Protein AF-A0ABC8XEK0-F1 (afdb_monomer_lite)

Foldseek 3Di:
DDDDDDDDDDDDDDPDDDDDDDPPLPVVLVVLLPDALFQVRLVVQLLPDVSSVCSQQDPVSLLSSLQSNQFFDQQFWWWDFPQDTFTAGPDDPPRNDHRVLQDDDDDPPWGWAFQAADLQWTWIATPVQQWIWIARSQQRDIDIAHHDVVCVVQFKHWFHKDKAAPPDDDPDRHSSPRRPHKIKMWTWIAGQAFQKIWIWMATPVVSDIDDIAMDGWPDRDWHFQAHWDDQDQWIKTQTQQLQRAIWIQGNVVRYIDGDHDAPPDDSVDTSQQKDWAQDPVSFTKMWGDPPLFKIWMWGFDQDPVRDTHIDTDDIGTPVVQPPDDPPQSDDKGFQHADHPQRWTWIQTPQDIWIARVVVRHIDGSGHPVSPRDPRMGIHTGGDSNGPSSDPPDPVVLLVLLLVLLVVLLVVVLVQLVPFLAAKEWEWEADPVQQKIWIWIWFQGPVLFIDIFTQWIFGQDPPLALVSVLVVVVVSCVVSVRLLRHEAYEYEDDPRVVSSQVVVLVVSLVVVRYAPSCLLHYFYALLNLLQQLQVLLCVLLVLLLVLLLVLLVQCVDPVNVVVLVVLCVVVVQDDDDGQDNPDPVDVLSSLSNLVRCLSCLSSLVVSVVVDVVSDSRHDPVSSVVSVLSNVLSVLSNVLSVQLLDPRFQNLQVNLVSLVSNVVSLVVCCPPDDPSNNSSSVSSVVSSVVVCVSCVLLSVLLQLLQLQQHLVNLVVSLCVPPNPVSVVVSVVSVVSNVSNLVVLVVVVVVVVVVPDPPPPPPPVPDPCVVVVVCCVVPPDDDDLSRVSRPDHRDDDDPPDGSSVVLSVCCVSRVSSSSVNRHSSSHRSHPVVCVVLVVLVCLLVVPPDDPDDSVSSGSLSSLLSSVVPPVDDRNSVVSNVVSVSSSNVND

Secondary structure (DSSP, 8-state):
----------PPPPPPPS------HHHHHHHHTTS---TTHHHHHHHH-HHHHHHHH-HHHHHHHHHHH-S--EEEEEEESSSSEEEEE-PPTTS---GGGSPPP--TT---EEEEEETTEEEEEETTTTEEEEE-TTT--EEEEEPPTT--SSSEEEEEEEEEE---SSTTS--TTTTTS-EEEEEEEEETTSSEEEEEEEETTTTEE-PPEEEE-SSSSPPB-S--EEETTEEEEEBSSGGG-EEEEETTTTEEEEEPPPTTS-TTS-GGGEEEEE-TTS-EEEEEEETTTEEEEEEEEE-TTS-EEEEEEEEEEGGGSTT--TT--S--EEEEEETTTTEEEEEETTEEEEEETTT--EEEEE--S----TTPPPEEEE----GGGS---HHHHHHHHHHHHHHHHHHHHHHHHH-SS-EEEEEEEETTTTEEEEEEEEE-TTS-EEEEEEEEEE-PSS--HHHHHHHHHHHHHHTT-GGGEEEEEE---HHHHHHHHHHHHHHHHTT-SGGGGTTSEEE-HHHHHHHHHHHHHTTTHHHHHHHHHHHHHHTSHHHHHHHHHHHHHHT---SS------TT-HHHHHHHHHHHGGGHHHHHHHHHH-TT---PPPHHHHHHHHHHHHHHHHHHHHHHHHT-SSS--HHHHHHHHHHHHHHHHHGGG-S-HHHHHHHHHHHHHHHHHHHHHHHHHHHHHHTSTTTHHHHHHHHHHHHHGGGHHHHHHHHHHHHHHHHHHHHHHHHHHHHTS----------STTHHHHHHHHHHS----HHHHHHHSPPPPP-TT--HHHHHHHHTTTSHHHHHHHHHHHTS-S-SHHHHHHHHHHHHHHSSS-----HHHHHHHHHHHHHHHHSS--SHHHHHHHHHHHHHTT--

Radius of gyration: 37.99 Å; chains: 1; bounding box: 98×116×107 Å

Structure (mmCIF, N/CA/C/O backbone):
data_AF-A0ABC8XEK0-F1
#
_entry.id   AF-A0ABC8XEK0-F1
#
loop_
_atom_site.group_PDB
_atom_site.id
_atom_site.type_symbol
_atom_site.label_atom_id
_atom_site.label_alt_id
_atom_site.label_comp_id
_atom_site.label_asym_id
_atom_site.label_entity_id
_atom_site.label_seq_id
_atom_site.pdbx_PDB_ins_code
_atom_site.Cartn_x
_atom_site.Cartn_y
_atom_site.Cartn_z
_atom_site.occupancy
_atom_site.B_iso_or_equiv
_atom_site.auth_seq_id
_atom_site.auth_comp_id
_atom_site.auth_asym_id
_atom_site.auth_atom_id
_atom_site.pdbx_PDB_model_num
ATOM 1 N N . MET A 1 1 ? 7.422 65.973 -0.587 1.00 40.28 1 MET A N 1
ATOM 2 C CA . MET A 1 1 ? 6.048 65.904 -0.038 1.00 40.28 1 MET A CA 1
ATOM 3 C C . MET A 1 1 ? 5.082 65.563 -1.166 1.00 40.28 1 MET A C 1
ATOM 5 O O . MET A 1 1 ? 5.289 66.052 -2.264 1.00 40.28 1 MET A O 1
ATOM 9 N N . ALA A 1 2 ? 4.050 64.772 -0.852 1.00 30.09 2 ALA A N 1
ATOM 10 C CA . ALA A 1 2 ? 2.859 64.453 -1.656 1.00 30.09 2 ALA A CA 1
ATOM 11 C C . ALA A 1 2 ? 2.876 63.235 -2.626 1.00 30.09 2 ALA A C 1
ATOM 13 O O . ALA A 1 2 ? 3.489 63.228 -3.684 1.00 30.09 2 ALA A O 1
ATOM 14 N N . HIS A 1 3 ? 2.034 62.270 -2.227 1.00 26.41 3 HIS A N 1
ATOM 15 C CA . HIS A 1 3 ? 1.102 61.428 -2.995 1.00 26.41 3 HIS A CA 1
ATOM 16 C C . HIS A 1 3 ? 1.532 60.171 -3.784 1.00 26.41 3 HIS A C 1
ATOM 18 O O . HIS A 1 3 ? 1.917 60.190 -4.949 1.00 26.41 3 HIS A O 1
ATOM 24 N N . ARG A 1 4 ? 1.203 59.029 -3.148 1.00 33.94 4 ARG A N 1
ATOM 25 C CA . ARG A 1 4 ? 0.846 57.723 -3.731 1.00 33.94 4 ARG A CA 1
ATOM 26 C C . ARG A 1 4 ? -0.067 57.847 -4.965 1.00 33.94 4 ARG A C 1
ATOM 28 O O . ARG A 1 4 ? -1.164 58.393 -4.865 1.00 33.94 4 ARG A O 1
ATOM 35 N N . ARG A 1 5 ? 0.285 57.155 -6.056 1.00 27.62 5 ARG A N 1
ATOM 36 C CA . ARG A 1 5 ? -0.659 56.682 -7.087 1.00 27.62 5 ARG A CA 1
ATOM 37 C C . ARG A 1 5 ? -0.623 55.152 -7.164 1.00 27.62 5 ARG A C 1
ATOM 39 O O . ARG A 1 5 ? 0.338 54.565 -7.647 1.00 27.62 5 ARG A O 1
ATOM 46 N N . ARG A 1 6 ? -1.698 54.509 -6.690 1.00 30.91 6 ARG A N 1
ATOM 47 C CA . ARG A 1 6 ? -2.010 53.088 -6.930 1.00 30.91 6 ARG A CA 1
ATOM 48 C C . ARG A 1 6 ? -2.349 52.894 -8.414 1.00 30.91 6 ARG A C 1
ATOM 50 O O . ARG A 1 6 ? -3.311 53.491 -8.891 1.00 30.91 6 ARG A O 1
ATOM 57 N N . ARG A 1 7 ? -1.628 52.022 -9.126 1.00 27.94 7 ARG A N 1
ATOM 58 C CA . ARG A 1 7 ? -2.079 51.457 -10.411 1.00 27.94 7 ARG A CA 1
ATOM 59 C C . ARG A 1 7 ? -2.866 50.169 -10.138 1.00 27.94 7 ARG A C 1
ATOM 61 O O . ARG A 1 7 ? -2.307 49.183 -9.681 1.00 27.94 7 ARG A O 1
ATOM 68 N N . ARG A 1 8 ? -4.175 50.201 -10.407 1.00 32.94 8 ARG A N 1
ATOM 69 C CA . ARG A 1 8 ? -5.064 49.032 -10.556 1.00 32.94 8 ARG A CA 1
ATOM 70 C C . ARG A 1 8 ? -5.133 48.676 -12.046 1.00 32.94 8 ARG A C 1
ATOM 72 O O . ARG A 1 8 ? -5.430 49.571 -12.830 1.00 32.94 8 ARG A O 1
ATOM 79 N N . ARG A 1 9 ? -4.914 47.407 -12.407 1.00 25.05 9 ARG A N 1
ATOM 80 C CA . ARG A 1 9 ? -5.353 46.679 -13.631 1.00 25.05 9 ARG A CA 1
ATOM 81 C C . ARG A 1 9 ? -4.707 45.283 -13.555 1.00 25.05 9 ARG A C 1
ATOM 83 O O . ARG A 1 9 ? -3.532 45.228 -13.236 1.00 25.05 9 ARG A O 1
ATOM 90 N N . ARG A 1 10 ? -5.342 44.137 -13.807 1.00 24.91 10 ARG A N 1
ATOM 91 C CA . ARG A 1 10 ? -6.709 43.704 -14.163 1.00 24.91 10 ARG A CA 1
ATOM 92 C C . ARG A 1 10 ? -6.756 42.218 -13.739 1.00 24.91 10 ARG A C 1
ATOM 94 O O . ARG A 1 10 ? -5.773 41.523 -13.963 1.00 24.91 10 ARG A O 1
ATOM 101 N N . ARG A 1 11 ? -7.845 41.737 -13.124 1.00 26.67 11 ARG A N 1
ATOM 102 C CA . ARG A 1 11 ? -8.059 40.290 -12.914 1.00 26.67 11 ARG A CA 1
ATOM 103 C C . ARG A 1 11 ? -8.248 39.637 -14.288 1.00 26.67 11 ARG A C 1
ATOM 105 O O . ARG A 1 11 ? -9.165 40.042 -14.998 1.00 26.67 11 ARG A O 1
ATOM 112 N N . CYS A 1 12 ? -7.399 38.676 -14.648 1.00 25.55 12 CYS A N 1
ATOM 113 C CA . CYS A 1 12 ? -7.735 37.696 -15.679 1.00 25.55 12 CYS A CA 1
ATOM 114 C C . CYS A 1 12 ? -8.831 36.778 -15.134 1.00 25.55 12 CYS A C 1
ATOM 116 O O . CYS A 1 12 ? -8.793 36.375 -13.972 1.00 25.55 12 CYS A O 1
ATOM 118 N N . SER A 1 13 ? -9.823 36.513 -15.974 1.00 29.05 13 SER A N 1
ATOM 119 C CA . SER A 1 13 ? -10.860 35.507 -15.782 1.00 29.05 13 SER A CA 1
ATOM 120 C C . SER A 1 13 ? -10.234 34.118 -15.665 1.00 29.05 13 SER A C 1
ATOM 122 O O . SER A 1 13 ? -9.441 33.729 -16.520 1.00 29.05 13 SER A O 1
ATOM 124 N N . SER A 1 14 ? -10.599 33.393 -14.610 1.00 32.00 14 SER A N 1
ATOM 125 C CA . SER A 1 14 ? -10.297 31.972 -14.431 1.00 32.00 14 SER A CA 1
ATOM 126 C C . SER A 1 14 ? -10.899 31.130 -15.571 1.00 32.00 14 SER A C 1
ATOM 128 O O . SER A 1 14 ? -11.941 31.522 -16.107 1.00 32.00 14 SER A O 1
ATOM 130 N N . PRO A 1 15 ? -10.295 29.984 -15.939 1.00 30.11 15 PRO A N 1
ATOM 131 C CA . PRO A 1 15 ? -10.907 29.050 -16.877 1.00 30.11 15 PRO A CA 1
ATOM 132 C C . PRO A 1 15 ? -12.184 28.450 -16.274 1.00 30.11 15 PRO A C 1
ATOM 134 O O . PRO A 1 15 ? -12.297 28.297 -15.056 1.00 30.11 15 PRO A O 1
ATOM 137 N N . ALA A 1 16 ? -13.153 28.148 -17.138 1.00 29.94 16 ALA A N 1
ATOM 138 C CA . ALA A 1 16 ? -14.435 27.563 -16.769 1.00 29.94 16 ALA A CA 1
ATOM 139 C C . ALA A 1 16 ? -14.242 26.220 -16.041 1.00 29.94 16 ALA A C 1
ATOM 141 O O . ALA A 1 16 ? -13.615 25.306 -16.570 1.00 29.94 16 ALA A O 1
ATOM 142 N N . GLY A 1 17 ? -14.784 26.122 -14.825 1.00 30.77 17 GLY A N 1
ATOM 143 C CA . GLY A 1 17 ? -14.918 24.857 -14.103 1.00 30.77 17 GLY A CA 1
ATOM 144 C C . GLY A 1 17 ? -16.018 23.964 -14.701 1.00 30.77 17 GLY A C 1
ATOM 145 O O . GLY A 1 17 ? -16.826 24.441 -15.504 1.00 30.77 17 GLY A O 1
ATOM 146 N N . PRO A 1 18 ? -16.063 22.677 -14.315 1.00 34.00 18 PRO A N 1
ATOM 147 C CA . PRO A 1 18 ? -16.993 21.700 -14.870 1.00 34.00 18 PRO A CA 1
ATOM 148 C C . PRO A 1 18 ? -18.450 22.035 -14.508 1.00 34.00 18 PRO A C 1
ATOM 150 O O . PRO A 1 18 ? -18.730 22.538 -13.422 1.00 34.00 18 PRO A O 1
ATOM 153 N N . SER A 1 19 ? -19.340 21.778 -15.473 1.00 35.19 19 SER A N 1
ATOM 154 C CA . SER A 1 19 ? -20.816 21.809 -15.467 1.00 35.19 19 SER A CA 1
ATOM 155 C C . SER A 1 19 ? -21.543 22.317 -14.207 1.00 35.19 19 SER A C 1
ATOM 157 O O . SER A 1 19 ? -21.485 21.700 -13.144 1.00 35.19 19 SER A O 1
ATOM 159 N N . ARG A 1 20 ? -22.364 23.366 -14.384 1.00 42.19 20 ARG A N 1
ATOM 160 C CA . ARG A 1 20 ? -23.442 23.787 -13.466 1.00 42.19 20 ARG A CA 1
ATOM 161 C C . ARG A 1 20 ? -24.391 22.617 -13.171 1.00 42.19 20 ARG A C 1
ATOM 163 O O . ARG A 1 20 ? -25.295 22.346 -13.956 1.00 42.19 20 ARG A O 1
ATOM 170 N N . ALA A 1 21 ? -24.194 21.938 -12.047 1.00 43.53 21 ALA A N 1
ATOM 171 C CA . ALA A 1 21 ? -25.153 20.986 -11.506 1.00 43.53 21 ALA A CA 1
ATOM 172 C C . ALA A 1 21 ? -26.088 21.712 -10.522 1.00 43.53 21 ALA A C 1
ATOM 174 O O . ALA A 1 21 ? -25.623 22.232 -9.512 1.00 43.53 21 ALA A O 1
ATOM 175 N N . LEU A 1 22 ? -27.383 21.732 -10.868 1.00 48.84 22 LEU A N 1
ATOM 176 C CA . LEU A 1 22 ? -28.561 22.039 -10.039 1.00 48.84 22 LEU A CA 1
ATOM 177 C C . LEU A 1 22 ? -28.494 23.353 -9.227 1.00 48.84 22 LEU A C 1
ATOM 179 O O . LEU A 1 22 ? -28.181 23.346 -8.044 1.00 48.84 22 LEU A O 1
ATOM 183 N N . GLU A 1 23 ? -28.863 24.479 -9.854 1.00 49.84 23 GLU A N 1
ATOM 184 C CA . GLU A 1 23 ? -29.119 25.772 -9.174 1.00 49.84 23 GLU A CA 1
ATOM 185 C C . GLU A 1 23 ? -30.505 25.830 -8.476 1.00 49.84 23 GLU A C 1
ATOM 187 O O . GLU A 1 23 ? -30.937 26.904 -8.066 1.00 49.84 23 GLU A O 1
ATOM 192 N N . ASP A 1 24 ? -31.209 24.699 -8.342 1.00 68.88 24 ASP A N 1
ATOM 193 C CA . ASP A 1 24 ? -32.495 24.611 -7.639 1.00 68.88 24 ASP A CA 1
ATOM 194 C C . ASP A 1 24 ? -32.302 23.905 -6.287 1.00 68.88 24 ASP A C 1
ATOM 196 O O . ASP A 1 24 ? -32.270 22.671 -6.198 1.00 68.88 24 ASP A O 1
ATOM 200 N N . ASP A 1 25 ? -32.109 24.711 -5.239 1.00 66.38 25 ASP A N 1
ATOM 201 C CA . ASP A 1 25 ? -31.888 24.240 -3.869 1.00 66.38 25 ASP A CA 1
ATOM 202 C C . ASP A 1 25 ? -33.097 23.445 -3.323 1.00 66.38 25 ASP A C 1
ATOM 204 O O . ASP A 1 25 ? -32.903 22.582 -2.464 1.00 66.38 25 ASP A O 1
ATOM 208 N N . ASP A 1 26 ? -34.317 23.652 -3.845 1.00 75.25 26 ASP A N 1
ATOM 209 C CA . ASP A 1 26 ? -35.518 22.915 -3.424 1.00 75.25 26 ASP A CA 1
ATOM 210 C C . ASP A 1 26 ? -35.534 21.493 -4.004 1.00 75.25 26 ASP A C 1
ATOM 212 O O . ASP A 1 26 ? -35.740 20.520 -3.271 1.00 75.25 26 ASP A O 1
ATOM 216 N N . LEU A 1 27 ? -35.226 21.343 -5.299 1.00 80.69 27 LEU A N 1
ATOM 217 C CA . LEU A 1 27 ? -35.045 20.026 -5.927 1.00 80.69 27 LEU A CA 1
ATOM 218 C C . LEU A 1 27 ? -33.874 19.263 -5.303 1.00 80.69 27 LEU A C 1
ATOM 220 O O . LEU A 1 27 ? -33.964 18.054 -5.070 1.00 80.69 27 LEU A O 1
ATOM 224 N N . LEU A 1 28 ? -32.774 19.959 -5.007 1.00 83.81 28 LEU A N 1
ATOM 225 C CA . LEU A 1 28 ? -31.636 19.367 -4.318 1.00 83.81 28 LEU A CA 1
ATOM 226 C C . LEU A 1 28 ? -32.028 18.896 -2.910 1.00 83.81 28 LEU A C 1
ATOM 228 O O . LEU A 1 28 ? -31.715 17.764 -2.545 1.00 83.81 28 LEU A O 1
ATOM 232 N N . ALA A 1 29 ? -32.753 19.709 -2.137 1.00 84.94 29 ALA A N 1
ATOM 233 C CA . ALA A 1 29 ? -33.258 19.313 -0.825 1.00 84.94 29 ALA A CA 1
ATOM 234 C C . ALA A 1 29 ? -34.131 18.055 -0.918 1.00 84.94 29 ALA A C 1
ATOM 236 O O . ALA A 1 29 ? -33.944 17.118 -0.144 1.00 84.94 29 ALA A O 1
ATOM 237 N N . ASP A 1 30 ? -35.035 17.990 -1.897 1.00 85.94 30 ASP A N 1
ATOM 238 C CA . ASP A 1 30 ? -35.913 16.840 -2.124 1.00 85.94 30 ASP A CA 1
ATOM 239 C C . ASP A 1 30 ? -35.156 15.554 -2.464 1.00 85.94 30 ASP A C 1
ATOM 241 O O . ASP A 1 30 ? -35.562 14.469 -2.034 1.00 85.94 30 ASP A O 1
ATOM 245 N N . ILE A 1 31 ? -34.054 15.657 -3.212 1.00 86.12 31 ILE A N 1
ATOM 246 C CA . ILE A 1 31 ? -33.167 14.526 -3.503 1.00 86.12 31 ILE A CA 1
ATOM 247 C C . ILE A 1 31 ? -32.446 14.087 -2.226 1.00 86.12 31 ILE A C 1
ATOM 249 O O . ILE A 1 31 ? -32.476 12.907 -1.877 1.00 86.12 31 ILE A O 1
ATOM 253 N N . LEU A 1 32 ? -31.842 15.029 -1.500 1.00 88.00 32 LEU A N 1
ATOM 254 C CA . LEU A 1 32 ? -31.052 14.740 -0.301 1.00 88.00 32 LEU A CA 1
ATOM 255 C C . LEU A 1 32 ? -31.901 14.172 0.843 1.00 88.00 32 LEU A C 1
ATOM 257 O O . LEU A 1 32 ? -31.420 13.337 1.605 1.00 88.00 32 LEU A O 1
ATOM 261 N N . LEU A 1 33 ? -33.181 14.541 0.929 1.00 88.25 33 LEU A N 1
ATOM 262 C CA . LEU A 1 33 ? -34.124 13.950 1.880 1.00 88.25 33 LEU A CA 1
ATOM 263 C C . LEU A 1 33 ? -34.340 12.450 1.656 1.00 88.25 33 LEU A C 1
ATOM 265 O O . LEU A 1 33 ? -34.687 11.743 2.596 1.00 88.25 33 LEU A O 1
ATOM 269 N N . ARG A 1 34 ? -34.154 11.944 0.432 1.00 87.38 34 ARG A N 1
ATOM 270 C CA . ARG A 1 34 ? -34.350 10.521 0.108 1.00 87.38 34 ARG A CA 1
ATOM 271 C C . ARG A 1 34 ? -33.164 9.643 0.495 1.00 87.38 34 ARG A C 1
ATOM 273 O O . ARG A 1 34 ? -33.304 8.424 0.439 1.00 87.38 34 ARG A O 1
ATOM 280 N N . LEU A 1 35 ? -32.031 10.235 0.865 1.00 86.81 35 LEU A N 1
ATOM 281 C CA . LEU A 1 35 ? -30.858 9.487 1.299 1.00 86.81 35 LEU A CA 1
ATOM 282 C C . LEU A 1 35 ? -31.123 8.787 2.641 1.00 86.81 35 LEU A C 1
ATOM 284 O O . LEU A 1 35 ? -31.890 9.316 3.449 1.00 86.81 35 LEU A O 1
ATOM 288 N N . PRO A 1 36 ? -30.521 7.610 2.884 1.00 83.56 36 PRO A N 1
ATOM 289 C CA . PRO A 1 36 ? -30.769 6.842 4.098 1.00 83.56 36 PRO A CA 1
ATOM 290 C C . PRO A 1 36 ? -30.287 7.601 5.350 1.00 83.56 36 PRO A C 1
ATOM 292 O O . PRO A 1 36 ? -29.344 8.385 5.271 1.00 83.56 36 PRO A O 1
ATOM 295 N N . PRO A 1 37 ? -30.892 7.387 6.528 1.00 80.31 37 PRO A N 1
ATOM 296 C CA . PRO A 1 37 ? -30.556 8.120 7.749 1.00 80.31 37 PRO A CA 1
ATOM 297 C C . PRO A 1 37 ? -29.287 7.598 8.446 1.00 80.31 37 PRO A C 1
ATOM 299 O O . PRO A 1 37 ? -29.234 7.529 9.671 1.00 80.31 37 PRO A O 1
ATOM 302 N N . LEU A 1 38 ? -28.265 7.213 7.681 1.00 81.88 38 LEU A N 1
ATOM 303 C CA . LEU A 1 38 ? -27.034 6.638 8.223 1.00 81.88 38 LEU A CA 1
ATOM 304 C C . LEU A 1 38 ? -26.060 7.736 8.698 1.00 81.88 38 LEU A C 1
ATOM 306 O O . LEU A 1 38 ? -26.000 8.793 8.055 1.00 81.88 38 LEU A O 1
ATOM 310 N N . PRO A 1 39 ? -25.263 7.494 9.759 1.00 75.62 39 PRO A N 1
ATOM 311 C CA . PRO A 1 39 ? -24.257 8.423 10.285 1.00 75.62 39 PRO A CA 1
ATOM 312 C C . PRO A 1 39 ? -23.352 9.089 9.244 1.00 75.62 39 PRO A C 1
ATOM 314 O O . PRO A 1 39 ? -23.081 10.286 9.353 1.00 75.62 39 PRO A O 1
ATOM 317 N N . SER A 1 40 ? -22.934 8.365 8.202 1.00 72.81 40 SER A N 1
ATOM 318 C CA . SER A 1 40 ? -22.062 8.878 7.137 1.00 72.81 40 SER A CA 1
ATOM 319 C C . SER A 1 40 ? -22.788 9.692 6.054 1.00 72.81 40 SER A C 1
ATOM 321 O O . SER A 1 40 ? -22.145 10.375 5.254 1.00 72.81 40 SER A O 1
ATOM 323 N N . THR A 1 41 ? -24.122 9.674 6.010 1.00 79.06 41 THR A N 1
ATOM 324 C CA . THR A 1 41 ? -24.889 10.217 4.877 1.00 79.06 41 THR A CA 1
ATOM 325 C C . THR A 1 41 ? -24.806 11.738 4.793 1.00 79.06 41 THR A C 1
ATOM 327 O O . THR A 1 41 ? -24.253 12.295 3.844 1.00 79.06 41 THR A O 1
ATOM 330 N N . LEU A 1 42 ? -25.346 12.440 5.792 1.00 77.31 42 LEU A N 1
ATOM 331 C CA . LEU A 1 42 ? -25.340 13.902 5.819 1.00 77.31 42 LEU A CA 1
ATOM 332 C C . LEU A 1 42 ? -23.929 14.524 5.857 1.00 77.31 42 LEU A C 1
ATOM 334 O O . LEU A 1 42 ? -23.762 15.549 5.194 1.00 77.31 42 LEU A O 1
ATOM 338 N N . PRO A 1 43 ? -22.899 13.965 6.534 1.00 70.12 43 PRO A N 1
ATOM 339 C CA . PRO A 1 43 ? -21.532 14.486 6.402 1.00 70.12 43 PRO A CA 1
ATOM 340 C C . PRO A 1 43 ? -20.991 14.416 4.980 1.00 70.12 43 PRO A C 1
ATOM 342 O O . PRO A 1 43 ? -20.409 15.391 4.508 1.00 70.12 43 PRO A O 1
ATOM 345 N N . ARG A 1 44 ? -21.205 13.296 4.279 1.00 70.38 44 ARG A N 1
ATOM 346 C CA . ARG A 1 44 ? -20.756 13.136 2.890 1.00 70.38 44 ARG A CA 1
ATOM 347 C C . ARG A 1 44 ? -21.459 14.104 1.949 1.00 70.38 44 ARG A C 1
ATOM 349 O O . ARG A 1 44 ? -20.854 14.625 1.025 1.00 70.38 44 ARG A O 1
ATOM 356 N N . VAL A 1 45 ? -22.726 14.407 2.208 1.00 73.06 45 VAL A N 1
ATOM 357 C CA . VAL A 1 45 ? -23.457 15.439 1.465 1.00 73.06 45 VAL A CA 1
ATOM 358 C C . VAL A 1 45 ? -22.926 16.836 1.797 1.00 73.06 45 VAL A C 1
ATOM 360 O O . VAL A 1 45 ? -22.707 17.654 0.903 1.00 73.06 45 VAL A O 1
ATOM 363 N N . ALA A 1 46 ? -22.675 17.116 3.078 1.00 68.56 46 ALA A N 1
ATOM 364 C CA . ALA A 1 46 ? -22.133 18.392 3.532 1.00 68.56 46 ALA A CA 1
ATOM 365 C C . ALA A 1 46 ? -20.729 18.674 2.973 1.00 68.56 46 ALA A C 1
ATOM 367 O O . ALA A 1 46 ? -20.355 19.837 2.820 1.00 68.56 46 ALA A O 1
ATOM 368 N N . SER A 1 47 ? -19.950 17.641 2.661 1.00 59.94 47 SER A N 1
ATOM 369 C CA . SER A 1 47 ? -18.594 17.799 2.143 1.00 59.94 47 SER A CA 1
ATOM 370 C C . SER A 1 47 ? -18.519 18.117 0.648 1.00 59.94 47 SER A C 1
ATOM 372 O O . SER A 1 47 ? -17.501 18.643 0.198 1.00 59.94 47 SER A O 1
ATOM 374 N N . VAL A 1 48 ? -19.595 17.895 -0.119 1.00 65.06 48 VAL A N 1
ATOM 375 C CA . VAL A 1 48 ? -19.623 18.150 -1.572 1.00 65.06 48 VAL A CA 1
ATOM 376 C C . VAL A 1 48 ? -19.316 19.618 -1.890 1.00 65.06 48 VAL A C 1
ATOM 378 O O . VAL A 1 48 ? -18.450 19.927 -2.716 1.00 65.06 48 VAL A O 1
ATOM 381 N N . CYS A 1 49 ? -20.015 20.555 -1.237 1.00 66.94 49 CYS A N 1
ATOM 382 C CA . CYS A 1 49 ? -19.734 21.986 -1.351 1.00 66.94 49 CYS A CA 1
ATOM 383 C C . CYS A 1 49 ? -20.361 22.812 -0.214 1.00 66.94 49 CYS A C 1
ATOM 385 O O . CYS A 1 49 ? -21.244 22.358 0.513 1.00 66.94 49 CYS A O 1
ATOM 387 N N . ARG A 1 50 ? -19.963 24.092 -0.107 1.00 68.12 50 ARG A N 1
ATOM 388 C CA . ARG A 1 50 ? -20.513 25.029 0.893 1.00 68.12 50 ARG A CA 1
ATOM 389 C C . ARG A 1 50 ? -22.034 25.208 0.793 1.00 68.12 50 ARG A C 1
ATOM 391 O O . ARG A 1 50 ? -22.654 25.433 1.827 1.00 68.12 50 ARG A O 1
ATOM 398 N N . SER A 1 51 ? -22.618 25.131 -0.408 1.00 75.81 51 SER A N 1
ATOM 399 C CA . SER A 1 51 ? -24.076 25.248 -0.587 1.00 75.81 51 SER A CA 1
ATOM 400 C C . SER A 1 51 ? -24.795 24.050 0.025 1.00 75.81 51 SER A C 1
ATOM 402 O O . SER A 1 51 ? -25.662 24.214 0.877 1.00 75.81 51 SER A O 1
ATOM 404 N N . TRP A 1 52 ? -24.334 22.839 -0.298 1.00 80.31 52 TRP A N 1
ATOM 405 C CA . TRP A 1 52 ? -24.893 21.592 0.223 1.00 80.31 52 TRP A CA 1
ATOM 406 C C . TRP A 1 52 ? -24.733 21.503 1.741 1.00 80.31 52 TRP A C 1
ATOM 408 O O . TRP A 1 52 ? -25.690 21.167 2.430 1.00 80.31 52 TRP A O 1
ATOM 418 N N . ARG A 1 53 ? -23.573 21.908 2.284 1.00 77.88 53 ARG A N 1
ATOM 419 C CA . ARG A 1 53 ? -23.356 22.017 3.738 1.00 77.88 53 ARG A CA 1
ATOM 420 C C . ARG A 1 53 ? -24.388 22.909 4.415 1.00 77.88 53 ARG A C 1
ATOM 422 O O . ARG A 1 53 ? -24.887 22.547 5.478 1.00 77.88 53 ARG A O 1
ATOM 429 N N . ARG A 1 54 ? -24.669 24.082 3.837 1.00 78.75 54 ARG A N 1
ATOM 430 C CA . ARG A 1 54 ? -25.672 25.011 4.376 1.00 78.75 54 ARG A CA 1
ATOM 431 C C . ARG A 1 54 ? -27.058 24.386 4.334 1.00 78.75 54 ARG A C 1
ATOM 433 O O . ARG A 1 54 ? -27.733 24.413 5.353 1.00 78.75 54 ARG A O 1
ATOM 440 N N . LEU A 1 55 ? -27.416 23.770 3.210 1.00 83.12 55 LEU A N 1
ATOM 441 C CA . LEU A 1 55 ? -28.706 23.121 3.017 1.00 83.12 55 LEU A CA 1
ATOM 442 C C . LEU A 1 55 ? -28.947 21.996 4.031 1.00 83.12 55 LEU A C 1
ATOM 444 O O . LEU A 1 55 ? -29.953 22.012 4.728 1.00 83.12 55 LEU A O 1
ATOM 448 N N . VAL A 1 56 ? -28.006 21.061 4.196 1.00 80.50 56 VAL A N 1
ATOM 449 C CA . VAL A 1 56 ? -28.192 19.931 5.131 1.00 80.50 56 VAL A CA 1
ATOM 450 C C . VAL A 1 56 ? -28.021 20.294 6.603 1.00 80.50 56 VAL A C 1
ATOM 452 O O . VAL A 1 56 ? -28.359 19.498 7.473 1.00 80.50 56 VAL A O 1
ATOM 455 N N . SER A 1 57 ? -27.488 21.481 6.896 1.00 76.94 57 SER A N 1
ATOM 456 C CA . SER A 1 57 ? -27.404 22.009 8.264 1.00 76.94 57 SER A CA 1
ATOM 457 C C . SER A 1 57 ? -28.576 22.931 8.611 1.00 76.94 57 SER A C 1
ATOM 459 O O . SER A 1 57 ? -28.678 23.384 9.755 1.00 76.94 57 SER A O 1
ATOM 461 N N . ASP A 1 58 ? -29.453 23.215 7.644 1.00 79.69 58 ASP A N 1
ATOM 462 C CA . ASP A 1 58 ? -30.641 24.033 7.837 1.00 79.69 58 ASP A CA 1
ATOM 463 C C . ASP A 1 58 ? -31.637 23.326 8.783 1.00 79.69 58 ASP A C 1
ATOM 465 O O . ASP A 1 58 ? -31.953 22.147 8.586 1.00 79.69 58 ASP A O 1
ATOM 469 N N . PRO A 1 59 ? -32.154 24.007 9.825 1.00 76.75 59 PRO A N 1
ATOM 470 C CA . PRO A 1 59 ? -33.119 23.414 10.749 1.00 76.75 59 PRO A CA 1
ATOM 471 C C . PRO A 1 59 ? -34.397 22.893 10.075 1.00 76.75 59 PRO A C 1
ATOM 473 O O . PRO A 1 59 ? -34.926 21.868 10.502 1.00 76.75 59 PRO A O 1
ATOM 476 N N . GLY A 1 60 ? -34.880 23.566 9.029 1.00 79.56 60 GLY A N 1
ATOM 477 C CA . GLY A 1 60 ? -36.038 23.156 8.239 1.00 79.56 60 GLY A CA 1
ATOM 478 C C . GLY A 1 60 ? -35.759 21.900 7.416 1.00 79.56 60 GLY A C 1
ATOM 479 O O . GLY A 1 60 ? -36.579 20.979 7.421 1.00 79.56 60 GLY A O 1
ATOM 480 N N . PHE A 1 61 ? -34.582 21.798 6.785 1.00 85.75 61 PHE A N 1
ATOM 481 C CA . PHE A 1 61 ? -34.148 20.555 6.133 1.00 85.75 61 PHE A CA 1
ATOM 482 C C . PHE A 1 61 ? -34.060 19.402 7.136 1.00 85.75 61 PHE A C 1
ATOM 484 O O . PHE A 1 61 ? -34.635 18.341 6.901 1.00 85.75 61 PHE A O 1
ATOM 491 N N . LEU A 1 62 ? -33.391 19.604 8.277 1.00 78.69 62 LEU A N 1
ATOM 492 C CA . LEU A 1 62 ? -33.248 18.575 9.310 1.00 78.69 62 LEU A CA 1
ATOM 493 C C . LEU A 1 62 ? -34.608 18.142 9.879 1.00 78.69 62 LEU A C 1
ATOM 495 O O . LEU A 1 62 ? -34.816 16.953 10.112 1.00 78.69 62 LEU A O 1
ATOM 499 N N . GLY A 1 63 ? -35.550 19.074 10.051 1.00 77.19 63 GLY A N 1
ATOM 500 C CA . GLY A 1 63 ? -36.931 18.770 10.432 1.00 77.19 63 GLY A CA 1
ATOM 501 C C . GLY A 1 63 ? -37.633 17.884 9.400 1.00 77.19 63 GLY A C 1
ATOM 502 O O . GLY A 1 63 ? -38.187 16.843 9.751 1.00 77.19 63 GLY A O 1
ATOM 503 N N . ARG A 1 64 ? -37.532 18.226 8.109 1.00 82.69 64 ARG A N 1
ATOM 504 C CA . ARG A 1 64 ? -38.073 17.415 7.002 1.00 82.69 64 ARG A CA 1
ATOM 505 C C . ARG A 1 64 ? -37.406 16.040 6.903 1.00 82.69 64 ARG A C 1
ATOM 507 O O . ARG A 1 64 ? -38.091 15.053 6.642 1.00 82.69 64 ARG A O 1
ATOM 514 N N . PHE A 1 65 ? -36.095 15.964 7.132 1.00 81.56 65 PHE A N 1
ATOM 515 C CA . PHE A 1 65 ? -35.325 14.718 7.115 1.00 81.56 65 PHE A CA 1
ATOM 516 C C . PHE A 1 65 ? -35.806 13.776 8.223 1.00 81.56 65 PHE A C 1
ATOM 518 O O . PHE A 1 65 ? -36.121 12.618 7.957 1.00 81.56 65 PHE A O 1
ATOM 525 N N . ARG A 1 66 ? -35.983 14.297 9.444 1.00 76.38 66 ARG A N 1
ATOM 526 C CA . ARG A 1 66 ? -36.549 13.549 10.579 1.00 76.38 66 ARG A CA 1
ATOM 527 C C . ARG A 1 66 ? -37.992 13.117 10.331 1.00 76.38 66 ARG A C 1
ATOM 529 O O . ARG A 1 66 ? -38.326 11.957 10.547 1.00 76.38 66 ARG A O 1
ATOM 536 N N . ALA A 1 67 ? -38.832 14.014 9.815 1.00 77.25 67 ALA A N 1
ATOM 537 C CA . ALA A 1 67 ? -40.234 13.722 9.512 1.00 77.25 67 ALA A CA 1
ATOM 538 C C . ALA A 1 67 ? -40.409 12.636 8.436 1.00 77.25 67 ALA A C 1
ATOM 540 O O . ALA A 1 67 ? -41.401 11.902 8.451 1.00 77.25 67 ALA A O 1
ATOM 541 N N . ARG A 1 68 ? -39.455 12.531 7.502 1.00 83.00 68 ARG A N 1
ATOM 542 C CA . ARG A 1 68 ? -39.438 11.487 6.475 1.00 83.00 68 ARG A CA 1
ATOM 543 C C . ARG A 1 68 ? -38.946 10.152 7.022 1.00 83.00 68 ARG A C 1
ATOM 545 O O . ARG A 1 68 ? -39.565 9.136 6.729 1.00 83.00 68 ARG A O 1
ATOM 552 N N . HIS A 1 69 ? -37.858 10.163 7.789 1.00 79.38 69 HIS A N 1
ATOM 553 C CA . HIS A 1 69 ? -37.210 8.934 8.250 1.00 79.38 69 HIS A CA 1
ATOM 554 C C . HIS A 1 69 ? -37.820 8.338 9.514 1.00 79.38 69 HIS A C 1
ATOM 556 O O . HIS A 1 69 ? -37.589 7.160 9.718 1.00 79.38 69 HIS A O 1
ATOM 562 N N . ARG A 1 70 ? -38.640 9.093 10.271 1.00 72.81 70 ARG A N 1
ATOM 563 C CA . ARG A 1 70 ? -39.538 8.746 11.410 1.00 72.81 70 ARG A CA 1
ATOM 564 C C . ARG A 1 70 ? -39.005 7.810 12.502 1.00 72.81 70 ARG A C 1
ATOM 566 O O . ARG A 1 70 ? -39.136 8.144 13.672 1.00 72.81 70 ARG A O 1
ATOM 573 N N . ARG A 1 71 ? -38.450 6.662 12.132 1.00 75.38 71 ARG A N 1
ATOM 574 C CA . ARG A 1 71 ? -37.813 5.657 12.974 1.00 75.38 71 ARG A CA 1
ATOM 575 C C . ARG A 1 71 ? -36.287 5.858 12.938 1.00 75.38 71 ARG A C 1
ATOM 577 O O . ARG A 1 71 ? -35.671 5.618 11.896 1.00 75.38 71 ARG A O 1
ATOM 584 N N . PRO A 1 72 ? -35.664 6.344 14.023 1.00 79.06 72 PRO A N 1
ATOM 585 C CA . PRO A 1 72 ? -34.215 6.481 14.085 1.00 79.06 72 PRO A CA 1
ATOM 586 C C . PRO A 1 72 ? -33.529 5.103 14.006 1.00 79.06 72 PRO A C 1
ATOM 588 O O . PRO A 1 72 ? -34.038 4.128 14.570 1.00 79.06 72 PRO A O 1
ATOM 591 N N . PRO A 1 73 ? -32.373 4.997 13.328 1.00 84.94 73 PRO A N 1
ATOM 592 C CA . PRO A 1 73 ? -31.590 3.768 13.330 1.00 84.94 73 PRO A CA 1
ATOM 593 C C . PRO A 1 73 ? -30.989 3.496 14.714 1.00 84.94 73 PRO A C 1
ATOM 595 O O . PRO A 1 73 ? -30.660 4.425 15.461 1.00 84.94 73 PRO A O 1
ATOM 598 N N . LEU A 1 74 ? -30.802 2.213 15.022 1.00 88.06 74 LEU A N 1
ATOM 599 C CA . LEU A 1 74 ? -30.011 1.751 16.158 1.00 88.06 74 LEU A CA 1
ATOM 600 C C . LEU A 1 74 ? -28.528 1.981 15.866 1.00 88.06 74 LEU A C 1
ATOM 602 O O . LEU A 1 74 ? -27.944 1.286 15.042 1.00 88.06 74 LEU A O 1
ATOM 606 N N . LEU A 1 75 ? -27.934 2.980 16.517 1.00 87.69 75 LEU A N 1
ATOM 607 C CA . LEU A 1 75 ? -26.548 3.387 16.267 1.00 87.69 75 LEU A CA 1
ATOM 608 C C . LEU A 1 75 ? -25.538 2.589 17.099 1.00 87.69 75 LEU A C 1
ATOM 610 O O . LEU A 1 75 ? -24.367 2.466 16.730 1.00 87.69 75 LEU A O 1
ATOM 614 N N . GLY A 1 76 ? -25.974 2.122 18.265 1.00 89.62 76 GLY A N 1
ATOM 615 C CA . GLY A 1 76 ? -25.127 1.465 19.244 1.00 89.62 76 GLY A CA 1
ATOM 616 C C . GLY A 1 76 ? -25.844 1.241 20.565 1.00 89.62 76 GLY A C 1
ATOM 617 O O . GLY A 1 76 ? -27.069 1.333 20.632 1.00 89.62 76 GLY A O 1
ATOM 618 N N . ALA A 1 77 ? -25.080 1.010 21.624 1.00 89.19 77 ALA A N 1
ATOM 619 C CA . ALA A 1 77 ? -25.569 0.955 22.994 1.00 89.19 77 ALA A CA 1
ATOM 620 C C . ALA A 1 77 ? -24.608 1.676 23.948 1.00 89.19 77 ALA A C 1
ATOM 622 O O . ALA A 1 77 ? -23.406 1.741 23.697 1.00 89.19 77 ALA A O 1
ATOM 623 N N . PHE A 1 78 ? -25.136 2.220 25.043 1.00 87.69 78 PHE A N 1
ATOM 624 C CA . PHE A 1 78 ? -24.326 2.711 26.157 1.00 87.69 78 PHE A CA 1
ATOM 625 C C . PHE A 1 78 ? -24.210 1.642 27.243 1.00 87.69 78 PHE A C 1
ATOM 627 O O . PHE A 1 78 ? -25.187 0.959 27.534 1.00 87.69 78 PHE A O 1
ATOM 634 N N . THR A 1 79 ? -23.047 1.534 27.873 1.00 82.94 79 THR A N 1
ATOM 635 C CA . THR A 1 79 ? -22.816 0.716 29.076 1.00 82.94 79 THR A CA 1
ATOM 636 C C . THR A 1 79 ? -22.068 1.527 30.126 1.00 82.94 79 THR A C 1
ATOM 638 O O . THR A 1 79 ? -21.465 2.548 29.794 1.00 82.94 79 THR A O 1
ATOM 641 N N . ASP A 1 80 ? -22.110 1.102 31.386 1.00 77.44 80 ASP A N 1
ATOM 642 C CA . ASP A 1 80 ? -21.354 1.732 32.467 1.00 77.44 80 ASP A CA 1
ATOM 643 C C . ASP A 1 80 ? -19.977 1.074 32.657 1.00 77.44 80 ASP A C 1
ATOM 645 O O . ASP A 1 80 ? -19.871 -0.128 32.915 1.00 77.44 80 ASP A O 1
ATOM 649 N N . SER A 1 81 ? -18.924 1.889 32.581 1.00 71.25 81 SER A N 1
ATOM 650 C CA . SER A 1 81 ? -17.533 1.532 32.844 1.00 71.25 81 SER A CA 1
ATOM 651 C C . SER A 1 81 ? -16.996 2.355 34.016 1.00 71.25 81 SER A C 1
ATOM 653 O O . SER A 1 81 ? -16.545 3.489 33.838 1.00 71.25 81 SER A O 1
ATOM 655 N N . TRP A 1 82 ? -16.962 1.747 35.207 1.00 65.69 82 TRP A N 1
ATOM 656 C CA . TRP A 1 82 ? -16.420 2.353 36.434 1.00 65.69 82 TRP A CA 1
ATOM 657 C C . TRP A 1 82 ? -17.104 3.675 36.836 1.00 65.69 82 TRP A C 1
ATOM 659 O O . TRP A 1 82 ? -16.447 4.583 37.351 1.00 65.69 82 TRP A O 1
ATOM 669 N N . GLY A 1 83 ? -18.422 3.781 36.630 1.00 65.88 83 GLY A N 1
ATOM 670 C CA . GLY A 1 83 ? -19.210 4.972 36.955 1.00 65.88 83 GLY A CA 1
ATOM 671 C C . GLY A 1 83 ? -19.173 6.041 35.862 1.00 65.88 83 GLY A C 1
ATOM 672 O O . GLY A 1 83 ? -19.243 7.232 36.182 1.00 65.88 83 GLY A O 1
ATOM 673 N N . TYR A 1 84 ? -19.024 5.620 34.602 1.00 73.25 84 TYR A N 1
ATOM 674 C CA . TYR A 1 84 ? -19.056 6.464 33.413 1.00 73.25 84 TYR A CA 1
ATOM 675 C C . TYR A 1 84 ? -19.703 5.727 32.223 1.00 73.25 84 TYR A C 1
ATOM 677 O O . TYR A 1 84 ? -19.259 4.637 31.858 1.00 73.25 84 TYR A O 1
ATOM 685 N N . PRO A 1 85 ? -20.677 6.345 31.532 1.00 78.94 85 PRO A N 1
ATOM 686 C CA . PRO A 1 85 ? -21.245 5.806 30.301 1.00 78.94 85 PRO A CA 1
ATOM 687 C C . PRO A 1 85 ? -20.229 5.776 29.155 1.00 78.94 85 PRO A C 1
ATOM 689 O O . PRO A 1 85 ? -19.643 6.804 28.804 1.00 78.94 85 PRO A O 1
ATOM 692 N N . VAL A 1 86 ? -20.098 4.623 28.509 1.00 79.75 86 VAL A N 1
ATOM 693 C CA . VAL A 1 86 ? -19.302 4.400 27.297 1.00 79.75 86 VAL A CA 1
ATOM 694 C C . VAL A 1 86 ? -20.227 3.944 26.178 1.00 79.75 86 VAL A C 1
ATOM 696 O O . VAL A 1 86 ? -21.114 3.126 26.399 1.00 79.75 86 VAL A O 1
ATOM 699 N N . PHE A 1 87 ? -20.032 4.487 24.976 1.00 85.19 87 PHE A N 1
ATOM 700 C CA . PHE A 1 87 ? -20.808 4.126 23.793 1.00 85.19 87 PHE A CA 1
ATOM 701 C C . PHE A 1 87 ? -20.111 3.035 22.973 1.00 85.19 87 PHE A C 1
ATOM 703 O O . PHE A 1 87 ? -18.936 3.169 22.647 1.00 85.19 87 PHE A O 1
ATOM 710 N N . CYS A 1 88 ? -20.843 2.008 22.563 1.00 84.56 88 CYS A N 1
ATOM 711 C CA . CYS A 1 88 ? -20.375 0.961 21.662 1.00 84.56 88 CYS A CA 1
ATOM 712 C C . CYS A 1 88 ? -21.254 0.941 20.409 1.00 84.56 88 CYS A C 1
ATOM 714 O O . CYS A 1 88 ? -22.476 0.835 20.521 1.00 84.56 88 CYS A O 1
ATOM 716 N N . SER A 1 89 ? -20.664 1.065 19.218 1.00 85.06 89 SER A N 1
ATOM 717 C CA . SER A 1 89 ? -21.445 1.086 17.978 1.00 85.06 89 SER A CA 1
ATOM 718 C C . SER A 1 89 ? -21.890 -0.316 17.562 1.00 85.06 89 SER A C 1
ATOM 720 O O . SER A 1 89 ? -21.153 -1.289 17.690 1.00 85.06 89 SER A O 1
ATOM 722 N N . THR A 1 90 ? -23.105 -0.408 17.025 1.00 85.81 90 THR A N 1
ATOM 723 C CA . THR A 1 90 ? -23.654 -1.609 16.371 1.00 85.81 90 THR A CA 1
ATOM 724 C C . THR A 1 90 ? -23.599 -1.502 14.844 1.00 85.81 90 THR A C 1
ATOM 726 O O . THR A 1 90 ? -24.079 -2.386 14.123 1.00 85.81 90 THR A O 1
ATOM 729 N N . MET A 1 91 ? -23.067 -0.390 14.332 1.00 81.06 91 MET A N 1
ATOM 730 C CA . MET A 1 91 ? -23.071 -0.075 12.915 1.00 81.06 91 MET A CA 1
ATOM 731 C C . MET A 1 91 ? -21.842 -0.646 12.243 1.00 81.06 91 MET A C 1
ATOM 733 O O . MET A 1 91 ? -20.724 -0.546 12.741 1.00 81.06 91 MET A O 1
ATOM 737 N N . ASP A 1 92 ? -22.085 -1.218 11.069 1.00 73.88 92 ASP A N 1
ATOM 738 C CA . ASP A 1 92 ? -20.994 -1.559 10.190 1.00 73.88 92 ASP A CA 1
ATOM 739 C C . ASP A 1 92 ? -20.425 -0.292 9.534 1.00 73.88 92 ASP A C 1
ATOM 741 O O . ASP A 1 92 ? -21.064 0.759 9.431 1.00 73.88 92 ASP A O 1
ATOM 745 N N . PRO A 1 93 ? -19.206 -0.386 9.032 1.00 59.56 93 PRO A N 1
ATOM 746 C CA . PRO A 1 93 ? -18.502 0.715 8.404 1.00 59.56 93 PRO A CA 1
ATOM 747 C C . PRO A 1 93 ? -19.091 1.018 7.029 1.00 59.56 93 PRO A C 1
ATOM 749 O O . PRO A 1 93 ? -19.431 0.081 6.304 1.00 59.56 93 PRO A O 1
ATOM 752 N N . PRO A 1 94 ? -19.145 2.287 6.589 1.00 62.34 94 PRO A N 1
ATOM 753 C CA . PRO A 1 94 ? -18.499 3.494 7.129 1.00 62.34 94 PRO A CA 1
ATOM 754 C C . PRO A 1 94 ? -19.317 4.236 8.204 1.00 62.34 94 PRO A C 1
ATOM 756 O O . PRO A 1 94 ? -19.030 5.396 8.493 1.00 62.34 94 PRO A O 1
ATOM 759 N N . ASP A 1 95 ? -20.357 3.610 8.749 1.00 71.75 95 ASP A N 1
ATOM 760 C CA . ASP A 1 95 ? -21.314 4.226 9.671 1.00 71.75 95 ASP A CA 1
ATOM 761 C C . ASP A 1 95 ? -21.013 3.951 11.153 1.00 71.75 95 ASP A C 1
ATOM 763 O O . ASP A 1 95 ? -21.766 4.393 12.020 1.00 71.75 95 ASP A O 1
ATOM 767 N N . ASP A 1 96 ? -19.908 3.255 11.430 1.00 75.12 96 ASP A N 1
ATOM 768 C CA . ASP A 1 96 ? -19.359 3.036 12.768 1.00 75.12 96 ASP A CA 1
ATOM 769 C C . ASP A 1 96 ? -19.044 4.376 13.458 1.00 75.12 96 ASP A C 1
ATOM 771 O O . ASP A 1 96 ? -18.376 5.255 12.900 1.00 75.12 96 ASP A O 1
ATOM 775 N N . ILE A 1 97 ? -19.551 4.545 14.681 1.00 75.56 97 ILE A N 1
ATOM 776 C CA . ILE A 1 97 ? -19.366 5.757 15.483 1.00 75.56 97 ILE A CA 1
ATOM 777 C C . ILE A 1 97 ? -18.400 5.436 16.633 1.00 75.56 97 ILE A C 1
ATOM 779 O O . ILE A 1 97 ? -18.785 4.737 17.573 1.00 75.56 97 ILE A O 1
ATOM 783 N N . PRO A 1 98 ? -17.180 6.009 16.640 1.00 68.75 98 PRO A N 1
ATOM 784 C CA . PRO A 1 98 ? -16.236 5.804 17.731 1.00 68.75 98 PRO A CA 1
ATOM 785 C C . PRO A 1 98 ? -16.802 6.295 19.065 1.00 68.75 98 PRO A C 1
ATOM 787 O O . PRO A 1 98 ? -17.353 7.395 19.136 1.00 68.75 98 PRO A O 1
ATOM 790 N N . TYR A 1 99 ? -16.583 5.543 20.147 1.00 69.38 99 TYR A N 1
ATOM 791 C CA . TYR A 1 99 ? -17.078 5.885 21.491 1.00 69.38 99 TYR A CA 1
ATOM 792 C C . TYR A 1 99 ? -16.706 7.310 21.942 1.00 69.38 99 TYR A C 1
ATOM 794 O O . TYR A 1 99 ? -17.490 8.000 22.595 1.00 69.38 99 TYR A O 1
ATOM 802 N N . ARG A 1 100 ? -15.528 7.796 21.523 1.00 63.56 100 ARG A N 1
ATOM 803 C CA . ARG A 1 100 ? -15.009 9.138 21.834 1.00 63.56 100 ARG A CA 1
ATOM 804 C C . ARG A 1 100 ? -15.807 10.279 21.212 1.00 63.56 100 ARG A C 1
ATOM 806 O O . ARG A 1 100 ? -15.621 11.425 21.612 1.00 63.56 100 ARG A O 1
ATOM 813 N N . ARG A 1 101 ? -16.704 9.998 20.259 1.00 69.06 101 ARG A N 1
ATOM 814 C CA . ARG A 1 101 ? -17.633 10.996 19.704 1.00 69.06 101 ARG A CA 1
ATOM 815 C C . ARG A 1 101 ? -18.663 11.468 20.722 1.00 69.06 101 ARG A C 1
ATOM 817 O O . ARG A 1 101 ? -19.184 12.568 20.564 1.00 69.06 101 ARG A O 1
ATOM 824 N N . PHE A 1 102 ? -18.920 10.689 21.769 1.00 74.19 102 PHE A N 1
ATOM 825 C CA . PHE A 1 102 ? -19.854 11.043 22.831 1.00 74.19 102 PHE A CA 1
ATOM 826 C C . PHE A 1 102 ? -19.129 11.189 24.183 1.00 74.19 102 PHE A C 1
ATOM 828 O O . PHE A 1 102 ? -19.382 10.412 25.102 1.00 74.19 102 PHE A O 1
ATOM 835 N N . PRO A 1 103 ? -18.216 12.170 24.349 1.00 63.12 103 PRO A N 1
ATOM 836 C CA . PRO A 1 103 ? -17.475 12.311 25.592 1.00 63.12 103 PRO A CA 1
ATOM 837 C C . PRO A 1 103 ? -18.358 12.913 26.696 1.00 63.12 103 PRO A C 1
ATOM 839 O O . PRO A 1 103 ? -18.946 13.997 26.558 1.00 63.12 103 PRO A O 1
ATOM 842 N N . LEU A 1 104 ? -18.397 12.239 27.842 1.00 62.84 104 LEU A N 1
ATOM 843 C CA . LEU A 1 104 ? -18.799 12.844 29.108 1.00 62.84 104 LEU A CA 1
ATOM 844 C C . LEU A 1 104 ? -17.573 13.486 29.758 1.00 62.84 104 LEU A C 1
ATOM 846 O O . LEU A 1 104 ? -16.458 12.983 29.647 1.00 62.84 104 LEU A O 1
ATOM 850 N N . TRP A 1 105 ? -17.762 14.654 30.370 1.00 56.47 105 TRP A N 1
ATOM 851 C CA . TRP A 1 105 ? -16.649 15.405 30.946 1.00 56.47 105 TRP A CA 1
ATOM 852 C C . TRP A 1 105 ? -16.082 14.622 32.128 1.00 56.47 105 TRP A C 1
ATOM 854 O O . TRP A 1 105 ? -16.805 14.349 33.084 1.00 56.47 105 TRP A O 1
ATOM 864 N N . GLN A 1 106 ? -14.791 14.307 32.069 1.00 53.12 106 GLN A N 1
ATOM 865 C CA . GLN A 1 106 ? -14.045 13.799 33.211 1.00 53.12 106 GLN A CA 1
ATOM 866 C C . GLN A 1 106 ? -13.681 14.987 34.104 1.00 53.12 106 GLN A C 1
ATOM 868 O O . GLN A 1 106 ? -12.692 15.673 33.868 1.00 53.12 106 GLN A O 1
ATOM 873 N N . ASN A 1 107 ? -14.505 15.261 35.114 1.00 51.62 107 ASN A N 1
ATOM 874 C CA . ASN A 1 107 ? -14.011 15.963 36.293 1.00 51.62 107 ASN A CA 1
ATOM 875 C C . ASN A 1 107 ? -13.531 14.885 37.263 1.00 51.62 107 ASN A C 1
ATOM 877 O O . ASN A 1 107 ? -14.328 14.044 37.678 1.00 51.62 107 ASN A O 1
ATOM 881 N N . GLU A 1 108 ? -12.241 14.892 37.596 1.00 45.12 108 GLU A N 1
ATOM 882 C CA . GLU A 1 108 ? -11.656 13.962 38.563 1.00 45.12 108 GLU A CA 1
ATOM 883 C C . GLU A 1 108 ? -12.462 13.990 39.879 1.00 45.12 108 GLU A C 1
ATOM 885 O O . GLU A 1 108 ? -12.494 15.005 40.575 1.00 45.12 108 GLU A O 1
ATOM 890 N N . GLY A 1 109 ? -13.147 12.882 40.201 1.00 55.88 109 GLY A N 1
ATOM 891 C CA . GLY A 1 109 ? -13.820 12.662 41.491 1.00 55.88 109 GLY A CA 1
ATOM 892 C C . GLY A 1 109 ? -15.354 12.544 41.489 1.00 55.88 109 GLY A C 1
ATOM 893 O O . GLY A 1 109 ? -15.909 12.229 42.539 1.00 55.88 109 GLY A O 1
ATOM 894 N N . ASP A 1 110 ? -16.052 12.752 40.366 1.00 67.12 110 ASP A N 1
ATOM 895 C CA . ASP A 1 110 ? -17.518 12.591 40.271 1.00 67.12 110 ASP A CA 1
ATOM 896 C C . ASP A 1 110 ? -17.914 11.297 39.533 1.00 67.12 110 ASP A C 1
ATOM 898 O O . ASP A 1 110 ? -17.643 11.175 38.340 1.00 67.12 110 ASP A O 1
ATOM 902 N N . SER A 1 111 ? -18.624 10.371 40.195 1.00 72.44 111 SER A N 1
ATOM 903 C CA . SER A 1 111 ? -19.209 9.183 39.550 1.00 72.44 111 SER A CA 1
ATOM 904 C C . SER A 1 111 ? -20.614 9.459 38.998 1.00 72.44 111 SER A C 1
ATOM 906 O O . SER A 1 111 ? -21.454 10.081 39.661 1.00 72.44 111 SER A O 1
ATOM 908 N N . TRP A 1 112 ? -20.874 8.993 37.776 1.00 81.19 112 TRP A N 1
ATOM 909 C CA . TRP A 1 112 ? -22.154 9.122 37.081 1.00 81.19 112 TRP A CA 1
ATOM 910 C C . TRP A 1 112 ? -22.656 7.747 36.642 1.00 81.19 112 TRP A C 1
ATOM 912 O O . TRP A 1 112 ? -22.143 7.169 35.689 1.00 81.19 112 TRP A O 1
ATOM 922 N N . GLU A 1 113 ? -23.691 7.241 37.304 1.00 84.06 113 GLU A N 1
ATOM 923 C CA . GLU A 1 113 ? -24.293 5.953 36.962 1.00 84.06 113 GLU A CA 1
ATOM 924 C C . GLU A 1 113 ? -25.289 6.105 35.807 1.00 84.06 113 GLU A C 1
ATOM 926 O O . GLU A 1 113 ? -26.093 7.044 35.780 1.00 84.06 113 GLU A O 1
ATOM 931 N N . LEU A 1 114 ? -25.243 5.175 34.854 1.00 86.62 114 LEU A N 1
ATOM 932 C CA . LEU A 1 114 ? -26.187 5.093 33.745 1.00 86.62 114 LEU A CA 1
ATOM 933 C C . LEU A 1 114 ? -27.498 4.446 34.208 1.00 86.62 114 LEU A C 1
ATOM 935 O O . LEU A 1 114 ? -27.503 3.296 34.624 1.00 86.62 114 LEU A O 1
ATOM 939 N N . LEU A 1 115 ? -28.617 5.171 34.109 1.00 87.81 115 LEU A N 1
ATOM 940 C CA . LEU A 1 115 ? -29.931 4.655 34.520 1.00 87.81 115 LEU A CA 1
ATOM 941 C C . LEU A 1 115 ? -30.781 4.167 33.343 1.00 87.81 115 LEU A C 1
ATOM 943 O O . LEU A 1 115 ? -31.600 3.263 33.499 1.00 87.81 115 LEU A O 1
ATOM 947 N N . GLY A 1 116 ? -30.622 4.771 32.164 1.00 88.50 116 GLY A N 1
ATOM 948 C CA . GLY A 1 116 ? -31.379 4.364 30.987 1.00 88.50 116 GLY A CA 1
ATOM 949 C C . GLY A 1 116 ? -31.124 5.215 29.751 1.00 88.50 116 GLY A C 1
ATOM 950 O O . GLY A 1 116 ? -30.685 6.362 29.837 1.00 88.50 116 GLY A O 1
ATOM 951 N N . VAL A 1 117 ? -31.451 4.654 28.588 1.00 89.88 117 VAL A N 1
ATOM 952 C CA . VAL A 1 117 ? -31.398 5.334 27.291 1.00 89.88 117 VAL A CA 1
ATOM 953 C C . VAL A 1 117 ? -32.724 5.113 26.581 1.00 89.88 117 VAL A C 1
ATOM 955 O O . VAL A 1 117 ? -33.180 3.978 26.483 1.00 89.88 117 VAL A O 1
ATOM 958 N N . ARG A 1 118 ? -33.369 6.188 26.121 1.00 88.69 118 ARG A N 1
ATOM 959 C CA . ARG A 1 118 ? -34.618 6.105 25.349 1.00 88.69 118 ARG A CA 1
ATOM 960 C C . ARG A 1 118 ? -34.860 7.389 24.560 1.00 88.69 118 ARG A C 1
ATOM 962 O O . ARG A 1 118 ? -34.490 8.474 25.009 1.00 88.69 118 ARG A O 1
ATOM 969 N N . HIS A 1 119 ? -35.483 7.280 23.386 1.00 83.12 119 HIS A N 1
ATOM 970 C CA . HIS A 1 119 ? -35.820 8.417 22.512 1.00 83.12 119 HIS A CA 1
ATOM 971 C C . HIS A 1 119 ? -34.630 9.361 22.224 1.00 83.12 119 HIS A C 1
ATOM 973 O O . HIS A 1 119 ? -34.779 10.585 22.238 1.00 83.12 119 HIS A O 1
ATOM 979 N N . GLY A 1 120 ? -33.432 8.797 22.025 1.00 83.94 120 GLY A N 1
ATOM 980 C CA . GLY A 1 120 ? -32.203 9.555 21.763 1.00 83.94 120 GLY A CA 1
ATOM 981 C C . GLY A 1 120 ? -31.617 10.304 22.961 1.00 83.94 120 GLY A C 1
ATOM 982 O O . GLY A 1 120 ? -30.736 11.142 22.780 1.00 83.94 120 GLY A O 1
ATOM 983 N N . ARG A 1 121 ? -32.088 10.021 24.181 1.00 88.06 121 ARG A N 1
ATOM 984 C CA . ARG A 1 121 ? -31.618 10.648 25.420 1.00 88.06 121 ARG A CA 1
ATOM 985 C C . ARG A 1 121 ? -31.039 9.611 26.366 1.00 88.06 121 ARG A C 1
ATOM 987 O O . ARG A 1 121 ? -31.615 8.545 26.553 1.00 88.06 121 ARG A O 1
ATOM 994 N N . VAL A 1 122 ? -29.927 9.972 26.988 1.00 90.56 122 VAL A N 1
ATOM 995 C CA . VAL A 1 122 ? -29.215 9.220 28.017 1.00 90.56 122 VAL A CA 1
ATOM 996 C C . VAL A 1 122 ? -29.537 9.858 29.368 1.00 90.56 122 VAL A C 1
ATOM 998 O O . VAL A 1 122 ? -29.382 11.070 29.539 1.00 90.56 122 VAL A O 1
ATOM 1001 N N . LEU A 1 123 ? -30.011 9.054 30.316 1.00 91.94 123 LEU A N 1
ATOM 1002 C CA . LEU A 1 123 ? -30.282 9.448 31.694 1.00 91.94 123 LEU A CA 1
ATOM 1003 C C . LEU A 1 123 ? -29.182 8.896 32.595 1.00 91.94 123 LEU A C 1
ATOM 1005 O O . LEU A 1 123 ? -29.021 7.681 32.706 1.00 91.94 123 LEU A O 1
ATOM 1009 N N . ILE A 1 124 ? -28.469 9.794 33.268 1.00 89.75 124 ILE A N 1
ATOM 1010 C CA . ILE A 1 124 ? -27.424 9.433 34.227 1.00 89.75 124 ILE A CA 1
ATOM 1011 C C . ILE A 1 124 ? -27.647 10.127 35.568 1.00 89.75 124 ILE A C 1
ATOM 1013 O O . ILE A 1 124 ? -28.239 11.209 35.623 1.00 89.75 124 ILE A O 1
ATOM 1017 N N . PHE A 1 125 ? -27.168 9.524 36.651 1.00 88.19 125 PHE A N 1
ATOM 1018 C CA . PHE A 1 125 ? -27.341 10.028 38.009 1.00 88.19 125 PHE A CA 1
ATOM 1019 C C . PHE A 1 125 ? -26.013 10.134 38.751 1.00 88.19 125 PHE A C 1
ATOM 1021 O O . PHE A 1 125 ? -25.192 9.225 38.727 1.00 88.19 125 PHE A O 1
ATOM 1028 N N . ASN A 1 126 ? -25.813 11.258 39.437 1.00 86.31 126 ASN A N 1
ATOM 1029 C CA . ASN A 1 126 ? -24.669 11.469 40.312 1.00 86.31 126 ASN A CA 1
ATOM 1030 C C . ASN A 1 126 ? -25.132 11.418 41.771 1.00 86.31 126 ASN A C 1
ATOM 1032 O O . ASN A 1 126 ? -25.851 12.311 42.235 1.00 86.31 126 ASN A O 1
ATOM 1036 N N . TYR A 1 127 ? -24.693 10.387 42.496 1.00 79.75 127 TYR A N 1
ATOM 1037 C CA . TYR A 1 127 ? -25.039 10.171 43.903 1.00 79.75 127 TYR A CA 1
ATOM 1038 C C . TYR A 1 127 ? -24.485 11.257 44.825 1.00 79.75 127 TYR A C 1
ATOM 1040 O O . TYR A 1 127 ? -25.176 11.688 45.748 1.00 79.75 127 TYR A O 1
ATOM 1048 N N . THR A 1 128 ? -23.272 11.741 44.554 1.00 82.06 128 THR A N 1
ATOM 1049 C CA . THR A 1 128 ? -22.599 12.778 45.350 1.00 82.06 128 THR A CA 1
ATOM 1050 C C . THR A 1 128 ? -23.351 14.105 45.283 1.00 82.06 128 THR A C 1
ATOM 1052 O O . THR A 1 128 ? -23.555 14.776 46.294 1.00 82.06 128 THR A O 1
ATOM 1055 N N . ARG A 1 129 ? -23.803 14.478 44.085 1.00 83.50 129 ARG A N 1
ATOM 1056 C CA . ARG A 1 129 ? -24.510 15.734 43.807 1.00 83.50 129 ARG A CA 1
ATOM 1057 C C . ARG A 1 129 ? -26.024 15.609 43.960 1.00 83.50 129 ARG A C 1
ATOM 1059 O O . ARG A 1 129 ? -26.702 16.634 43.985 1.00 83.50 129 ARG A O 1
ATOM 1066 N N . ARG A 1 130 ? -26.552 14.382 44.039 1.00 86.12 130 ARG A N 1
ATOM 1067 C CA . ARG A 1 130 ? -27.988 14.052 44.006 1.00 86.12 130 ARG A CA 1
ATOM 1068 C C . ARG A 1 130 ? -28.711 14.749 42.849 1.00 86.12 130 ARG A C 1
ATOM 1070 O O . ARG A 1 130 ? -29.746 15.396 43.023 1.00 86.12 130 ARG A O 1
ATOM 1077 N N . GLN A 1 131 ? -28.130 14.634 41.658 1.00 90.06 131 GLN A N 1
ATOM 1078 C CA . GLN A 1 131 ? -28.623 15.262 40.434 1.00 90.06 131 GLN A CA 1
ATOM 1079 C C . GLN A 1 131 ? -28.660 14.256 39.288 1.00 90.06 131 GLN A C 1
ATOM 1081 O O . GLN A 1 131 ? -27.725 13.484 39.089 1.00 90.06 131 GLN A O 1
ATOM 1086 N N . PHE A 1 132 ? -29.738 14.314 38.516 1.00 90.62 132 PHE A N 1
ATOM 1087 C CA . PHE A 1 132 ? -29.888 13.630 37.243 1.00 90.62 132 PHE A CA 1
ATOM 1088 C C . PHE A 1 132 ? -29.391 14.531 36.118 1.00 90.62 132 PHE A C 1
ATOM 1090 O O . PHE A 1 132 ? -29.650 15.737 36.126 1.00 90.62 132 PHE A O 1
ATOM 1097 N N . LEU A 1 133 ? -28.730 13.948 35.126 1.00 90.44 133 LEU A N 1
ATOM 1098 C CA . LEU A 1 133 ? -28.421 14.598 33.862 1.00 90.44 133 LEU A CA 1
ATOM 1099 C C . LEU A 1 133 ? -29.141 13.853 32.739 1.00 90.44 133 LEU A C 1
ATOM 1101 O O . LEU A 1 133 ? -28.933 12.660 32.533 1.00 90.44 133 LEU A O 1
ATOM 1105 N N . VAL A 1 134 ? -29.974 14.587 32.005 1.00 90.94 134 VAL A N 1
ATOM 1106 C CA . VAL A 1 134 ? -30.555 14.142 30.738 1.00 90.94 134 VAL A CA 1
ATOM 1107 C C . VAL A 1 134 ? -29.699 14.710 29.621 1.00 90.94 134 VAL A C 1
ATOM 1109 O O . VAL A 1 134 ? -29.588 15.931 29.486 1.00 90.94 134 VAL A O 1
ATOM 1112 N N . TRP A 1 135 ? -29.083 13.833 28.841 1.00 88.12 135 TRP A N 1
ATOM 1113 C CA . TRP A 1 135 ? -28.130 14.182 27.795 1.00 88.12 135 TRP A CA 1
ATOM 1114 C C . TRP A 1 135 ? -28.588 13.629 26.445 1.00 88.12 135 TRP A C 1
ATOM 1116 O O . TRP A 1 135 ? -28.939 12.461 26.352 1.00 88.12 135 TRP A O 1
ATOM 1126 N N . ASP A 1 136 ? -28.590 14.454 25.399 1.00 85.94 136 ASP A N 1
ATOM 1127 C CA . ASP A 1 136 ? -28.728 14.012 24.006 1.00 85.94 136 ASP A CA 1
ATOM 1128 C C . ASP A 1 136 ? -27.326 13.957 23.365 1.00 85.94 136 ASP A C 1
ATOM 1130 O O . ASP A 1 136 ? -26.730 15.013 23.116 1.00 85.94 136 ASP A O 1
ATOM 1134 N N . PRO A 1 137 ? -26.759 12.762 23.112 1.00 80.75 137 PRO A N 1
ATOM 1135 C CA . PRO A 1 137 ? -25.432 12.630 22.514 1.00 80.75 137 PRO A CA 1
ATOM 1136 C C . PRO A 1 137 ? -25.343 13.151 21.076 1.00 80.75 137 PRO A C 1
ATOM 1138 O O . PRO A 1 137 ? -24.289 13.638 20.673 1.00 80.75 137 PRO A O 1
ATOM 1141 N N . ALA A 1 138 ? -26.426 13.082 20.297 1.00 74.81 138 ALA A N 1
ATOM 1142 C CA . ALA A 1 138 ? -26.425 13.498 18.895 1.00 74.81 138 ALA A CA 1
ATOM 1143 C C . ALA A 1 138 ? -26.475 15.023 18.728 1.00 74.81 138 ALA A C 1
ATOM 1145 O O . ALA A 1 138 ? -25.956 15.545 17.740 1.00 74.81 138 ALA A O 1
ATOM 1146 N N . THR A 1 139 ? -27.098 15.746 19.665 1.00 72.94 139 THR A N 1
ATOM 1147 C CA . THR A 1 139 ? -27.162 17.219 19.633 1.00 72.94 139 THR A CA 1
ATOM 1148 C C . THR A 1 139 ? -26.250 17.904 20.646 1.00 72.94 139 THR A C 1
ATOM 1150 O O . THR A 1 139 ? -26.047 19.113 20.546 1.00 72.94 139 THR A O 1
ATOM 1153 N N . GLY A 1 140 ? -25.749 17.171 21.642 1.00 74.19 140 GLY A N 1
ATOM 1154 C CA . GLY A 1 140 ? -25.013 17.710 22.785 1.00 74.19 140 GLY A CA 1
ATOM 1155 C C . GLY A 1 140 ? -25.884 18.418 23.833 1.00 74.19 140 GLY A C 1
ATOM 1156 O O . GLY A 1 140 ? -25.322 19.036 24.737 1.00 74.19 140 GLY A O 1
ATOM 1157 N N . ASP A 1 141 ? -27.225 18.356 23.741 1.00 78.12 141 ASP A N 1
ATOM 1158 C CA . ASP A 1 141 ? -28.115 19.022 24.713 1.00 78.12 141 ASP A CA 1
ATOM 1159 C C . ASP A 1 141 ? -28.015 18.342 26.081 1.00 78.12 141 ASP A C 1
ATOM 1161 O O . ASP A 1 141 ? -27.889 17.120 26.175 1.00 78.12 141 ASP A O 1
ATOM 1165 N N . ARG A 1 142 ? -28.048 19.134 27.153 1.00 84.94 142 ARG A N 1
ATOM 1166 C CA . ARG A 1 142 ? -27.822 18.673 28.527 1.00 84.94 142 ARG A CA 1
ATOM 1167 C C . ARG A 1 142 ? -28.735 19.415 29.487 1.00 84.94 142 ARG A C 1
ATOM 1169 O O . ARG A 1 142 ? -28.708 20.643 29.550 1.00 84.94 142 ARG A O 1
ATOM 1176 N N . ARG A 1 143 ? -29.508 18.676 30.284 1.00 87.88 143 ARG A N 1
ATOM 1177 C CA . ARG A 1 143 ? -30.385 19.246 31.317 1.00 87.88 143 ARG A CA 1
ATOM 1178 C C . ARG A 1 143 ? -30.191 18.547 32.652 1.00 87.88 143 ARG A C 1
ATOM 1180 O O . ARG A 1 143 ? -30.413 17.345 32.759 1.00 87.88 143 ARG A O 1
ATOM 1187 N N . CYS A 1 144 ? -29.813 19.320 33.665 1.00 89.50 144 CYS A N 1
ATOM 1188 C CA . CYS A 1 144 ? -29.703 18.833 35.035 1.00 89.50 144 CYS A CA 1
ATOM 1189 C C . CYS A 1 144 ? -31.050 18.941 35.757 1.00 89.50 144 CYS A C 1
ATOM 1191 O O . CYS A 1 144 ? -31.725 19.968 35.669 1.00 89.50 144 CYS A O 1
ATOM 1193 N N . VAL A 1 145 ? -31.408 17.908 36.513 1.00 90.88 145 VAL A N 1
ATOM 1194 C CA . VAL A 1 145 ? -32.614 17.847 37.345 1.00 90.88 145 VAL A CA 1
ATOM 1195 C C . VAL A 1 145 ? -32.204 17.419 38.752 1.00 90.88 145 VAL A C 1
ATOM 1197 O O . VAL A 1 145 ? -31.527 16.410 38.924 1.00 90.88 145 VAL A O 1
ATOM 1200 N N . ALA A 1 146 ? -32.582 18.187 39.772 1.00 90.06 146 ALA A N 1
ATOM 1201 C CA . ALA A 1 146 ? -32.314 17.812 41.159 1.00 90.06 146 ALA A CA 1
ATOM 1202 C C . ALA A 1 146 ? -33.192 16.626 41.581 1.00 90.06 146 ALA A C 1
ATOM 1204 O O . ALA A 1 146 ? -34.359 16.547 41.184 1.00 90.06 146 ALA A O 1
ATOM 1205 N N . ALA A 1 147 ? -32.642 15.726 42.398 1.00 88.12 147 ALA A N 1
ATOM 1206 C CA . ALA A 1 147 ? -33.417 14.622 42.942 1.00 88.12 147 ALA A CA 1
ATOM 1207 C C . ALA A 1 147 ? -34.572 15.118 43.833 1.00 88.12 147 ALA A C 1
ATOM 1209 O O . ALA A 1 147 ? -34.417 16.133 44.522 1.00 88.12 147 ALA A O 1
ATOM 1210 N N . PRO A 1 148 ? -35.717 14.412 43.839 1.00 89.88 148 PRO A N 1
ATOM 1211 C CA . PRO A 1 148 ? -36.841 14.758 44.697 1.00 89.88 148 PRO A CA 1
ATOM 1212 C C . PRO A 1 148 ? -36.432 14.681 46.181 1.00 89.88 148 PRO A C 1
ATOM 1214 O O . PRO A 1 148 ? -35.668 13.779 46.556 1.00 89.88 148 PRO A O 1
ATOM 1217 N N . PRO A 1 149 ? -36.905 15.607 47.041 1.00 84.56 149 PRO A N 1
ATOM 1218 C CA . PRO A 1 149 ? -36.562 15.632 48.465 1.00 84.56 149 PRO A CA 1
ATOM 1219 C C . PRO A 1 149 ? -36.842 14.309 49.181 1.00 84.56 149 PRO A C 1
ATOM 1221 O O . PRO A 1 149 ? -36.084 13.928 50.070 1.00 84.56 149 PRO A O 1
ATOM 1224 N N . GLU A 1 150 ? -37.889 13.600 48.758 1.00 85.62 150 GLU A N 1
ATOM 1225 C CA . GLU A 1 150 ? -38.336 12.323 49.307 1.00 85.62 150 GLU A CA 1
ATOM 1226 C C . GLU A 1 150 ? -37.291 11.209 49.157 1.00 85.62 150 GLU A C 1
ATOM 1228 O O . GLU A 1 150 ? -37.300 10.274 49.950 1.00 85.62 150 GLU A O 1
ATOM 1233 N N . PHE A 1 151 ? -36.393 11.292 48.169 1.00 85.12 151 PHE A N 1
ATOM 1234 C CA . PHE A 1 151 ? -35.336 10.306 47.914 1.00 85.12 151 PHE A CA 1
ATOM 1235 C C . PHE A 1 151 ? -34.010 10.757 48.519 1.00 85.12 151 PHE A C 1
ATOM 1237 O O . PHE A 1 151 ? -33.045 11.045 47.807 1.00 85.12 151 PHE A O 1
ATOM 1244 N N . ASP A 1 152 ? -33.983 10.880 49.844 1.00 80.12 152 ASP A N 1
ATOM 1245 C CA . ASP A 1 152 ? -32.916 11.511 50.622 1.00 80.12 152 ASP A CA 1
ATOM 1246 C C . ASP A 1 152 ? -31.573 10.751 50.663 1.00 80.12 152 ASP A C 1
ATOM 1248 O O . ASP A 1 152 ? -30.571 11.302 51.129 1.00 80.12 152 ASP A O 1
ATOM 1252 N N . GLY A 1 153 ? -31.534 9.511 50.164 1.00 76.00 153 GLY A N 1
ATOM 1253 C CA . GLY A 1 153 ? -30.374 8.613 50.200 1.00 76.00 153 GLY A CA 1
ATOM 1254 C C . GLY A 1 153 ? -30.133 7.951 51.565 1.00 76.00 153 GLY A C 1
ATOM 1255 O O . GLY A 1 153 ? -29.277 7.066 51.688 1.00 76.00 153 GLY A O 1
ATOM 1256 N N . LYS A 1 154 ? -30.891 8.336 52.598 1.00 78.31 154 LYS A N 1
ATOM 1257 C CA . LYS A 1 154 ? -30.819 7.762 53.945 1.00 78.31 154 LYS A CA 1
ATOM 1258 C C . LYS A 1 154 ? -31.921 6.737 54.141 1.00 78.31 154 LYS A C 1
ATOM 1260 O O . LYS A 1 154 ? -31.586 5.575 54.347 1.00 78.31 154 LYS A O 1
ATOM 1265 N N . GLU A 1 155 ? -33.176 7.163 54.038 1.00 81.69 155 GLU A N 1
ATOM 1266 C CA . GLU A 1 155 ? -34.360 6.314 54.164 1.00 81.69 155 GLU A CA 1
ATOM 1267 C C . GLU A 1 155 ? -34.772 5.739 52.816 1.00 81.69 155 GLU A C 1
ATOM 1269 O O . GLU A 1 155 ? -34.993 4.534 52.725 1.00 81.69 155 GLU A O 1
ATOM 1274 N N . LYS A 1 156 ? -34.821 6.581 51.774 1.00 85.75 156 LYS A N 1
ATOM 1275 C CA . LYS A 1 156 ? -35.190 6.185 50.409 1.00 85.75 156 LYS A CA 1
ATOM 1276 C C . LYS A 1 156 ? -34.049 6.493 49.451 1.00 85.75 156 LYS A C 1
ATOM 1278 O O . LYS A 1 156 ? -33.664 7.652 49.283 1.00 85.75 156 LYS A O 1
ATOM 1283 N N . SER A 1 157 ? -33.502 5.463 48.818 1.00 85.00 157 SER A N 1
ATOM 1284 C CA . SER A 1 157 ? -32.450 5.596 47.806 1.00 85.00 157 SER A CA 1
ATOM 1285 C C . SER A 1 157 ? -33.019 5.443 46.404 1.00 85.00 157 SER A C 1
ATOM 1287 O O . SER A 1 157 ? -33.915 4.632 46.175 1.00 85.00 157 SER A O 1
ATOM 1289 N N . VAL A 1 158 ? -32.483 6.221 45.463 1.00 85.56 158 VAL A N 1
ATOM 1290 C CA . VAL A 1 158 ? -32.718 6.013 44.028 1.00 85.56 158 VAL A CA 1
ATOM 1291 C C . VAL A 1 158 ? -32.074 4.686 43.637 1.00 85.56 158 VAL A C 1
ATOM 1293 O O . VAL A 1 158 ? -30.953 4.422 44.063 1.00 85.56 158 VAL A O 1
ATOM 1296 N N . CYS A 1 159 ? -32.784 3.867 42.862 1.00 82.50 159 CYS A N 1
ATOM 1297 C CA . CYS A 1 159 ? -32.240 2.624 42.317 1.00 82.50 159 CYS A CA 1
ATOM 1298 C C . CYS A 1 159 ? -32.242 2.607 40.787 1.00 82.50 159 CYS A C 1
ATOM 1300 O O . CYS A 1 159 ? -31.289 2.139 40.181 1.00 82.50 159 CYS A O 1
ATOM 1302 N N . SER A 1 160 ? -33.293 3.118 40.143 1.00 88.06 160 SER A N 1
ATOM 1303 C CA . SER A 1 160 ? -33.369 3.143 38.681 1.00 88.06 160 SER A CA 1
ATOM 1304 C C . SER A 1 160 ? -34.220 4.311 38.192 1.00 88.06 160 SER A C 1
ATOM 1306 O O . SER A 1 160 ? -34.904 4.985 38.970 1.00 88.06 160 SER A O 1
ATOM 1308 N N . GLY A 1 161 ? -34.194 4.564 36.887 1.00 90.19 161 GLY A N 1
ATOM 1309 C CA . GLY A 1 161 ? -35.042 5.567 36.267 1.00 90.19 161 GLY A CA 1
ATOM 1310 C C . GLY A 1 161 ? -35.197 5.379 34.764 1.00 90.19 161 GLY A C 1
ATOM 1311 O O . GLY A 1 161 ? -34.420 4.685 34.118 1.00 90.19 161 GLY A O 1
ATOM 1312 N N . ALA A 1 162 ? -36.212 6.025 34.203 1.00 91.94 162 ALA A N 1
ATOM 1313 C CA . ALA A 1 162 ? -36.500 6.033 32.777 1.00 91.94 162 ALA A CA 1
ATOM 1314 C C . ALA A 1 162 ? -36.754 7.463 32.295 1.00 91.94 162 ALA A C 1
ATOM 1316 O O . ALA A 1 162 ? -37.479 8.224 32.937 1.00 91.94 162 ALA A O 1
ATOM 1317 N N . VAL A 1 163 ? -36.186 7.821 31.140 1.00 91.50 163 VAL A N 1
ATOM 1318 C CA . VAL A 1 163 ? -36.499 9.068 30.427 1.00 91.50 163 VAL A CA 1
ATOM 1319 C C . VAL A 1 163 ? -37.517 8.792 29.323 1.00 91.50 163 VAL A C 1
ATOM 1321 O O . VAL A 1 163 ? -37.385 7.831 28.569 1.00 91.50 163 VAL A O 1
ATOM 1324 N N . LEU A 1 164 ? -38.544 9.633 29.224 1.00 88.44 164 LEU A N 1
ATOM 1325 C CA . LEU A 1 164 ? -39.627 9.515 28.244 1.00 88.44 164 LEU A CA 1
ATOM 1326 C C . LEU A 1 164 ? -39.869 10.866 27.574 1.00 88.44 164 LEU A C 1
ATOM 1328 O O . LEU A 1 164 ? -39.711 11.911 28.203 1.00 88.44 164 LEU A O 1
ATOM 1332 N N . CYS A 1 165 ? -40.246 10.879 26.295 1.00 82.81 165 CYS A N 1
ATOM 1333 C CA . CYS A 1 165 ? -40.693 12.118 25.661 1.00 82.81 165 CYS A CA 1
ATOM 1334 C C . CYS A 1 165 ? -42.135 12.432 26.088 1.00 82.81 165 CYS A C 1
ATOM 1336 O O . CYS A 1 165 ? -42.946 11.523 26.190 1.00 82.81 165 CYS A O 1
ATOM 1338 N N . ALA A 1 166 ? -42.456 13.710 26.306 1.00 73.00 166 ALA A N 1
ATOM 1339 C CA . ALA A 1 166 ? -43.778 14.159 26.752 1.00 73.00 166 ALA A CA 1
ATOM 1340 C C . ALA A 1 166 ? -44.737 14.550 25.600 1.00 73.00 166 ALA A C 1
ATOM 1342 O O . ALA A 1 166 ? -45.772 15.163 25.850 1.00 73.00 166 ALA A O 1
ATOM 1343 N N . ALA A 1 167 ? -44.396 14.270 24.334 1.00 59.12 167 ALA A N 1
ATOM 1344 C CA . ALA A 1 167 ? -45.284 14.535 23.194 1.00 59.12 167 ALA A CA 1
ATOM 1345 C C . ALA A 1 167 ? -46.438 13.507 23.169 1.00 59.12 167 ALA A C 1
ATOM 1347 O O . ALA A 1 167 ? -46.180 12.307 23.159 1.00 59.12 167 ALA A O 1
ATOM 1348 N N . GLY A 1 168 ? -47.687 13.986 23.225 1.00 48.28 168 GLY A N 1
ATOM 1349 C CA . GLY A 1 168 ? -48.849 13.224 23.703 1.00 48.28 168 GLY A CA 1
ATOM 1350 C C . GLY A 1 168 ? -49.528 12.211 22.762 1.00 48.28 168 GLY A C 1
ATOM 1351 O O . GLY A 1 168 ? -49.527 12.347 21.543 1.00 48.28 168 GLY A O 1
ATOM 1352 N N . GLU A 1 169 ? -50.164 11.228 23.410 1.00 39.66 169 GLU A N 1
ATOM 1353 C CA . GLU A 1 169 ? -51.478 10.584 23.170 1.00 39.66 169 GLU A CA 1
ATOM 1354 C C . GLU A 1 169 ? -51.914 10.041 21.790 1.00 39.66 169 GLU A C 1
ATOM 1356 O O . GLU A 1 169 ? -53.007 9.484 21.697 1.00 39.66 169 GLU A O 1
ATOM 1361 N N . GLN A 1 170 ? -51.107 10.065 20.728 1.00 37.91 170 GLN A N 1
ATOM 1362 C CA . GLN A 1 170 ? -51.421 9.298 19.506 1.00 37.91 170 GLN A CA 1
ATOM 1363 C C . GLN A 1 170 ? -50.319 8.283 19.214 1.00 37.91 170 GLN A C 1
ATOM 1365 O O . GLN A 1 170 ? -49.327 8.586 18.559 1.00 37.91 170 GLN A O 1
ATOM 1370 N N . GLY A 1 171 ? -50.535 7.088 19.780 1.00 40.25 171 GLY A N 1
ATOM 1371 C CA . GLY A 1 171 ? -49.695 5.888 19.804 1.00 40.25 171 GLY A CA 1
ATOM 1372 C C . GLY A 1 171 ? -48.440 5.885 18.940 1.00 40.25 171 GLY A C 1
ATOM 1373 O O . GLY A 1 171 ? -48.560 5.957 17.726 1.00 40.25 171 GLY A O 1
ATOM 1374 N N . HIS A 1 172 ? -47.282 5.725 19.595 1.00 48.50 172 HIS A N 1
ATOM 1375 C CA . HIS A 1 172 ? -45.984 5.152 19.169 1.00 48.50 172 HIS A CA 1
ATOM 1376 C C . HIS A 1 172 ? -45.425 5.436 17.751 1.00 48.50 172 HIS A C 1
ATOM 1378 O O . HIS A 1 172 ? -44.343 4.969 17.419 1.00 48.50 172 HIS A O 1
ATOM 1384 N N . ALA A 1 173 ? -46.087 6.225 16.902 1.00 39.53 173 ALA A N 1
ATOM 1385 C CA . ALA A 1 173 ? -45.814 6.324 15.466 1.00 39.53 173 ALA A CA 1
ATOM 1386 C C . ALA A 1 173 ? -45.446 7.745 14.992 1.00 39.53 173 ALA A C 1
ATOM 1388 O O . ALA A 1 173 ? -45.110 7.929 13.818 1.00 39.53 173 ALA A O 1
ATOM 1389 N N . GLN A 1 174 ? -45.481 8.761 15.866 1.00 47.25 174 GLN A N 1
ATOM 1390 C CA . GLN A 1 174 ? -45.152 10.156 15.522 1.00 47.25 174 GLN A CA 1
ATOM 1391 C C . GLN A 1 174 ? -44.206 10.818 16.542 1.00 47.25 174 GLN A C 1
ATOM 1393 O O . GLN A 1 174 ? -44.494 11.868 17.105 1.00 47.25 174 GLN A O 1
ATOM 1398 N N . HIS A 1 175 ? -43.022 10.235 16.741 1.00 54.97 175 HIS A N 1
ATOM 1399 C CA . HIS A 1 175 ? -41.959 10.775 17.604 1.00 54.97 175 HIS A CA 1
ATOM 1400 C C . HIS A 1 175 ? -40.880 11.577 16.833 1.00 54.97 175 HIS A C 1
ATOM 1402 O O . HIS A 1 175 ? -39.696 11.547 17.162 1.00 54.97 175 HIS A O 1
ATOM 1408 N N . SER A 1 176 ? -41.259 12.339 15.796 1.00 49.16 176 SER A N 1
ATOM 1409 C CA . SER A 1 176 ? -40.297 13.025 14.905 1.00 49.16 176 SER A CA 1
ATOM 1410 C C . SER A 1 176 ? -39.540 14.220 15.524 1.00 49.16 176 SER A C 1
ATOM 1412 O O . SER A 1 176 ? -38.589 14.708 14.912 1.00 49.16 176 SER A O 1
ATOM 1414 N N . GLU A 1 177 ? -39.920 14.687 16.725 1.00 53.84 177 GLU A N 1
ATOM 1415 C CA . GLU A 1 177 ? -39.314 15.849 17.417 1.00 53.84 177 GLU A CA 1
ATOM 1416 C C . GLU A 1 177 ? -38.880 15.580 18.876 1.00 53.84 177 GLU A C 1
ATOM 1418 O O . GLU A 1 177 ? -38.642 16.505 19.661 1.00 53.84 177 GLU A O 1
ATOM 1423 N N . CYS A 1 178 ? -38.722 14.313 19.267 1.00 62.50 178 CYS A N 1
ATOM 1424 C CA . CYS A 1 178 ? -38.492 13.949 20.670 1.00 62.50 178 CYS A CA 1
ATOM 1425 C C . CYS A 1 178 ? -37.183 14.462 21.275 1.00 62.50 178 CYS A C 1
ATOM 1427 O O . CYS A 1 178 ? -37.124 14.662 22.483 1.00 62.50 178 CYS A O 1
ATOM 1429 N N . HIS A 1 179 ? -36.176 14.753 20.453 1.00 62.25 179 HIS A N 1
ATOM 1430 C CA . HIS A 1 179 ? -34.859 15.230 20.884 1.00 62.25 179 HIS A CA 1
ATOM 1431 C C . HIS A 1 179 ? -34.894 16.623 21.534 1.00 62.25 179 HIS A C 1
ATOM 1433 O O . HIS A 1 179 ? -34.164 16.890 22.487 1.00 62.25 179 HIS A O 1
ATOM 1439 N N . SER A 1 180 ? -35.788 17.515 21.088 1.00 62.50 180 SER A N 1
ATOM 1440 C CA . SER A 1 180 ? -35.834 18.923 21.535 1.00 62.50 180 SER A CA 1
ATOM 1441 C C . SER A 1 180 ? -37.062 19.268 22.390 1.00 62.50 180 SER A C 1
ATOM 1443 O O . SER A 1 180 ? -37.078 20.308 23.051 1.00 62.50 180 SER A O 1
ATOM 1445 N N . GLY A 1 181 ? -38.071 18.390 22.413 1.00 70.50 181 GLY A N 1
ATOM 1446 C CA . GLY A 1 181 ? -39.317 18.579 23.159 1.00 70.50 181 GLY A CA 1
ATOM 1447 C C . GLY A 1 181 ? -39.206 18.316 24.669 1.00 70.50 181 GLY A C 1
ATOM 1448 O O . GLY A 1 181 ? -38.170 17.850 25.153 1.00 70.50 181 GLY A O 1
ATOM 1449 N N . PRO A 1 182 ? -40.263 18.600 25.447 1.00 82.44 182 PRO A N 1
ATOM 1450 C CA . PRO A 1 182 ? -40.319 18.232 26.858 1.00 82.44 182 PRO A CA 1
ATOM 1451 C C . PRO A 1 182 ? -40.165 16.709 27.053 1.00 82.44 182 PRO A C 1
ATOM 1453 O O . PRO A 1 182 ? -40.551 15.902 26.208 1.00 82.44 182 PRO A O 1
ATOM 1456 N N . PHE A 1 183 ? -39.550 16.316 28.165 1.00 89.12 183 PHE A N 1
ATOM 1457 C CA . PHE A 1 183 ? -39.490 14.950 28.688 1.00 89.12 183 PHE A CA 1
ATOM 1458 C C . PHE A 1 183 ? -40.158 14.810 30.055 1.00 89.12 183 PHE A C 1
ATOM 1460 O O . PHE A 1 183 ? -40.335 15.796 30.782 1.00 89.12 183 PHE A O 1
ATOM 1467 N N . GLN A 1 184 ? -40.420 13.558 30.412 1.00 91.62 184 GLN A N 1
ATOM 1468 C CA . GLN A 1 184 ? -40.686 13.104 31.767 1.00 91.62 184 GLN A CA 1
ATOM 1469 C C . GLN A 1 184 ? -39.561 12.182 32.250 1.00 91.62 184 GLN A C 1
ATOM 1471 O O . GLN A 1 184 ? -38.927 11.500 31.442 1.00 91.62 184 GLN A O 1
ATOM 1476 N N . LEU A 1 185 ? -39.312 12.172 33.560 1.00 93.25 185 LEU A N 1
ATOM 1477 C CA . LEU A 1 185 ? -38.448 11.184 34.211 1.00 93.25 185 LEU A CA 1
ATOM 1478 C C . LEU A 1 185 ? -39.289 10.367 35.176 1.00 93.25 185 LEU A C 1
ATOM 1480 O O . LEU A 1 185 ? -39.898 10.950 36.065 1.00 93.25 185 LEU A O 1
ATOM 1484 N N . VAL A 1 186 ? -39.297 9.048 35.025 1.00 93.19 186 VAL A N 1
ATOM 1485 C CA . VAL A 1 186 ? -39.869 8.134 36.017 1.00 93.19 186 VAL A CA 1
ATOM 1486 C C . VAL A 1 186 ? -38.720 7.617 36.862 1.00 93.19 186 VAL A C 1
ATOM 1488 O O . VAL A 1 186 ? -37.789 7.024 36.325 1.00 93.19 186 VAL A O 1
ATOM 1491 N N . LEU A 1 187 ? -38.760 7.860 38.164 1.00 91.81 187 LEU A N 1
ATOM 1492 C CA . LEU A 1 187 ? -37.781 7.338 39.109 1.00 91.81 187 LEU A CA 1
ATOM 1493 C C . LEU A 1 187 ? -38.370 6.187 39.896 1.00 91.81 187 LEU A C 1
ATOM 1495 O O . LEU A 1 187 ? -39.514 6.281 40.332 1.00 91.81 187 LEU A O 1
ATOM 1499 N N . ILE A 1 188 ? -37.548 5.172 40.138 1.00 90.69 188 ILE A N 1
ATOM 1500 C CA . ILE A 1 188 ? -37.822 4.076 41.059 1.00 90.69 188 ILE A CA 1
ATOM 1501 C C . ILE A 1 188 ? -36.771 4.096 42.163 1.00 90.69 188 ILE A C 1
ATOM 1503 O O . ILE A 1 188 ? -35.572 4.281 41.923 1.00 90.69 188 ILE A O 1
ATOM 1507 N N . GLY A 1 189 ? -37.207 3.846 43.387 1.00 89.00 189 GLY A N 1
ATOM 1508 C CA . GLY A 1 189 ? -36.279 3.526 44.453 1.00 89.00 189 GLY A CA 1
ATOM 1509 C C . GLY A 1 189 ? -36.931 2.826 45.626 1.00 89.00 189 GLY A C 1
ATOM 1510 O O . GLY A 1 189 ? -38.140 2.582 45.650 1.00 89.00 189 GLY A O 1
ATOM 1511 N N . PHE A 1 190 ? -36.091 2.490 46.590 1.00 87.19 190 PHE A N 1
ATOM 1512 C CA . PHE A 1 190 ? -36.411 1.553 47.656 1.00 87.19 190 PHE A CA 1
ATOM 1513 C C . PHE A 1 190 ? -36.177 2.193 49.015 1.00 87.19 190 PHE A C 1
ATOM 1515 O O . PHE A 1 190 ? -35.285 3.033 49.176 1.00 87.19 190 PHE A O 1
ATOM 1522 N N . ALA A 1 191 ? -37.000 1.815 49.989 1.00 84.44 191 ALA A N 1
ATOM 1523 C CA . ALA A 1 191 ? -36.783 2.198 51.375 1.00 84.44 191 ALA A CA 1
ATOM 1524 C C . ALA A 1 191 ? -35.921 1.154 52.090 1.00 84.44 191 ALA A C 1
ATOM 1526 O O . ALA A 1 191 ? -36.257 -0.022 52.081 1.00 84.44 191 ALA A O 1
ATOM 1527 N N . LYS A 1 192 ? -34.860 1.582 52.783 1.00 73.56 192 LYS A N 1
ATOM 1528 C CA . LYS A 1 192 ? -33.894 0.655 53.413 1.00 73.56 192 LYS A CA 1
ATOM 1529 C C . LYS A 1 192 ? -34.486 -0.241 54.506 1.00 73.56 192 LYS A C 1
ATOM 1531 O O . LYS A 1 192 ? -33.961 -1.309 54.774 1.00 73.56 192 LYS A O 1
ATOM 1536 N N . ASN A 1 193 ? -35.556 0.207 55.165 1.00 73.38 193 ASN A N 1
ATOM 1537 C CA . ASN A 1 193 ? -36.164 -0.493 56.305 1.00 73.38 193 ASN A CA 1
ATOM 1538 C C . ASN A 1 193 ? -37.649 -0.822 56.085 1.00 73.38 193 ASN A C 1
ATOM 1540 O O . ASN A 1 193 ? -38.324 -1.291 57.002 1.00 73.38 193 ASN A O 1
ATOM 1544 N N . GLU A 1 194 ? -38.178 -0.573 54.887 1.00 75.06 194 GLU A N 1
ATOM 1545 C CA . GLU A 1 194 ? -39.560 -0.891 54.536 1.00 75.06 194 GLU A CA 1
ATOM 1546 C C . GLU A 1 194 ? -39.555 -1.773 53.294 1.00 75.06 194 GLU A C 1
ATOM 1548 O O . GLU A 1 194 ? -38.869 -1.473 52.325 1.00 75.06 194 GLU A O 1
ATOM 1553 N N . ARG A 1 195 ? -40.378 -2.826 53.270 1.00 83.19 195 ARG A N 1
ATOM 1554 C CA . ARG A 1 195 ? -40.595 -3.631 52.058 1.00 83.19 195 ARG A CA 1
ATOM 1555 C C . ARG A 1 195 ? -41.458 -2.868 51.056 1.00 83.19 195 ARG A C 1
ATOM 1557 O O . ARG A 1 195 ? -42.581 -3.279 50.767 1.00 83.19 195 ARG A O 1
ATOM 1564 N N . ARG A 1 196 ? -41.002 -1.705 50.597 1.00 87.50 196 ARG A N 1
ATOM 1565 C CA . ARG A 1 196 ? -41.750 -0.827 49.698 1.00 87.50 196 ARG A CA 1
ATOM 1566 C C . ARG A 1 196 ? -40.855 -0.252 48.615 1.00 87.50 196 ARG A C 1
ATOM 1568 O O . ARG A 1 196 ? -39.801 0.316 48.895 1.00 87.50 196 ARG A O 1
ATOM 1575 N N . ALA A 1 197 ? -41.347 -0.351 47.388 1.00 89.12 197 ALA A N 1
ATOM 1576 C CA . ALA A 1 197 ? -40.842 0.407 46.259 1.00 89.12 197 ALA A CA 1
ATOM 1577 C C . ALA A 1 197 ? -41.642 1.701 46.134 1.00 89.12 197 ALA A C 1
ATOM 1579 O O . ALA A 1 197 ? -42.850 1.724 46.395 1.00 89.12 197 ALA A O 1
ATOM 1580 N N . PHE A 1 198 ? -40.970 2.763 45.714 1.00 90.88 198 PHE A N 1
ATOM 1581 C CA . PHE A 1 198 ? -41.560 4.067 45.477 1.00 90.88 198 PHE A CA 1
ATOM 1582 C C . PHE A 1 198 ? -41.263 4.521 44.058 1.00 90.88 198 PHE A C 1
ATOM 1584 O O . PHE A 1 198 ? -40.155 4.311 43.563 1.00 90.88 198 PHE A O 1
ATOM 1591 N N . ALA A 1 199 ? -42.234 5.189 43.441 1.00 92.31 199 ALA A N 1
ATOM 1592 C CA . ALA A 1 199 ? -42.048 5.821 42.149 1.00 92.31 199 ALA A CA 1
ATOM 1593 C C . ALA A 1 199 ? -42.499 7.279 42.162 1.00 92.31 199 ALA A C 1
ATOM 1595 O O . ALA A 1 199 ? -43.496 7.633 42.799 1.00 92.31 199 ALA A O 1
ATOM 1596 N N . CYS A 1 200 ? -41.754 8.120 41.451 1.00 92.12 200 CYS A N 1
ATOM 1597 C CA . CYS A 1 200 ? -42.034 9.544 41.314 1.00 92.12 200 CYS A CA 1
ATOM 1598 C C . CYS A 1 200 ? -41.749 9.998 39.881 1.00 92.12 200 CYS A C 1
ATOM 1600 O O . CYS A 1 200 ? -40.799 9.522 39.258 1.00 92.12 200 CYS A O 1
ATOM 1602 N N . VAL A 1 201 ? -42.562 10.922 39.365 1.00 93.31 201 VAL A N 1
ATOM 1603 C CA . VAL A 1 201 ? -42.449 11.415 37.986 1.00 93.31 201 VAL A CA 1
ATOM 1604 C C . VAL A 1 201 ? -42.071 12.885 37.980 1.00 93.31 201 VAL A C 1
ATOM 1606 O O . VAL A 1 201 ? -42.759 13.700 38.581 1.00 93.31 201 VAL A O 1
ATOM 1609 N N . TYR A 1 202 ? -41.017 13.248 37.264 1.00 93.31 202 TYR A N 1
ATOM 1610 C CA . TYR A 1 202 ? -40.692 14.637 36.955 1.00 93.31 202 TYR A CA 1
ATOM 1611 C C . TYR A 1 202 ? -41.249 15.012 35.590 1.00 93.31 202 TYR A C 1
ATOM 1613 O O . TYR A 1 202 ? -41.077 14.257 34.635 1.00 93.31 202 TYR A O 1
ATOM 1621 N N . SER A 1 203 ? -41.828 16.204 35.464 1.00 91.75 203 SER A N 1
ATOM 1622 C CA . SER A 1 203 ? -42.148 16.798 34.164 1.00 91.75 203 SER A CA 1
ATOM 1623 C C . SER A 1 203 ? -41.223 17.972 33.880 1.00 91.75 203 SER A C 1
ATOM 1625 O O . SER A 1 203 ? -41.197 18.956 34.612 1.00 91.75 203 SER A O 1
ATOM 1627 N N . SER A 1 204 ? -40.489 17.921 32.768 1.00 90.19 204 SER A N 1
ATOM 1628 C CA . SER A 1 204 ? -39.642 19.047 32.338 1.00 90.19 204 SER A CA 1
ATOM 1629 C C . SER A 1 204 ? -40.436 20.277 31.885 1.00 90.19 204 SER A C 1
ATOM 1631 O O . SER A 1 204 ? -39.868 21.368 31.798 1.00 90.19 204 SER A O 1
ATOM 1633 N N . GLN A 1 205 ? -41.729 20.109 31.588 1.00 87.94 205 GLN A N 1
ATOM 1634 C CA . GLN A 1 205 ? -42.609 21.198 31.176 1.00 87.94 205 GLN A CA 1
ATOM 1635 C C . GLN A 1 205 ? -43.041 22.041 32.377 1.00 87.94 205 GLN A C 1
ATOM 1637 O O . GLN A 1 205 ? -42.954 23.265 32.319 1.00 87.94 205 GLN A O 1
ATOM 1642 N N . THR A 1 206 ? -43.458 21.395 33.469 1.00 88.88 206 THR A N 1
ATOM 1643 C CA . THR A 1 206 ? -43.816 22.076 34.726 1.00 88.88 206 THR A CA 1
ATOM 1644 C C . THR A 1 206 ? -42.600 22.331 35.614 1.00 88.88 206 THR A C 1
ATOM 1646 O O . THR A 1 206 ? -42.620 23.237 36.436 1.00 88.88 206 THR A O 1
ATOM 1649 N N . ARG A 1 207 ? -41.510 21.581 35.397 1.00 89.25 207 ARG A N 1
ATOM 1650 C CA . ARG A 1 207 ? -40.286 21.540 36.211 1.00 89.25 207 ARG A CA 1
ATOM 1651 C C . ARG A 1 207 ? -40.522 21.089 37.650 1.00 89.25 207 ARG A C 1
ATOM 1653 O O . ARG A 1 207 ? -39.761 21.458 38.541 1.00 89.25 207 ARG A O 1
ATOM 1660 N N . GLU A 1 208 ? -41.529 20.252 37.852 1.00 90.25 208 GLU A N 1
ATOM 1661 C CA . GLU A 1 208 ? -41.940 19.765 39.165 1.00 90.25 208 GLU A CA 1
ATOM 1662 C C . GLU A 1 208 ? -41.930 18.236 39.215 1.00 90.25 208 GLU A C 1
ATOM 1664 O O . GLU A 1 208 ? -42.143 17.555 38.206 1.00 90.25 208 GLU A O 1
ATOM 1669 N N . TRP A 1 209 ? -41.670 17.718 40.415 1.00 92.94 209 TRP A N 1
ATOM 1670 C CA . TRP A 1 209 ? -41.889 16.320 40.763 1.00 92.94 209 TRP A CA 1
ATOM 1671 C C . TRP A 1 209 ? -43.357 16.122 41.148 1.00 92.94 209 TRP A C 1
ATOM 1673 O O . TRP A 1 209 ? -43.940 16.947 41.850 1.00 92.94 209 TRP A O 1
ATOM 1683 N N . GLY A 1 210 ? -43.955 15.042 40.660 1.00 89.25 210 GLY A N 1
ATOM 1684 C CA . GLY A 1 210 ? -45.307 14.624 40.997 1.00 89.25 210 GLY A CA 1
ATOM 1685 C C . GLY A 1 210 ? -45.387 13.932 42.356 1.00 89.25 210 GLY A C 1
ATOM 1686 O O . GLY A 1 210 ? -44.414 13.835 43.102 1.00 89.25 210 GLY A O 1
ATOM 1687 N N . ASN A 1 211 ? -46.574 13.418 42.669 1.00 89.06 211 ASN A N 1
ATOM 1688 C CA . ASN A 1 211 ? -46.804 12.695 43.915 1.00 89.06 211 ASN A CA 1
ATOM 1689 C C . ASN A 1 211 ? -46.071 11.349 43.941 1.00 89.06 211 ASN A C 1
ATOM 1691 O O . ASN A 1 211 ? -45.914 10.681 42.918 1.00 89.06 211 ASN A O 1
ATOM 1695 N N . LEU A 1 212 ? -45.691 10.930 45.148 1.00 90.06 212 LEU A N 1
ATOM 1696 C CA . LEU A 1 212 ? -45.069 9.637 45.385 1.00 90.06 212 LEU A CA 1
ATOM 1697 C C . LEU A 1 212 ? -46.118 8.520 45.319 1.00 90.06 212 LEU A C 1
ATOM 1699 O O . LEU A 1 212 ? -47.070 8.503 46.101 1.00 90.06 212 LEU A O 1
ATOM 1703 N N . SER A 1 213 ? -45.909 7.561 44.425 1.00 91.44 213 SER A N 1
ATOM 1704 C CA . SER A 1 213 ? -46.634 6.288 44.408 1.00 91.44 213 SER A CA 1
ATOM 1705 C C . SER A 1 213 ? -45.786 5.205 45.072 1.00 91.44 213 SER A C 1
ATOM 1707 O O . SER A 1 213 ? -44.569 5.348 45.210 1.00 91.44 213 SER A O 1
ATOM 1709 N N . SER A 1 214 ? -46.416 4.130 45.538 1.00 91.75 214 SER A N 1
ATOM 1710 C CA . SER A 1 214 ? -45.694 3.070 46.240 1.00 91.75 214 SER A CA 1
ATOM 1711 C C . SER A 1 214 ? -46.395 1.730 46.139 1.00 91.75 214 SER A C 1
ATOM 1713 O O . SER A 1 214 ? -47.624 1.696 46.146 1.00 91.75 214 SER A O 1
ATOM 1715 N N . THR A 1 215 ? -45.623 0.651 46.198 1.00 90.88 215 THR A N 1
ATOM 1716 C CA . THR A 1 215 ? -46.135 -0.720 46.275 1.00 90.88 215 THR A CA 1
ATOM 1717 C C . THR A 1 215 ? -45.306 -1.560 47.241 1.00 90.88 215 THR A C 1
ATOM 1719 O O . THR A 1 215 ? -44.196 -1.173 47.608 1.00 90.88 215 THR A O 1
ATOM 1722 N N . THR A 1 216 ? -45.849 -2.691 47.685 1.00 86.69 216 THR A N 1
ATOM 1723 C CA . THR A 1 216 ? -45.202 -3.572 48.668 1.00 86.69 216 THR A CA 1
ATOM 1724 C C . THR A 1 216 ? -44.328 -4.616 47.974 1.00 86.69 216 THR A C 1
ATOM 1726 O O . THR A 1 216 ? -44.758 -5.275 47.025 1.00 86.69 216 THR A O 1
ATOM 1729 N N . LEU A 1 217 ? -43.117 -4.800 48.490 1.00 81.44 217 LEU A N 1
ATOM 1730 C CA . LEU A 1 217 ? -42.132 -5.779 48.042 1.00 81.44 217 LEU A CA 1
ATOM 1731 C C . LEU A 1 217 ? -42.165 -7.051 48.890 1.00 81.44 217 LEU A C 1
ATOM 1733 O O . LEU A 1 217 ? -42.724 -7.087 49.991 1.00 81.44 217 LEU A O 1
ATOM 1737 N N . ARG A 1 218 ? -41.555 -8.118 48.369 1.00 74.31 218 ARG A N 1
ATOM 1738 C CA . ARG A 1 218 ? -41.420 -9.383 49.104 1.00 74.31 218 ARG A CA 1
ATOM 1739 C C . ARG A 1 218 ? -40.225 -9.366 50.058 1.00 74.31 218 ARG A C 1
ATOM 1741 O O . ARG A 1 218 ? -40.367 -9.874 51.175 1.00 74.31 218 ARG A O 1
ATOM 1748 N N . TYR A 1 219 ? -39.123 -8.727 49.670 1.00 72.12 219 TYR A N 1
ATOM 1749 C CA . TYR A 1 219 ? -37.863 -8.689 50.415 1.00 72.12 219 TYR A CA 1
ATOM 1750 C C . TYR A 1 219 ? -37.458 -7.240 50.750 1.00 72.12 219 TYR A C 1
ATOM 1752 O O . TYR A 1 219 ? -38.134 -6.295 50.342 1.00 72.12 219 TYR A O 1
ATOM 1760 N N . PHE A 1 220 ? -36.458 -7.070 51.624 1.00 60.56 220 PHE A N 1
ATOM 1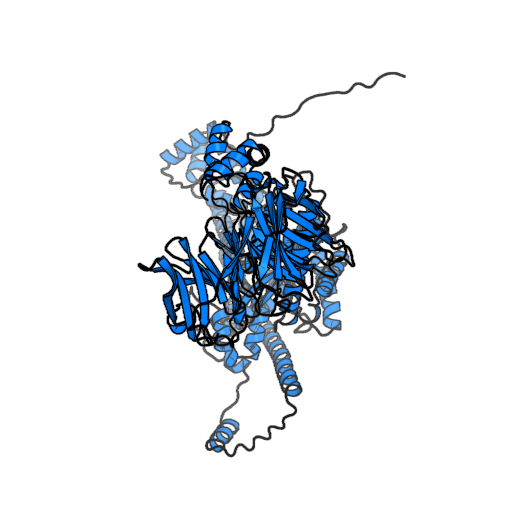761 C CA . PHE A 1 220 ? -36.045 -5.754 52.148 1.00 60.56 220 PHE A CA 1
ATOM 1762 C C . PHE A 1 220 ? -34.986 -5.052 51.280 1.00 60.56 220 PHE A C 1
ATOM 1764 O O . PHE A 1 220 ? -34.928 -3.829 51.312 1.00 60.56 220 PHE A O 1
ATOM 1771 N N . ASP A 1 221 ? -34.226 -5.802 50.477 1.00 59.72 221 ASP A N 1
ATOM 1772 C CA . ASP A 1 221 ? -33.082 -5.311 49.696 1.00 59.72 221 ASP A CA 1
ATOM 1773 C C . ASP A 1 221 ? -33.222 -5.693 48.209 1.00 59.72 221 ASP A C 1
ATOM 1775 O O . ASP A 1 221 ? -32.369 -6.367 47.639 1.00 59.72 221 ASP A O 1
ATOM 1779 N N . ASP A 1 222 ? -34.330 -5.297 47.575 1.00 64.25 222 ASP A N 1
ATOM 1780 C CA . ASP A 1 222 ? -34.498 -5.508 46.134 1.00 64.25 222 ASP A CA 1
ATOM 1781 C C . ASP A 1 222 ? -33.686 -4.460 45.350 1.00 64.25 222 ASP A C 1
ATOM 1783 O O . ASP A 1 222 ? -33.832 -3.259 45.567 1.00 64.25 222 ASP A O 1
ATOM 1787 N N . CYS A 1 223 ? -32.849 -4.914 44.415 1.00 69.00 223 CYS A N 1
ATOM 1788 C CA . CYS A 1 223 ? -32.215 -4.088 43.384 1.00 69.00 223 CYS A CA 1
ATOM 1789 C C . CYS A 1 223 ? -32.914 -4.305 42.035 1.00 69.00 223 CYS A C 1
ATOM 1791 O O . CYS A 1 223 ? -33.707 -5.231 41.869 1.00 69.00 223 CYS A O 1
ATOM 1793 N N . VAL A 1 224 ? -32.633 -3.454 41.050 1.00 69.81 224 VAL A N 1
ATOM 1794 C CA . VAL A 1 224 ? -33.116 -3.634 39.675 1.00 69.81 224 VAL A CA 1
ATOM 1795 C C . VAL A 1 224 ? -32.050 -4.364 38.854 1.00 69.81 224 VAL A C 1
ATOM 1797 O O . VAL A 1 224 ? -30.900 -3.942 38.822 1.00 69.81 224 VAL A O 1
ATOM 1800 N N . ALA A 1 225 ? -32.453 -5.439 38.175 1.00 62.16 225 ALA A N 1
ATOM 1801 C CA . ALA A 1 225 ? -31.577 -6.341 37.424 1.00 62.16 225 ALA A CA 1
ATOM 1802 C C . ALA A 1 225 ? -31.098 -5.792 36.073 1.00 62.16 225 ALA A C 1
ATOM 1804 O O . ALA A 1 225 ? -30.085 -6.231 35.525 1.00 62.16 225 ALA A O 1
ATOM 1805 N N . SER A 1 226 ? -31.913 -4.943 35.446 1.00 68.06 226 SER A N 1
ATOM 1806 C CA . SER A 1 226 ? -31.786 -4.590 34.028 1.00 68.06 226 SER A CA 1
ATOM 1807 C C . SER A 1 226 ? -32.419 -3.233 33.730 1.00 68.06 226 SER A C 1
ATOM 1809 O O . SER A 1 226 ? -33.168 -2.679 34.538 1.00 68.06 226 SER A O 1
ATOM 1811 N N . GLY A 1 227 ? -32.146 -2.700 32.539 1.00 78.00 227 GLY A N 1
ATOM 1812 C CA . GLY A 1 227 ? -32.782 -1.475 32.065 1.00 78.00 227 GLY A CA 1
ATOM 1813 C C . GLY A 1 227 ? -34.313 -1.575 32.017 1.00 78.00 227 GLY A C 1
ATOM 1814 O O . GLY A 1 227 ? -34.890 -2.639 31.798 1.00 78.00 227 GLY A O 1
ATOM 1815 N N . SER A 1 228 ? -34.979 -0.434 32.203 1.00 88.75 228 SER A N 1
ATOM 1816 C CA . SER A 1 228 ? -36.439 -0.328 32.074 1.00 88.75 228 SER A CA 1
ATOM 1817 C C . SER A 1 228 ? -36.922 -0.723 30.673 1.00 88.75 228 SER A C 1
ATOM 1819 O O . SER A 1 228 ? -36.276 -0.334 29.701 1.00 88.75 228 SER A O 1
ATOM 1821 N N . THR A 1 229 ? -38.083 -1.367 30.551 1.00 90.38 229 THR A N 1
ATOM 1822 C CA . THR A 1 229 ? -38.744 -1.659 29.259 1.00 90.38 229 THR A CA 1
ATOM 1823 C C . THR A 1 229 ? -40.103 -0.962 29.188 1.00 90.38 229 THR A C 1
ATOM 1825 O O . THR A 1 229 ? -40.898 -1.077 30.121 1.00 90.38 229 THR A O 1
ATOM 1828 N N . LEU A 1 230 ? -40.382 -0.225 28.114 1.00 89.50 230 LEU A N 1
ATOM 1829 C CA . LEU A 1 230 ? -41.665 0.447 27.891 1.00 89.50 230 LEU A CA 1
ATOM 1830 C C . LEU A 1 230 ? -42.577 -0.450 27.046 1.00 89.50 230 LEU A C 1
ATOM 1832 O O . LEU A 1 230 ? -42.253 -0.774 25.908 1.00 89.50 230 LEU A O 1
ATOM 1836 N N . ILE A 1 231 ? -43.738 -0.826 27.586 1.00 88.56 231 ILE A N 1
ATOM 1837 C CA . ILE A 1 231 ? -44.753 -1.611 26.869 1.00 88.56 231 ILE A CA 1
ATOM 1838 C C . ILE A 1 231 ? -46.105 -0.928 27.047 1.00 88.56 231 ILE A C 1
ATOM 1840 O O . ILE A 1 231 ? -46.611 -0.787 28.163 1.00 88.56 231 ILE A O 1
ATOM 1844 N N . GLY A 1 232 ? -46.700 -0.495 25.934 1.00 85.06 232 GLY A N 1
ATOM 1845 C CA . GLY A 1 232 ? -47.940 0.278 25.961 1.00 85.06 232 GLY A CA 1
ATOM 1846 C C . GLY A 1 232 ? -47.754 1.609 26.695 1.00 85.06 232 GLY A C 1
ATOM 1847 O O . GLY A 1 232 ? -46.909 2.409 26.303 1.00 85.06 232 GLY A O 1
ATOM 1848 N N . ASP A 1 233 ? -48.548 1.829 27.743 1.00 87.12 233 ASP A N 1
ATOM 1849 C CA . ASP A 1 233 ? -48.533 3.028 28.599 1.00 87.12 233 ASP A CA 1
ATOM 1850 C C . ASP A 1 233 ? -47.841 2.765 29.954 1.00 87.12 233 ASP A C 1
ATOM 1852 O O . ASP A 1 233 ? -48.197 3.309 31.001 1.00 87.12 233 ASP A O 1
ATOM 1856 N N . SER A 1 234 ? -46.920 1.803 30.006 1.00 90.94 234 SER A N 1
ATOM 1857 C CA . SER A 1 234 ? -46.333 1.357 31.272 1.00 90.94 234 SER A CA 1
ATOM 1858 C C . SER A 1 234 ? -44.863 1.011 31.132 1.00 90.94 234 SER A C 1
ATOM 1860 O O . SER A 1 234 ? -44.440 0.401 30.151 1.00 90.94 234 SER A O 1
ATOM 1862 N N . VAL A 1 235 ? -44.084 1.411 32.133 1.00 92.06 235 VAL A N 1
ATOM 1863 C CA . VAL A 1 235 ? -42.649 1.138 32.206 1.00 92.06 235 VAL A CA 1
ATOM 1864 C C . VAL A 1 235 ? -42.415 0.030 33.218 1.00 92.06 235 VAL A C 1
ATOM 1866 O O . VAL A 1 235 ? -42.905 0.107 34.345 1.00 92.06 235 VAL A O 1
ATOM 1869 N N . TYR A 1 236 ? -41.663 -0.986 32.819 1.00 92.00 236 TYR A N 1
ATOM 1870 C CA . TYR A 1 236 ? -41.432 -2.190 33.599 1.00 92.00 236 TYR A CA 1
ATOM 1871 C C . TYR A 1 236 ? -39.960 -2.337 33.984 1.00 92.00 236 TYR A C 1
ATOM 1873 O O . TYR A 1 236 ? -39.070 -2.034 33.188 1.00 92.00 236 TYR A O 1
ATOM 1881 N N . TRP A 1 237 ? -39.713 -2.852 35.187 1.00 90.12 237 TRP A N 1
ATOM 1882 C CA . TRP A 1 237 ? -38.388 -3.192 35.701 1.00 90.12 237 TRP A CA 1
ATOM 1883 C C . TRP A 1 237 ? -38.398 -4.593 36.298 1.00 90.12 237 TRP A C 1
ATOM 1885 O O . TRP A 1 237 ? -39.280 -4.929 37.091 1.00 90.12 237 TRP A O 1
ATOM 1895 N N . LEU A 1 238 ? -37.393 -5.391 35.944 1.00 87.38 238 LEU A N 1
ATOM 1896 C CA . LEU A 1 238 ? -37.160 -6.687 36.566 1.00 87.38 238 LEU A CA 1
ATOM 1897 C C . LEU A 1 238 ? -36.321 -6.502 37.836 1.00 87.38 238 LEU A C 1
ATOM 1899 O O . LEU A 1 238 ? -35.313 -5.793 37.814 1.00 87.38 238 LEU A O 1
ATOM 1903 N N . LEU A 1 239 ? -36.747 -7.119 38.936 1.00 84.00 239 LEU A N 1
ATOM 1904 C CA . LEU A 1 239 ? -36.004 -7.100 40.195 1.00 84.00 239 LEU A CA 1
ATOM 1905 C C . LEU A 1 239 ? -34.879 -8.149 40.179 1.00 84.00 239 LEU A C 1
ATOM 1907 O O . LEU A 1 239 ? -35.033 -9.212 39.579 1.00 84.00 239 LEU A O 1
ATOM 1911 N N . ASP A 1 240 ? -33.752 -7.829 40.818 1.00 72.81 240 ASP A N 1
ATOM 1912 C CA . ASP A 1 240 ? -32.523 -8.641 40.845 1.00 72.81 240 ASP A CA 1
ATOM 1913 C C . ASP A 1 240 ? -32.757 -10.003 41.512 1.00 72.81 240 ASP A C 1
ATOM 1915 O O . ASP A 1 240 ? -32.431 -11.055 40.957 1.00 72.81 240 ASP A O 1
ATOM 1919 N N . GLU A 1 241 ? -33.468 -10.013 42.641 1.00 72.06 241 GLU A N 1
ATOM 1920 C CA . GLU A 1 241 ? -34.102 -11.232 43.129 1.00 72.06 241 GLU A CA 1
ATOM 1921 C C . GLU A 1 241 ? -35.358 -11.514 42.296 1.00 72.06 241 GLU A C 1
ATOM 1923 O O . GLU A 1 241 ? -36.441 -10.992 42.549 1.00 72.06 241 GLU A O 1
ATOM 1928 N N . ILE A 1 242 ? -35.235 -12.384 41.294 1.00 64.50 242 ILE A N 1
ATOM 1929 C CA . ILE A 1 242 ? -36.322 -12.747 40.365 1.00 64.50 242 ILE A CA 1
ATOM 1930 C C . ILE A 1 242 ? -37.617 -13.162 41.101 1.00 64.50 242 ILE A C 1
ATOM 1932 O O . ILE A 1 242 ? -38.723 -12.870 40.639 1.00 64.50 242 ILE A O 1
ATOM 1936 N N . GLN A 1 243 ? -37.511 -13.772 42.291 1.00 68.12 243 GLN A N 1
ATOM 1937 C CA . GLN A 1 243 ? -38.657 -14.136 43.146 1.00 68.12 243 GLN A CA 1
ATOM 1938 C C . GLN A 1 243 ? -39.481 -12.927 43.642 1.00 68.12 243 GLN A C 1
ATOM 1940 O O . GLN A 1 243 ? -40.660 -13.085 44.006 1.00 68.12 243 GLN A O 1
ATOM 1945 N N . SER A 1 244 ? -38.892 -11.729 43.647 1.00 69.44 244 SER A N 1
ATOM 1946 C CA . SER A 1 244 ? -39.523 -10.452 43.995 1.00 69.44 244 SER A CA 1
ATOM 1947 C C . SER A 1 244 ? -40.472 -9.955 42.905 1.00 69.44 244 SER A C 1
ATOM 1949 O O . SER A 1 244 ? -41.503 -9.343 43.219 1.00 69.44 244 SER A O 1
ATOM 1951 N N . GLY A 1 245 ? -40.226 -10.322 41.645 1.00 83.75 245 GLY A N 1
ATOM 1952 C CA . GLY A 1 245 ? -41.126 -10.090 40.518 1.00 83.75 245 GLY A CA 1
ATOM 1953 C C . GLY A 1 245 ? -40.748 -8.903 39.631 1.00 83.75 245 GLY A C 1
ATOM 1954 O O . GLY A 1 245 ? -39.584 -8.536 39.501 1.00 83.75 245 GLY A O 1
ATOM 1955 N N . ILE A 1 246 ? -41.762 -8.322 38.991 1.00 89.06 246 ILE A N 1
ATOM 1956 C CA . ILE A 1 246 ? -41.638 -7.202 38.051 1.00 89.06 246 ILE A CA 1
ATOM 1957 C C . ILE A 1 246 ? -42.354 -5.993 38.642 1.00 89.06 246 ILE A C 1
ATOM 1959 O O . ILE A 1 246 ? -43.517 -6.102 39.035 1.00 89.06 246 ILE A O 1
ATOM 1963 N N . LEU A 1 247 ? -41.690 -4.842 38.673 1.00 91.56 247 LEU A N 1
ATOM 1964 C CA . LEU A 1 247 ? -42.333 -3.563 38.966 1.00 91.56 247 LEU A CA 1
ATOM 1965 C C . LEU A 1 247 ? -42.861 -2.944 37.681 1.00 91.56 247 LEU A C 1
ATOM 1967 O O . LEU A 1 247 ? -42.170 -2.951 36.666 1.00 91.56 247 LEU A O 1
ATOM 1971 N N . ALA A 1 248 ? -44.061 -2.380 37.739 1.00 92.75 248 ALA A N 1
ATOM 1972 C CA . ALA A 1 248 ? -44.679 -1.683 36.626 1.00 92.75 248 ALA A CA 1
ATOM 1973 C C . ALA A 1 248 ? -45.193 -0.323 37.076 1.00 92.75 248 ALA A C 1
ATOM 1975 O O . ALA A 1 248 ? -45.993 -0.226 38.004 1.00 92.75 248 ALA A O 1
ATOM 1976 N N . PHE A 1 249 ? -44.738 0.725 36.406 1.00 93.88 249 PHE A N 1
ATOM 1977 C CA . PHE A 1 249 ? -45.252 2.067 36.599 1.00 93.88 249 PHE A CA 1
ATOM 1978 C C . PHE A 1 249 ? -46.184 2.430 35.444 1.00 93.88 249 PHE A C 1
ATOM 1980 O O . PHE A 1 249 ? -45.753 2.486 34.290 1.00 93.88 249 PHE A O 1
ATOM 1987 N N . HIS A 1 250 ? -47.450 2.680 35.761 1.00 92.31 250 HIS A N 1
ATOM 1988 C CA . HIS A 1 250 ? -48.483 3.051 34.801 1.00 92.31 250 HIS A CA 1
ATOM 1989 C C . HIS A 1 250 ? -48.492 4.573 34.607 1.00 92.31 250 HIS A C 1
ATOM 1991 O O . HIS A 1 250 ? -48.748 5.328 35.549 1.00 92.31 250 HIS A O 1
ATOM 1997 N N . LEU A 1 251 ? -48.194 5.033 33.388 1.00 88.50 251 LEU A N 1
ATOM 1998 C CA . LEU A 1 251 ? -47.996 6.454 33.088 1.00 88.50 251 LEU A CA 1
ATOM 1999 C C . LEU A 1 251 ? -49.309 7.245 33.140 1.00 88.50 251 LEU A C 1
ATOM 2001 O O . LEU A 1 251 ? -49.316 8.345 33.677 1.00 88.50 251 LEU A O 1
ATOM 2005 N N . GLY A 1 252 ? -50.428 6.699 32.665 1.00 84.69 252 GLY A N 1
ATOM 2006 C CA . GLY A 1 252 ? -51.718 7.393 32.699 1.00 84.69 252 GLY A CA 1
ATOM 2007 C C . GLY A 1 252 ? -52.311 7.554 34.104 1.00 84.69 252 GLY A C 1
ATOM 2008 O O . GLY A 1 252 ? -52.961 8.558 34.394 1.00 84.69 252 GLY A O 1
ATOM 2009 N N . THR A 1 253 ? -52.089 6.587 34.999 1.00 86.50 253 THR A N 1
ATOM 2010 C CA . THR A 1 253 ? -52.643 6.596 36.369 1.00 86.50 253 THR A CA 1
ATOM 2011 C C . THR A 1 253 ? -51.658 7.091 37.426 1.00 86.50 253 THR A C 1
ATOM 2013 O O . THR A 1 253 ? -52.069 7.347 38.558 1.00 86.50 253 THR A O 1
ATOM 2016 N N . HIS A 1 254 ? -50.370 7.208 37.086 1.00 89.69 254 HIS A N 1
ATOM 2017 C CA . HIS A 1 254 ? -49.272 7.420 38.033 1.00 89.69 254 HIS A CA 1
ATOM 2018 C C . HIS A 1 254 ? -49.279 6.408 39.198 1.00 89.69 254 HIS A C 1
ATOM 2020 O O . HIS A 1 254 ? -48.991 6.766 40.344 1.00 89.69 254 HIS A O 1
ATOM 2026 N N . SER A 1 255 ? -49.627 5.144 38.924 1.00 92.31 255 SER A N 1
ATOM 2027 C CA . SER A 1 255 ? -49.611 4.057 39.911 1.00 92.31 255 SER A CA 1
ATOM 2028 C C . SER A 1 255 ? -48.409 3.135 39.721 1.00 92.31 255 SER A C 1
ATOM 2030 O O . SER A 1 255 ? -47.938 2.920 38.605 1.00 92.31 255 SER A O 1
ATOM 2032 N N . LEU A 1 256 ? -47.914 2.596 40.836 1.00 93.31 256 LEU A N 1
ATOM 2033 C CA . LEU A 1 256 ? -46.853 1.596 40.859 1.00 93.31 256 LEU A CA 1
ATOM 2034 C C . LEU A 1 256 ? -47.450 0.261 41.300 1.00 93.31 256 LEU A C 1
ATOM 2036 O O . LEU A 1 256 ? -47.974 0.155 42.408 1.00 93.31 256 LEU A O 1
ATOM 2040 N N . ASP A 1 257 ? -47.313 -0.749 40.454 1.00 90.69 257 ASP A N 1
ATOM 2041 C CA . ASP A 1 257 ? -47.832 -2.093 40.659 1.00 90.69 257 ASP A CA 1
ATOM 2042 C C . ASP A 1 257 ? -46.709 -3.136 40.593 1.00 90.69 257 ASP A C 1
ATOM 2044 O O . ASP A 1 257 ? -45.600 -2.875 40.119 1.00 90.69 257 ASP A O 1
ATOM 2048 N N . ARG A 1 258 ? -46.987 -4.333 41.122 1.00 89.12 258 ARG A N 1
ATOM 2049 C CA . ARG A 1 258 ? -46.043 -5.457 41.147 1.00 89.12 258 ARG A CA 1
ATOM 2050 C C . ARG A 1 258 ? -46.682 -6.701 40.547 1.00 89.12 258 ARG A C 1
ATOM 2052 O O . ARG A 1 258 ? -47.705 -7.179 41.038 1.00 89.12 258 ARG A O 1
ATOM 2059 N N . PHE A 1 259 ? -46.022 -7.283 39.555 1.00 85.62 259 PHE A N 1
ATOM 2060 C CA . PHE A 1 259 ? -46.414 -8.537 38.922 1.00 85.62 259 PHE A CA 1
ATOM 2061 C C . PHE A 1 259 ? -45.507 -9.690 39.365 1.00 85.62 259 PHE A C 1
ATOM 2063 O O . PHE A 1 259 ? -44.326 -9.505 39.655 1.00 85.62 259 PHE A O 1
ATOM 2070 N N . GLY A 1 260 ? -46.066 -10.900 39.438 1.00 82.81 260 GLY A N 1
ATOM 2071 C CA . GLY A 1 260 ? -45.268 -12.122 39.569 1.00 82.81 260 GLY A CA 1
ATOM 2072 C C . GLY A 1 260 ? -44.622 -12.514 38.239 1.00 82.81 260 GLY A C 1
ATOM 2073 O O . GLY A 1 260 ? -45.062 -12.058 37.185 1.00 82.81 260 GLY A O 1
ATOM 2074 N N . ILE A 1 261 ? -43.620 -13.383 38.296 1.00 83.38 261 ILE A N 1
ATOM 2075 C CA . ILE A 1 261 ? -42.998 -14.053 37.140 1.00 83.38 261 ILE A CA 1
ATOM 2076 C C . ILE A 1 261 ? -43.752 -15.352 36.776 1.00 83.38 261 ILE A C 1
ATOM 2078 O O . ILE A 1 261 ? -44.608 -15.778 37.557 1.00 83.38 261 ILE A O 1
ATOM 2082 N N . PRO A 1 262 ? -43.464 -15.989 35.625 1.00 84.38 262 PRO A N 1
ATOM 2083 C CA . PRO A 1 262 ? -43.958 -17.335 35.318 1.00 84.38 262 PRO A CA 1
ATOM 2084 C C . PRO A 1 262 ? -43.509 -18.379 36.357 1.00 84.38 262 PRO A C 1
ATOM 2086 O O . PRO A 1 262 ? -42.372 -18.333 36.820 1.00 84.38 262 PRO A O 1
ATOM 2089 N N . GLU A 1 263 ? -44.386 -19.327 36.712 1.00 74.75 263 GLU A N 1
ATOM 2090 C CA . GLU A 1 263 ? -44.121 -20.336 37.760 1.00 74.75 263 GLU A CA 1
ATOM 2091 C C . GLU A 1 263 ? -43.037 -21.356 37.367 1.00 74.75 263 GLU A C 1
ATOM 2093 O O . GLU A 1 263 ? -42.305 -21.831 38.231 1.00 74.75 263 GLU A O 1
ATOM 2098 N N . ASP A 1 264 ? -42.879 -21.632 36.068 1.00 70.38 264 ASP A N 1
ATOM 2099 C CA . ASP A 1 264 ? -41.921 -22.612 35.525 1.00 70.38 264 ASP A CA 1
ATOM 2100 C C . ASP A 1 264 ? -40.491 -22.055 35.325 1.00 70.38 264 ASP A C 1
ATOM 2102 O O . ASP A 1 264 ? -39.625 -22.716 34.737 1.00 70.38 264 ASP A O 1
ATOM 2106 N N . MET A 1 265 ? -40.239 -20.820 35.771 1.00 73.25 265 MET A N 1
ATOM 2107 C CA . MET A 1 265 ? -38.941 -20.144 35.660 1.00 73.25 265 MET A CA 1
ATOM 2108 C C . MET A 1 265 ? -37.922 -20.695 36.666 1.00 73.25 265 MET A C 1
ATOM 2110 O O . MET A 1 265 ? -38.243 -20.939 37.829 1.00 73.25 265 MET A O 1
ATOM 2114 N N . ASP A 1 266 ? -36.659 -20.832 36.248 1.00 69.12 266 ASP A N 1
ATOM 2115 C CA . ASP A 1 266 ? -35.579 -21.273 37.138 1.00 69.12 266 ASP A CA 1
ATOM 2116 C C . ASP A 1 266 ? -35.093 -20.130 38.044 1.00 69.12 266 ASP A C 1
ATOM 2118 O O . ASP A 1 266 ? -34.233 -19.320 37.688 1.00 69.12 266 ASP A O 1
ATOM 2122 N N . THR A 1 267 ? -35.614 -20.074 39.264 1.00 65.25 267 THR A N 1
ATOM 2123 C CA . THR A 1 267 ? -35.260 -19.018 40.220 1.00 65.25 267 THR A CA 1
ATOM 2124 C C . THR A 1 267 ? -33.835 -19.123 40.779 1.00 65.25 267 THR A C 1
ATOM 2126 O O . THR A 1 267 ? -33.453 -18.260 41.562 1.00 65.25 267 THR A O 1
ATOM 2129 N N . ASN A 1 268 ? -33.054 -20.152 40.420 1.00 60.97 268 ASN A N 1
ATOM 2130 C CA . ASN A 1 268 ? -31.644 -20.283 40.818 1.00 60.97 268 ASN A CA 1
ATOM 2131 C C . ASN A 1 268 ? -30.668 -19.629 39.821 1.00 60.97 268 ASN A C 1
ATOM 2133 O O . ASN A 1 268 ? -29.457 -19.630 40.050 1.00 60.97 268 ASN A O 1
ATOM 2137 N N . CYS A 1 269 ? -31.169 -19.092 38.707 1.00 62.56 269 CYS A N 1
ATOM 2138 C CA . CYS A 1 269 ? -30.369 -18.378 37.715 1.00 62.56 269 CYS A CA 1
ATOM 2139 C C . CYS A 1 269 ? -30.153 -16.901 38.100 1.00 62.56 269 CYS A C 1
ATOM 2141 O O . CYS A 1 269 ? -30.957 -16.309 38.816 1.00 62.56 269 CYS A O 1
ATOM 2143 N N . ARG A 1 270 ? -29.071 -16.283 37.599 1.00 65.00 270 ARG A N 1
ATOM 2144 C CA . ARG A 1 270 ? -28.801 -14.845 37.799 1.00 65.00 270 ARG A CA 1
ATOM 2145 C C . ARG A 1 270 ? -29.842 -13.991 37.069 1.00 65.00 270 ARG A C 1
ATOM 2147 O O . ARG A 1 270 ? -30.343 -14.396 36.023 1.00 65.00 270 ARG A O 1
ATOM 2154 N N . ALA A 1 271 ? -30.097 -12.783 37.569 1.00 63.03 271 ALA A N 1
ATOM 2155 C CA . ALA A 1 271 ? -31.097 -11.869 37.018 1.00 63.03 271 ALA A CA 1
ATOM 2156 C C . ALA A 1 271 ? -30.896 -11.547 35.522 1.00 63.03 271 ALA A C 1
ATOM 2158 O O . ALA A 1 271 ? -31.863 -11.506 34.769 1.00 63.03 271 ALA A O 1
ATOM 2159 N N . ARG A 1 272 ? -29.640 -11.467 35.056 1.00 72.69 272 ARG A N 1
ATOM 2160 C CA . ARG A 1 272 ? -29.277 -11.256 33.636 1.00 72.69 272 ARG A CA 1
ATOM 2161 C C . ARG A 1 272 ? -29.490 -12.466 32.712 1.00 72.69 272 ARG A C 1
ATOM 2163 O O . ARG A 1 272 ? -29.105 -12.434 31.548 1.00 72.69 272 ARG A O 1
ATOM 2170 N N . ASN A 1 273 ? -30.113 -13.537 33.198 1.00 79.94 273 ASN A N 1
ATOM 2171 C CA . ASN A 1 273 ? -30.649 -14.591 32.333 1.00 79.94 273 ASN A CA 1
ATOM 2172 C C . ASN A 1 273 ? -32.069 -14.269 31.858 1.00 79.94 273 ASN A C 1
ATOM 2174 O O . ASN A 1 273 ? -32.609 -15.012 31.044 1.00 79.94 273 ASN A O 1
ATOM 2178 N N . TYR A 1 274 ? -32.675 -13.194 32.359 1.00 85.12 274 TYR A N 1
ATOM 2179 C CA . TYR A 1 274 ? -34.061 -12.839 32.108 1.00 85.12 274 TYR A CA 1
ATOM 2180 C C . TYR A 1 274 ? -34.160 -11.416 31.576 1.00 85.12 274 TYR A C 1
ATOM 2182 O O . TYR A 1 274 ? -33.431 -10.530 32.008 1.00 85.12 274 TYR A O 1
ATOM 2190 N N . GLN A 1 275 ? -35.089 -11.190 30.653 1.00 89.06 275 GLN A N 1
ATOM 2191 C CA . GLN A 1 275 ? -35.320 -9.881 30.056 1.00 89.06 275 GLN A CA 1
ATOM 2192 C C . GLN A 1 275 ? -36.808 -9.684 29.795 1.00 89.06 275 GLN A C 1
ATOM 2194 O O . GLN A 1 275 ? -37.472 -10.563 29.247 1.00 89.06 275 GLN A O 1
ATOM 2199 N N . ILE A 1 276 ? -37.336 -8.523 30.178 1.00 90.62 276 ILE A N 1
ATOM 2200 C CA . ILE A 1 276 ? -38.699 -8.119 29.820 1.00 90.62 276 ILE A CA 1
ATOM 2201 C C . ILE A 1 276 ? -38.698 -7.745 28.339 1.00 90.62 276 ILE A C 1
ATOM 2203 O O . ILE A 1 276 ? -37.823 -7.002 27.895 1.00 90.62 276 ILE A O 1
ATOM 2207 N N . ILE A 1 277 ? -39.657 -8.276 27.584 1.00 91.25 277 ILE A N 1
ATOM 2208 C CA . ILE A 1 277 ? -39.748 -8.110 26.130 1.00 91.25 277 ILE A CA 1
ATOM 2209 C C . ILE A 1 277 ? -41.174 -7.770 25.701 1.00 91.25 277 ILE A C 1
ATOM 2211 O O . ILE A 1 277 ? -42.142 -8.046 26.416 1.00 91.25 277 ILE A O 1
ATOM 2215 N N . LEU A 1 278 ? -41.306 -7.213 24.503 1.00 89.94 278 LEU A N 1
ATOM 2216 C CA . LEU A 1 278 ? -42.576 -7.061 23.808 1.00 89.94 278 LEU A CA 1
ATOM 2217 C C . LEU A 1 278 ? -42.941 -8.378 23.101 1.00 89.94 278 LEU A C 1
ATOM 2219 O O . LEU A 1 278 ? -42.209 -8.847 22.228 1.00 89.94 278 LEU A O 1
ATOM 2223 N N . ALA A 1 279 ? -44.068 -8.984 23.478 1.00 87.38 279 ALA A N 1
ATOM 2224 C CA . ALA A 1 279 ? -44.578 -10.184 22.809 1.00 87.38 279 ALA A CA 1
ATOM 2225 C C . ALA A 1 279 ? -45.262 -9.847 21.466 1.00 87.38 279 ALA A C 1
ATOM 2227 O O . ALA A 1 279 ? -45.683 -8.710 21.256 1.00 87.38 279 ALA A O 1
ATOM 2228 N N . GLU A 1 280 ? -45.443 -10.842 20.585 1.00 74.75 280 GLU A N 1
ATOM 2229 C CA . GLU A 1 280 ? -46.040 -10.713 19.231 1.00 74.75 280 GLU A CA 1
ATOM 2230 C C . GLU A 1 280 ? -47.398 -9.971 19.190 1.00 74.75 280 GLU A C 1
ATOM 2232 O O . GLU A 1 280 ? -47.747 -9.366 18.178 1.00 74.75 280 GLU A O 1
ATOM 2237 N N . GLY A 1 281 ? -48.166 -9.981 20.287 1.00 71.06 281 GLY A N 1
ATOM 2238 C CA . GLY A 1 281 ? -49.445 -9.270 20.419 1.00 71.06 281 GLY A CA 1
ATOM 2239 C C . GLY A 1 281 ? -49.367 -7.863 21.027 1.00 71.06 281 GLY A C 1
ATOM 2240 O O . GLY A 1 281 ? -50.406 -7.272 21.318 1.00 71.06 281 GLY A O 1
ATOM 2241 N N . GLY A 1 282 ? -48.166 -7.337 21.284 1.00 79.56 282 GLY A N 1
ATOM 2242 C CA . GLY A 1 282 ? -47.957 -6.096 22.040 1.00 79.56 282 GLY A CA 1
ATOM 2243 C C . GLY A 1 282 ? -48.166 -6.245 23.554 1.00 79.56 282 GLY A C 1
ATOM 2244 O O . GLY A 1 282 ? -48.254 -5.246 24.268 1.00 79.56 282 GLY A O 1
ATOM 2245 N N . ALA A 1 283 ? -48.275 -7.481 24.046 1.00 86.62 283 ALA A N 1
ATOM 2246 C CA . ALA A 1 283 ? -48.444 -7.790 25.460 1.00 86.62 283 ALA A CA 1
ATOM 2247 C C . ALA A 1 283 ? -47.100 -7.845 26.206 1.00 86.62 283 ALA A C 1
ATOM 2249 O O . ALA A 1 283 ? -46.025 -7.941 25.607 1.00 86.62 283 ALA A O 1
ATOM 2250 N N . LEU A 1 284 ? -47.176 -7.816 27.539 1.00 90.81 284 LEU A N 1
ATOM 2251 C CA . LEU A 1 284 ? -46.025 -7.989 28.423 1.00 90.81 284 LEU A CA 1
ATOM 2252 C C . LEU A 1 284 ? -45.455 -9.406 28.271 1.00 90.81 284 LEU A C 1
ATOM 2254 O O . LEU A 1 284 ? -46.153 -10.382 28.556 1.00 90.81 284 LEU A O 1
ATOM 2258 N N . GLY A 1 285 ? -44.191 -9.512 27.867 1.00 91.38 285 GLY A N 1
ATOM 2259 C CA . GLY A 1 285 ? -43.469 -10.773 27.747 1.00 91.38 285 GLY A CA 1
ATOM 2260 C C . GLY A 1 285 ? -42.203 -10.829 28.600 1.00 91.38 285 GLY A C 1
ATOM 2261 O O . GLY A 1 285 ? -41.697 -9.808 29.069 1.00 91.38 285 GLY A O 1
ATOM 2262 N N . ILE A 1 286 ? -41.679 -12.039 28.796 1.00 89.88 286 ILE A N 1
ATOM 2263 C CA . ILE A 1 286 ? -40.350 -12.276 29.379 1.00 89.88 286 ILE A CA 1
ATOM 2264 C C . ILE A 1 286 ? -39.625 -13.311 28.526 1.00 89.88 286 ILE A C 1
ATOM 2266 O O . ILE A 1 286 ? -40.200 -14.352 28.215 1.00 89.88 286 ILE A O 1
ATOM 2270 N N . ALA A 1 287 ? -38.364 -13.043 28.195 1.00 88.88 287 ALA A N 1
ATOM 2271 C CA . ALA A 1 287 ? -37.417 -14.025 27.683 1.00 88.88 287 ALA A CA 1
ATOM 2272 C C . ALA A 1 287 ? -36.524 -14.537 28.819 1.00 88.88 287 ALA A C 1
ATOM 2274 O O . ALA A 1 287 ? -36.049 -13.745 29.633 1.00 88.88 287 ALA A O 1
ATOM 2275 N N . ALA A 1 288 ? -36.266 -15.843 28.846 1.00 86.94 288 ALA A N 1
ATOM 2276 C CA . ALA A 1 288 ? -35.310 -16.490 29.732 1.00 86.94 288 ALA A CA 1
ATOM 2277 C C . ALA A 1 288 ? -34.289 -17.309 28.948 1.00 86.94 288 ALA A C 1
ATOM 2279 O O . ALA A 1 288 ? -34.642 -18.120 28.090 1.00 86.94 288 ALA A O 1
ATOM 2280 N N . LEU A 1 289 ? -33.028 -17.164 29.329 1.00 82.12 289 LEU A N 1
ATOM 2281 C CA . LEU A 1 289 ? -31.934 -18.014 28.905 1.00 82.12 289 LEU A CA 1
ATOM 2282 C C . LEU A 1 289 ? -31.746 -19.155 29.916 1.00 82.12 289 LEU A C 1
ATOM 2284 O O . LEU A 1 289 ? -31.183 -18.968 30.998 1.00 82.12 289 LEU A O 1
ATOM 2288 N N . LYS A 1 290 ? -32.213 -20.356 29.565 1.00 76.06 290 LYS A N 1
ATOM 2289 C CA . LYS A 1 290 ? -32.236 -21.512 30.467 1.00 76.06 290 LYS A CA 1
ATOM 2290 C C . LYS A 1 290 ? -31.001 -22.391 30.294 1.00 76.06 290 LYS A C 1
ATOM 2292 O O . LYS A 1 290 ? -30.829 -23.028 29.255 1.00 76.06 290 LYS A O 1
ATOM 2297 N N . SER A 1 291 ? -30.149 -22.422 31.326 1.00 68.31 291 SER A N 1
ATOM 2298 C CA . SER A 1 291 ? -28.982 -23.315 31.486 1.00 68.31 291 SER A CA 1
ATOM 2299 C C . SER A 1 291 ? -28.096 -23.484 30.239 1.00 68.31 291 SER A C 1
ATOM 2301 O O . SER A 1 291 ? -27.513 -24.547 30.050 1.00 68.31 291 SER A O 1
ATOM 2303 N N . LEU A 1 292 ? -27.992 -22.451 29.392 1.00 65.94 292 LEU A N 1
ATOM 2304 C CA . LEU A 1 292 ? -27.250 -22.483 28.122 1.00 65.94 292 LEU A CA 1
ATOM 2305 C C . LEU A 1 292 ? -27.773 -23.526 27.107 1.00 65.94 292 LEU A C 1
ATOM 2307 O O . LEU A 1 292 ? -27.019 -23.973 26.244 1.00 65.94 292 LEU A O 1
ATOM 2311 N N . VAL A 1 293 ? -29.061 -23.902 27.173 1.00 68.44 293 VAL A N 1
ATOM 2312 C CA . VAL A 1 293 ? -29.695 -24.875 26.254 1.00 68.44 293 VAL A CA 1
ATOM 2313 C C . VAL A 1 293 ? -30.811 -24.257 25.404 1.00 68.44 293 VAL A C 1
ATOM 2315 O O . VAL A 1 293 ? -30.896 -24.546 24.207 1.00 68.44 293 VAL A O 1
ATOM 2318 N N . SER A 1 294 ? -31.660 -23.405 25.983 1.00 78.56 294 SER A N 1
ATOM 2319 C CA . SER A 1 294 ? -32.791 -22.800 25.269 1.00 78.56 294 SER A CA 1
ATOM 2320 C C . SER A 1 294 ? -33.058 -21.350 25.663 1.00 78.56 294 SER A C 1
ATOM 2322 O O . SER A 1 294 ? -32.749 -20.915 26.773 1.00 78.56 294 SER A O 1
ATOM 2324 N N . PHE A 1 295 ? -33.657 -20.622 24.722 1.00 83.69 295 PHE A N 1
ATOM 2325 C CA . PHE A 1 295 ? -34.392 -19.387 24.951 1.00 83.69 295 PHE A CA 1
ATOM 2326 C C . PHE A 1 295 ? -35.873 -19.714 25.089 1.00 83.69 295 PHE A C 1
ATOM 2328 O O . PHE A 1 295 ? -36.515 -20.078 24.103 1.00 83.69 295 PHE A O 1
ATOM 2335 N N . ASP A 1 296 ? -36.404 -19.571 26.295 1.00 86.62 296 ASP A N 1
ATOM 2336 C CA . ASP A 1 296 ? -37.828 -19.721 26.576 1.00 86.62 296 ASP A CA 1
ATOM 2337 C C . ASP A 1 296 ? -38.461 -18.329 26.674 1.00 86.62 296 ASP A C 1
ATOM 2339 O O . ASP A 1 296 ? -37.879 -17.402 27.234 1.00 86.62 296 ASP A O 1
ATOM 2343 N N . MET A 1 297 ? -39.644 -18.155 26.098 1.00 88.75 297 MET A N 1
ATOM 2344 C CA . MET A 1 297 ? -40.366 -16.889 26.076 1.00 88.75 297 MET A CA 1
ATOM 2345 C C . MET A 1 297 ? -41.792 -17.110 26.555 1.00 88.75 297 MET A C 1
ATOM 2347 O O . MET A 1 297 ? -42.467 -18.047 26.122 1.00 88.75 297 MET A O 1
ATOM 2351 N N . TRP A 1 298 ? -42.264 -16.216 27.415 1.00 90.31 298 TRP A N 1
ATOM 2352 C CA . TRP A 1 298 ? -43.619 -16.217 27.952 1.00 90.31 298 TRP A CA 1
ATOM 2353 C C . TRP A 1 298 ? -44.300 -14.902 27.627 1.00 90.31 298 TRP A C 1
ATOM 2355 O O . TRP A 1 298 ? -43.665 -13.852 27.569 1.00 90.31 298 TRP A O 1
ATOM 2365 N N . GLU A 1 299 ? -45.613 -14.968 27.484 1.00 90.81 299 GLU A N 1
ATOM 2366 C CA . GLU A 1 299 ? -46.488 -13.822 27.295 1.00 90.81 299 GLU A CA 1
ATOM 2367 C C . GLU A 1 299 ? -47.520 -13.800 28.425 1.00 90.81 299 GLU A C 1
ATOM 2369 O O . GLU A 1 299 ? -48.026 -14.843 28.848 1.00 90.81 299 GLU A O 1
ATOM 2374 N N . ARG A 1 300 ? -47.839 -12.618 28.947 1.00 88.50 300 ARG A N 1
ATOM 2375 C CA . ARG A 1 300 ? -48.887 -12.448 29.951 1.00 88.50 300 ARG A CA 1
ATOM 2376 C C . ARG A 1 300 ? -50.219 -12.187 29.251 1.00 88.50 300 ARG A C 1
ATOM 2378 O O . ARG A 1 300 ? -50.413 -11.118 28.677 1.00 88.50 300 ARG A O 1
ATOM 2385 N N . LYS A 1 301 ? -51.148 -13.142 29.334 1.00 86.12 301 LYS A N 1
ATOM 2386 C CA . LYS A 1 301 ? -52.494 -13.044 28.745 1.00 86.12 301 LYS A CA 1
ATOM 2387 C C . LYS A 1 301 ? -53.567 -13.024 29.816 1.00 86.12 301 LYS A C 1
ATOM 2389 O O . LYS A 1 301 ? -53.406 -13.618 30.876 1.00 86.12 301 LYS A O 1
ATOM 2394 N N . VAL A 1 302 ? -54.667 -12.343 29.517 1.00 83.69 302 VAL A N 1
ATOM 2395 C CA . VAL A 1 302 ? -55.897 -12.429 30.308 1.00 83.69 302 VAL A CA 1
ATOM 2396 C C . VAL A 1 302 ? -56.683 -13.628 29.791 1.00 83.69 302 VAL A C 1
ATOM 2398 O O . VAL A 1 302 ? -57.007 -13.670 28.605 1.00 83.69 302 VAL A O 1
ATOM 2401 N N . GLY A 1 303 ? -56.916 -14.617 30.653 1.00 75.00 303 GLY A N 1
ATOM 2402 C CA . GLY A 1 303 ? -57.731 -15.785 30.330 1.00 75.00 303 GLY A CA 1
ATOM 2403 C C . GLY A 1 303 ? -59.218 -15.445 30.219 1.00 75.00 303 GLY A C 1
ATOM 2404 O O . GLY A 1 303 ? -59.656 -14.350 30.578 1.00 75.00 303 GLY A O 1
ATOM 2405 N N . ASP A 1 304 ? -60.015 -16.410 29.759 1.00 74.06 304 ASP A N 1
ATOM 2406 C CA . ASP A 1 304 ? -61.477 -16.271 29.645 1.00 74.06 304 ASP A CA 1
ATOM 2407 C C . ASP A 1 304 ? -62.168 -16.043 31.008 1.00 74.06 304 ASP A C 1
ATOM 2409 O O . ASP A 1 304 ? -63.299 -15.562 31.074 1.00 74.06 304 ASP A O 1
ATOM 2413 N N . ASP A 1 305 ? -61.480 -16.368 32.106 1.00 75.00 305 ASP A N 1
ATOM 2414 C CA . ASP A 1 305 ? -61.883 -16.127 33.495 1.00 75.00 305 ASP A CA 1
ATOM 2415 C C . ASP A 1 305 ? -61.594 -14.693 33.985 1.00 75.00 305 ASP A C 1
ATOM 2417 O O . ASP A 1 305 ? -61.929 -14.341 35.118 1.00 75.00 305 ASP A O 1
ATOM 2421 N N . GLY A 1 306 ? -60.988 -13.854 33.140 1.00 74.12 306 GLY A N 1
ATOM 2422 C CA . GLY A 1 306 ? -60.596 -12.484 33.459 1.00 74.12 306 GLY A CA 1
ATOM 2423 C C . GLY A 1 306 ? -59.309 -12.374 34.283 1.00 74.12 306 GLY A C 1
ATOM 2424 O O . GLY A 1 306 ? -58.937 -11.263 34.669 1.00 74.12 306 GLY A O 1
ATOM 2425 N N . VAL A 1 307 ? -58.611 -13.482 34.555 1.00 77.62 307 VAL A N 1
ATOM 2426 C CA . VAL A 1 307 ? -57.369 -13.493 35.335 1.00 77.62 307 VAL A CA 1
ATOM 2427 C C . VAL A 1 307 ? -56.164 -13.434 34.396 1.00 77.62 307 VAL A C 1
ATOM 2429 O O . VAL A 1 307 ? -56.056 -14.182 33.428 1.00 77.62 307 VAL A O 1
ATOM 2432 N N . ALA A 1 308 ? -55.227 -12.523 34.674 1.00 82.50 308 ALA A N 1
ATOM 2433 C CA . ALA A 1 308 ? -53.988 -12.410 33.909 1.00 82.50 308 ALA A CA 1
ATOM 2434 C C . ALA A 1 308 ? -52.946 -13.441 34.377 1.00 82.50 308 ALA A C 1
ATOM 2436 O O . ALA A 1 308 ? -52.426 -13.329 35.493 1.00 82.50 308 ALA A O 1
ATOM 2437 N N . SER A 1 309 ? -52.588 -14.387 33.510 1.00 86.38 309 SER A N 1
ATOM 2438 C CA . SER A 1 309 ? -51.599 -15.440 33.762 1.00 86.38 309 SER A CA 1
ATOM 2439 C C . SER A 1 309 ? -50.483 -15.441 32.715 1.00 86.38 309 SER A C 1
ATOM 2441 O O . SER A 1 309 ? -50.637 -14.940 31.600 1.00 86.38 309 SER A O 1
ATOM 2443 N N . TRP A 1 310 ? -49.336 -16.010 33.077 1.00 89.69 310 TRP A N 1
ATOM 2444 C CA . TRP A 1 310 ? -48.236 -16.236 32.143 1.00 89.69 310 TRP A CA 1
ATOM 2445 C C . TRP A 1 310 ? -48.484 -17.502 31.335 1.00 89.69 310 TRP A C 1
ATOM 2447 O O . TRP A 1 310 ? -48.779 -18.547 31.909 1.00 89.69 310 TRP A O 1
ATOM 2457 N N . VAL A 1 311 ? -48.337 -17.415 30.018 1.00 88.62 311 VAL A N 1
ATOM 2458 C CA . VAL A 1 311 ? -48.419 -18.559 29.111 1.00 88.62 311 VAL A CA 1
ATOM 2459 C C . VAL A 1 311 ? -47.117 -18.683 28.318 1.00 88.62 311 VAL A C 1
ATOM 2461 O O . VAL A 1 311 ? -46.608 -17.667 27.836 1.00 88.62 311 VAL A O 1
ATOM 2464 N N . PRO A 1 312 ? -46.543 -19.892 28.181 1.00 87.19 312 PRO A N 1
ATOM 2465 C CA . PRO A 1 312 ? -45.421 -20.116 27.278 1.00 87.19 312 PRO A CA 1
ATOM 2466 C C . PRO A 1 312 ? -45.808 -19.712 25.853 1.00 87.19 312 PRO A C 1
ATOM 2468 O O . PRO A 1 312 ? -46.852 -20.122 25.345 1.00 87.19 312 PRO A O 1
ATOM 2471 N N . TRP A 1 313 ? -44.976 -18.889 25.226 1.00 81.19 313 TRP A N 1
ATOM 2472 C CA . TRP A 1 313 ? -45.192 -18.366 23.880 1.00 81.19 313 TRP A CA 1
ATOM 2473 C C . TRP A 1 313 ? -44.286 -19.060 22.861 1.00 81.19 313 TRP A C 1
ATOM 2475 O O . TRP A 1 313 ? -44.777 -19.556 21.848 1.00 81.19 313 TRP A O 1
ATOM 2485 N N . LYS A 1 314 ? -42.977 -19.137 23.127 1.00 85.81 314 LYS A N 1
ATOM 2486 C CA . LYS A 1 314 ? -41.984 -19.671 22.182 1.00 85.81 314 LYS A CA 1
ATOM 2487 C C . LYS A 1 314 ? -40.790 -20.249 22.939 1.00 85.81 314 LYS A C 1
ATOM 2489 O O . LYS A 1 314 ? -40.296 -19.618 23.863 1.00 85.81 314 LYS A O 1
ATOM 2494 N N . THR A 1 315 ? -40.302 -21.413 22.519 1.00 86.31 315 THR A N 1
ATOM 2495 C CA . THR A 1 315 ? -39.035 -21.988 22.998 1.00 86.31 315 THR A CA 1
ATOM 2496 C C . THR A 1 315 ? -38.135 -22.241 21.801 1.00 86.31 315 THR A C 1
ATOM 2498 O O . THR A 1 315 ? -38.552 -22.882 20.837 1.00 86.31 315 THR A O 1
ATOM 2501 N N . VAL A 1 316 ? -36.900 -21.753 21.862 1.00 82.00 316 VAL A N 1
ATOM 2502 C CA . VAL A 1 316 ? -35.892 -21.917 20.812 1.00 82.00 316 VAL A CA 1
ATOM 2503 C C . VAL A 1 316 ? -34.669 -22.586 21.411 1.00 82.00 316 VAL A C 1
ATOM 2505 O O . VAL A 1 316 ? -34.087 -22.082 22.370 1.00 82.00 316 VAL A O 1
ATOM 2508 N N . LYS A 1 317 ? -34.256 -23.725 20.855 1.00 80.25 317 LYS A N 1
ATOM 2509 C CA . LYS A 1 317 ? -33.004 -24.358 21.274 1.00 80.25 317 LYS A CA 1
ATOM 2510 C C . LYS A 1 317 ? -31.828 -23.584 20.705 1.00 80.25 317 LYS A C 1
ATOM 2512 O O . LYS A 1 317 ? -31.799 -23.287 19.514 1.00 80.25 317 LYS A O 1
ATOM 2517 N N . LEU A 1 318 ? -30.820 -23.342 21.535 1.00 73.44 318 LEU A N 1
ATOM 2518 C CA . LEU A 1 318 ? -29.610 -22.637 21.111 1.00 73.44 318 LEU A CA 1
ATOM 2519 C C . LEU A 1 318 ? -28.849 -23.384 20.007 1.00 73.44 318 LEU A C 1
ATOM 2521 O O . LEU A 1 318 ? -28.189 -22.762 19.187 1.00 73.44 318 LEU A O 1
ATOM 2525 N N . GLU A 1 319 ? -28.967 -24.714 19.938 1.00 67.12 319 GLU A N 1
ATOM 2526 C CA . GLU A 1 319 ? -28.331 -25.531 18.890 1.00 67.12 319 GLU A CA 1
ATOM 2527 C C . GLU A 1 319 ? -28.982 -25.379 17.507 1.00 67.12 319 GLU A C 1
ATOM 2529 O O . GLU A 1 319 ? -28.352 -25.667 16.492 1.00 67.12 319 GLU A O 1
ATOM 2534 N N . GLU A 1 320 ? -30.240 -24.938 17.459 1.00 66.81 320 GLU A N 1
ATOM 2535 C CA . GLU A 1 320 ? -30.992 -24.726 16.216 1.00 66.81 320 GLU A CA 1
ATOM 2536 C C . GLU A 1 320 ? -30.723 -23.330 15.622 1.00 66.81 320 GLU A C 1
ATOM 2538 O O . GLU A 1 320 ? -31.191 -23.000 14.533 1.00 66.81 320 GLU A O 1
ATOM 2543 N N . MET A 1 321 ? -29.927 -22.514 16.316 1.00 65.69 321 MET A N 1
ATOM 2544 C CA . MET A 1 321 ? -29.572 -21.161 15.917 1.00 65.69 321 MET A CA 1
ATOM 2545 C C . MET A 1 321 ? -28.331 -21.172 15.018 1.00 65.69 321 MET A C 1
ATOM 2547 O O . MET A 1 321 ? -27.208 -21.435 15.448 1.00 65.69 321 MET A O 1
ATOM 2551 N N . THR A 1 322 ? -28.526 -20.887 13.732 1.00 54.75 322 THR A N 1
ATOM 2552 C CA . THR A 1 322 ? -27.447 -20.844 12.738 1.00 54.75 322 THR A CA 1
ATOM 2553 C C . THR A 1 322 ? -26.484 -19.684 13.018 1.00 54.75 322 THR A C 1
ATOM 2555 O O . THR A 1 322 ? -26.904 -18.530 12.972 1.00 54.75 322 THR A O 1
ATOM 2558 N N . GLY A 1 323 ? -25.195 -19.965 13.249 1.00 57.72 323 GLY A N 1
ATOM 2559 C CA . GLY A 1 323 ? -24.137 -18.944 13.361 1.00 57.72 323 GLY A CA 1
ATOM 2560 C C . GLY A 1 323 ? -23.303 -18.981 14.647 1.00 57.72 323 GLY A C 1
ATOM 2561 O O . GLY A 1 323 ? -22.230 -18.384 14.678 1.00 57.72 323 GLY A O 1
ATOM 2562 N N . LEU A 1 324 ? -23.735 -19.716 15.676 1.00 59.44 324 LEU A N 1
ATOM 2563 C CA . LEU A 1 324 ? -22.940 -19.980 16.881 1.00 59.44 324 LEU A CA 1
ATOM 2564 C C . LEU A 1 324 ? -22.113 -21.264 16.676 1.00 59.44 324 LEU A C 1
ATOM 2566 O O . LEU A 1 324 ? -22.670 -22.334 16.427 1.00 59.44 324 LEU A O 1
ATOM 2570 N N . SER A 1 325 ? -20.777 -21.175 16.742 1.00 55.91 325 SER A N 1
ATOM 2571 C CA . SER A 1 325 ? -19.909 -22.367 16.737 1.00 55.91 325 SER A CA 1
ATOM 2572 C C . SER A 1 325 ? -20.210 -23.246 17.958 1.00 55.91 325 SER A C 1
ATOM 2574 O O . SER A 1 325 ? -20.570 -22.740 19.023 1.00 55.91 325 SER A O 1
ATOM 2576 N N . ARG A 1 326 ? -20.004 -24.568 17.841 1.00 54.34 326 ARG A N 1
ATOM 2577 C CA . ARG A 1 326 ? -20.109 -25.503 18.980 1.00 54.34 326 ARG A CA 1
ATOM 2578 C C . ARG A 1 326 ? -19.179 -25.132 20.147 1.00 54.34 326 ARG A C 1
ATOM 2580 O O . ARG A 1 326 ? -19.471 -25.553 21.264 1.00 54.34 326 ARG A O 1
ATOM 2587 N N . ASP A 1 327 ? -18.150 -24.319 19.897 1.00 51.47 327 ASP A N 1
ATOM 2588 C CA . ASP A 1 327 ? -17.137 -23.890 20.870 1.00 51.47 327 ASP A CA 1
ATOM 2589 C C . ASP A 1 327 ? -17.533 -22.663 21.721 1.00 51.47 327 ASP A C 1
ATOM 2591 O O . ASP A 1 327 ? -16.816 -22.321 22.654 1.00 51.47 327 ASP A O 1
ATOM 2595 N N . VAL A 1 328 ? -18.690 -22.024 21.481 1.00 53.53 328 VAL A N 1
ATOM 2596 C CA . VAL A 1 328 ? -19.153 -20.831 22.240 1.00 53.53 328 VAL A CA 1
ATOM 2597 C C . VAL A 1 328 ? -19.962 -21.212 23.500 1.00 53.53 328 VAL A C 1
ATOM 2599 O O . VAL A 1 328 ? -20.683 -20.400 24.070 1.00 53.53 328 VAL A O 1
ATOM 2602 N N . ARG A 1 329 ? -19.867 -22.461 23.984 1.00 52.41 329 ARG A N 1
ATOM 2603 C CA . ARG A 1 329 ? -20.640 -22.986 25.140 1.00 52.41 329 ARG A CA 1
ATOM 2604 C C . ARG A 1 329 ? -20.094 -22.540 26.511 1.00 52.41 329 ARG A C 1
ATOM 2606 O O . ARG A 1 329 ? -20.099 -23.316 27.465 1.00 52.41 329 ARG A O 1
ATOM 2613 N N . GLY A 1 330 ? -19.606 -21.306 26.586 1.00 59.69 330 GLY A N 1
ATOM 2614 C CA . GLY A 1 330 ? -19.202 -20.625 27.812 1.00 59.69 330 GLY A CA 1
ATOM 2615 C C . GLY A 1 330 ? -20.319 -19.764 28.419 1.00 59.69 330 GLY A C 1
ATOM 2616 O O . GLY A 1 330 ? -21.505 -19.979 28.160 1.00 59.69 330 GLY A O 1
ATOM 2617 N N . HIS A 1 331 ? -19.951 -18.806 29.271 1.00 67.62 331 HIS A N 1
ATOM 2618 C CA . HIS A 1 331 ? -20.866 -18.026 30.117 1.00 67.62 331 HIS A CA 1
ATOM 2619 C C . HIS A 1 331 ? -21.716 -17.048 29.268 1.00 67.62 331 HIS A C 1
ATOM 2621 O O . HIS A 1 331 ? -21.276 -15.945 28.970 1.00 67.62 331 HIS A O 1
ATOM 2627 N N . MET A 1 332 ? -22.935 -17.433 28.864 1.00 77.25 332 MET A N 1
ATOM 2628 C CA . MET A 1 332 ? -23.842 -16.560 28.095 1.00 77.25 332 MET A CA 1
ATOM 2629 C C . MET A 1 332 ? -24.865 -15.853 28.988 1.00 77.25 332 MET A C 1
ATOM 2631 O O . MET A 1 332 ? -25.422 -16.461 29.904 1.00 77.25 332 MET A O 1
ATOM 2635 N N . ILE A 1 333 ? -25.122 -14.579 28.697 1.00 80.38 333 ILE A N 1
ATOM 2636 C CA . ILE A 1 333 ? -26.036 -13.702 29.443 1.00 80.38 333 ILE A CA 1
ATOM 2637 C C . ILE A 1 333 ? -26.806 -12.785 28.488 1.00 80.38 333 ILE A C 1
ATOM 2639 O O . ILE A 1 333 ? -26.333 -12.470 27.392 1.00 80.38 333 ILE A O 1
ATOM 2643 N N . ILE A 1 334 ? -27.981 -12.334 28.924 1.00 84.81 334 ILE A N 1
ATOM 2644 C CA . ILE A 1 334 ? -28.718 -11.257 28.268 1.00 84.81 334 ILE A CA 1
ATOM 2645 C C . ILE A 1 334 ? -28.194 -9.934 28.813 1.00 84.81 334 ILE A C 1
ATOM 2647 O O . ILE A 1 334 ? -28.219 -9.697 30.020 1.00 84.81 334 ILE A O 1
ATOM 2651 N N . ASP A 1 335 ? -27.703 -9.086 27.918 1.00 81.44 335 ASP A N 1
ATOM 2652 C CA . ASP A 1 335 ? -26.989 -7.871 28.291 1.00 81.44 335 ASP A CA 1
ATOM 2653 C C . ASP A 1 335 ? -27.760 -6.598 27.927 1.00 81.44 335 ASP A C 1
ATOM 2655 O O . ASP A 1 335 ? -27.491 -5.544 28.480 1.00 81.44 335 ASP A O 1
ATOM 2659 N N . GLY A 1 336 ? -28.773 -6.670 27.061 1.00 87.75 336 GLY A N 1
ATOM 2660 C CA . GLY A 1 336 ? -29.633 -5.525 26.754 1.00 87.75 336 GLY A CA 1
ATOM 2661 C C . GLY A 1 336 ? -30.805 -5.877 25.844 1.00 87.75 336 GLY A C 1
ATOM 2662 O O . GLY A 1 336 ? -30.828 -6.946 25.233 1.00 87.75 336 GLY A O 1
ATOM 2663 N N . TYR A 1 337 ? -31.771 -4.966 25.727 1.00 90.62 337 TYR A N 1
ATOM 2664 C CA . TYR A 1 337 ? -32.955 -5.141 24.884 1.00 90.62 337 TYR A CA 1
ATOM 2665 C C . TYR A 1 337 ? -33.377 -3.834 24.225 1.00 90.62 337 TYR A C 1
ATOM 2667 O O . TYR A 1 337 ? -33.521 -2.807 24.889 1.00 90.62 337 TYR A O 1
ATOM 2675 N N . ASP A 1 338 ? -33.567 -3.893 22.912 1.00 90.12 338 ASP A N 1
ATOM 2676 C CA . ASP A 1 338 ? -34.131 -2.825 22.107 1.00 90.12 338 ASP A CA 1
ATOM 2677 C C . ASP A 1 338 ? -35.614 -3.112 21.838 1.00 90.12 338 ASP A C 1
ATOM 2679 O O . ASP A 1 338 ? -35.975 -4.030 21.101 1.00 90.12 338 ASP A O 1
ATOM 2683 N N . GLU A 1 339 ? -36.465 -2.301 22.463 1.00 87.06 339 GLU A N 1
ATOM 2684 C CA . GLU A 1 339 ? -37.925 -2.428 22.435 1.00 87.06 339 GLU A CA 1
ATOM 2685 C C . GLU A 1 339 ? -38.566 -2.014 21.093 1.00 87.06 339 GLU A C 1
ATOM 2687 O O . GLU A 1 339 ? -39.720 -2.357 20.847 1.00 87.06 339 GLU A O 1
ATOM 2692 N N . GLU A 1 340 ? -37.844 -1.318 20.201 1.00 83.38 340 GLU A N 1
ATOM 2693 C CA . GLU A 1 340 ? -38.373 -0.890 18.894 1.00 83.38 340 GLU A CA 1
ATOM 2694 C C . GLU A 1 340 ? -38.220 -1.969 17.810 1.00 83.38 340 GLU A C 1
ATOM 2696 O O . GLU A 1 340 ? -39.176 -2.255 17.083 1.00 83.38 340 GLU A O 1
ATOM 2701 N N . ASP A 1 341 ? -37.025 -2.548 17.662 1.00 84.25 341 ASP A N 1
ATOM 2702 C CA . ASP A 1 341 ? -36.723 -3.627 16.705 1.00 84.25 341 ASP A CA 1
ATOM 2703 C C . ASP A 1 341 ? -36.933 -5.023 17.309 1.00 84.25 341 ASP A C 1
ATOM 2705 O O . ASP A 1 341 ? -36.762 -6.021 16.613 1.00 84.25 341 ASP A O 1
ATOM 2709 N N . ASN A 1 342 ? -37.297 -5.104 18.592 1.00 88.81 342 ASN A N 1
ATOM 2710 C CA . ASN A 1 342 ? -37.460 -6.355 19.326 1.00 88.81 342 ASN A CA 1
ATOM 2711 C C . ASN A 1 342 ? -36.182 -7.220 19.296 1.00 88.81 342 ASN A C 1
ATOM 2713 O O . ASN A 1 342 ? -36.213 -8.418 18.990 1.00 88.81 342 ASN A O 1
ATOM 2717 N N . VAL A 1 343 ? -35.038 -6.585 19.585 1.00 90.12 343 VAL A N 1
ATOM 2718 C CA . VAL A 1 343 ? -33.699 -7.192 19.515 1.00 90.12 343 VAL A CA 1
ATOM 2719 C C . VAL A 1 343 ? -33.086 -7.321 20.905 1.00 90.12 343 VAL A C 1
ATOM 2721 O O . VAL A 1 343 ? -33.034 -6.352 21.657 1.00 90.12 343 VAL A O 1
ATOM 2724 N N . ILE A 1 344 ? -32.552 -8.497 21.229 1.00 89.94 344 ILE A N 1
ATOM 2725 C CA . ILE A 1 344 ? -31.755 -8.725 22.441 1.00 89.94 344 ILE A CA 1
ATOM 2726 C C . ILE A 1 344 ? -30.259 -8.681 22.113 1.00 89.94 344 ILE A C 1
ATOM 2728 O O . ILE A 1 344 ? -29.822 -9.192 21.082 1.00 89.94 344 ILE A O 1
ATOM 2732 N N . PHE A 1 345 ? -29.475 -8.108 23.023 1.00 88.00 345 PHE A N 1
ATOM 2733 C CA . PHE A 1 345 ? -28.020 -8.193 23.045 1.00 88.00 345 PHE A CA 1
ATOM 2734 C C . PHE A 1 345 ? -27.595 -9.353 23.943 1.00 88.00 345 PHE A C 1
ATOM 2736 O O . PHE A 1 345 ? -27.950 -9.391 25.122 1.00 88.00 345 PHE A O 1
ATOM 2743 N N . LEU A 1 346 ? -26.847 -10.297 23.383 1.00 84.44 346 LEU A N 1
ATOM 2744 C CA . LEU A 1 346 ? -26.283 -11.438 24.092 1.00 84.44 346 LEU A CA 1
ATOM 2745 C C . LEU A 1 346 ? -24.778 -11.296 24.175 1.00 84.44 346 LEU A C 1
ATOM 2747 O O . LEU A 1 346 ? -24.110 -11.135 23.155 1.00 84.44 346 LEU A O 1
ATOM 2751 N N . TRP A 1 347 ? -24.245 -11.417 25.381 1.00 80.56 347 TRP A N 1
ATOM 2752 C CA . TRP A 1 347 ? -22.808 -11.483 25.583 1.00 80.56 347 TRP A CA 1
ATOM 2753 C C . TRP A 1 347 ? -22.366 -12.936 25.745 1.00 80.56 347 TRP A C 1
ATOM 2755 O O . TRP A 1 347 ? -23.030 -13.731 26.415 1.00 80.56 347 TRP A O 1
ATOM 2765 N N . THR A 1 348 ? -21.242 -13.267 25.114 1.00 75.81 348 THR A N 1
ATOM 2766 C CA . THR A 1 348 ? -20.568 -14.567 25.184 1.00 75.81 348 THR A CA 1
ATOM 2767 C C . THR A 1 348 ? -19.056 -14.355 25.251 1.00 75.81 348 THR A C 1
ATOM 2769 O O . THR A 1 348 ? -18.566 -13.277 24.911 1.00 75.81 348 THR A O 1
ATOM 2772 N N . ASP A 1 349 ? -18.304 -15.415 25.549 1.00 71.81 349 ASP A N 1
ATOM 2773 C CA . ASP A 1 349 ? -16.834 -15.391 25.492 1.00 71.81 349 ASP A CA 1
ATOM 2774 C C . ASP A 1 349 ? -16.277 -15.104 24.078 1.00 71.81 349 ASP A C 1
ATOM 2776 O O . ASP A 1 349 ? -15.113 -14.750 23.939 1.00 71.81 349 ASP A O 1
ATOM 2780 N N . ALA A 1 350 ? -17.095 -15.235 23.025 1.00 67.50 350 ALA A N 1
ATOM 2781 C CA . ALA A 1 350 ? -16.722 -14.927 21.641 1.00 67.50 350 ALA A CA 1
ATOM 2782 C C . ALA A 1 350 ? -17.098 -13.496 21.198 1.00 67.50 350 ALA A C 1
ATOM 2784 O O . ALA A 1 350 ? -16.876 -13.137 20.040 1.00 67.50 350 ALA A O 1
ATOM 2785 N N . GLY A 1 351 ? -17.708 -12.697 22.081 1.00 74.19 351 GLY A N 1
ATOM 2786 C CA . GLY A 1 351 ? -18.167 -11.337 21.794 1.00 74.19 351 GLY A CA 1
ATOM 2787 C C . GLY A 1 351 ? -19.674 -11.131 21.976 1.00 74.19 351 GLY A C 1
ATOM 2788 O O . GLY A 1 351 ? -20.384 -11.980 22.527 1.00 74.19 351 GLY A O 1
ATOM 2789 N N . CYS A 1 352 ? -20.152 -9.967 21.525 1.00 80.50 352 CYS A N 1
ATOM 2790 C CA . CYS A 1 352 ? -21.547 -9.536 21.636 1.00 80.50 352 CYS A CA 1
ATOM 2791 C C . CYS A 1 352 ? -22.345 -9.872 20.365 1.00 80.50 352 CYS A C 1
ATOM 2793 O O . CYS A 1 352 ? -21.881 -9.668 19.242 1.00 80.50 352 CYS A O 1
ATOM 2795 N N . PHE A 1 353 ? -23.572 -10.358 20.535 1.00 83.44 353 PHE A N 1
ATOM 2796 C CA . PHE A 1 353 ? -24.473 -10.761 19.460 1.00 83.44 353 PHE A CA 1
ATOM 2797 C C . PHE A 1 353 ? -25.807 -10.031 19.574 1.00 83.44 353 PHE A C 1
ATOM 2799 O O . PHE A 1 353 ? -26.392 -9.956 20.649 1.00 83.44 353 PHE A O 1
ATOM 2806 N N . MET A 1 354 ? -26.330 -9.555 18.449 1.00 87.88 354 MET A N 1
ATOM 2807 C CA . MET A 1 354 ? -27.719 -9.107 18.343 1.00 87.88 354 MET A CA 1
ATOM 2808 C C . MET A 1 354 ? -28.606 -10.258 17.881 1.00 87.88 354 MET A C 1
ATOM 2810 O O . MET A 1 354 ? -28.263 -10.940 16.911 1.00 87.88 354 MET A O 1
ATOM 2814 N N . VAL A 1 355 ? -29.753 -10.430 18.537 1.00 87.06 355 VAL A N 1
ATOM 2815 C CA . VAL A 1 355 ? -30.760 -11.450 18.221 1.00 87.06 355 VAL A CA 1
ATOM 2816 C C . VAL A 1 355 ? -32.118 -10.800 18.016 1.00 87.06 355 VAL A C 1
ATOM 2818 O O . VAL A 1 355 ? -32.703 -10.273 18.958 1.00 87.06 355 VAL A O 1
ATOM 2821 N N . GLU A 1 356 ? -32.635 -10.861 16.793 1.00 88.69 356 GLU A N 1
ATOM 2822 C CA . GLU A 1 356 ? -34.002 -10.434 16.471 1.00 88.69 356 GLU A CA 1
ATOM 2823 C C . GLU A 1 356 ? -34.993 -11.510 16.940 1.00 88.69 356 GLU A C 1
ATOM 2825 O O . GLU A 1 356 ? -34.956 -12.633 16.439 1.00 88.69 356 GLU A O 1
ATOM 2830 N N . LEU A 1 357 ? -35.871 -11.212 17.904 1.00 85.44 357 LEU A N 1
ATOM 2831 C CA . LEU A 1 357 ? -36.678 -12.246 18.580 1.00 85.44 357 LEU A CA 1
ATOM 2832 C C . LEU A 1 357 ? -37.773 -12.872 17.704 1.00 85.44 357 LEU A C 1
ATOM 2834 O O . LEU A 1 357 ? -38.173 -14.023 17.911 1.00 85.44 357 LEU A O 1
ATOM 2838 N N . GLU A 1 358 ? -38.251 -12.147 16.697 1.00 82.88 358 GLU A N 1
ATOM 2839 C CA . GLU A 1 358 ? -39.247 -12.674 15.761 1.00 82.88 358 GLU A CA 1
ATOM 2840 C C . GLU A 1 358 ? -38.613 -13.714 14.831 1.00 82.88 358 GLU A C 1
ATOM 2842 O O . GLU A 1 358 ? -39.028 -14.879 14.796 1.00 82.88 358 GLU A O 1
ATOM 2847 N N . SER A 1 359 ? -37.551 -13.315 14.127 1.00 83.31 359 SER A N 1
ATOM 2848 C CA . SER A 1 359 ? -36.886 -14.138 13.114 1.00 83.31 359 SER A CA 1
ATOM 2849 C C . SER A 1 359 ? -35.852 -15.117 13.684 1.00 83.31 359 SER A C 1
ATOM 2851 O O . SER A 1 359 ? -35.457 -16.056 12.993 1.00 83.31 359 SER A O 1
ATOM 2853 N N . MET A 1 360 ? -35.405 -14.896 14.925 1.00 82.75 360 MET A N 1
ATOM 2854 C CA . MET A 1 360 ? -34.255 -15.539 15.575 1.00 82.75 360 MET A CA 1
ATOM 2855 C C . MET A 1 360 ? -32.948 -15.424 14.775 1.00 82.75 360 MET A C 1
ATOM 2857 O O . MET A 1 360 ? -32.067 -16.279 14.888 1.00 82.75 360 MET A O 1
ATOM 2861 N N . LYS A 1 361 ? -32.807 -14.382 13.945 1.00 82.31 361 LYS A N 1
ATOM 2862 C CA . LYS A 1 361 ? -31.566 -14.102 13.214 1.00 82.31 361 LYS A CA 1
ATOM 2863 C C . LYS A 1 361 ? -30.529 -13.445 14.114 1.00 82.31 361 LYS A C 1
ATOM 2865 O O . LYS A 1 361 ? -30.851 -12.592 14.939 1.00 82.31 361 LYS A O 1
ATOM 2870 N N . PHE A 1 362 ? -29.275 -13.812 13.868 1.00 78.81 362 PHE A N 1
ATOM 2871 C CA . PHE A 1 362 ? -28.112 -13.342 14.606 1.00 78.81 362 PHE A CA 1
ATOM 2872 C C . PHE A 1 362 ? -27.260 -12.391 13.787 1.00 78.81 362 PHE A C 1
ATOM 2874 O O . PHE A 1 362 ? -27.039 -12.603 12.593 1.00 78.81 362 PHE A O 1
ATOM 2881 N N . ARG A 1 363 ? -26.679 -11.410 14.472 1.00 83.62 363 ARG A N 1
ATOM 2882 C CA . ARG A 1 363 ? -25.570 -10.613 13.957 1.00 83.62 363 ARG A CA 1
ATOM 2883 C C . ARG A 1 363 ? -24.476 -10.530 15.013 1.00 83.62 363 ARG A C 1
ATOM 2885 O O . ARG A 1 363 ? -24.725 -10.058 16.118 1.00 83.62 363 ARG A O 1
ATOM 2892 N N . ASN A 1 364 ? -23.284 -11.010 14.668 1.00 81.19 364 ASN A N 1
ATOM 2893 C CA . ASN A 1 364 ? -22.101 -10.879 15.513 1.00 81.19 364 ASN A CA 1
ATOM 2894 C C . ASN A 1 364 ? -21.573 -9.439 15.416 1.00 81.19 364 ASN A C 1
ATOM 2896 O O . ASN A 1 364 ? -21.385 -8.936 14.309 1.00 81.19 364 ASN A O 1
ATOM 2900 N N . LEU A 1 365 ? -21.353 -8.796 16.560 1.00 75.69 365 LEU A N 1
ATOM 2901 C CA . LEU A 1 365 ? -20.804 -7.444 16.671 1.00 75.69 365 LEU A CA 1
ATOM 2902 C C . LEU A 1 365 ? -19.314 -7.430 17.054 1.00 75.69 365 LEU A C 1
ATOM 2904 O O . LEU A 1 365 ? -18.713 -6.360 17.124 1.00 75.69 365 LEU A O 1
ATOM 2908 N N . GLY A 1 366 ? -18.716 -8.604 17.273 1.00 73.19 366 GLY A N 1
ATOM 2909 C CA . GLY A 1 366 ? -17.322 -8.792 17.660 1.00 73.19 366 GLY A CA 1
ATOM 2910 C C . GLY A 1 366 ? -17.061 -8.566 19.150 1.00 73.19 366 GLY A C 1
ATOM 2911 O O . GLY A 1 366 ? -17.978 -8.471 19.971 1.00 73.19 366 GLY A O 1
ATOM 2912 N N . GLU A 1 367 ? -15.777 -8.485 19.499 1.00 66.62 367 GLU A N 1
ATOM 2913 C CA . GLU A 1 367 ? -15.333 -8.090 20.834 1.00 66.62 367 GLU A CA 1
ATOM 2914 C C . GLU A 1 367 ? -15.485 -6.575 20.997 1.00 66.62 367 GLU A C 1
ATOM 2916 O O . GLU A 1 367 ? -14.729 -5.781 20.434 1.00 66.62 367 GLU A O 1
ATOM 2921 N N . TRP A 1 368 ? -16.472 -6.149 21.784 1.00 67.81 368 TRP A N 1
ATOM 2922 C CA . TRP A 1 368 ? -16.520 -4.776 22.269 1.00 67.81 368 TRP A CA 1
ATOM 2923 C C . TRP A 1 368 ? -15.442 -4.622 23.345 1.00 67.81 368 TRP A C 1
ATOM 2925 O O . TRP A 1 368 ? -15.580 -5.119 24.458 1.00 67.81 368 TRP A O 1
ATOM 2935 N N . SER A 1 369 ? -14.352 -3.940 22.987 1.00 47.59 369 SER A N 1
ATOM 2936 C CA . SER A 1 369 ? -13.078 -3.820 23.720 1.00 47.59 369 SER A CA 1
ATOM 2937 C C . SER A 1 369 ? -13.153 -3.185 25.119 1.00 47.59 369 SER A C 1
ATOM 2939 O O . SER A 1 369 ? -12.140 -3.069 25.806 1.00 47.59 369 SER A O 1
ATOM 2941 N N . PHE A 1 370 ? -14.349 -2.821 25.577 1.00 51.06 370 PHE A N 1
ATOM 2942 C CA . PHE A 1 370 ? -14.631 -2.359 26.931 1.00 51.06 370 PHE A CA 1
ATOM 2943 C C . PHE A 1 370 ? -15.437 -3.424 27.679 1.00 51.06 370 PHE A C 1
ATOM 2945 O O . PHE A 1 370 ? -16.571 -3.189 28.089 1.00 51.06 370 PHE A O 1
ATOM 2952 N N . THR A 1 371 ? -14.873 -4.617 27.865 1.00 44.81 371 THR A N 1
ATOM 2953 C CA . THR A 1 371 ? -15.405 -5.584 28.837 1.00 44.81 371 THR A CA 1
ATOM 2954 C C . THR 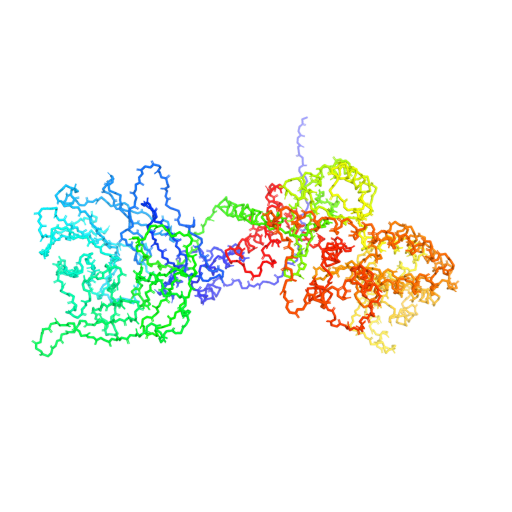A 1 371 ? -15.067 -5.094 30.248 1.00 44.81 371 THR A C 1
ATOM 2956 O O . THR A 1 371 ? -14.160 -5.591 30.915 1.00 44.81 371 THR A O 1
ATOM 2959 N N . THR A 1 372 ? -15.749 -4.039 30.688 1.00 44.16 372 THR A N 1
ATOM 2960 C CA . THR A 1 372 ? -15.645 -3.477 32.034 1.00 44.16 372 THR A CA 1
ATOM 2961 C C . THR A 1 372 ? -16.691 -4.125 32.920 1.00 44.16 372 THR A C 1
ATOM 2963 O O . THR A 1 372 ? -17.861 -3.809 32.784 1.00 44.16 372 THR A O 1
ATOM 2966 N N . ASN A 1 373 ? -16.243 -4.986 33.838 1.00 47.75 373 ASN A N 1
ATOM 2967 C CA . ASN A 1 373 ? -17.022 -5.617 34.908 1.00 47.75 373 ASN A CA 1
ATOM 2968 C C . ASN A 1 373 ? -18.265 -6.405 34.435 1.00 47.75 373 ASN A C 1
ATOM 2970 O O . ASN A 1 373 ? -19.166 -5.897 33.781 1.00 47.75 373 ASN A O 1
ATOM 2974 N N . THR A 1 374 ? -18.371 -7.670 34.824 1.00 49.25 374 THR A N 1
ATOM 2975 C CA . THR A 1 374 ? -19.449 -8.588 34.418 1.00 49.25 374 THR A CA 1
ATOM 2976 C C . THR A 1 374 ? -20.820 -8.251 35.038 1.00 49.25 374 THR A C 1
ATOM 2978 O O . THR A 1 374 ? -21.566 -9.174 35.357 1.00 49.25 374 THR A O 1
ATOM 2981 N N . ASN A 1 375 ? -21.162 -6.977 35.256 1.00 55.75 375 ASN A N 1
ATOM 2982 C CA . ASN A 1 375 ? -22.380 -6.542 35.947 1.00 55.75 375 ASN A CA 1
ATOM 2983 C C . ASN A 1 375 ? -23.149 -5.377 35.284 1.00 55.75 375 ASN A C 1
ATOM 2985 O O . ASN A 1 375 ? -24.276 -5.139 35.705 1.00 55.75 375 ASN A O 1
ATOM 2989 N N . SER A 1 376 ? -22.611 -4.673 34.280 1.00 68.31 376 SER A N 1
ATOM 2990 C CA . SER A 1 376 ? -23.304 -3.535 33.638 1.00 68.31 376 SER A CA 1
ATOM 2991 C C . SER A 1 376 ? -24.067 -3.968 32.382 1.00 68.31 376 SER A C 1
ATOM 2993 O O . SER A 1 376 ? -23.482 -4.621 31.525 1.00 68.31 376 SER A O 1
ATOM 2995 N N . ALA A 1 377 ? -25.342 -3.583 32.254 1.00 77.00 377 ALA A N 1
ATOM 2996 C CA . ALA A 1 377 ? -26.168 -3.862 31.074 1.00 77.00 377 ALA A CA 1
ATOM 2997 C C . ALA A 1 377 ? -25.967 -2.819 29.952 1.00 77.00 377 ALA A C 1
ATOM 2999 O O . ALA A 1 377 ? -25.734 -1.635 30.208 1.00 77.00 377 ALA A O 1
ATOM 3000 N N . TYR A 1 378 ? -26.117 -3.245 28.699 1.00 85.00 378 TYR A N 1
ATOM 3001 C CA . TYR A 1 378 ? -26.219 -2.389 27.523 1.00 85.00 378 TYR A CA 1
ATOM 3002 C C . TYR A 1 378 ? -27.598 -1.732 27.415 1.00 85.00 378 TYR A C 1
ATOM 3004 O O . TYR A 1 378 ? -28.645 -2.379 27.431 1.00 85.00 378 TYR A O 1
ATOM 3012 N N . HIS A 1 379 ? -27.583 -0.421 27.197 1.00 88.88 379 HIS A N 1
ATOM 3013 C CA . HIS A 1 379 ? -28.754 0.398 26.926 1.00 88.88 379 HIS A CA 1
ATOM 3014 C C . HIS A 1 379 ? -28.751 0.845 25.457 1.00 88.88 379 HIS A C 1
ATOM 3016 O O . HIS A 1 379 ? -27.943 1.709 25.091 1.00 88.88 379 HIS A O 1
ATOM 3022 N N . PRO A 1 380 ? -29.625 0.284 24.603 1.00 90.56 380 PRO A N 1
ATOM 3023 C CA . PRO A 1 380 ? -29.659 0.604 23.179 1.00 90.56 380 PRO A CA 1
ATOM 3024 C C . PRO A 1 380 ? -29.891 2.091 22.913 1.00 90.56 380 PRO A C 1
ATOM 3026 O O . PRO A 1 380 ? -30.733 2.743 23.532 1.00 90.56 380 PRO A O 1
ATOM 3029 N N . TYR A 1 381 ? -29.126 2.639 21.973 1.00 89.50 381 TYR A N 1
ATOM 3030 C CA . TYR A 1 381 ? -29.159 4.043 21.598 1.00 89.50 381 TYR A CA 1
ATOM 3031 C C . TYR A 1 381 ? -29.557 4.210 20.138 1.00 89.50 381 TYR A C 1
ATOM 3033 O O . TYR A 1 381 ? -28.829 3.847 19.209 1.00 89.50 381 TYR A O 1
ATOM 3041 N N . ARG A 1 382 ? -30.714 4.843 19.951 1.00 87.50 382 ARG A N 1
ATOM 3042 C CA . ARG A 1 382 ? -31.263 5.188 18.642 1.00 87.50 382 ARG A CA 1
ATOM 3043 C C . ARG A 1 382 ? -31.276 6.695 18.478 1.00 87.50 382 ARG A C 1
ATOM 3045 O O . ARG A 1 382 ? -31.744 7.419 19.359 1.00 87.50 382 ARG A O 1
ATOM 3052 N N . SER A 1 383 ? -30.765 7.181 17.353 1.00 82.19 383 SER A N 1
ATOM 3053 C CA . SER A 1 383 ? -30.818 8.604 17.025 1.00 82.19 383 SER A CA 1
ATOM 3054 C C . SER A 1 383 ? -30.647 8.839 15.530 1.00 82.19 383 SER A C 1
ATOM 3056 O O . SER A 1 383 ? -29.968 8.086 14.836 1.00 82.19 383 SER A O 1
ATOM 3058 N N . LEU A 1 384 ? -31.243 9.920 15.026 1.00 76.88 384 LEU A N 1
ATOM 3059 C CA . LEU A 1 384 ? -30.913 10.433 13.702 1.00 76.88 384 LEU A CA 1
ATOM 3060 C C . LEU A 1 384 ? -29.650 11.283 13.829 1.00 76.88 384 LEU A C 1
ATOM 3062 O O . LEU A 1 384 ? -29.683 12.400 14.349 1.00 76.88 384 LEU A O 1
ATOM 3066 N N . TYR A 1 385 ? -28.529 10.745 13.356 1.00 65.62 385 TYR A N 1
ATOM 3067 C CA . TYR A 1 385 ? -27.248 11.439 13.382 1.00 65.62 385 TYR A CA 1
ATOM 3068 C C . TYR A 1 385 ? -27.302 12.647 12.428 1.00 65.62 385 TYR A C 1
ATOM 3070 O O . TYR A 1 385 ? -27.442 12.497 11.214 1.00 65.62 385 TYR A O 1
ATOM 3078 N N . THR A 1 386 ? -27.264 13.870 12.972 1.00 59.47 386 THR A N 1
ATOM 3079 C CA . THR A 1 386 ? -27.408 15.117 12.193 1.00 59.47 386 THR A CA 1
ATOM 3080 C C . THR A 1 386 ? -26.155 15.979 12.258 1.00 59.47 386 THR A C 1
ATOM 3082 O O . THR A 1 386 ? -25.354 15.867 13.182 1.00 59.47 386 THR A O 1
ATOM 3085 N N . SER A 1 387 ? -25.993 16.892 11.294 1.00 49.81 387 SER A N 1
ATOM 3086 C CA . SER A 1 387 ? -24.746 17.642 11.108 1.00 49.81 387 SER A CA 1
ATOM 3087 C C . SER A 1 387 ? -24.362 18.620 12.223 1.00 49.81 387 SER A C 1
ATOM 3089 O O . SER A 1 387 ? -23.236 19.112 12.243 1.00 49.81 387 SER A O 1
ATOM 3091 N N . LYS A 1 388 ? -25.255 18.878 13.183 1.00 48.66 388 LYS A N 1
ATOM 3092 C CA . LYS A 1 388 ? -24.917 19.622 14.405 1.00 48.66 388 LYS A CA 1
ATOM 3093 C C . LYS A 1 388 ? -24.068 18.812 15.395 1.00 48.66 388 LYS A C 1
ATOM 3095 O O . LYS A 1 388 ? -23.437 19.426 16.244 1.00 48.66 388 LYS A O 1
ATOM 3100 N N . GLY A 1 389 ? -24.031 17.484 15.263 1.00 44.38 389 GLY A N 1
ATOM 3101 C CA . GLY A 1 389 ? -23.152 16.590 16.024 1.00 44.38 389 GLY A CA 1
ATOM 3102 C C . GLY A 1 389 ? -21.751 16.423 15.422 1.00 44.38 389 GLY A C 1
ATOM 3103 O O . GLY A 1 389 ? -20.926 15.725 16.007 1.00 44.38 389 GLY A O 1
ATOM 3104 N N . PHE A 1 390 ? -21.447 17.055 14.277 1.00 45.59 390 PHE A N 1
ATOM 3105 C CA . PHE A 1 390 ? -20.058 17.144 13.823 1.00 45.59 390 PHE A CA 1
ATOM 3106 C C . PHE A 1 390 ? -19.278 18.031 14.782 1.00 45.59 390 PHE A C 1
ATOM 3108 O O . PHE A 1 390 ? -19.772 19.108 15.134 1.00 45.59 390 PHE A O 1
ATOM 3115 N N . PRO A 1 391 ? -18.027 17.677 15.119 1.00 43.28 391 PRO A N 1
ATOM 3116 C CA . PRO A 1 391 ? -17.093 18.696 15.537 1.00 43.28 391 PRO A CA 1
ATOM 3117 C C . PRO A 1 391 ? -17.031 19.711 14.398 1.00 43.28 391 PRO A C 1
ATOM 3119 O O . PRO A 1 391 ? -16.464 19.472 13.336 1.00 43.28 391 PRO A O 1
ATOM 3122 N N . THR A 1 392 ? -17.655 20.866 14.592 1.00 42.09 392 THR A N 1
ATOM 3123 C CA . THR A 1 392 ? -17.401 22.037 13.751 1.00 42.09 392 THR A CA 1
ATOM 3124 C C . THR A 1 392 ? -15.986 22.573 13.971 1.00 42.09 392 THR A C 1
ATOM 3126 O O . THR A 1 392 ? -15.581 23.508 13.286 1.00 42.09 392 THR A O 1
ATOM 3129 N N . ASP A 1 393 ? -15.259 21.992 14.930 1.00 48.16 393 ASP A N 1
ATOM 3130 C CA . ASP A 1 393 ? -13.887 22.304 15.269 1.00 48.16 393 ASP A CA 1
ATOM 3131 C C . ASP A 1 393 ? -12.912 21.400 14.502 1.00 48.16 393 ASP A C 1
ATOM 3133 O O . ASP A 1 393 ? -12.792 20.200 14.767 1.00 48.16 393 ASP A O 1
ATOM 3137 N N . ASN A 1 394 ? -12.187 22.008 13.562 1.00 51.50 394 ASN A N 1
ATOM 3138 C CA . ASN A 1 394 ? -11.104 21.372 12.814 1.00 51.50 394 ASN A CA 1
ATOM 3139 C C . ASN A 1 394 ? -10.042 20.755 13.745 1.00 51.50 394 ASN A C 1
ATOM 3141 O O . ASN A 1 394 ? -9.360 19.816 13.342 1.00 51.50 394 ASN A O 1
ATOM 3145 N N . GLN A 1 395 ? -9.921 21.243 14.986 1.00 53.50 395 GLN A N 1
ATOM 3146 C CA . GLN A 1 395 ? -8.994 20.707 15.977 1.00 53.50 395 GLN A CA 1
ATOM 3147 C C . GLN A 1 395 ? -9.351 19.281 16.406 1.00 53.50 395 GLN A C 1
ATOM 3149 O O . GLN A 1 395 ? -8.457 18.461 16.588 1.00 53.50 395 GLN A O 1
ATOM 3154 N N . MET A 1 396 ? -10.640 18.955 16.538 1.00 52.56 396 MET A N 1
ATOM 3155 C CA . MET A 1 396 ? -11.059 17.617 16.965 1.00 52.56 396 MET A CA 1
ATOM 3156 C C . MET A 1 396 ? -10.832 16.586 15.854 1.00 52.56 396 MET A C 1
ATOM 3158 O O . MET A 1 396 ? -10.365 15.489 16.128 1.00 52.56 396 MET A O 1
ATOM 3162 N N . VAL A 1 397 ? -11.074 16.962 14.594 1.00 56.47 397 VAL A N 1
ATOM 3163 C CA . VAL A 1 397 ? -10.777 16.104 13.431 1.00 56.47 397 VAL A CA 1
ATOM 3164 C C . VAL A 1 397 ? -9.273 15.886 13.275 1.00 56.47 397 VAL A C 1
ATOM 3166 O O . VAL A 1 397 ? -8.837 14.774 12.986 1.00 56.47 397 VAL A O 1
ATOM 3169 N N . TRP A 1 398 ? -8.473 16.935 13.488 1.00 63.78 398 TRP A N 1
ATOM 3170 C CA . TRP A 1 398 ? -7.018 16.814 13.501 1.00 63.78 398 TRP A CA 1
ATOM 3171 C C . TRP A 1 398 ? -6.558 15.861 14.613 1.00 63.78 398 TRP A C 1
ATOM 3173 O O . TRP A 1 398 ? -5.799 14.942 14.325 1.00 63.78 398 TRP A O 1
ATOM 3183 N N . ASN A 1 399 ? -7.084 16.001 15.837 1.00 65.44 399 ASN A N 1
ATOM 3184 C CA . ASN A 1 399 ? -6.770 15.096 16.948 1.00 65.44 399 ASN A CA 1
ATOM 3185 C C . ASN A 1 399 ? -7.119 13.634 16.611 1.00 65.44 399 ASN A C 1
ATOM 3187 O O . ASN A 1 399 ? -6.288 12.762 16.841 1.00 65.44 399 ASN A O 1
ATOM 3191 N N . ASP A 1 400 ? -8.293 13.373 16.017 1.00 65.38 400 ASP A N 1
ATOM 3192 C CA . ASP A 1 400 ? -8.706 12.021 15.604 1.00 65.38 400 ASP A CA 1
ATOM 3193 C C . ASP A 1 400 ? -7.718 11.417 14.584 1.00 65.38 400 ASP A C 1
ATOM 3195 O O . ASP A 1 400 ? -7.342 10.250 14.687 1.00 65.38 400 ASP A O 1
ATOM 3199 N N . CYS A 1 401 ? -7.274 12.209 13.598 1.00 68.81 401 CYS A N 1
ATOM 3200 C CA . CYS A 1 401 ? -6.325 11.751 12.579 1.00 68.81 401 CYS A CA 1
ATOM 3201 C C . CYS A 1 401 ? -4.940 11.460 13.168 1.00 68.81 401 CYS A C 1
ATOM 3203 O O . CYS A 1 401 ? -4.309 10.477 12.787 1.00 68.81 401 CYS A O 1
ATOM 3205 N N . ILE A 1 402 ? -4.464 12.312 14.080 1.00 78.00 402 ILE A N 1
ATOM 3206 C CA . ILE A 1 402 ? -3.171 12.122 14.745 1.00 78.00 402 ILE A CA 1
ATOM 3207 C C . ILE A 1 402 ? -3.217 10.914 15.680 1.00 78.00 402 ILE A C 1
ATOM 3209 O O . ILE A 1 402 ? -2.293 10.108 15.662 1.00 78.00 402 ILE A O 1
ATOM 3213 N N . GLU A 1 403 ? -4.296 10.729 16.441 1.00 72.44 403 GLU A N 1
ATOM 3214 C CA . GLU A 1 403 ? -4.445 9.560 17.312 1.00 72.44 403 GLU A CA 1
ATOM 3215 C C . GLU A 1 403 ? -4.514 8.258 16.500 1.00 72.44 403 GLU A C 1
ATOM 3217 O O . GLU A 1 403 ? -3.809 7.303 16.820 1.00 72.44 403 GLU A O 1
ATOM 3222 N N . ALA A 1 404 ? -5.271 8.238 15.396 1.00 75.75 404 ALA A N 1
ATOM 3223 C CA . ALA A 1 404 ? -5.303 7.093 14.487 1.00 75.75 404 ALA A CA 1
ATOM 3224 C C . ALA A 1 404 ? -3.925 6.807 13.869 1.00 75.75 404 ALA A C 1
ATOM 3226 O O . ALA A 1 404 ? -3.529 5.649 13.747 1.00 75.75 404 ALA A O 1
ATOM 3227 N N . PHE A 1 405 ? -3.178 7.849 13.493 1.00 82.69 405 PHE A N 1
ATOM 3228 C CA . PHE A 1 405 ? -1.806 7.702 13.015 1.00 82.69 405 PHE A CA 1
ATOM 3229 C C . PHE A 1 405 ? -0.900 7.068 14.076 1.00 82.69 405 PHE A C 1
ATOM 3231 O O . PHE A 1 405 ? -0.217 6.099 13.760 1.00 82.69 405 PHE A O 1
ATOM 3238 N N . GLU A 1 406 ? -0.911 7.552 15.319 1.00 85.62 406 GLU A N 1
ATOM 3239 C CA . GLU A 1 406 ? -0.079 6.982 16.387 1.00 85.62 406 GLU A CA 1
ATOM 3240 C C . GLU A 1 406 ? -0.475 5.532 16.715 1.00 85.62 406 GLU A C 1
ATOM 3242 O O . GLU A 1 406 ? 0.397 4.675 16.854 1.00 85.62 406 GLU A O 1
ATOM 3247 N N . GLU A 1 407 ? -1.773 5.211 16.744 1.00 82.62 407 GLU A N 1
ATOM 3248 C CA . GLU A 1 407 ? -2.249 3.836 16.949 1.00 82.62 407 GLU A CA 1
ATOM 3249 C C . GLU A 1 407 ? -1.752 2.895 15.839 1.00 82.62 407 GLU A C 1
ATOM 3251 O O . GLU A 1 407 ? -1.216 1.819 16.114 1.00 82.62 407 GLU A O 1
ATOM 3256 N N . GLN A 1 408 ? -1.898 3.293 14.572 1.00 82.44 408 GLN A N 1
ATOM 3257 C CA . GLN A 1 408 ? -1.439 2.476 13.447 1.00 82.44 408 GLN A CA 1
ATOM 3258 C C . GLN A 1 408 ? 0.082 2.386 13.368 1.00 82.44 408 GLN A C 1
ATOM 3260 O O . GLN A 1 408 ? 0.614 1.346 12.981 1.00 82.44 408 GLN A O 1
ATOM 3265 N N . LYS A 1 409 ? 0.789 3.448 13.758 1.00 89.69 409 LYS A N 1
ATOM 3266 C CA . LYS A 1 409 ? 2.246 3.459 13.827 1.00 89.69 409 LYS A CA 1
ATOM 3267 C C . LYS A 1 409 ? 2.747 2.422 14.825 1.00 89.69 409 LYS A C 1
ATOM 3269 O O . LYS A 1 409 ? 3.638 1.659 14.465 1.00 89.69 409 LYS A O 1
ATOM 3274 N N . LEU A 1 410 ? 2.144 2.337 16.015 1.00 89.62 410 LEU A N 1
ATOM 3275 C CA . LEU A 1 410 ? 2.480 1.317 17.015 1.00 89.62 410 LEU A CA 1
ATOM 3276 C C . LEU A 1 410 ? 2.240 -0.102 16.481 1.00 89.62 410 LEU A C 1
ATOM 3278 O O . LEU A 1 410 ? 3.130 -0.944 16.571 1.00 89.62 410 LEU A O 1
ATOM 3282 N N . LYS A 1 411 ? 1.088 -0.349 15.842 1.00 89.19 411 LYS A N 1
ATOM 3283 C CA . LYS A 1 411 ? 0.790 -1.652 15.214 1.00 89.19 411 LYS A CA 1
ATOM 3284 C C . LYS A 1 411 ? 1.804 -2.010 14.131 1.00 89.19 411 LYS A C 1
ATOM 3286 O O . LYS A 1 411 ? 2.272 -3.142 14.057 1.00 89.19 411 LYS A O 1
ATOM 3291 N N . LEU A 1 412 ? 2.160 -1.053 13.275 1.00 91.25 412 LEU A N 1
ATOM 3292 C CA . LEU A 1 412 ? 3.132 -1.293 12.215 1.00 91.25 412 LEU A CA 1
ATOM 3293 C C . LEU A 1 412 ? 4.548 -1.497 12.775 1.00 91.25 412 LEU A C 1
ATOM 3295 O O . LEU A 1 412 ? 5.277 -2.336 12.252 1.00 91.25 412 LEU A O 1
ATOM 3299 N N . GLN A 1 413 ? 4.936 -0.777 13.830 1.00 92.69 413 GLN A N 1
ATOM 3300 C CA . GLN A 1 413 ? 6.200 -1.012 14.532 1.00 92.69 413 GLN A CA 1
ATOM 3301 C C . GLN A 1 413 ? 6.265 -2.443 15.074 1.00 92.69 413 GLN A C 1
ATOM 3303 O O . GLN A 1 413 ? 7.239 -3.134 14.796 1.00 92.69 413 GLN A O 1
ATOM 3308 N N . GLU A 1 414 ? 5.205 -2.932 15.722 1.00 90.69 414 GLU A N 1
ATOM 3309 C CA . GLU A 1 414 ? 5.123 -4.319 16.198 1.00 90.69 414 GLU A CA 1
ATOM 3310 C C . GLU A 1 414 ? 5.255 -5.334 15.048 1.00 90.69 414 GLU A C 1
ATOM 3312 O O . GLU A 1 414 ? 6.017 -6.298 15.148 1.00 90.69 414 GLU A O 1
ATOM 3317 N N . VAL A 1 415 ? 4.591 -5.098 13.910 1.00 91.12 415 VAL A N 1
ATOM 3318 C CA . VAL A 1 415 ? 4.731 -5.947 12.711 1.00 91.12 415 VAL A CA 1
ATOM 3319 C C . VAL A 1 415 ? 6.177 -5.966 12.208 1.00 91.12 415 VAL A C 1
ATOM 3321 O O . VAL A 1 415 ? 6.715 -7.031 11.907 1.00 91.12 415 VAL A O 1
ATOM 3324 N N . LEU A 1 416 ? 6.834 -4.807 12.119 1.00 92.12 416 LEU A N 1
ATOM 3325 C CA . LEU A 1 416 ? 8.219 -4.717 11.651 1.00 92.12 416 LEU A CA 1
ATOM 3326 C C . LEU A 1 416 ? 9.208 -5.327 12.654 1.00 92.12 416 LEU A C 1
ATOM 3328 O O . LEU A 1 416 ? 10.203 -5.920 12.234 1.00 92.12 416 LEU A O 1
ATOM 3332 N N . GLU A 1 417 ? 8.944 -5.236 13.957 1.00 88.94 417 GLU A N 1
ATOM 3333 C CA . GLU A 1 417 ? 9.758 -5.829 15.023 1.00 88.94 417 GLU A CA 1
ATOM 3334 C C . GLU A 1 417 ? 9.614 -7.353 15.098 1.00 88.94 417 GLU A C 1
ATOM 3336 O O . GLU A 1 417 ? 10.617 -8.050 15.264 1.00 88.94 417 GLU A O 1
ATOM 3341 N N . THR A 1 418 ? 8.416 -7.892 14.881 1.00 87.19 418 THR A N 1
ATOM 3342 C CA . THR A 1 418 ? 8.140 -9.339 14.943 1.00 87.19 418 THR A CA 1
ATOM 3343 C C . THR A 1 418 ? 8.441 -10.083 13.641 1.00 87.19 418 THR A C 1
ATOM 3345 O O . THR A 1 418 ? 8.669 -11.290 13.667 1.00 87.19 418 THR A O 1
ATOM 3348 N N . ALA A 1 419 ? 8.501 -9.391 12.498 1.00 88.19 419 ALA A N 1
ATOM 3349 C CA . ALA A 1 419 ? 8.741 -10.031 11.206 1.00 88.19 419 ALA A CA 1
ATOM 3350 C C . ALA A 1 419 ? 10.102 -10.758 11.133 1.00 88.19 419 ALA A C 1
ATOM 3352 O O . ALA A 1 419 ? 11.157 -10.133 11.272 1.00 88.19 419 ALA A O 1
ATOM 3353 N N . ASP A 1 420 ? 10.091 -12.062 10.837 1.00 86.50 420 ASP A N 1
ATOM 3354 C CA . ASP A 1 420 ? 11.291 -12.858 10.514 1.00 86.50 420 ASP A CA 1
ATOM 3355 C C . ASP A 1 420 ? 11.689 -12.675 9.038 1.00 86.50 420 ASP A C 1
ATOM 3357 O O . ASP A 1 420 ? 11.624 -13.584 8.202 1.00 86.50 420 ASP A O 1
ATOM 3361 N N . CYS A 1 421 ? 12.008 -11.431 8.694 1.00 91.00 421 CYS A N 1
ATOM 3362 C CA . CYS A 1 421 ? 12.563 -11.038 7.408 1.00 91.00 421 CYS A CA 1
ATOM 3363 C C . CYS A 1 421 ? 13.388 -9.759 7.567 1.00 91.00 421 CYS A C 1
ATOM 3365 O O . CYS A 1 421 ? 13.203 -8.972 8.505 1.00 91.00 421 CYS A O 1
ATOM 3367 N N . LYS A 1 422 ? 14.289 -9.523 6.621 1.00 93.44 422 LYS A N 1
ATOM 3368 C CA . LYS A 1 422 ? 14.949 -8.232 6.461 1.00 93.44 422 LYS A CA 1
ATOM 3369 C C . LYS A 1 422 ? 14.039 -7.264 5.689 1.00 93.44 422 LYS A C 1
ATOM 3371 O O . LYS A 1 422 ? 13.068 -7.638 5.037 1.00 93.44 422 LYS A O 1
ATOM 3376 N N . ILE A 1 423 ? 14.357 -5.979 5.788 1.00 95.12 423 ILE A N 1
ATOM 3377 C CA . ILE A 1 423 ? 13.582 -4.856 5.269 1.00 95.12 423 ILE A CA 1
ATOM 3378 C C . ILE A 1 423 ? 14.420 -4.117 4.230 1.00 95.12 423 ILE A C 1
ATOM 3380 O O . ILE A 1 423 ? 15.547 -3.689 4.498 1.00 95.12 423 ILE A O 1
ATOM 3384 N N . SER A 1 424 ? 13.850 -3.919 3.047 1.00 95.38 424 SER A N 1
ATOM 3385 C CA . SER A 1 424 ? 14.420 -3.065 2.008 1.00 95.38 424 SER A CA 1
ATOM 3386 C C . SER A 1 424 ? 13.746 -1.699 2.012 1.00 95.38 424 SER A C 1
ATOM 3388 O O . SER A 1 424 ? 12.546 -1.593 2.228 1.00 95.38 424 SER A O 1
ATOM 3390 N N . LEU A 1 425 ? 14.500 -0.633 1.764 1.00 95.31 425 LEU A N 1
ATOM 3391 C CA . LEU A 1 425 ? 13.975 0.729 1.719 1.00 95.31 425 LEU A CA 1
ATOM 3392 C C . LEU A 1 425 ? 13.914 1.248 0.282 1.00 95.31 425 LEU A C 1
ATOM 3394 O O . LEU A 1 425 ? 14.798 0.966 -0.522 1.00 95.31 425 LEU A O 1
ATOM 3398 N N . THR A 1 426 ? 12.930 2.083 -0.033 1.00 93.62 426 THR A N 1
ATOM 3399 C CA . THR A 1 426 ? 13.035 3.056 -1.128 1.00 93.62 426 THR A CA 1
ATOM 3400 C C . THR A 1 426 ? 13.045 4.452 -0.557 1.00 93.62 426 THR A C 1
ATOM 3402 O O . THR A 1 426 ? 12.258 4.755 0.338 1.00 93.62 426 THR A O 1
ATOM 3405 N N . ALA A 1 427 ? 13.897 5.305 -1.110 1.00 90.94 427 ALA A N 1
ATOM 3406 C CA . ALA A 1 427 ? 13.883 6.727 -0.823 1.00 90.94 427 ALA A CA 1
ATOM 3407 C C . ALA A 1 427 ? 13.766 7.499 -2.133 1.00 90.94 427 ALA A C 1
ATOM 3409 O O . ALA A 1 427 ? 14.492 7.226 -3.092 1.00 90.94 427 ALA A O 1
ATOM 3410 N N . ASP A 1 428 ? 12.860 8.464 -2.169 1.00 86.62 428 ASP A N 1
ATOM 3411 C CA . ASP A 1 428 ? 12.702 9.351 -3.312 1.00 86.62 428 ASP A CA 1
ATOM 3412 C C . ASP A 1 428 ? 12.431 10.777 -2.855 1.00 86.62 428 ASP A C 1
ATOM 3414 O O . ASP A 1 428 ? 11.898 10.991 -1.769 1.00 86.62 428 ASP A O 1
ATOM 3418 N N . MET A 1 429 ? 12.838 11.747 -3.667 1.00 79.56 429 MET A N 1
ATOM 3419 C CA . MET A 1 429 ? 12.814 13.164 -3.316 1.00 79.56 429 MET A CA 1
ATOM 3420 C C . MET A 1 429 ? 12.136 13.971 -4.415 1.00 79.56 429 MET A C 1
ATOM 3422 O O . MET A 1 429 ? 12.543 13.882 -5.573 1.00 79.56 429 MET A O 1
ATOM 3426 N N . ASN A 1 430 ? 11.165 14.805 -4.051 1.00 74.31 430 ASN A N 1
ATOM 3427 C CA . ASN A 1 430 ? 10.629 15.823 -4.943 1.00 74.31 430 ASN A CA 1
ATOM 3428 C C . ASN A 1 430 ? 11.485 17.092 -4.818 1.00 74.31 430 ASN A C 1
ATOM 3430 O O . ASN A 1 430 ? 11.380 17.830 -3.841 1.00 74.31 430 ASN A O 1
ATOM 3434 N N . GLU A 1 431 ? 12.321 17.353 -5.825 1.00 68.19 431 GLU A N 1
ATOM 3435 C CA . GLU A 1 431 ? 13.238 18.503 -5.864 1.00 68.19 431 GLU A CA 1
ATOM 3436 C C . GLU A 1 431 ? 12.511 19.857 -5.876 1.00 68.19 431 GLU A C 1
ATOM 3438 O O . GLU A 1 431 ? 13.067 20.854 -5.424 1.00 68.19 431 GLU A O 1
ATOM 3443 N N . THR A 1 432 ? 11.264 19.909 -6.355 1.00 67.06 432 THR A N 1
ATOM 3444 C CA . THR A 1 432 ? 10.485 21.158 -6.390 1.00 67.06 432 THR A CA 1
ATOM 3445 C C . THR A 1 432 ? 9.883 21.511 -5.034 1.00 67.06 432 THR A C 1
ATOM 3447 O O . THR A 1 432 ? 9.796 22.689 -4.694 1.00 67.06 432 THR A O 1
ATOM 3450 N N . MET A 1 433 ? 9.502 20.501 -4.246 1.00 66.75 433 MET A N 1
ATOM 3451 C CA . MET A 1 433 ? 8.862 20.684 -2.937 1.00 66.75 433 MET A CA 1
ATOM 3452 C C . MET A 1 433 ? 9.827 20.512 -1.759 1.00 66.75 433 MET A C 1
ATOM 3454 O O . MET A 1 433 ? 9.495 20.904 -0.644 1.00 66.75 433 MET A O 1
ATOM 3458 N N . GLY A 1 434 ? 11.003 19.921 -1.984 1.00 76.00 434 GLY A N 1
ATOM 3459 C CA . GLY A 1 434 ? 11.990 19.627 -0.943 1.00 76.00 434 GLY A CA 1
ATOM 3460 C C . GLY A 1 434 ? 11.605 18.468 -0.017 1.00 76.00 434 GLY A C 1
ATOM 3461 O O . GLY A 1 434 ? 12.197 18.331 1.047 1.00 76.00 434 GLY A O 1
ATOM 3462 N N . TYR A 1 435 ? 10.624 17.637 -0.383 1.00 82.88 435 TYR A N 1
ATOM 3463 C CA . TYR A 1 435 ? 10.194 16.492 0.429 1.00 82.88 435 TYR A CA 1
ATOM 3464 C C . TYR A 1 435 ? 10.870 15.194 -0.009 1.00 82.88 435 TYR A C 1
ATOM 3466 O O . TYR A 1 435 ? 11.031 14.943 -1.203 1.00 82.88 435 TYR A O 1
ATOM 3474 N N . MET A 1 436 ? 11.190 14.343 0.961 1.00 86.69 436 MET A N 1
ATOM 3475 C CA . MET A 1 436 ? 11.666 12.980 0.786 1.00 86.69 436 MET A CA 1
ATOM 3476 C C . MET A 1 436 ? 10.678 11.988 1.400 1.00 86.69 436 MET A C 1
ATOM 3478 O O . MET A 1 436 ? 10.267 12.127 2.551 1.00 86.69 436 MET A O 1
ATOM 3482 N N . CYS A 1 437 ? 10.331 10.962 0.631 1.00 89.88 437 CYS A N 1
ATOM 3483 C CA . CYS A 1 437 ? 9.503 9.846 1.062 1.00 89.88 437 CYS A CA 1
ATOM 3484 C C . CYS A 1 437 ? 10.393 8.621 1.273 1.00 89.88 437 CYS A C 1
ATOM 3486 O O . CYS A 1 437 ? 11.136 8.239 0.366 1.00 89.88 437 CYS A O 1
ATOM 3488 N N . VAL A 1 438 ? 10.299 7.997 2.446 1.00 93.12 438 VAL A N 1
ATOM 3489 C CA . VAL A 1 438 ? 10.976 6.742 2.786 1.00 93.12 438 VAL A CA 1
ATOM 3490 C C . VAL A 1 438 ? 9.924 5.660 2.982 1.00 93.12 438 VAL A C 1
ATOM 3492 O O . VAL A 1 438 ? 8.984 5.803 3.766 1.00 93.12 438 VAL A O 1
ATOM 3495 N N . THR A 1 439 ? 10.077 4.560 2.258 1.00 93.38 439 THR A N 1
ATOM 3496 C CA . THR A 1 439 ? 9.136 3.437 2.261 1.00 93.38 439 THR A CA 1
ATOM 3497 C C . THR A 1 439 ? 9.889 2.154 2.555 1.00 93.38 439 THR A C 1
ATOM 3499 O O . THR A 1 439 ? 10.943 1.924 1.965 1.00 93.38 439 THR A O 1
ATOM 3502 N N . CYS A 1 440 ? 9.360 1.323 3.444 1.00 94.00 440 CYS A N 1
ATOM 3503 C CA . CYS A 1 440 ? 9.866 -0.013 3.697 1.00 94.00 440 CYS A CA 1
ATOM 3504 C C . CYS A 1 440 ? 9.124 -1.053 2.847 1.00 94.00 440 CYS A C 1
ATOM 3506 O O . CYS A 1 440 ? 7.932 -0.922 2.566 1.00 94.00 440 CYS A O 1
ATOM 3508 N N . HIS A 1 441 ? 9.862 -2.078 2.435 1.00 94.00 441 HIS A N 1
ATOM 3509 C CA . HIS A 1 441 ? 9.413 -3.190 1.608 1.00 94.00 441 HIS A CA 1
ATOM 3510 C C . HIS A 1 441 ? 9.901 -4.481 2.247 1.00 94.00 441 HIS A C 1
ATOM 3512 O O . HIS A 1 441 ? 11.087 -4.613 2.564 1.00 94.00 441 HIS A O 1
ATOM 3518 N N . PHE A 1 442 ? 8.987 -5.417 2.454 1.00 94.56 442 PHE A N 1
ATOM 3519 C CA . PHE A 1 442 ? 9.276 -6.719 3.045 1.00 94.56 442 PHE A CA 1
ATOM 3520 C C . PHE A 1 442 ? 8.229 -7.733 2.586 1.00 94.56 442 PHE A C 1
ATOM 3522 O O . PHE A 1 442 ? 7.157 -7.355 2.121 1.00 94.56 442 PHE A O 1
ATOM 3529 N N . ILE A 1 443 ? 8.529 -9.022 2.692 1.00 94.56 443 ILE A N 1
ATOM 3530 C CA . ILE A 1 443 ? 7.556 -10.086 2.430 1.00 94.56 443 ILE A CA 1
ATOM 3531 C C . ILE A 1 443 ? 7.148 -10.670 3.782 1.00 94.56 443 ILE A C 1
ATOM 3533 O O . ILE A 1 443 ? 8.006 -11.090 4.556 1.00 94.56 443 ILE A O 1
ATOM 3537 N N . ASN A 1 444 ? 5.849 -10.646 4.085 1.00 91.44 444 ASN A N 1
ATOM 3538 C CA . ASN A 1 444 ? 5.329 -11.098 5.377 1.00 91.44 444 ASN A CA 1
ATOM 3539 C C . ASN A 1 444 ? 5.302 -12.639 5.490 1.00 91.44 444 ASN A C 1
ATOM 3541 O O . ASN A 1 444 ? 5.678 -13.358 4.563 1.00 91.44 444 ASN A O 1
ATOM 3545 N N . ALA A 1 445 ? 4.839 -13.155 6.633 1.00 89.81 445 ALA A N 1
ATOM 3546 C CA . ALA A 1 445 ? 4.736 -14.597 6.879 1.00 89.81 445 ALA A CA 1
ATOM 3547 C C . ALA A 1 445 ? 3.813 -15.326 5.878 1.00 89.81 445 ALA A C 1
ATOM 3549 O O . ALA A 1 445 ? 4.085 -16.472 5.527 1.00 89.81 445 ALA A O 1
ATOM 3550 N N . ASP A 1 446 ? 2.792 -14.639 5.354 1.00 90.50 446 ASP A N 1
ATOM 3551 C CA . ASP A 1 446 ? 1.883 -15.151 4.316 1.00 90.50 446 ASP A CA 1
ATOM 3552 C C . ASP A 1 446 ? 2.473 -15.082 2.899 1.00 90.50 446 ASP A C 1
ATOM 3554 O O . ASP A 1 446 ? 1.748 -15.254 1.918 1.00 90.50 446 ASP A O 1
ATOM 3558 N N . TRP A 1 447 ? 3.765 -14.764 2.770 1.00 92.38 447 TRP A N 1
ATOM 3559 C CA . TRP A 1 447 ? 4.458 -14.591 1.493 1.00 92.38 447 TRP A CA 1
ATOM 3560 C C . TRP A 1 447 ? 3.832 -13.537 0.574 1.00 92.38 447 TRP A C 1
ATOM 3562 O O . TRP A 1 447 ? 3.914 -13.617 -0.651 1.00 92.38 447 TRP A O 1
ATOM 3572 N N . LYS A 1 448 ? 3.254 -12.490 1.166 1.00 91.38 448 LYS A N 1
ATOM 3573 C CA . LYS A 1 448 ? 2.759 -11.316 0.447 1.00 91.38 448 LYS A CA 1
ATOM 3574 C C . LYS A 1 448 ? 3.749 -10.170 0.563 1.00 91.38 448 LYS A C 1
ATOM 3576 O O . LYS A 1 448 ? 4.198 -9.830 1.659 1.00 91.38 448 LYS A O 1
ATOM 3581 N N . LEU A 1 449 ? 4.045 -9.542 -0.572 1.00 91.62 449 LEU A N 1
ATOM 3582 C CA . LEU A 1 449 ? 4.846 -8.325 -0.618 1.00 91.62 449 LEU A CA 1
ATOM 3583 C C . LEU A 1 449 ? 4.090 -7.179 0.068 1.00 91.62 449 LEU A C 1
ATOM 3585 O O . LEU A 1 449 ? 2.963 -6.860 -0.303 1.00 91.62 449 LEU A O 1
ATOM 3589 N N . GLN A 1 450 ? 4.721 -6.572 1.066 1.00 90.94 450 GLN A N 1
ATOM 3590 C CA . GLN A 1 450 ? 4.230 -5.427 1.823 1.00 90.94 450 GLN A CA 1
ATOM 3591 C C . GLN A 1 450 ? 5.044 -4.186 1.471 1.00 90.94 450 GLN A C 1
ATOM 3593 O O . GLN A 1 450 ? 6.268 -4.255 1.339 1.00 90.94 450 GLN A O 1
ATOM 3598 N N . LYS A 1 451 ? 4.368 -3.039 1.378 1.00 90.38 451 LYS A N 1
ATOM 3599 C CA . LYS A 1 451 ? 4.983 -1.734 1.121 1.00 90.38 451 LYS A CA 1
ATOM 3600 C C . LYS A 1 451 ? 4.376 -0.686 2.050 1.00 90.38 451 LYS A C 1
ATOM 3602 O O . LYS A 1 451 ? 3.220 -0.319 1.873 1.00 90.38 451 LYS A O 1
ATOM 3607 N N . LYS A 1 452 ? 5.154 -0.145 2.991 1.00 91.38 452 LYS A N 1
ATOM 3608 C CA . LYS A 1 452 ? 4.662 0.855 3.956 1.00 91.38 452 LYS A CA 1
ATOM 3609 C C . LYS A 1 452 ? 5.522 2.108 3.973 1.00 91.38 452 LYS A C 1
ATOM 3611 O O . LYS A 1 452 ? 6.743 2.038 4.084 1.00 91.38 452 LYS A O 1
ATOM 3616 N N . ILE A 1 453 ? 4.898 3.275 3.853 1.00 91.94 453 ILE A N 1
ATOM 3617 C CA . ILE A 1 453 ? 5.576 4.562 4.027 1.00 91.94 453 ILE A CA 1
ATOM 3618 C C . ILE A 1 453 ? 5.855 4.727 5.516 1.00 91.94 453 ILE A C 1
ATOM 3620 O O . ILE A 1 453 ? 4.935 4.667 6.322 1.00 91.94 453 ILE A O 1
ATOM 3624 N N . ILE A 1 454 ? 7.123 4.914 5.868 1.00 93.25 454 ILE A N 1
ATOM 3625 C CA . ILE A 1 454 ? 7.557 5.076 7.262 1.00 93.25 454 ILE A CA 1
ATOM 3626 C C . ILE A 1 454 ? 7.959 6.519 7.566 1.00 93.25 454 ILE A C 1
ATOM 3628 O O . ILE A 1 454 ? 7.982 6.932 8.723 1.00 93.25 454 ILE A O 1
ATOM 3632 N N . LYS A 1 455 ? 8.283 7.305 6.534 1.00 92.25 455 LYS A N 1
ATOM 3633 C CA . LYS A 1 455 ? 8.661 8.705 6.707 1.00 92.25 455 LYS A CA 1
ATOM 3634 C C . LYS A 1 455 ? 8.308 9.536 5.482 1.00 92.25 455 LYS A C 1
ATOM 3636 O O . LYS A 1 455 ? 8.556 9.114 4.352 1.00 92.25 455 LYS A O 1
ATOM 3641 N N . PHE A 1 456 ? 7.803 10.741 5.713 1.00 89.44 456 PHE A N 1
ATOM 3642 C CA . PHE A 1 456 ? 7.602 11.762 4.691 1.00 89.44 456 PHE A CA 1
ATOM 3643 C C . PHE A 1 456 ? 8.062 13.109 5.251 1.00 89.44 456 PHE A C 1
ATOM 3645 O O . PHE A 1 456 ? 7.361 13.733 6.039 1.00 89.44 456 PHE A O 1
ATOM 3652 N N . LEU A 1 457 ? 9.275 13.532 4.897 1.00 87.38 457 LEU A N 1
ATOM 3653 C CA . LEU A 1 457 ? 9.987 14.602 5.600 1.00 87.38 457 LEU A CA 1
ATOM 3654 C C . LEU A 1 457 ? 10.531 15.666 4.647 1.00 87.38 457 LEU A C 1
ATOM 3656 O O . LEU A 1 457 ? 10.821 15.378 3.490 1.00 87.38 457 LEU A O 1
ATOM 3660 N N . VAL A 1 458 ? 10.717 16.888 5.141 1.00 85.06 458 VAL A N 1
ATOM 3661 C CA . VAL A 1 458 ? 11.379 17.965 4.390 1.00 85.06 458 VAL A CA 1
ATOM 3662 C C . VAL A 1 458 ? 12.893 17.837 4.538 1.00 85.06 458 VAL A C 1
ATOM 3664 O O . VAL A 1 458 ? 13.408 17.774 5.653 1.00 85.06 458 VAL A O 1
ATOM 3667 N N . ILE A 1 459 ? 13.612 17.817 3.419 1.00 81.19 459 ILE A N 1
ATOM 3668 C CA . ILE A 1 459 ? 15.072 17.908 3.380 1.00 81.19 459 ILE A CA 1
ATOM 3669 C C . ILE A 1 459 ? 15.444 19.385 3.252 1.00 81.19 459 ILE A C 1
ATOM 3671 O O . ILE A 1 459 ? 15.196 20.021 2.228 1.00 81.19 459 ILE A O 1
ATOM 3675 N N . GLU A 1 460 ? 16.036 19.939 4.309 1.00 71.00 460 GLU A N 1
ATOM 3676 C CA . GLU A 1 460 ? 16.510 21.321 4.308 1.00 71.00 460 GLU A CA 1
ATOM 3677 C C . GLU A 1 460 ? 17.670 21.499 3.319 1.00 71.00 460 GLU A C 1
ATOM 3679 O O . GLU A 1 460 ? 18.633 20.729 3.309 1.00 71.00 460 GLU A O 1
ATOM 3684 N N . ALA A 1 461 ? 17.590 22.538 2.486 1.00 62.97 461 ALA A N 1
ATOM 3685 C CA . ALA A 1 461 ? 18.657 22.868 1.552 1.00 62.97 461 ALA A CA 1
ATOM 3686 C C . ALA A 1 461 ? 19.892 23.433 2.295 1.00 62.97 461 ALA A C 1
ATOM 3688 O O . ALA A 1 461 ? 19.732 24.257 3.200 1.00 62.97 461 ALA A O 1
ATOM 3689 N N . PRO A 1 462 ? 21.130 23.089 1.881 1.00 57.06 462 PRO A N 1
ATOM 3690 C CA . PRO A 1 462 ? 21.467 22.290 0.705 1.00 57.06 462 PRO A CA 1
ATOM 3691 C C . PRO A 1 462 ? 21.355 20.778 0.953 1.00 57.06 462 PRO A C 1
ATOM 3693 O O . PRO A 1 462 ? 21.861 20.248 1.942 1.00 57.06 462 PRO A O 1
ATOM 3696 N N . ASP A 1 463 ? 20.781 20.087 -0.026 1.00 63.81 463 ASP A N 1
ATOM 3697 C CA . ASP A 1 463 ? 20.583 18.640 -0.137 1.00 63.81 463 ASP A CA 1
ATOM 3698 C C . ASP A 1 463 ? 21.901 17.878 -0.388 1.00 63.81 463 ASP A C 1
ATOM 3700 O O . ASP A 1 463 ? 22.069 17.132 -1.353 1.00 63.81 463 ASP A O 1
ATOM 3704 N N . ASN A 1 464 ? 22.890 18.061 0.488 1.00 78.69 464 ASN A N 1
ATOM 3705 C CA . ASN A 1 464 ? 24.131 17.295 0.421 1.00 78.69 464 ASN A CA 1
ATOM 3706 C C . ASN A 1 464 ? 23.958 15.900 1.057 1.00 78.69 464 ASN A C 1
ATOM 3708 O O . ASN A 1 464 ? 23.098 15.677 1.910 1.00 78.69 464 ASN A O 1
ATOM 3712 N N . GLY A 1 465 ? 24.798 14.942 0.652 1.00 85.50 465 GLY A N 1
ATOM 3713 C CA . GLY A 1 465 ? 24.663 13.540 1.071 1.00 85.50 465 GLY A CA 1
ATOM 3714 C C . GLY A 1 465 ? 24.685 13.307 2.589 1.00 85.50 465 GLY A C 1
ATOM 3715 O O . GLY A 1 465 ? 24.114 12.325 3.053 1.00 85.50 465 GLY A O 1
ATOM 3716 N N . VAL A 1 466 ? 25.271 14.220 3.373 1.00 90.19 466 VAL A N 1
ATOM 3717 C CA . VAL A 1 466 ? 25.307 14.139 4.844 1.00 90.19 466 VAL A CA 1
ATOM 3718 C C . VAL A 1 466 ? 23.930 14.415 5.447 1.00 90.19 466 VAL A C 1
ATOM 3720 O O . VAL A 1 466 ? 23.510 13.712 6.365 1.00 90.19 466 VAL A O 1
ATOM 3723 N N . VAL A 1 467 ? 23.208 15.413 4.927 1.00 88.88 467 VAL A N 1
ATOM 3724 C CA . VAL A 1 467 ? 21.852 15.750 5.394 1.00 88.88 467 VAL A CA 1
ATOM 3725 C C . VAL A 1 467 ? 20.903 14.585 5.122 1.00 88.88 467 VAL A C 1
ATOM 3727 O O . VAL A 1 467 ? 20.187 14.150 6.025 1.00 88.88 467 VAL A O 1
ATOM 3730 N N . ILE A 1 468 ? 20.968 14.016 3.914 1.00 90.06 468 ILE A N 1
ATOM 3731 C CA . ILE A 1 468 ? 20.144 12.863 3.527 1.00 90.06 468 ILE A CA 1
ATOM 3732 C C . ILE A 1 468 ? 20.496 11.634 4.378 1.00 90.06 468 ILE A C 1
ATOM 3734 O O . ILE A 1 468 ? 19.600 10.938 4.851 1.00 90.06 468 ILE A O 1
ATOM 3738 N N . PHE A 1 469 ? 21.788 11.390 4.633 1.00 93.69 469 PHE A N 1
ATOM 3739 C CA . PHE A 1 469 ? 22.240 10.314 5.520 1.00 93.69 469 PHE A CA 1
ATOM 3740 C C . PHE A 1 469 ? 21.639 10.439 6.920 1.00 93.69 469 PHE A C 1
ATOM 3742 O O . PHE A 1 469 ? 21.065 9.475 7.421 1.00 93.69 469 PHE A O 1
ATOM 3749 N N . ASN A 1 470 ? 21.719 11.623 7.530 1.00 92.19 470 ASN A N 1
ATOM 3750 C CA . ASN A 1 470 ? 21.175 11.847 8.867 1.00 92.19 470 ASN A CA 1
ATOM 3751 C C . ASN A 1 470 ? 19.653 11.651 8.905 1.00 92.19 470 ASN A C 1
ATOM 3753 O O . ASN A 1 470 ? 19.144 11.068 9.861 1.00 92.19 470 ASN A O 1
ATOM 3757 N N . ALA A 1 471 ? 18.932 12.099 7.873 1.00 91.50 471 ALA A N 1
ATOM 3758 C CA . ALA A 1 471 ? 17.485 11.922 7.776 1.00 91.50 471 ALA A CA 1
ATOM 3759 C C . ALA A 1 471 ? 17.088 10.440 7.656 1.00 91.50 471 ALA A C 1
ATOM 3761 O O . ALA A 1 471 ? 16.209 9.975 8.386 1.00 91.50 471 ALA A O 1
ATOM 3762 N N . ILE A 1 472 ? 17.761 9.676 6.789 1.00 93.69 472 ILE A N 1
ATOM 3763 C CA . ILE A 1 472 ? 17.491 8.242 6.608 1.00 93.69 472 ILE A CA 1
ATOM 3764 C C . ILE A 1 472 ? 17.891 7.448 7.851 1.00 93.69 472 ILE A C 1
ATOM 3766 O O . ILE A 1 472 ? 17.107 6.625 8.314 1.00 93.69 472 ILE A O 1
ATOM 3770 N N . LEU A 1 473 ? 19.066 7.709 8.432 1.00 94.25 473 LEU A N 1
ATOM 3771 C CA . LEU A 1 473 ? 19.513 7.021 9.643 1.00 94.25 473 LEU A CA 1
ATOM 3772 C C . LEU A 1 473 ? 18.558 7.282 10.814 1.00 94.25 473 LEU A C 1
ATOM 3774 O O . LEU A 1 473 ? 18.180 6.341 11.506 1.00 94.25 473 LEU A O 1
ATOM 3778 N N . ARG A 1 474 ? 18.112 8.532 11.001 1.00 93.19 474 ARG A N 1
ATOM 3779 C CA . ARG A 1 474 ? 17.109 8.862 12.020 1.00 93.19 474 ARG A CA 1
ATOM 3780 C C . ARG A 1 474 ? 15.798 8.124 11.766 1.00 93.19 474 ARG A C 1
ATOM 3782 O O . ARG A 1 474 ? 15.251 7.555 12.697 1.00 93.19 474 ARG A O 1
ATOM 3789 N N . SER A 1 475 ? 15.342 8.062 10.515 1.00 93.38 475 SER A N 1
ATOM 3790 C CA . SER A 1 475 ? 14.129 7.316 10.151 1.00 93.38 475 SER A CA 1
ATOM 3791 C C . SER A 1 475 ? 14.260 5.822 10.480 1.00 93.38 475 SER A C 1
ATOM 3793 O O . SER A 1 475 ? 13.346 5.229 11.035 1.00 93.38 475 SER A O 1
ATOM 3795 N N . ILE A 1 476 ? 15.416 5.212 10.201 1.00 94.44 476 ILE A N 1
ATOM 3796 C CA . ILE A 1 476 ? 15.705 3.808 10.543 1.00 94.44 476 ILE A CA 1
ATOM 3797 C C . ILE A 1 476 ? 15.670 3.585 12.064 1.00 94.44 476 ILE A C 1
ATOM 3799 O O . ILE A 1 476 ? 15.159 2.566 12.527 1.00 94.44 476 ILE A O 1
ATOM 3803 N N . GLN A 1 477 ? 16.205 4.534 12.836 1.00 93.25 477 GLN A N 1
ATOM 3804 C CA . GLN A 1 477 ? 16.264 4.470 14.298 1.00 93.25 477 GLN A CA 1
ATOM 3805 C C . GLN A 1 477 ? 14.901 4.712 14.958 1.00 93.25 477 GLN A C 1
ATOM 3807 O O . GLN A 1 477 ? 14.538 3.971 15.863 1.00 93.25 477 GLN A O 1
ATOM 3812 N N . GLU A 1 478 ? 14.128 5.695 14.485 1.00 93.00 478 GLU A N 1
ATOM 3813 C CA . GLU A 1 478 ? 12.765 5.995 14.962 1.00 93.00 478 GLU A CA 1
ATOM 3814 C C . GLU A 1 478 ? 11.819 4.793 14.824 1.00 93.00 478 GLU A C 1
ATOM 3816 O O . GLU A 1 478 ? 10.904 4.623 15.626 1.00 93.00 478 GLU A O 1
ATOM 3821 N N . TRP A 1 479 ? 12.049 3.956 13.813 1.00 93.88 479 TRP A N 1
ATOM 3822 C CA . TRP A 1 479 ? 11.259 2.758 13.538 1.00 93.88 479 TRP A CA 1
ATOM 3823 C C . TRP A 1 479 ? 11.857 1.470 14.111 1.00 93.88 479 TRP A C 1
ATOM 3825 O O . TRP A 1 479 ? 11.285 0.408 13.906 1.00 93.88 479 TRP A O 1
ATOM 3835 N N . ASN A 1 480 ? 12.996 1.547 14.807 1.00 92.19 480 ASN A N 1
ATOM 3836 C CA . ASN A 1 480 ? 13.689 0.396 15.394 1.00 92.19 480 ASN A CA 1
ATOM 3837 C C . ASN A 1 480 ? 14.024 -0.734 14.386 1.00 92.19 480 ASN A C 1
ATOM 3839 O O . ASN A 1 480 ? 14.106 -1.910 14.732 1.00 92.19 480 ASN A O 1
ATOM 3843 N N . ILE A 1 481 ? 14.262 -0.386 13.115 1.00 93.50 481 ILE A N 1
ATOM 3844 C CA . ILE A 1 481 ? 14.509 -1.360 12.031 1.00 93.50 481 ILE A CA 1
ATOM 3845 C C . ILE A 1 481 ? 15.991 -1.522 11.668 1.00 93.50 481 ILE A C 1
ATOM 3847 O O . ILE A 1 481 ? 16.323 -2.204 10.700 1.00 93.50 481 ILE A O 1
ATOM 3851 N N . GLU A 1 482 ? 16.908 -0.920 12.430 1.00 92.56 482 GLU A N 1
ATOM 3852 C CA . GLU A 1 482 ? 18.344 -0.886 12.110 1.00 92.56 482 GLU A CA 1
ATOM 3853 C C . GLU A 1 482 ? 18.967 -2.281 11.925 1.00 92.56 482 GLU A C 1
ATOM 3855 O O . GLU A 1 482 ? 19.745 -2.495 10.995 1.00 92.56 482 GLU A O 1
ATOM 3860 N N . GLN A 1 483 ? 18.575 -3.249 12.755 1.00 90.38 483 GLN A N 1
ATOM 3861 C CA . GLN A 1 483 ? 19.070 -4.634 12.705 1.00 90.38 483 GLN A CA 1
ATOM 3862 C C . GLN A 1 483 ? 18.502 -5.446 11.528 1.00 90.38 483 GLN A C 1
ATOM 3864 O O . GLN A 1 483 ? 18.978 -6.543 11.211 1.00 90.38 483 GLN A O 1
ATOM 3869 N N . LYS A 1 484 ? 17.469 -4.916 10.868 1.00 92.75 484 LYS A N 1
ATOM 3870 C CA . LYS A 1 484 ? 16.721 -5.608 9.820 1.00 92.75 484 LYS A CA 1
ATOM 3871 C C . LYS A 1 484 ? 17.001 -5.074 8.423 1.00 92.75 484 LYS A C 1
ATOM 3873 O O . LYS A 1 484 ? 16.468 -5.624 7.475 1.00 92.75 484 LYS A O 1
ATOM 3878 N N . ILE A 1 485 ? 17.839 -4.056 8.247 1.00 95.06 485 ILE A N 1
ATOM 3879 C CA . ILE A 1 485 ? 18.084 -3.477 6.919 1.00 95.06 485 ILE A CA 1
ATOM 3880 C C . ILE A 1 485 ? 18.756 -4.494 5.981 1.00 95.06 485 ILE A C 1
ATOM 3882 O O . ILE A 1 485 ? 19.809 -5.046 6.293 1.00 95.06 485 ILE A O 1
ATOM 3886 N N . PHE A 1 486 ? 18.163 -4.702 4.804 1.00 95.00 486 PHE A N 1
ATOM 3887 C CA . PHE A 1 486 ? 18.742 -5.478 3.702 1.00 95.00 486 PHE A CA 1
ATOM 3888 C C . PHE A 1 486 ? 19.404 -4.572 2.658 1.00 95.00 486 PHE A C 1
ATOM 3890 O O . PHE A 1 486 ? 20.560 -4.762 2.277 1.00 95.00 486 PHE A O 1
ATOM 3897 N N . GLY A 1 487 ? 18.658 -3.569 2.191 1.00 94.25 487 GLY A N 1
ATOM 3898 C CA . GLY A 1 487 ? 19.030 -2.743 1.049 1.00 94.25 487 GLY A CA 1
ATOM 3899 C C . GLY A 1 487 ? 18.251 -1.437 0.981 1.00 94.25 487 GLY A C 1
ATOM 3900 O O . GLY A 1 487 ? 17.228 -1.272 1.636 1.00 94.25 487 GLY A O 1
ATOM 3901 N N . ILE A 1 488 ? 18.733 -0.506 0.164 1.00 94.69 488 ILE A N 1
ATOM 3902 C CA . ILE A 1 488 ? 18.056 0.739 -0.186 1.00 94.69 488 ILE A CA 1
ATOM 3903 C C . ILE A 1 488 ? 18.087 0.947 -1.703 1.00 94.69 488 ILE A C 1
ATOM 3905 O O . ILE A 1 488 ? 19.149 0.912 -2.331 1.00 94.69 488 ILE A O 1
ATOM 3909 N N . THR A 1 489 ? 16.913 1.175 -2.287 1.00 93.88 489 THR A N 1
ATOM 3910 C CA . THR A 1 489 ? 16.721 1.568 -3.682 1.00 93.88 489 THR A CA 1
ATOM 3911 C C . THR A 1 489 ? 16.502 3.078 -3.755 1.00 93.88 489 THR A C 1
ATOM 3913 O O . THR A 1 489 ? 15.530 3.604 -3.216 1.00 93.88 489 THR A O 1
ATOM 3916 N N . ILE A 1 490 ? 17.407 3.797 -4.419 1.00 91.31 490 ILE A N 1
ATOM 3917 C CA . ILE A 1 490 ? 17.370 5.266 -4.508 1.00 91.31 490 ILE A CA 1
ATOM 3918 C C . ILE A 1 490 ? 17.847 5.758 -5.884 1.00 91.31 490 ILE A C 1
ATOM 3920 O O . ILE A 1 490 ? 18.557 5.050 -6.610 1.00 91.31 490 ILE A O 1
ATOM 3924 N N . ARG A 1 491 ? 17.434 6.971 -6.284 1.00 87.94 491 ARG A N 1
ATOM 3925 C CA . ARG A 1 491 ? 17.879 7.616 -7.533 1.00 87.94 491 ARG A CA 1
ATOM 3926 C C . ARG A 1 491 ? 19.402 7.804 -7.557 1.00 87.94 491 ARG A C 1
ATOM 3928 O O . ARG A 1 491 ? 20.015 8.199 -6.566 1.00 87.94 491 ARG A O 1
ATOM 3935 N N . ASN A 1 492 ? 20.004 7.590 -8.728 1.00 80.62 492 ASN A N 1
ATOM 3936 C CA . ASN A 1 492 ? 21.431 7.827 -8.953 1.00 80.62 492 ASN A CA 1
ATOM 3937 C C . ASN A 1 492 ? 21.724 9.332 -9.057 1.00 80.62 492 ASN A C 1
ATOM 3939 O O . ASN A 1 492 ? 21.500 9.937 -10.110 1.00 80.62 492 ASN A O 1
ATOM 3943 N N . CYS A 1 493 ? 22.260 9.919 -7.990 1.00 83.38 493 CYS A N 1
ATOM 3944 C CA . CYS A 1 493 ? 22.872 11.246 -7.992 1.00 83.38 493 CYS A CA 1
ATOM 3945 C C . CYS A 1 493 ? 24.058 11.280 -7.011 1.00 83.38 493 CYS A C 1
ATOM 3947 O O . CYS A 1 493 ? 24.197 10.399 -6.163 1.00 83.38 493 CYS A O 1
ATOM 3949 N N . ALA A 1 494 ? 24.928 12.287 -7.122 1.00 84.88 494 ALA A N 1
ATOM 3950 C CA . ALA A 1 494 ? 26.151 12.367 -6.315 1.00 84.88 494 ALA A CA 1
ATOM 3951 C C . ALA A 1 494 ? 25.882 12.473 -4.799 1.00 84.88 494 ALA A C 1
ATOM 3953 O O . ALA A 1 494 ? 26.609 11.875 -4.002 1.00 84.88 494 ALA A O 1
ATOM 3954 N N . ALA A 1 495 ? 24.823 13.190 -4.403 1.00 85.44 495 ALA A N 1
ATOM 3955 C CA . ALA A 1 495 ? 24.414 13.300 -3.003 1.00 85.44 495 ALA A CA 1
ATOM 3956 C C . ALA A 1 495 ? 23.975 11.936 -2.443 1.00 85.44 495 ALA A C 1
ATOM 3958 O O . ALA A 1 495 ? 24.451 11.526 -1.386 1.00 85.44 495 ALA A O 1
ATOM 3959 N N . ASN A 1 496 ? 23.161 11.192 -3.199 1.00 87.50 496 ASN A N 1
ATOM 3960 C CA . ASN A 1 496 ? 22.693 9.863 -2.805 1.00 87.50 496 ASN A CA 1
ATOM 3961 C C . ASN A 1 496 ? 23.823 8.824 -2.784 1.00 87.50 496 ASN A C 1
ATOM 3963 O O . ASN A 1 496 ? 23.835 7.976 -1.900 1.00 87.50 496 ASN A O 1
ATOM 3967 N N . GLU A 1 497 ? 24.796 8.892 -3.703 1.00 88.56 497 GLU A N 1
ATOM 3968 C CA . GLU A 1 497 ? 25.975 8.009 -3.653 1.00 88.56 497 GLU A CA 1
ATOM 3969 C C . GLU A 1 497 ? 26.776 8.240 -2.358 1.00 88.56 497 GLU A C 1
ATOM 3971 O O . GLU A 1 497 ? 27.039 7.284 -1.632 1.00 88.56 497 GLU A O 1
ATOM 3976 N N . THR A 1 498 ? 27.051 9.503 -2.007 1.00 91.62 498 THR A N 1
ATOM 3977 C CA . THR A 1 498 ? 27.712 9.859 -0.735 1.00 91.62 498 THR A CA 1
ATOM 3978 C C . THR A 1 498 ? 26.919 9.366 0.478 1.00 91.62 498 THR A C 1
ATOM 3980 O O . THR A 1 498 ? 27.490 8.792 1.403 1.00 91.62 498 THR A O 1
ATOM 3983 N N . MET A 1 499 ? 25.598 9.564 0.470 1.00 93.31 499 MET A N 1
ATOM 3984 C CA . MET A 1 499 ? 24.716 9.122 1.549 1.00 93.31 499 MET A CA 1
ATOM 3985 C C . MET A 1 499 ? 24.777 7.606 1.752 1.00 93.31 499 MET A C 1
ATOM 3987 O O . MET A 1 499 ? 24.946 7.146 2.880 1.00 93.31 499 MET A O 1
ATOM 3991 N N . VAL A 1 500 ? 24.667 6.827 0.671 1.00 92.88 500 VAL A N 1
ATOM 3992 C CA . VAL A 1 500 ? 24.670 5.363 0.763 1.00 92.88 500 VAL A CA 1
ATOM 3993 C C . VAL A 1 500 ? 26.031 4.847 1.226 1.00 92.88 500 VAL A C 1
ATOM 3995 O O . VAL A 1 500 ? 26.078 3.894 2.000 1.00 92.88 500 VAL A O 1
ATOM 3998 N N . ASP A 1 501 ? 27.131 5.486 0.822 1.00 93.06 501 ASP A N 1
ATOM 3999 C CA . ASP A 1 501 ? 28.466 5.134 1.310 1.00 93.06 501 ASP A CA 1
ATOM 4000 C C . ASP A 1 501 ? 28.595 5.366 2.826 1.00 93.06 501 ASP A C 1
ATOM 4002 O O . ASP A 1 501 ? 29.114 4.503 3.539 1.00 93.06 501 ASP A O 1
ATOM 4006 N N . MET A 1 502 ? 28.067 6.482 3.343 1.00 94.56 502 MET A N 1
ATOM 4007 C CA . MET A 1 502 ? 28.023 6.762 4.785 1.00 94.56 502 MET A CA 1
ATOM 4008 C C . MET A 1 502 ? 27.121 5.772 5.536 1.00 94.56 502 MET A C 1
ATOM 4010 O O . MET A 1 502 ? 27.524 5.231 6.569 1.00 94.56 502 MET A O 1
ATOM 4014 N N . LEU A 1 503 ? 25.930 5.487 4.999 1.00 94.62 503 LEU A N 1
ATOM 4015 C CA . LEU A 1 503 ? 24.993 4.515 5.567 1.00 94.62 503 LEU A CA 1
ATOM 4016 C C . LEU A 1 503 ? 25.611 3.120 5.622 1.00 94.62 503 LEU A C 1
ATOM 4018 O O . LEU A 1 503 ? 25.561 2.458 6.657 1.00 94.62 503 LEU A O 1
ATOM 4022 N N . LYS A 1 504 ? 26.274 2.703 4.541 1.00 94.25 504 LYS A N 1
ATOM 4023 C CA . LYS A 1 504 ? 26.995 1.436 4.478 1.00 94.25 504 LYS A CA 1
ATOM 4024 C C . LYS A 1 504 ? 28.067 1.348 5.553 1.00 94.25 504 LYS A C 1
ATOM 4026 O O . LYS A 1 504 ? 28.116 0.352 6.264 1.00 94.25 504 LYS A O 1
ATOM 4031 N N . GLN A 1 505 ? 28.920 2.364 5.680 1.00 93.44 505 GLN A N 1
ATOM 4032 C CA . GLN A 1 505 ? 29.981 2.371 6.690 1.00 93.44 505 GLN A CA 1
ATOM 4033 C C . GLN A 1 505 ? 29.404 2.257 8.104 1.00 93.44 505 GLN A C 1
ATOM 4035 O O . GLN A 1 505 ? 29.891 1.451 8.892 1.00 93.44 505 GLN A O 1
ATOM 4040 N N . ASN A 1 506 ? 28.337 3.002 8.407 1.00 93.81 506 ASN A N 1
ATOM 4041 C CA . ASN A 1 506 ? 27.683 2.962 9.714 1.00 93.81 506 ASN A CA 1
ATOM 4042 C C . ASN A 1 506 ? 27.128 1.565 10.047 1.00 93.81 506 ASN A C 1
ATOM 4044 O O . ASN A 1 506 ? 27.428 1.017 11.106 1.00 93.81 506 ASN A O 1
ATOM 4048 N N . LEU A 1 507 ? 26.375 0.968 9.122 1.00 92.06 507 LEU A N 1
ATOM 4049 C CA . LEU A 1 507 ? 25.707 -0.314 9.343 1.00 92.06 507 LEU A CA 1
ATOM 4050 C C . LEU A 1 507 ? 26.681 -1.509 9.294 1.00 92.06 507 LEU A C 1
ATOM 4052 O O . LEU A 1 507 ? 26.528 -2.468 10.049 1.00 92.06 507 LEU A O 1
ATOM 4056 N N . VAL A 1 508 ? 27.733 -1.454 8.467 1.00 92.06 508 VAL A N 1
ATOM 4057 C CA . VAL A 1 508 ? 28.793 -2.482 8.460 1.00 92.06 508 VAL A CA 1
ATOM 4058 C C . VAL A 1 508 ? 29.563 -2.487 9.780 1.00 92.06 508 VAL A C 1
ATOM 4060 O O . VAL A 1 508 ? 29.827 -3.562 10.315 1.00 92.06 508 VAL A O 1
ATOM 4063 N N . LEU A 1 509 ? 29.872 -1.316 10.354 1.00 90.56 509 LEU A N 1
ATOM 4064 C CA . LEU A 1 509 ? 30.516 -1.229 11.673 1.00 90.56 509 LEU A CA 1
ATOM 4065 C C . LEU A 1 509 ? 29.677 -1.887 12.777 1.00 90.56 509 LEU A C 1
ATOM 4067 O O . LEU A 1 509 ? 30.234 -2.438 13.725 1.00 90.56 509 LEU A O 1
ATOM 4071 N N . LYS A 1 510 ? 28.350 -1.871 12.631 1.00 89.38 510 LYS A N 1
ATOM 4072 C CA . LYS A 1 510 ? 27.403 -2.519 13.546 1.00 89.38 510 LYS A CA 1
ATOM 4073 C C . LYS A 1 510 ? 27.165 -4.005 13.247 1.00 89.38 510 LYS A C 1
ATOM 4075 O O . LYS A 1 510 ? 26.437 -4.643 13.996 1.00 89.38 510 LYS A O 1
ATOM 4080 N N . LYS A 1 511 ? 27.777 -4.560 12.190 1.00 85.94 511 LYS A N 1
ATOM 4081 C CA . LYS A 1 511 ? 27.615 -5.955 11.732 1.00 85.94 511 LYS A CA 1
ATOM 4082 C C . LYS A 1 511 ? 26.161 -6.357 11.433 1.00 85.94 511 LYS A C 1
ATOM 4084 O O . LYS A 1 511 ? 25.785 -7.499 11.663 1.00 85.94 511 LYS A O 1
ATOM 4089 N N . VAL A 1 512 ? 25.349 -5.431 10.916 1.00 86.06 512 VAL A N 1
ATOM 4090 C CA . VAL A 1 512 ? 23.909 -5.685 10.675 1.00 86.06 512 VAL A CA 1
ATOM 4091 C C . VAL A 1 512 ? 23.567 -6.035 9.223 1.00 86.06 512 VAL A C 1
ATOM 4093 O O . VAL A 1 512 ? 22.469 -6.524 8.951 1.00 86.06 512 VAL A O 1
ATOM 4096 N N . LEU A 1 513 ? 24.490 -5.771 8.287 1.00 87.31 513 LEU A N 1
ATOM 4097 C CA . LEU A 1 513 ? 24.266 -5.942 6.849 1.00 87.31 513 LEU A CA 1
ATOM 4098 C C . LEU A 1 513 ? 24.845 -7.249 6.307 1.00 87.31 513 LEU A C 1
ATOM 4100 O O . LEU A 1 513 ? 26.035 -7.500 6.527 1.00 87.31 513 LEU A O 1
ATOM 4104 N N . PRO A 1 514 ? 24.086 -7.964 5.456 1.00 84.31 514 PRO A N 1
ATOM 4105 C CA . PRO A 1 514 ? 24.597 -9.139 4.778 1.00 84.31 514 PRO A CA 1
ATOM 4106 C C . PRO A 1 514 ? 25.727 -8.783 3.813 1.00 84.31 514 PRO A C 1
ATOM 4108 O O . PRO A 1 514 ? 25.737 -7.707 3.191 1.00 84.31 514 PRO A O 1
ATOM 4111 N N . LEU A 1 515 ? 26.678 -9.704 3.653 1.00 84.88 515 LEU A N 1
ATOM 4112 C CA . LEU A 1 515 ? 27.808 -9.579 2.728 1.00 84.88 515 LEU A CA 1
ATOM 4113 C C . LEU A 1 515 ? 28.608 -8.274 2.885 1.00 84.88 515 LEU A C 1
ATOM 4115 O O . LEU A 1 515 ? 29.032 -7.691 1.881 1.00 84.88 515 LEU A O 1
ATOM 4119 N N . GLU A 1 516 ? 28.771 -7.761 4.106 1.00 83.12 516 GLU A N 1
ATOM 4120 C CA . GLU A 1 516 ? 29.435 -6.470 4.372 1.00 83.12 516 GLU A CA 1
ATOM 4121 C C . GLU A 1 516 ? 28.808 -5.311 3.559 1.00 83.12 516 GLU A C 1
ATOM 4123 O O . GLU A 1 516 ? 29.486 -4.411 3.046 1.00 83.12 516 GLU A O 1
ATOM 4128 N N . GLY A 1 517 ? 27.489 -5.366 3.341 1.00 84.75 517 GLY A N 1
ATOM 4129 C CA . GLY A 1 517 ? 26.739 -4.368 2.583 1.00 84.75 517 GLY A CA 1
ATOM 4130 C C . GLY A 1 517 ? 27.053 -4.350 1.083 1.00 84.75 517 GLY A C 1
ATOM 4131 O O . GLY A 1 517 ? 26.893 -3.311 0.433 1.00 84.75 517 GLY A O 1
ATOM 4132 N N . LYS A 1 518 ? 27.545 -5.448 0.490 1.00 87.25 518 LYS A N 1
ATOM 4133 C CA . LYS A 1 518 ? 27.723 -5.561 -0.978 1.00 87.25 518 LYS A CA 1
ATOM 4134 C C . LYS A 1 518 ? 26.396 -5.451 -1.743 1.00 87.25 518 LYS A C 1
ATOM 4136 O O . LYS A 1 518 ? 26.421 -5.009 -2.888 1.00 87.25 518 LYS A O 1
ATOM 4141 N N . LEU A 1 519 ? 25.273 -5.815 -1.117 1.00 89.62 519 LEU A N 1
ATOM 4142 C CA . LEU A 1 519 ? 23.923 -5.753 -1.698 1.00 89.62 519 LEU A CA 1
ATOM 4143 C C . LEU A 1 519 ? 23.095 -4.548 -1.220 1.00 89.62 519 LEU A C 1
ATOM 4145 O O . LEU A 1 519 ? 21.952 -4.399 -1.640 1.00 89.62 519 LEU A O 1
ATOM 4149 N N . LEU A 1 520 ? 23.673 -3.670 -0.387 1.00 92.00 520 LEU A N 1
ATOM 4150 C CA . LEU A 1 520 ? 22.935 -2.559 0.218 1.00 92.00 520 LEU A CA 1
ATOM 4151 C C . LEU A 1 520 ? 22.392 -1.585 -0.837 1.00 92.00 520 LEU A C 1
ATOM 4153 O O . LEU A 1 520 ? 21.245 -1.169 -0.762 1.00 92.00 520 LEU A O 1
ATOM 4157 N N . HIS A 1 521 ? 23.218 -1.182 -1.803 1.00 91.31 521 HIS A N 1
ATOM 4158 C CA . HIS A 1 521 ? 22.855 -0.125 -2.745 1.00 91.31 521 HIS A CA 1
ATOM 4159 C C . HIS A 1 521 ? 22.202 -0.693 -4.005 1.00 91.31 521 HIS A C 1
ATOM 4161 O O . HIS A 1 521 ? 22.889 -1.231 -4.877 1.00 91.31 521 HIS A O 1
ATOM 4167 N N . ASN A 1 522 ? 20.900 -0.468 -4.155 1.00 89.94 522 ASN A N 1
ATOM 4168 C CA . ASN A 1 522 ? 20.167 -0.753 -5.379 1.00 89.94 522 ASN A CA 1
ATOM 4169 C C . ASN A 1 522 ? 19.888 0.550 -6.139 1.00 89.94 522 ASN A C 1
ATOM 4171 O O . ASN A 1 522 ? 19.390 1.539 -5.607 1.00 89.94 522 ASN A O 1
ATOM 4175 N N . GLN A 1 523 ? 20.280 0.583 -7.409 1.00 89.81 523 GLN A N 1
ATOM 4176 C CA . GLN A 1 523 ? 20.077 1.753 -8.260 1.00 89.81 523 GLN A CA 1
ATOM 4177 C C . GLN A 1 523 ? 18.656 1.722 -8.808 1.00 89.81 523 GLN A C 1
ATOM 4179 O O . GLN A 1 523 ? 18.296 0.732 -9.447 1.00 89.81 523 GLN A O 1
ATOM 4184 N N . CYS A 1 524 ? 17.893 2.802 -8.617 1.00 91.38 524 CYS A N 1
ATOM 4185 C CA . CYS A 1 524 ? 16.545 2.909 -9.170 1.00 91.38 524 CYS A CA 1
ATOM 4186 C C . CYS A 1 524 ? 16.555 2.667 -10.689 1.00 91.38 524 CYS A C 1
ATOM 4188 O O . CYS A 1 524 ? 17.165 3.419 -11.457 1.00 91.38 524 CYS A O 1
ATOM 4190 N N . ALA A 1 525 ? 15.892 1.595 -11.113 1.00 91.19 525 ALA A N 1
ATOM 4191 C CA . ALA A 1 525 ? 15.947 1.077 -12.467 1.00 91.19 525 ALA A CA 1
ATOM 4192 C C . ALA A 1 525 ? 15.308 2.018 -13.493 1.00 91.19 525 ALA A C 1
ATOM 4194 O O . ALA A 1 525 ? 15.911 2.283 -14.532 1.00 91.19 525 ALA A O 1
ATOM 4195 N N . SER A 1 526 ? 14.145 2.594 -13.173 1.00 89.38 526 SER A N 1
ATOM 4196 C CA . SER A 1 526 ? 13.477 3.594 -14.020 1.00 89.38 526 SER A CA 1
ATOM 4197 C C . SER A 1 526 ? 14.366 4.821 -14.245 1.00 89.38 526 SER A C 1
ATOM 4199 O O . SER A 1 526 ? 14.483 5.312 -15.368 1.00 89.38 526 SER A O 1
ATOM 4201 N N . HIS A 1 527 ? 15.093 5.265 -13.214 1.00 89.12 527 HIS A N 1
ATOM 4202 C CA . HIS A 1 527 ? 16.066 6.353 -13.346 1.00 89.12 527 HIS A CA 1
ATOM 4203 C C . HIS A 1 527 ? 17.291 5.945 -14.173 1.00 89.12 527 HIS A C 1
ATOM 4205 O O . HIS A 1 527 ? 17.768 6.722 -14.997 1.00 89.12 527 HIS A O 1
ATOM 4211 N N . VAL A 1 528 ? 17.800 4.720 -14.011 1.00 91.62 528 VAL A N 1
ATOM 4212 C CA . VAL A 1 528 ? 18.891 4.192 -14.849 1.00 91.62 528 VAL A CA 1
ATOM 4213 C C . VAL A 1 528 ? 18.479 4.143 -16.323 1.00 91.62 528 VAL A C 1
ATOM 4215 O O . VAL A 1 528 ? 19.254 4.592 -17.170 1.00 91.62 528 VAL A O 1
ATOM 4218 N N . ILE A 1 529 ? 17.273 3.661 -16.637 1.00 93.50 529 ILE A N 1
ATOM 4219 C CA . ILE A 1 529 ? 16.735 3.638 -18.005 1.00 93.50 529 ILE A CA 1
ATOM 4220 C C . ILE A 1 529 ? 16.588 5.062 -18.541 1.00 93.50 529 ILE A C 1
ATOM 4222 O O . ILE A 1 529 ? 17.105 5.351 -19.620 1.00 93.50 529 ILE A O 1
ATOM 4226 N N . ASN A 1 530 ? 16.006 5.978 -17.761 1.00 91.75 530 ASN A N 1
ATOM 4227 C CA . ASN A 1 530 ? 15.917 7.393 -18.123 1.00 91.75 530 ASN A CA 1
ATOM 4228 C C . ASN A 1 530 ? 17.297 7.983 -18.463 1.00 91.75 530 ASN A C 1
ATOM 4230 O O . ASN A 1 530 ? 17.456 8.666 -19.471 1.00 91.75 530 ASN A O 1
ATOM 4234 N N . LEU A 1 531 ? 18.330 7.681 -17.671 1.00 91.88 531 LEU A N 1
ATOM 4235 C CA . LEU A 1 531 ? 19.696 8.141 -17.926 1.00 91.88 531 LEU A CA 1
ATOM 4236 C C . LEU A 1 531 ? 20.323 7.521 -19.182 1.00 91.88 531 LEU A C 1
ATOM 4238 O O . LEU A 1 531 ? 21.135 8.184 -19.829 1.00 91.88 531 LEU A O 1
ATOM 4242 N N . ILE A 1 532 ? 19.996 6.266 -19.506 1.00 94.12 532 ILE A N 1
ATOM 4243 C CA . ILE A 1 532 ? 20.426 5.602 -20.744 1.00 94.12 532 ILE A CA 1
ATOM 4244 C C . ILE A 1 532 ? 19.781 6.305 -21.939 1.00 94.12 532 ILE A C 1
ATOM 4246 O O . ILE A 1 532 ? 20.500 6.778 -22.819 1.00 94.12 532 ILE A O 1
ATOM 4250 N N . VAL A 1 533 ? 18.452 6.432 -21.930 1.00 94.56 533 VAL A N 1
ATOM 4251 C CA . VAL A 1 533 ? 17.663 7.055 -23.000 1.00 94.56 533 VAL A CA 1
ATOM 4252 C C . VAL A 1 533 ? 18.060 8.515 -23.199 1.00 94.56 533 VAL A C 1
ATOM 4254 O O . VAL A 1 533 ? 18.375 8.920 -24.315 1.00 94.56 533 VAL A O 1
ATOM 4257 N N . SER A 1 534 ? 18.147 9.289 -22.117 1.00 91.94 534 SER A N 1
ATOM 4258 C CA . SER A 1 534 ? 18.520 10.705 -22.159 1.00 91.94 534 SER A CA 1
ATOM 4259 C C . SER A 1 534 ? 19.925 10.938 -22.717 1.00 91.94 534 SER A C 1
ATOM 4261 O O . SER A 1 534 ? 20.176 11.974 -23.325 1.00 91.94 534 SER A O 1
ATOM 4263 N N . ASP A 1 535 ? 20.875 10.014 -22.526 1.00 91.88 535 ASP A N 1
ATOM 4264 C CA . ASP A 1 535 ? 22.203 10.145 -23.146 1.00 91.88 535 ASP A CA 1
ATOM 4265 C C . ASP A 1 535 ? 22.172 9.842 -24.650 1.00 91.88 535 ASP A C 1
ATOM 4267 O O . ASP A 1 535 ? 22.990 10.385 -25.389 1.00 91.88 535 ASP A O 1
ATOM 4271 N N . GLY A 1 536 ? 21.228 9.007 -25.093 1.00 92.44 536 GLY A N 1
ATOM 4272 C CA . GLY A 1 536 ? 20.995 8.678 -26.495 1.00 92.44 536 GLY A CA 1
ATOM 4273 C C . GLY A 1 536 ? 20.236 9.759 -27.269 1.00 92.44 536 GLY A C 1
ATOM 4274 O O . GLY A 1 536 ? 20.676 10.162 -28.343 1.00 92.44 536 GLY A O 1
ATOM 4275 N N . LEU A 1 537 ? 19.136 10.274 -26.710 1.00 92.38 537 LEU A N 1
ATOM 4276 C CA . LEU A 1 537 ? 18.242 11.226 -27.387 1.00 92.38 537 LEU A CA 1
ATOM 4277 C C . LEU A 1 537 ? 18.931 12.530 -27.814 1.00 92.38 537 LEU A C 1
ATOM 4279 O O . LEU A 1 537 ? 18.547 13.118 -28.819 1.00 92.38 537 LEU A O 1
ATOM 4283 N N . LYS A 1 538 ? 20.009 12.934 -27.127 1.00 92.31 538 LYS A N 1
ATOM 4284 C CA . LYS A 1 538 ? 20.823 14.118 -27.470 1.00 92.31 538 LYS A CA 1
ATOM 4285 C C . LYS A 1 538 ? 21.310 14.140 -28.920 1.00 92.31 538 LYS A C 1
ATOM 4287 O O . LYS A 1 538 ? 21.603 15.210 -29.440 1.00 92.31 538 LYS A O 1
ATOM 4292 N N . PHE A 1 539 ? 21.461 12.975 -29.548 1.00 92.69 539 PHE A N 1
ATOM 4293 C CA . PHE A 1 539 ? 21.982 12.867 -30.909 1.00 92.69 539 PHE A CA 1
ATOM 4294 C C . PHE A 1 539 ? 20.896 12.946 -31.985 1.00 92.69 539 PHE A C 1
ATOM 4296 O O . PHE A 1 539 ? 21.227 13.187 -33.138 1.00 92.69 539 PHE A O 1
ATOM 4303 N N . VAL A 1 540 ? 19.622 12.783 -31.617 1.00 91.69 540 VAL A N 1
ATOM 4304 C CA . VAL A 1 540 ? 18.471 12.798 -32.541 1.00 91.69 540 VAL A CA 1
ATOM 4305 C C . VAL A 1 540 ? 17.480 13.929 -32.234 1.00 91.69 540 VAL A C 1
ATOM 4307 O O . VAL A 1 540 ? 16.397 13.987 -32.813 1.00 91.69 540 VAL A O 1
ATOM 4310 N N . ASP A 1 541 ? 17.861 14.851 -31.345 1.00 90.31 541 ASP A N 1
ATOM 4311 C CA . ASP A 1 541 ? 17.022 15.948 -30.849 1.00 90.31 541 ASP A CA 1
ATOM 4312 C C . ASP A 1 541 ? 16.478 16.841 -31.977 1.00 90.31 541 ASP A C 1
ATOM 4314 O O . ASP A 1 541 ? 15.302 17.195 -31.979 1.00 90.31 541 ASP A O 1
ATOM 4318 N N . SER A 1 542 ? 17.289 17.124 -33.002 1.00 91.06 542 SER A N 1
ATOM 4319 C CA . SER A 1 542 ? 16.868 17.918 -34.164 1.00 91.06 542 SER A CA 1
ATOM 4320 C C . SER A 1 542 ? 15.749 17.249 -34.968 1.00 91.06 542 SER A C 1
ATOM 4322 O O . SER A 1 542 ? 14.803 17.917 -35.389 1.00 91.06 542 SER A O 1
ATOM 4324 N N . THR A 1 543 ? 15.824 15.931 -35.164 1.00 92.06 543 THR A N 1
ATOM 4325 C CA . THR A 1 543 ? 14.809 15.162 -35.894 1.00 92.06 543 THR A CA 1
ATOM 4326 C C . THR A 1 543 ? 13.531 15.020 -35.067 1.00 92.06 543 THR A C 1
ATOM 4328 O O . THR A 1 543 ? 12.434 15.216 -35.585 1.00 92.06 543 THR A O 1
ATOM 4331 N N . VAL A 1 544 ? 13.654 14.773 -33.759 1.00 91.88 544 VAL A N 1
ATOM 4332 C CA . VAL A 1 544 ? 12.509 14.758 -32.831 1.00 91.88 544 VAL A CA 1
ATOM 4333 C C . VAL A 1 544 ? 11.825 16.130 -32.777 1.00 91.88 544 VAL A C 1
ATOM 4335 O O . VAL A 1 544 ? 10.597 16.210 -32.760 1.00 91.88 544 VAL A O 1
ATOM 4338 N N . HIS A 1 545 ? 12.594 17.220 -32.804 1.00 92.00 545 HIS A N 1
ATOM 4339 C CA . HIS A 1 545 ? 12.061 18.580 -32.823 1.00 92.00 545 HIS A CA 1
ATOM 4340 C C . HIS A 1 545 ? 11.193 18.851 -34.062 1.00 92.00 545 HIS A C 1
ATOM 4342 O O . HIS A 1 545 ? 10.124 19.446 -33.929 1.00 92.00 545 HIS A O 1
ATOM 4348 N N . LYS A 1 546 ? 11.578 18.350 -35.244 1.00 93.44 546 LYS A N 1
ATOM 4349 C CA . LYS A 1 546 ? 10.743 18.454 -36.455 1.00 93.44 546 LYS A CA 1
ATOM 4350 C C . LYS A 1 546 ? 9.392 17.762 -36.298 1.00 93.44 546 LYS A C 1
ATOM 4352 O O . LYS A 1 546 ? 8.378 18.327 -36.698 1.00 93.44 546 LYS A O 1
ATOM 4357 N N . ILE A 1 547 ? 9.355 16.581 -35.677 1.00 93.69 547 ILE A N 1
ATOM 4358 C CA . ILE A 1 547 ? 8.091 15.886 -35.390 1.00 93.69 547 ILE A CA 1
ATOM 4359 C C . ILE A 1 547 ? 7.240 16.691 -34.415 1.00 93.69 547 ILE A C 1
ATOM 4361 O O . ILE A 1 547 ? 6.050 16.868 -34.655 1.00 93.69 547 ILE A O 1
ATOM 4365 N N . ARG A 1 548 ? 7.846 17.249 -33.360 1.00 91.75 548 ARG A N 1
ATOM 4366 C CA . ARG A 1 548 ? 7.136 18.126 -32.418 1.00 91.75 548 ARG A CA 1
ATOM 4367 C C . ARG A 1 548 ? 6.495 19.313 -33.133 1.00 91.75 548 ARG A C 1
ATOM 4369 O O . ARG A 1 548 ? 5.298 19.528 -32.982 1.00 91.75 548 ARG A O 1
ATOM 4376 N N . GLU A 1 549 ? 7.246 20.047 -33.949 1.00 92.31 549 GLU A N 1
ATOM 4377 C CA . GLU A 1 549 ? 6.678 21.183 -34.687 1.00 92.31 549 GLU A CA 1
ATOM 4378 C C . GLU A 1 549 ? 5.658 20.741 -35.749 1.00 92.31 549 GLU A C 1
ATOM 4380 O O . GLU A 1 549 ? 4.698 21.464 -35.994 1.00 92.31 549 GLU A O 1
ATOM 4385 N N . SER A 1 550 ? 5.798 19.542 -36.323 1.00 92.50 550 SER A N 1
ATOM 4386 C CA . SER A 1 550 ? 4.809 18.972 -37.249 1.00 92.50 550 SER A CA 1
ATOM 4387 C C . SER A 1 550 ? 3.483 18.649 -36.565 1.00 92.50 550 SER A C 1
ATOM 4389 O O . SER A 1 550 ? 2.428 19.020 -37.071 1.00 92.50 550 SER A O 1
ATOM 4391 N N . VAL A 1 551 ? 3.524 18.030 -35.384 1.00 91.12 551 VAL A N 1
ATOM 4392 C CA . VAL A 1 551 ? 2.320 17.750 -34.588 1.00 91.12 551 VAL A CA 1
ATOM 4393 C C . VAL A 1 551 ? 1.677 19.051 -34.101 1.00 91.12 551 VAL A C 1
ATOM 4395 O O . VAL A 1 551 ? 0.478 19.251 -34.254 1.00 91.12 551 VAL A O 1
ATOM 4398 N N . LYS A 1 552 ? 2.475 20.010 -33.631 1.00 90.50 552 LYS A N 1
ATOM 4399 C CA . LYS A 1 552 ? 1.994 21.348 -33.254 1.00 90.50 552 LYS A CA 1
ATOM 4400 C C . LYS A 1 552 ? 1.329 22.099 -34.406 1.00 90.50 552 LYS A C 1
ATOM 4402 O O . LYS A 1 552 ? 0.401 22.875 -34.198 1.00 90.50 552 LYS A O 1
ATOM 4407 N N . TYR A 1 553 ? 1.820 21.907 -35.627 1.00 89.75 553 TYR A N 1
ATOM 4408 C CA . TYR A 1 553 ? 1.265 22.550 -36.809 1.00 89.75 553 TYR A CA 1
ATOM 4409 C C . TYR A 1 553 ? -0.170 22.071 -37.087 1.00 89.75 553 TYR A C 1
ATOM 4411 O O . TYR A 1 553 ? -1.063 22.893 -37.319 1.00 89.75 553 TYR A O 1
ATOM 4419 N N . ILE A 1 554 ? -0.411 20.760 -36.973 1.00 89.44 554 ILE A N 1
ATOM 4420 C CA . ILE A 1 554 ? -1.732 20.146 -37.185 1.00 89.44 554 ILE A CA 1
ATOM 4421 C C . ILE A 1 554 ? -2.704 20.332 -36.006 1.00 89.44 554 ILE A C 1
ATOM 4423 O O . ILE A 1 554 ? -3.881 20.015 -36.148 1.00 89.44 554 ILE A O 1
ATOM 4427 N N . GLU A 1 555 ? -2.261 20.878 -34.867 1.00 85.56 555 GLU A N 1
ATOM 4428 C CA . GLU A 1 555 ? -3.149 21.285 -33.760 1.00 85.56 555 GLU A CA 1
ATOM 4429 C C . GLU A 1 555 ? -3.939 22.570 -34.077 1.00 85.56 555 GLU A C 1
ATOM 4431 O O . GLU A 1 555 ? -4.933 22.883 -33.418 1.00 85.56 555 GLU A O 1
ATOM 4436 N N . SER A 1 556 ? -3.526 23.346 -35.086 1.00 83.81 556 SER A N 1
ATOM 4437 C CA . SER A 1 556 ? -4.274 24.535 -35.501 1.00 83.81 556 SER A CA 1
ATOM 4438 C C . SER A 1 556 ? -5.507 24.160 -36.332 1.00 83.81 556 SER A C 1
ATOM 4440 O O . SER A 1 556 ? -5.410 23.364 -37.259 1.00 83.81 556 SER A O 1
ATOM 4442 N N . LEU A 1 557 ? -6.661 24.789 -36.061 1.00 75.81 557 LEU A N 1
ATOM 4443 C CA . LEU A 1 557 ? -7.946 24.501 -36.733 1.00 75.81 557 LEU A CA 1
ATOM 4444 C C . LEU A 1 557 ? -7.845 24.412 -38.268 1.00 75.81 557 LEU A C 1
ATOM 4446 O O . LEU A 1 557 ? -8.402 23.504 -38.872 1.00 75.81 557 LEU A O 1
ATOM 4450 N N . LYS A 1 558 ? -7.110 25.335 -38.903 1.00 81.12 558 LYS A N 1
ATOM 4451 C CA . LYS A 1 558 ? -6.979 25.375 -40.369 1.00 81.12 558 LYS A CA 1
ATOM 4452 C C . LYS A 1 558 ? -6.136 24.226 -40.920 1.00 81.12 558 LYS A C 1
ATOM 4454 O O . LYS A 1 558 ? -6.514 23.626 -41.919 1.00 81.12 558 LYS A O 1
ATOM 4459 N N . SER A 1 559 ? -5.002 23.934 -40.291 1.00 80.44 559 SER A N 1
ATOM 4460 C CA . SER A 1 559 ? -4.110 22.862 -40.738 1.00 80.44 559 SER A CA 1
ATOM 4461 C C . SER A 1 559 ? -4.666 21.482 -40.381 1.00 80.44 559 SER A C 1
ATOM 4463 O O . SER A 1 559 ? -4.447 20.537 -41.132 1.00 80.44 559 SER A O 1
ATOM 4465 N N . HIS A 1 560 ? -5.445 21.377 -39.300 1.00 85.38 560 HIS A N 1
ATOM 4466 C CA . HIS A 1 560 ? -6.148 20.157 -38.908 1.00 85.38 560 HIS A CA 1
ATOM 4467 C C . HIS A 1 560 ? -7.145 19.700 -39.981 1.00 85.38 560 HIS A C 1
ATOM 4469 O O . HIS A 1 560 ? -7.086 18.558 -40.423 1.00 85.38 560 HIS A O 1
ATOM 4475 N N . GLU A 1 561 ? -7.996 20.606 -40.482 1.00 86.69 561 GLU A N 1
ATOM 4476 C CA . GLU A 1 561 ? -8.964 20.296 -41.550 1.00 86.69 561 GLU A CA 1
ATOM 4477 C C . GLU A 1 561 ? -8.292 19.853 -42.860 1.00 86.69 561 GLU A C 1
ATOM 4479 O O . GLU A 1 561 ? -8.832 19.028 -43.601 1.00 86.69 561 GLU A O 1
ATOM 4484 N N . ILE A 1 562 ? -7.127 20.424 -43.186 1.00 86.56 562 ILE A N 1
ATOM 4485 C CA . ILE A 1 562 ? -6.341 20.025 -44.362 1.00 86.56 562 ILE A CA 1
ATOM 4486 C C . ILE A 1 562 ? -5.780 18.618 -44.144 1.00 86.56 562 ILE A C 1
ATOM 4488 O O . ILE A 1 562 ? -5.914 17.757 -45.011 1.00 86.56 562 ILE A O 1
ATOM 4492 N N . PHE A 1 563 ? -5.200 18.368 -42.974 1.00 89.56 563 PHE A N 1
ATOM 4493 C CA . PHE A 1 563 ? -4.591 17.088 -42.644 1.00 89.56 563 PHE A CA 1
ATOM 4494 C C . PHE A 1 563 ? -5.614 15.948 -42.547 1.00 89.56 563 PHE A C 1
ATOM 4496 O O . PHE A 1 563 ? -5.350 14.851 -43.025 1.00 89.56 563 PHE A O 1
ATOM 4503 N N . GLU A 1 564 ? -6.814 16.206 -42.023 1.00 88.56 564 GLU A N 1
ATOM 4504 C CA . GLU A 1 564 ? -7.910 15.230 -41.982 1.00 88.56 564 GLU A CA 1
ATOM 4505 C C . GLU A 1 564 ? -8.354 14.813 -43.393 1.00 88.56 564 GLU A C 1
ATOM 4507 O O . GLU A 1 564 ? -8.527 13.626 -43.678 1.00 88.56 564 GLU A O 1
ATOM 4512 N N . LYS A 1 565 ? -8.446 15.767 -44.330 1.00 89.25 565 LYS A N 1
ATOM 4513 C CA . LYS A 1 565 ? -8.717 15.456 -45.744 1.00 89.25 565 LYS A CA 1
ATOM 4514 C C . LYS A 1 565 ? -7.612 14.600 -46.357 1.00 89.25 565 LYS A C 1
ATOM 4516 O O . LYS A 1 565 ? -7.919 13.688 -47.122 1.00 89.25 565 LYS A O 1
ATOM 4521 N N . ILE A 1 566 ? -6.353 14.876 -46.020 1.00 90.31 566 ILE A N 1
ATOM 4522 C CA . ILE A 1 566 ? -5.197 14.100 -46.483 1.00 90.31 566 ILE A CA 1
ATOM 4523 C C . ILE A 1 566 ? -5.243 12.671 -45.932 1.00 90.31 566 ILE A C 1
ATOM 4525 O O . ILE A 1 566 ? -5.050 11.733 -46.695 1.00 90.31 566 ILE A O 1
ATOM 4529 N N . ILE A 1 567 ? -5.556 12.481 -44.647 1.00 91.00 567 ILE A N 1
ATOM 4530 C CA . ILE A 1 567 ? -5.713 11.151 -44.030 1.00 91.00 567 ILE A CA 1
ATOM 4531 C C . ILE A 1 567 ? -6.737 10.312 -44.803 1.00 91.00 567 ILE A C 1
ATOM 4533 O O . ILE A 1 567 ? -6.457 9.162 -45.146 1.00 91.00 567 ILE A O 1
ATOM 4537 N N . VAL A 1 568 ? -7.893 10.903 -45.137 1.00 89.25 568 VAL A N 1
ATOM 4538 C CA . VAL A 1 568 ? -8.945 10.236 -45.922 1.00 89.25 568 VAL A CA 1
ATOM 4539 C C . VAL A 1 568 ? -8.470 9.912 -47.343 1.00 89.25 568 VAL A C 1
ATOM 4541 O O . VAL A 1 568 ? -8.747 8.824 -47.842 1.00 89.25 568 VAL A O 1
ATOM 4544 N N . GLN A 1 569 ? -7.743 10.825 -47.995 1.00 88.75 569 GLN A N 1
ATOM 4545 C CA . GLN A 1 569 ? -7.191 10.613 -49.342 1.00 88.75 569 GLN A CA 1
ATOM 4546 C C . GLN A 1 569 ? -6.135 9.501 -49.380 1.00 88.75 569 GLN A C 1
ATOM 4548 O O . GLN A 1 569 ? -6.135 8.687 -50.300 1.00 88.75 569 GLN A O 1
ATOM 4553 N N . GLU A 1 570 ? -5.259 9.457 -48.379 1.00 87.81 570 GLU A N 1
ATOM 4554 C CA . GLU A 1 570 ? -4.182 8.470 -48.249 1.00 87.81 570 GLU A CA 1
ATOM 4555 C C . GLU A 1 570 ? -4.670 7.126 -47.673 1.00 87.81 570 GLU A C 1
ATOM 4557 O O . GLU A 1 570 ? -3.906 6.160 -47.619 1.00 87.81 570 GLU A O 1
ATOM 4562 N N . GLY A 1 571 ? -5.939 7.044 -47.251 1.00 86.38 571 GLY A N 1
ATOM 4563 C CA . GLY A 1 571 ? -6.548 5.836 -46.694 1.00 86.38 571 GLY A CA 1
ATOM 4564 C C . GLY A 1 571 ? -5.934 5.400 -45.361 1.00 86.38 571 GLY A C 1
ATOM 4565 O O . GLY A 1 571 ? -5.835 4.202 -45.094 1.00 86.38 571 GLY A O 1
ATOM 4566 N N . ILE A 1 572 ? -5.478 6.352 -44.543 1.00 88.31 572 ILE A N 1
ATOM 4567 C CA . ILE A 1 572 ? -4.852 6.066 -43.248 1.00 88.31 572 ILE A CA 1
ATOM 4568 C C . ILE A 1 572 ? -5.957 5.860 -42.211 1.00 88.31 572 ILE A C 1
ATOM 4570 O O . ILE A 1 572 ? -6.774 6.745 -41.975 1.00 88.31 572 ILE A O 1
ATOM 4574 N N . SER A 1 573 ? -5.982 4.680 -41.593 1.00 82.12 573 SER A N 1
ATOM 4575 C CA . SER A 1 573 ? -6.849 4.401 -40.448 1.00 82.12 573 SER A CA 1
ATOM 4576 C C . SER A 1 573 ? -6.152 4.849 -39.169 1.00 82.12 573 SER A C 1
ATOM 4578 O O . SER A 1 573 ? -5.004 4.462 -38.943 1.00 82.12 573 SER A O 1
ATOM 4580 N N . HIS A 1 574 ? -6.842 5.607 -38.318 1.00 78.06 574 HIS A N 1
ATOM 4581 C CA . HIS A 1 574 ? -6.330 6.010 -37.009 1.00 78.06 574 HIS A CA 1
ATOM 4582 C C . HIS A 1 574 ? -7.385 5.858 -35.912 1.00 78.06 574 HIS A C 1
ATOM 4584 O O . HIS A 1 574 ? -8.572 6.068 -36.148 1.00 78.06 574 HIS A O 1
ATOM 4590 N N . GLU A 1 575 ? -6.934 5.495 -34.711 1.00 72.25 575 GLU A N 1
ATOM 4591 C CA . GLU A 1 575 ? -7.771 5.463 -33.501 1.00 72.25 575 GLU A CA 1
ATOM 4592 C C . GLU A 1 575 ? -7.613 6.754 -32.686 1.00 72.25 575 GLU A C 1
ATOM 4594 O O . GLU A 1 575 ? -8.589 7.280 -32.154 1.00 72.25 575 GLU A O 1
ATOM 4599 N N . GLU A 1 576 ? -6.399 7.312 -32.652 1.00 79.06 576 GLU A N 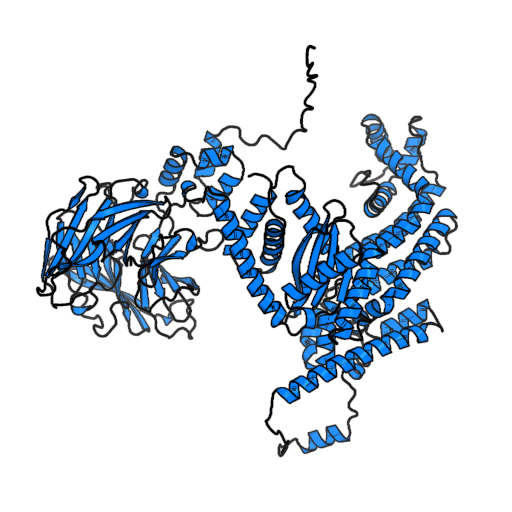1
ATOM 4600 C CA . GLU A 1 576 ? -6.055 8.513 -31.890 1.00 79.06 576 GLU A CA 1
ATOM 4601 C C . GLU A 1 576 ? -5.153 9.460 -32.696 1.00 79.06 576 GLU A C 1
ATOM 4603 O O . GLU A 1 576 ? -4.482 9.066 -33.653 1.00 79.06 576 GLU A O 1
ATOM 4608 N N . TRP A 1 577 ? -5.164 10.740 -32.317 1.00 80.62 577 TRP A N 1
ATOM 4609 C CA . TRP A 1 577 ? -4.349 11.787 -32.932 1.00 80.62 577 TRP A CA 1
ATOM 4610 C C . TRP A 1 577 ? -3.000 11.938 -32.214 1.00 80.62 577 TRP A C 1
ATOM 4612 O O . TRP A 1 577 ? -2.966 11.889 -30.981 1.00 80.62 577 TRP A O 1
ATOM 4622 N N . PRO A 1 578 ? -1.895 12.218 -32.935 1.00 80.00 578 PRO A N 1
ATOM 4623 C CA . PRO A 1 578 ? -0.633 12.565 -32.293 1.00 80.00 578 PRO A CA 1
ATOM 4624 C C . PRO A 1 578 ? -0.795 13.839 -31.456 1.00 80.00 578 PRO A C 1
ATOM 4626 O O . PRO A 1 578 ? -1.318 14.839 -31.948 1.00 80.00 578 PRO A O 1
ATOM 4629 N N . TYR A 1 579 ? -0.305 13.831 -30.217 1.00 80.06 579 TYR A N 1
ATOM 4630 C CA . TYR A 1 579 ? -0.283 15.009 -29.347 1.00 80.06 579 TYR A CA 1
ATOM 4631 C C . TYR A 1 579 ? 1.134 15.276 -28.831 1.00 80.06 579 TYR A C 1
ATOM 4633 O O . TYR A 1 579 ? 1.949 14.368 -28.670 1.00 80.06 579 TYR A O 1
ATOM 4641 N N . LEU A 1 580 ? 1.450 16.545 -28.564 1.00 73.69 580 LEU A N 1
ATOM 4642 C CA . LEU A 1 580 ? 2.815 17.002 -28.261 1.00 73.69 580 LEU A CA 1
ATOM 4643 C C . LEU A 1 580 ? 3.457 16.374 -27.008 1.00 73.69 580 LEU A C 1
ATOM 4645 O O . LEU A 1 580 ? 4.685 16.245 -26.943 1.00 73.69 580 LEU A O 1
ATOM 4649 N N . GLY A 1 581 ? 2.657 16.014 -26.002 1.00 67.62 581 GLY A N 1
ATOM 4650 C CA . GLY A 1 581 ? 3.136 15.567 -24.690 1.00 67.62 581 GLY A CA 1
ATOM 4651 C C . GLY A 1 581 ? 4.076 16.573 -23.995 1.00 67.62 581 GLY A C 1
ATOM 4652 O O . GLY A 1 581 ? 4.306 17.685 -24.469 1.00 67.62 581 GLY A O 1
ATOM 4653 N N . MET A 1 582 ? 4.656 16.196 -22.849 1.00 65.38 582 MET A N 1
ATOM 4654 C CA . MET A 1 582 ? 5.641 17.047 -22.157 1.00 65.38 582 MET A CA 1
ATOM 4655 C C . MET A 1 582 ? 7.045 16.900 -22.776 1.00 65.38 582 MET A C 1
ATOM 4657 O O . MET A 1 582 ? 7.575 15.786 -22.751 1.00 65.38 582 MET A O 1
ATOM 4661 N N . PRO A 1 583 ? 7.695 17.977 -23.270 1.00 59.06 583 PRO A N 1
ATOM 4662 C CA . PRO A 1 583 ? 8.969 17.885 -23.999 1.00 59.06 583 PRO A CA 1
ATOM 4663 C C . PRO A 1 583 ? 10.152 17.335 -23.197 1.00 59.06 583 PRO A C 1
ATOM 4665 O O . PRO A 1 583 ? 11.074 16.767 -23.772 1.00 59.06 583 PRO A O 1
ATOM 4668 N N . THR A 1 584 ? 10.138 17.504 -21.875 1.00 60.66 584 THR A N 1
ATOM 4669 C CA . THR A 1 584 ? 11.243 17.133 -20.978 1.00 60.66 584 THR A CA 1
ATOM 4670 C C . THR A 1 584 ? 11.231 15.664 -20.557 1.00 60.66 584 THR A C 1
ATOM 4672 O O . THR A 1 584 ? 12.202 15.196 -19.966 1.00 60.66 584 THR A O 1
ATOM 4675 N N . ASN A 1 585 ? 10.158 14.925 -20.855 1.00 78.00 585 ASN A N 1
ATOM 4676 C CA . ASN A 1 585 ? 10.014 13.520 -20.494 1.00 78.00 585 ASN A CA 1
ATOM 4677 C C . ASN A 1 585 ? 10.222 12.628 -21.726 1.00 78.00 585 ASN A C 1
ATOM 4679 O O . ASN A 1 585 ? 9.531 12.765 -22.741 1.00 78.00 585 ASN A O 1
ATOM 4683 N N . TRP A 1 586 ? 11.159 11.684 -21.637 1.00 87.62 586 TRP A N 1
ATOM 4684 C CA . TRP A 1 586 ? 11.434 10.751 -22.727 1.00 87.62 586 TRP A CA 1
ATOM 4685 C C . TRP A 1 586 ? 10.249 9.818 -23.013 1.00 87.62 586 TRP A C 1
ATOM 4687 O O . TRP A 1 586 ? 10.047 9.478 -24.175 1.00 87.62 586 TRP A O 1
ATOM 4697 N N . ASN A 1 587 ? 9.415 9.494 -22.014 1.00 86.50 587 ASN A N 1
ATOM 4698 C CA . ASN A 1 587 ? 8.180 8.726 -22.220 1.00 86.50 587 ASN A CA 1
ATOM 4699 C C . ASN A 1 587 ? 7.224 9.466 -23.166 1.00 86.50 587 ASN A C 1
ATOM 4701 O O . ASN A 1 587 ? 6.693 8.871 -24.095 1.00 86.50 587 ASN A O 1
ATOM 4705 N N . SER A 1 588 ? 7.057 10.782 -22.991 1.00 85.62 588 SER A N 1
ATOM 4706 C CA . SER A 1 588 ? 6.259 11.607 -23.911 1.00 85.62 588 SER A CA 1
ATOM 4707 C C . SER A 1 588 ? 6.863 11.649 -25.313 1.00 85.62 588 SER A C 1
ATOM 4709 O O . SER A 1 588 ? 6.143 11.768 -26.295 1.00 85.62 588 SER A O 1
ATOM 4711 N N . THR A 1 589 ? 8.195 11.607 -25.411 1.00 89.69 589 THR A N 1
ATOM 4712 C CA . THR A 1 589 ? 8.889 11.582 -26.704 1.00 89.69 589 THR A CA 1
ATOM 4713 C C . THR A 1 589 ? 8.670 10.252 -27.415 1.00 89.69 589 THR A C 1
ATOM 4715 O O . THR A 1 589 ? 8.424 10.258 -28.612 1.00 89.69 589 THR A O 1
ATOM 4718 N N . TYR A 1 590 ? 8.706 9.133 -26.691 1.00 92.44 590 TYR A N 1
ATOM 4719 C CA . TYR A 1 590 ? 8.350 7.823 -27.229 1.00 92.44 590 TYR A CA 1
ATOM 4720 C C . TYR A 1 590 ? 6.920 7.814 -27.785 1.00 92.44 590 TYR A C 1
ATOM 4722 O O . TYR A 1 590 ? 6.752 7.581 -28.978 1.00 92.44 590 TYR A O 1
ATOM 4730 N N . TRP A 1 591 ? 5.930 8.190 -26.966 1.00 89.38 591 TRP A N 1
ATOM 4731 C CA . TRP A 1 591 ? 4.522 8.250 -27.381 1.00 89.38 591 TRP A CA 1
ATOM 4732 C C . TRP A 1 591 ? 4.297 9.155 -28.592 1.00 89.38 591 TRP A C 1
ATOM 4734 O O . TRP A 1 591 ? 3.592 8.784 -29.524 1.00 89.38 591 TRP A O 1
ATOM 4744 N N . LEU A 1 592 ? 4.940 10.327 -28.620 1.00 91.62 592 LEU A N 1
ATOM 4745 C CA . LEU A 1 592 ? 4.884 11.223 -29.773 1.00 91.62 592 LEU A CA 1
ATOM 4746 C C . LEU A 1 592 ? 5.354 10.528 -31.058 1.00 91.62 592 LEU A C 1
ATOM 4748 O O . LEU A 1 592 ? 4.724 10.684 -32.101 1.00 91.62 592 LEU A O 1
ATOM 4752 N N . LEU A 1 593 ? 6.473 9.801 -31.001 1.00 92.25 593 LEU A N 1
ATOM 4753 C CA . LEU A 1 593 ? 7.030 9.120 -32.169 1.00 92.25 593 LEU A CA 1
ATOM 4754 C C . LEU A 1 593 ? 6.169 7.931 -32.592 1.00 92.25 593 LEU A C 1
ATOM 4756 O O . LEU A 1 593 ? 5.867 7.806 -33.776 1.00 92.25 593 LEU A O 1
ATOM 4760 N N . GLU A 1 594 ? 5.746 7.104 -31.640 1.00 92.38 594 GLU A N 1
ATOM 4761 C CA . GLU A 1 594 ? 4.877 5.950 -31.879 1.00 92.38 594 GLU A CA 1
ATOM 4762 C C . GLU A 1 594 ? 3.573 6.370 -32.566 1.00 92.38 594 GLU A C 1
ATOM 4764 O O . GLU A 1 594 ? 3.192 5.785 -33.577 1.00 92.38 594 GLU A O 1
ATOM 4769 N N . MET A 1 595 ? 2.945 7.449 -32.087 1.00 90.50 595 MET A N 1
ATOM 4770 C CA . MET A 1 595 ? 1.713 7.980 -32.671 1.00 90.50 595 MET A CA 1
ATOM 4771 C C . MET A 1 595 ? 1.938 8.686 -34.008 1.00 90.50 595 MET A C 1
ATOM 4773 O O . MET A 1 595 ? 1.066 8.634 -34.866 1.00 90.50 595 MET A O 1
ATOM 4777 N N . ALA A 1 596 ? 3.075 9.358 -34.219 1.00 91.81 596 ALA A N 1
ATOM 4778 C CA . ALA A 1 596 ? 3.329 10.107 -35.453 1.00 91.81 596 ALA A CA 1
ATOM 4779 C C . ALA A 1 596 ? 3.754 9.220 -36.637 1.00 91.81 596 ALA A C 1
ATOM 4781 O O . ALA A 1 596 ? 3.463 9.562 -37.785 1.00 91.81 596 ALA A O 1
ATOM 4782 N N . LEU A 1 597 ? 4.430 8.092 -36.388 1.00 92.12 597 LEU A N 1
ATOM 4783 C CA . LEU A 1 597 ? 4.964 7.208 -37.434 1.00 92.12 597 LEU A CA 1
ATOM 4784 C C . LEU A 1 597 ? 3.899 6.679 -38.423 1.00 92.12 597 LEU A C 1
ATOM 4786 O O . LEU A 1 597 ? 4.163 6.727 -39.630 1.00 92.12 597 LEU A O 1
ATOM 4790 N N . PRO A 1 598 ? 2.696 6.242 -37.990 1.00 91.62 598 PRO A N 1
ATOM 4791 C CA . PRO A 1 598 ? 1.614 5.849 -38.899 1.00 91.62 598 PRO A CA 1
ATOM 4792 C C . PRO A 1 598 ? 1.187 6.946 -39.887 1.00 91.62 598 PRO A C 1
ATOM 4794 O O . PRO A 1 598 ? 0.733 6.643 -40.990 1.00 91.62 598 PRO A O 1
ATOM 4797 N N . PHE A 1 599 ? 1.385 8.220 -39.534 1.00 91.62 599 PHE A N 1
ATOM 4798 C CA . PHE A 1 599 ? 0.987 9.373 -40.345 1.00 91.62 599 PHE A CA 1
ATOM 4799 C C . PHE A 1 599 ? 2.085 9.878 -41.292 1.00 91.62 599 PHE A C 1
ATOM 4801 O O . PHE A 1 599 ? 1.898 10.922 -41.916 1.00 91.62 599 PHE A O 1
ATOM 4808 N N . LYS A 1 600 ? 3.204 9.153 -41.458 1.00 92.06 600 LYS A N 1
ATOM 4809 C CA . LYS A 1 600 ? 4.319 9.521 -42.361 1.00 92.06 600 LYS A CA 1
ATOM 4810 C C . LYS A 1 600 ? 3.834 10.033 -43.724 1.00 92.06 600 LYS A C 1
ATOM 4812 O O . LYS A 1 600 ? 4.161 11.147 -44.116 1.00 92.06 600 LYS A O 1
ATOM 4817 N N . LYS A 1 601 ? 2.978 9.259 -44.404 1.00 91.75 601 LYS A N 1
ATOM 4818 C CA . LYS A 1 601 ? 2.431 9.625 -45.725 1.00 91.75 601 LYS A CA 1
ATOM 4819 C C . LYS A 1 601 ? 1.590 10.902 -45.694 1.00 91.75 601 LYS A C 1
ATOM 4821 O O . LYS A 1 601 ? 1.666 11.706 -46.618 1.00 91.75 601 LYS A O 1
ATOM 4826 N N . ALA A 1 602 ? 0.807 11.100 -44.633 1.00 92.50 602 ALA A N 1
ATOM 4827 C CA . ALA A 1 602 ? -0.005 12.301 -44.487 1.00 92.50 602 ALA A CA 1
ATOM 4828 C C . ALA A 1 602 ? 0.859 13.545 -44.259 1.00 92.50 602 ALA A C 1
ATOM 4830 O O . ALA A 1 602 ? 0.591 14.578 -44.863 1.00 92.50 602 ALA A O 1
ATOM 4831 N N . PHE A 1 603 ? 1.923 13.455 -43.456 1.00 93.50 603 PHE A N 1
ATOM 4832 C CA . PHE A 1 603 ? 2.875 14.558 -43.291 1.00 93.50 603 PHE A CA 1
ATOM 4833 C C . PHE A 1 603 ? 3.631 14.868 -44.589 1.00 93.50 603 PHE A C 1
ATOM 4835 O O . PHE A 1 603 ? 3.773 16.040 -44.940 1.00 93.50 603 PHE A O 1
ATOM 4842 N N . ASP A 1 604 ? 4.036 13.846 -45.344 1.00 92.12 604 ASP A N 1
ATOM 4843 C CA . ASP A 1 604 ? 4.682 14.032 -46.647 1.00 92.12 604 ASP A CA 1
ATOM 4844 C C . ASP A 1 604 ? 3.729 14.723 -47.650 1.00 92.12 604 ASP A C 1
ATOM 4846 O O . ASP A 1 604 ? 4.127 15.652 -48.353 1.00 92.12 604 ASP A O 1
ATOM 4850 N N . SER A 1 605 ? 2.448 14.334 -47.677 1.00 91.69 605 SER A N 1
ATOM 4851 C CA . SER A 1 605 ? 1.419 14.958 -48.526 1.00 91.69 605 SER A CA 1
ATOM 4852 C C . SER A 1 605 ? 1.057 16.375 -48.059 1.00 91.69 605 SER A C 1
ATOM 4854 O O . SER A 1 605 ? 0.887 17.276 -48.881 1.00 91.69 605 SER A O 1
ATOM 4856 N N . LEU A 1 606 ? 1.041 16.629 -46.746 1.00 91.69 606 LEU A N 1
ATOM 4857 C CA . LEU A 1 606 ? 0.829 17.966 -46.183 1.00 91.69 606 LEU A CA 1
ATOM 4858 C C . LEU A 1 606 ? 1.909 18.944 -46.654 1.00 91.69 606 LEU A C 1
ATOM 4860 O O . LEU A 1 606 ? 1.590 20.081 -46.993 1.00 91.69 606 LEU A O 1
ATOM 4864 N N . ALA A 1 607 ? 3.164 18.497 -46.748 1.00 91.62 607 ALA A N 1
ATOM 4865 C CA . ALA A 1 607 ? 4.272 19.314 -47.247 1.00 91.62 607 ALA A CA 1
ATOM 4866 C C . ALA A 1 607 ? 4.112 19.716 -48.722 1.00 91.62 607 ALA A C 1
ATOM 4868 O O . ALA A 1 607 ? 4.640 20.745 -49.141 1.00 91.62 607 ALA A O 1
ATOM 4869 N N . LEU A 1 608 ? 3.369 18.930 -49.508 1.00 89.44 608 LEU A N 1
ATOM 4870 C CA . LEU A 1 608 ? 3.042 19.250 -50.899 1.00 89.44 608 LEU A CA 1
ATOM 4871 C C . LEU A 1 608 ? 1.837 20.194 -51.016 1.00 89.44 608 LEU A C 1
ATOM 4873 O O . LEU A 1 608 ? 1.757 20.961 -51.975 1.00 89.44 608 LEU A O 1
ATOM 4877 N N . GLN A 1 609 ? 0.896 20.120 -50.071 1.00 87.44 609 GLN A N 1
ATOM 4878 C CA . GLN A 1 609 ? -0.387 20.826 -50.138 1.00 87.44 609 GLN A CA 1
ATOM 4879 C C . GLN A 1 609 ? -0.403 22.169 -49.393 1.00 87.44 609 GLN A C 1
ATOM 4881 O O . GLN A 1 609 ? -1.133 23.072 -49.806 1.00 87.44 609 GLN A O 1
ATOM 4886 N N . ASP A 1 610 ? 0.396 22.338 -48.335 1.00 88.38 610 ASP A N 1
ATOM 4887 C CA . ASP A 1 610 ? 0.466 23.580 -47.558 1.00 88.38 610 ASP A CA 1
ATOM 4888 C C . ASP A 1 610 ? 1.891 24.143 -47.509 1.00 88.38 610 ASP A C 1
ATOM 4890 O O . ASP A 1 610 ? 2.764 23.664 -46.788 1.00 88.38 610 ASP A O 1
ATOM 4894 N N . ALA A 1 611 ? 2.109 25.237 -48.240 1.00 87.38 611 ALA A N 1
ATOM 4895 C CA . ALA A 1 611 ? 3.398 25.923 -48.287 1.00 87.38 611 ALA A CA 1
ATOM 4896 C C . ALA A 1 611 ? 3.837 26.524 -46.933 1.00 87.38 611 ALA A C 1
ATOM 4898 O O . ALA A 1 611 ? 5.005 26.877 -46.777 1.00 87.38 611 ALA A O 1
ATOM 4899 N N . ASN A 1 612 ? 2.930 26.665 -45.956 1.00 89.38 612 ASN A N 1
ATOM 4900 C CA . ASN A 1 612 ? 3.273 27.152 -44.618 1.00 89.38 612 ASN A CA 1
ATOM 4901 C C . ASN A 1 612 ? 3.839 26.046 -43.711 1.00 89.38 612 ASN A C 1
ATOM 4903 O O . ASN A 1 612 ? 4.331 26.354 -42.623 1.00 89.38 612 ASN A O 1
ATOM 4907 N N . TYR A 1 613 ? 3.774 24.775 -44.121 1.00 90.62 613 TYR A N 1
ATOM 4908 C CA . TYR A 1 613 ? 4.343 23.663 -43.369 1.00 90.62 613 TYR A CA 1
ATOM 4909 C C . TYR A 1 613 ? 5.841 23.504 -43.679 1.00 90.62 613 TYR A C 1
ATOM 4911 O O . TYR A 1 613 ? 6.244 22.884 -44.658 1.00 90.62 613 TYR A O 1
ATOM 4919 N N . THR A 1 614 ? 6.693 24.080 -42.826 1.00 90.69 614 THR A N 1
ATOM 4920 C CA . THR A 1 614 ? 8.150 24.162 -43.064 1.00 90.69 614 THR A CA 1
ATOM 4921 C C . THR A 1 614 ? 8.984 23.091 -42.357 1.00 90.69 614 THR A C 1
ATOM 4923 O O . THR A 1 614 ? 10.191 23.022 -42.574 1.00 90.69 614 THR A O 1
ATOM 4926 N N . HIS A 1 615 ? 8.380 22.288 -41.477 1.00 92.12 615 HIS A N 1
ATOM 4927 C CA . HIS A 1 615 ? 9.090 21.338 -40.604 1.00 92.12 615 HIS A CA 1
ATOM 4928 C C . HIS A 1 615 ? 8.929 19.874 -41.041 1.00 92.12 615 HIS A C 1
ATOM 4930 O O . HIS A 1 615 ? 9.109 18.973 -40.225 1.00 92.12 615 HIS A O 1
ATOM 4936 N N . ALA A 1 616 ? 8.614 19.642 -42.319 1.00 91.50 616 ALA A N 1
ATOM 4937 C CA . ALA A 1 616 ? 8.459 18.310 -42.897 1.00 91.50 616 ALA A CA 1
ATOM 4938 C C . ALA A 1 616 ? 9.719 17.442 -42.690 1.00 91.50 616 ALA A C 1
ATOM 4940 O O . ALA A 1 616 ? 10.814 17.849 -43.107 1.00 91.50 616 ALA A O 1
ATOM 4941 N N . PRO A 1 617 ? 9.602 16.265 -42.045 1.00 93.38 617 PRO A N 1
ATOM 4942 C CA . PRO A 1 617 ? 10.700 15.309 -41.967 1.00 93.38 617 PRO A CA 1
ATOM 4943 C C . PRO A 1 617 ? 11.011 14.720 -43.348 1.00 93.38 617 PRO A C 1
ATOM 4945 O O . PRO A 1 617 ? 10.112 14.473 -44.148 1.00 93.38 617 PRO A O 1
ATOM 4948 N N . SER A 1 618 ? 12.288 14.480 -43.639 1.00 92.56 618 SER A N 1
ATOM 4949 C CA . SER A 1 618 ? 12.698 13.790 -44.866 1.00 92.56 618 SER A CA 1
ATOM 4950 C C . SER A 1 618 ? 12.461 12.276 -44.785 1.00 92.56 618 SER A C 1
ATOM 4952 O O . SER A 1 618 ? 12.286 11.709 -43.706 1.00 92.56 618 SER A O 1
ATOM 4954 N N . PHE A 1 619 ? 12.531 11.585 -45.928 1.00 90.69 619 PHE A N 1
ATOM 4955 C CA . PHE A 1 619 ? 12.474 10.119 -45.963 1.00 90.69 619 PHE A CA 1
ATOM 4956 C C . PHE A 1 619 ? 13.529 9.473 -45.046 1.00 90.69 619 PHE A C 1
ATOM 4958 O O . PHE A 1 619 ? 13.195 8.593 -44.257 1.00 90.69 619 PHE A O 1
ATOM 4965 N N . GLU A 1 620 ? 14.779 9.944 -45.104 1.00 90.62 620 GLU A N 1
ATOM 4966 C CA . GLU A 1 620 ? 15.876 9.453 -44.256 1.00 90.62 620 GLU A CA 1
ATOM 4967 C C . GLU A 1 620 ? 15.617 9.724 -42.765 1.00 90.62 620 GLU A C 1
ATOM 4969 O O . GLU A 1 620 ? 15.928 8.893 -41.913 1.00 90.62 620 GLU A O 1
ATOM 4974 N N . GLU A 1 621 ? 15.013 10.870 -42.438 1.00 93.44 621 GLU A N 1
ATOM 4975 C CA . GLU A 1 621 ? 14.618 11.211 -41.069 1.00 93.44 621 GLU A CA 1
ATOM 4976 C C . GLU A 1 621 ? 13.499 10.303 -40.552 1.00 93.44 621 GLU A C 1
ATOM 4978 O O . GLU A 1 621 ? 13.541 9.890 -39.396 1.00 93.44 621 GLU A O 1
ATOM 4983 N N . TRP A 1 622 ? 12.539 9.925 -41.394 1.00 93.81 622 TRP A N 1
ATOM 4984 C CA . TRP A 1 622 ? 11.512 8.953 -41.023 1.00 93.81 622 TRP A CA 1
ATOM 4985 C C . TRP A 1 622 ? 12.080 7.550 -40.779 1.00 93.81 622 TRP A C 1
ATOM 4987 O O . TRP A 1 622 ? 11.713 6.917 -39.790 1.00 93.81 622 TRP A O 1
ATOM 4997 N N . GLU A 1 623 ? 12.994 7.071 -41.631 1.00 91.31 623 GLU A N 1
ATOM 4998 C CA . GLU A 1 623 ? 13.660 5.773 -41.421 1.00 91.31 623 GLU A CA 1
ATOM 4999 C C . GLU A 1 623 ? 14.466 5.773 -40.113 1.00 91.31 623 GLU A C 1
ATOM 5001 O O . GLU A 1 623 ? 14.354 4.855 -39.296 1.00 91.31 623 GLU A O 1
ATOM 5006 N N . LYS A 1 624 ? 15.197 6.867 -39.857 1.00 91.75 624 LYS A N 1
ATOM 5007 C CA . LYS A 1 624 ? 15.899 7.127 -38.595 1.00 91.75 624 LYS A CA 1
ATOM 5008 C C . LYS A 1 624 ? 14.961 7.046 -37.389 1.00 91.75 624 LYS A C 1
ATOM 5010 O O . LYS A 1 624 ? 15.267 6.356 -36.417 1.00 91.75 624 LYS A O 1
ATOM 5015 N N . LEU A 1 625 ? 13.817 7.730 -37.438 1.00 93.12 625 LEU A N 1
ATOM 5016 C CA . LEU A 1 625 ? 12.839 7.749 -36.346 1.00 93.12 625 LEU A CA 1
ATOM 5017 C C . LEU A 1 625 ? 12.206 6.381 -36.088 1.00 93.12 625 LEU A C 1
ATOM 5019 O O . LEU A 1 625 ? 11.920 6.069 -34.935 1.00 93.12 625 LEU A O 1
ATOM 5023 N N . GLY A 1 626 ? 12.051 5.544 -37.117 1.00 92.19 626 GLY A N 1
ATOM 5024 C CA . GLY A 1 626 ? 11.612 4.160 -36.949 1.00 92.19 626 GLY A CA 1
ATOM 5025 C C . GLY A 1 626 ? 12.563 3.351 -36.059 1.00 92.19 626 GLY A C 1
ATOM 5026 O O . GLY A 1 626 ? 12.112 2.630 -35.169 1.00 92.19 626 GLY A O 1
ATOM 5027 N N . VAL A 1 627 ? 13.880 3.507 -36.239 1.00 91.94 627 VAL A N 1
ATOM 5028 C CA . VAL A 1 627 ? 14.892 2.862 -35.378 1.00 91.94 627 VAL A CA 1
ATOM 5029 C C . VAL A 1 627 ? 14.862 3.438 -33.961 1.00 91.94 627 VAL A C 1
ATOM 5031 O O . VAL A 1 627 ? 14.873 2.690 -32.982 1.00 91.94 627 VAL A O 1
ATOM 5034 N N . VAL A 1 628 ? 14.791 4.768 -33.840 1.00 94.31 628 VAL A N 1
ATOM 5035 C CA . VAL A 1 628 ? 14.699 5.458 -32.542 1.00 94.31 628 VAL A CA 1
ATOM 5036 C C . VAL A 1 628 ? 13.480 4.968 -31.761 1.00 94.31 628 VAL A C 1
ATOM 5038 O O . VAL A 1 628 ? 13.619 4.631 -30.588 1.00 94.31 628 VAL A O 1
ATOM 5041 N N . CYS A 1 629 ? 12.314 4.861 -32.401 1.00 94.00 629 CYS A N 1
ATOM 5042 C CA . CYS A 1 629 ? 11.085 4.400 -31.763 1.00 94.00 629 CYS A CA 1
ATOM 5043 C C . CYS A 1 629 ? 11.232 2.978 -31.205 1.00 94.00 629 CYS A C 1
ATOM 5045 O O . CYS A 1 629 ? 10.946 2.775 -30.031 1.00 94.00 629 CYS A O 1
ATOM 5047 N N . ARG A 1 630 ? 11.797 2.031 -31.971 1.00 93.19 630 ARG A N 1
ATOM 5048 C CA . ARG A 1 630 ? 12.062 0.658 -31.488 1.00 93.19 630 ARG A CA 1
ATOM 5049 C C . ARG A 1 630 ? 13.013 0.611 -30.289 1.00 93.19 630 ARG A C 1
ATOM 5051 O O . ARG A 1 630 ? 12.854 -0.214 -29.391 1.00 93.19 630 ARG A O 1
ATOM 5058 N N . LEU A 1 631 ? 14.032 1.475 -30.265 1.00 94.62 631 LEU A N 1
ATOM 5059 C CA . LEU A 1 631 ? 14.951 1.574 -29.126 1.00 94.62 631 LEU A CA 1
ATOM 5060 C C . LEU A 1 631 ? 14.239 2.093 -27.871 1.00 94.62 631 LEU A C 1
ATOM 5062 O O . LEU A 1 631 ? 14.496 1.595 -26.773 1.00 94.62 631 LEU A O 1
ATOM 5066 N N . LEU A 1 632 ? 13.367 3.090 -28.032 1.00 95.12 632 LEU A N 1
ATOM 5067 C CA . LEU A 1 632 ? 12.602 3.682 -26.937 1.00 95.12 632 LEU A CA 1
ATOM 5068 C C . LEU A 1 632 ? 11.494 2.755 -26.428 1.00 95.12 632 LEU A C 1
ATOM 5070 O O . LEU A 1 632 ? 11.324 2.669 -25.217 1.00 95.12 632 LEU A O 1
ATOM 5074 N N . GLU A 1 633 ? 10.815 2.027 -27.314 1.00 95.19 633 GLU A N 1
ATOM 5075 C CA . GLU A 1 633 ? 9.763 1.050 -26.998 1.00 95.19 633 GLU A CA 1
ATOM 5076 C C . GLU A 1 633 ? 10.255 0.015 -25.983 1.00 95.19 633 GLU A C 1
ATOM 5078 O O . GLU A 1 633 ? 9.670 -0.164 -24.917 1.00 95.19 633 GLU A O 1
ATOM 5083 N N . VAL A 1 634 ? 11.414 -0.600 -26.242 1.00 96.00 634 VAL A N 1
ATOM 5084 C CA . VAL A 1 634 ? 11.989 -1.604 -25.332 1.00 96.00 634 VAL A CA 1
ATOM 5085 C C . VAL A 1 634 ? 12.347 -0.994 -23.972 1.00 96.00 634 VAL A C 1
ATOM 5087 O O . VAL A 1 634 ? 12.234 -1.662 -22.945 1.00 96.00 634 VAL A O 1
ATOM 5090 N N . CYS A 1 635 ? 12.771 0.272 -23.932 1.00 95.44 635 CYS A N 1
ATOM 5091 C CA . CYS A 1 635 ? 13.003 0.986 -22.676 1.00 95.44 635 CYS A CA 1
ATOM 5092 C C . CYS A 1 635 ? 11.694 1.330 -21.948 1.00 95.44 635 CYS A C 1
ATOM 5094 O O . CYS A 1 635 ? 11.658 1.282 -20.714 1.00 95.44 635 CYS A O 1
ATOM 5096 N N . TYR A 1 636 ? 10.642 1.679 -22.688 1.00 93.31 636 TYR A N 1
ATOM 5097 C CA . TYR A 1 636 ? 9.321 2.008 -22.162 1.00 93.31 636 TYR A CA 1
ATOM 5098 C C . TYR A 1 636 ? 8.667 0.783 -21.521 1.00 93.31 636 TYR A C 1
ATOM 5100 O O . TYR A 1 636 ? 8.343 0.820 -20.333 1.00 93.31 636 TYR A O 1
ATOM 5108 N N . GLU A 1 637 ? 8.608 -0.336 -22.245 1.00 93.44 637 GLU A N 1
ATOM 5109 C CA . GLU A 1 637 ? 8.076 -1.602 -21.732 1.00 93.44 637 GLU A CA 1
ATOM 5110 C C . GLU A 1 637 ? 8.869 -2.105 -20.521 1.00 93.44 637 GLU A C 1
ATOM 5112 O O . GLU A 1 637 ? 8.287 -2.474 -19.499 1.00 93.44 637 GLU A O 1
ATOM 5117 N N . ALA A 1 638 ? 10.202 -2.014 -20.565 1.00 93.62 638 ALA A N 1
ATOM 5118 C CA . ALA A 1 638 ? 11.043 -2.327 -19.414 1.00 93.62 638 ALA A CA 1
ATOM 5119 C C . ALA A 1 638 ? 10.679 -1.477 -18.185 1.00 93.62 638 ALA A C 1
ATOM 5121 O O . ALA A 1 638 ? 10.563 -2.008 -17.081 1.00 93.62 638 ALA A O 1
ATOM 5122 N N . THR A 1 639 ? 10.477 -0.166 -18.369 1.00 91.38 639 THR A N 1
ATOM 5123 C CA . THR A 1 639 ? 10.103 0.760 -17.286 1.00 91.38 639 THR A CA 1
ATOM 5124 C C . THR A 1 639 ? 8.729 0.422 -16.711 1.00 91.38 639 THR A C 1
ATOM 5126 O O . THR A 1 639 ? 8.562 0.423 -15.496 1.00 91.38 639 THR A O 1
ATOM 5129 N N . LYS A 1 640 ? 7.761 0.062 -17.556 1.00 88.75 640 LYS A N 1
ATOM 5130 C CA . LYS A 1 640 ? 6.420 -0.353 -17.129 1.00 88.75 640 LYS A CA 1
ATOM 5131 C C . LYS A 1 640 ? 6.462 -1.603 -16.245 1.00 88.75 640 LYS A C 1
ATOM 5133 O O . LYS A 1 640 ? 5.855 -1.609 -15.177 1.00 88.75 640 LYS A O 1
ATOM 5138 N N . VAL A 1 641 ? 7.219 -2.625 -16.648 1.00 90.50 641 VAL A N 1
ATOM 5139 C CA . VAL A 1 641 ? 7.345 -3.891 -15.903 1.00 90.50 641 VAL A CA 1
ATOM 5140 C C . VAL A 1 641 ? 8.021 -3.684 -14.543 1.00 90.50 641 VAL A C 1
ATOM 5142 O O . VAL A 1 641 ? 7.509 -4.124 -13.517 1.00 90.50 641 VAL A O 1
ATOM 5145 N N . ILE A 1 642 ? 9.157 -2.981 -14.501 1.00 89.88 642 ILE A N 1
ATOM 5146 C CA . ILE A 1 642 ? 9.931 -2.783 -13.258 1.00 89.88 642 ILE A CA 1
ATOM 5147 C C . ILE A 1 642 ? 9.303 -1.768 -12.290 1.00 89.88 642 ILE A C 1
ATOM 5149 O O . ILE A 1 642 ? 9.734 -1.681 -11.140 1.00 89.88 642 ILE A O 1
ATOM 5153 N N . SER A 1 643 ? 8.325 -0.985 -12.748 1.00 85.06 643 SER A N 1
ATOM 5154 C CA . SER A 1 643 ? 7.542 -0.063 -11.918 1.00 85.06 643 SER A CA 1
ATOM 5155 C C . SER A 1 643 ? 6.282 -0.707 -11.322 1.00 85.06 643 SER A C 1
ATOM 5157 O O . SER A 1 643 ? 5.518 -0.008 -10.657 1.00 85.06 643 SER A O 1
ATOM 5159 N N . CYS A 1 644 ? 6.074 -2.020 -11.505 1.00 80.19 644 CYS A N 1
ATOM 5160 C CA . CYS A 1 644 ? 5.034 -2.785 -10.811 1.00 80.19 644 CYS A CA 1
ATOM 5161 C C . CYS A 1 644 ? 5.136 -2.593 -9.288 1.00 80.19 644 CYS A C 1
ATOM 5163 O O . CYS A 1 644 ? 6.201 -2.781 -8.700 1.00 80.19 644 CYS A O 1
ATOM 5165 N N . SER A 1 645 ? 4.021 -2.237 -8.645 1.00 71.31 645 SER A N 1
ATOM 5166 C CA . SER A 1 645 ? 3.938 -2.067 -7.188 1.00 71.31 645 SER A CA 1
ATOM 5167 C C . SER A 1 645 ? 3.320 -3.260 -6.459 1.00 71.31 645 SER A C 1
ATOM 5169 O O . SER A 1 645 ? 3.390 -3.315 -5.238 1.00 71.31 645 SER A O 1
ATOM 5171 N N . SER A 1 646 ? 2.696 -4.188 -7.188 1.00 75.25 646 SER A N 1
ATOM 5172 C CA . SER A 1 646 ? 1.939 -5.323 -6.639 1.00 75.25 646 SER A CA 1
ATOM 5173 C C . SER A 1 646 ? 2.661 -6.665 -6.767 1.00 75.25 646 SER A C 1
ATOM 5175 O O . SER A 1 646 ? 2.098 -7.697 -6.417 1.00 75.25 646 SER A O 1
ATOM 5177 N N . CYS A 1 647 ? 3.878 -6.677 -7.310 1.00 83.44 647 CYS A N 1
ATOM 5178 C CA . CYS A 1 647 ? 4.623 -7.890 -7.612 1.00 83.44 647 CYS A CA 1
ATOM 5179 C C . CYS A 1 647 ? 6.125 -7.706 -7.340 1.00 83.44 647 CYS A C 1
ATOM 5181 O O . CYS A 1 647 ? 6.628 -6.584 -7.456 1.00 83.44 647 CYS A O 1
ATOM 5183 N N . PRO A 1 648 ? 6.867 -8.777 -6.995 1.00 90.81 648 PRO A N 1
ATOM 5184 C CA . PRO A 1 648 ? 8.323 -8.719 -6.918 1.00 90.81 648 PRO A CA 1
ATOM 5185 C C . PRO A 1 648 ? 8.929 -8.288 -8.254 1.00 90.81 648 PRO A C 1
ATOM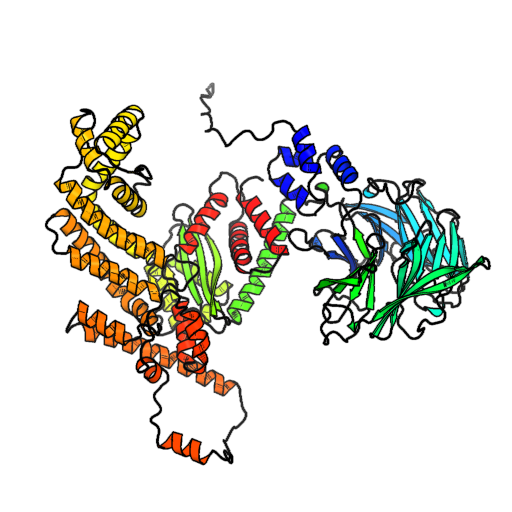 5187 O O . PRO A 1 648 ? 8.621 -8.851 -9.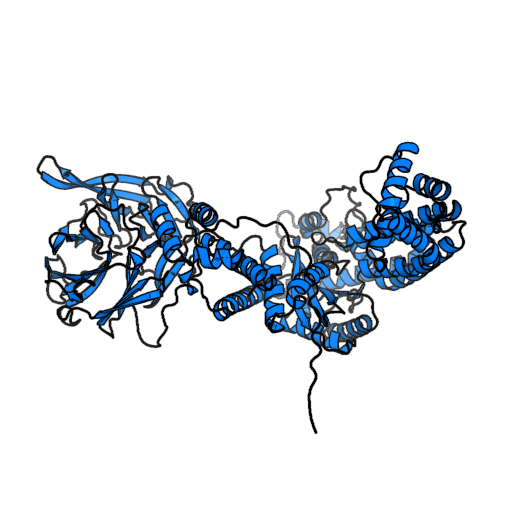303 1.00 90.81 648 PRO A O 1
ATOM 5190 N N . THR A 1 649 ? 9.805 -7.285 -8.218 1.00 93.69 649 THR A N 1
ATOM 5191 C CA . THR A 1 649 ? 10.433 -6.728 -9.428 1.00 93.69 649 THR A CA 1
ATOM 5192 C C . THR A 1 649 ? 11.925 -7.037 -9.531 1.00 93.69 649 THR A C 1
ATOM 5194 O O . THR A 1 649 ? 12.491 -6.921 -10.622 1.00 93.69 649 THR A O 1
ATOM 5197 N N . SER A 1 650 ? 12.583 -7.473 -8.450 1.00 93.19 650 SER A N 1
ATOM 5198 C CA . SER A 1 650 ? 14.027 -7.753 -8.462 1.00 93.19 650 SER A CA 1
ATOM 5199 C C . SER A 1 650 ? 14.407 -8.900 -9.403 1.00 93.19 650 SER A C 1
ATOM 5201 O O . SER A 1 650 ? 15.413 -8.795 -10.107 1.00 93.19 650 SER A O 1
ATOM 5203 N N . ASN A 1 651 ? 13.588 -9.954 -9.494 1.00 93.06 651 ASN A N 1
ATOM 5204 C CA . ASN A 1 651 ? 13.776 -11.060 -10.440 1.00 93.06 651 ASN A CA 1
ATOM 5205 C C . ASN A 1 651 ? 13.432 -10.676 -11.888 1.00 93.06 651 ASN A C 1
ATOM 5207 O O . ASN A 1 651 ? 13.988 -11.247 -12.819 1.00 93.06 651 ASN A O 1
ATOM 5211 N N . LEU A 1 652 ? 12.581 -9.674 -12.112 1.00 93.62 652 LEU A N 1
ATOM 5212 C CA . LEU A 1 652 ? 12.238 -9.209 -13.462 1.00 93.62 652 LEU A CA 1
ATOM 5213 C C . LEU A 1 652 ? 13.302 -8.265 -14.040 1.00 93.62 652 LEU A C 1
ATOM 5215 O O . LEU A 1 652 ? 13.567 -8.270 -15.243 1.00 93.62 652 LEU A O 1
ATOM 5219 N N . TYR A 1 653 ? 13.959 -7.482 -13.182 1.00 93.12 653 TYR A N 1
ATOM 5220 C CA . TYR A 1 653 ? 14.841 -6.393 -13.599 1.00 93.12 653 TYR A CA 1
ATOM 5221 C C . TYR A 1 653 ? 15.991 -6.846 -14.516 1.00 93.12 653 TYR A C 1
ATOM 5223 O O . TYR A 1 653 ? 16.282 -6.188 -15.520 1.00 93.12 653 TYR A O 1
ATOM 5231 N N . PHE A 1 654 ? 16.621 -7.993 -14.235 1.00 94.69 654 PHE A N 1
ATOM 5232 C CA . PHE A 1 654 ? 17.668 -8.534 -15.107 1.00 94.69 654 PHE A CA 1
ATOM 5233 C C . PHE A 1 654 ? 17.150 -8.777 -16.527 1.00 94.69 654 PHE A C 1
ATOM 5235 O O . PHE A 1 654 ? 17.823 -8.402 -17.487 1.00 94.69 654 PHE A O 1
ATOM 5242 N N . HIS A 1 655 ? 15.971 -9.388 -16.671 1.00 93.88 655 HIS A N 1
ATOM 5243 C CA . HIS A 1 655 ? 15.405 -9.726 -17.975 1.00 93.88 655 HIS A CA 1
ATOM 5244 C C . HIS A 1 655 ? 15.130 -8.472 -18.804 1.00 93.88 655 HIS A C 1
ATOM 5246 O O . HIS A 1 655 ? 15.519 -8.425 -19.972 1.00 93.88 655 HIS A O 1
ATOM 5252 N N . GLU A 1 656 ? 14.550 -7.437 -18.197 1.00 94.75 656 GLU A N 1
ATOM 5253 C CA . GLU A 1 656 ? 14.226 -6.187 -18.891 1.00 94.75 656 GLU A CA 1
ATOM 5254 C C . GLU A 1 656 ? 15.482 -5.415 -19.327 1.00 94.75 656 GLU A C 1
ATOM 5256 O O . GLU A 1 656 ? 15.614 -5.017 -20.487 1.00 94.75 656 GLU A O 1
ATOM 5261 N N . ILE A 1 657 ? 16.483 -5.295 -18.451 1.00 92.69 657 ILE A N 1
ATOM 5262 C CA . ILE A 1 657 ? 17.786 -4.709 -18.812 1.00 92.69 657 ILE A CA 1
ATOM 5263 C C . ILE A 1 657 ? 18.491 -5.535 -19.888 1.00 92.69 657 ILE A C 1
ATOM 5265 O O . ILE A 1 657 ? 19.153 -4.981 -20.772 1.00 92.69 657 ILE A O 1
ATOM 5269 N N . TRP A 1 658 ? 18.345 -6.859 -19.854 1.00 93.75 658 TRP A N 1
ATOM 5270 C CA . TRP A 1 658 ? 18.923 -7.730 -20.867 1.00 93.75 658 TRP A CA 1
ATOM 5271 C C . TRP A 1 658 ? 18.256 -7.551 -22.235 1.00 93.75 658 TRP A C 1
ATOM 5273 O O . TRP A 1 658 ? 18.964 -7.536 -23.243 1.00 93.75 658 TRP A O 1
ATOM 5283 N N . LYS A 1 659 ? 16.933 -7.343 -22.298 1.00 94.50 659 LYS A N 1
ATOM 5284 C CA . LYS A 1 659 ? 16.233 -6.990 -23.548 1.00 94.50 659 LYS A CA 1
ATOM 5285 C C . LYS A 1 659 ? 16.792 -5.697 -24.140 1.00 94.50 659 LYS A C 1
ATOM 5287 O O . LYS A 1 659 ? 17.179 -5.701 -25.305 1.00 94.50 659 LYS A O 1
ATOM 5292 N N . ILE A 1 660 ? 16.952 -4.644 -23.330 1.00 94.50 660 ILE A N 1
ATOM 5293 C CA . ILE A 1 660 ? 17.563 -3.375 -23.770 1.00 94.50 660 ILE A CA 1
ATOM 5294 C C . ILE A 1 660 ? 18.966 -3.621 -24.341 1.00 94.50 660 ILE A C 1
ATOM 5296 O O . ILE A 1 660 ? 19.294 -3.121 -25.416 1.00 94.50 660 ILE A O 1
ATOM 5300 N N . LYS A 1 661 ? 19.795 -4.428 -23.665 1.00 93.56 661 LYS A N 1
ATOM 5301 C CA . LYS A 1 661 ? 21.127 -4.796 -24.168 1.00 93.56 661 LYS A CA 1
ATOM 5302 C C . LYS A 1 661 ? 21.059 -5.470 -25.537 1.00 93.56 661 LYS A C 1
ATOM 5304 O O . LYS A 1 661 ? 21.813 -5.086 -26.429 1.00 93.56 661 LYS A O 1
ATOM 5309 N N . LEU A 1 662 ? 20.196 -6.473 -25.692 1.00 92.56 662 LEU A N 1
ATOM 5310 C CA . LEU A 1 662 ? 20.058 -7.213 -26.946 1.00 92.56 662 LEU A CA 1
ATOM 5311 C C . LEU A 1 662 ? 19.601 -6.304 -28.086 1.00 92.56 662 LEU A C 1
ATOM 5313 O O . LEU A 1 662 ? 20.130 -6.420 -29.188 1.00 92.56 662 LEU A O 1
ATOM 5317 N N . THR A 1 663 ? 18.671 -5.385 -27.828 1.00 93.75 663 THR A N 1
ATOM 5318 C CA . THR A 1 663 ? 18.224 -4.403 -28.824 1.00 93.75 663 THR A CA 1
ATOM 5319 C C . THR A 1 663 ? 19.359 -3.451 -29.198 1.00 93.75 663 THR A C 1
ATOM 5321 O O . THR A 1 663 ? 19.652 -3.289 -30.377 1.00 93.75 663 THR A O 1
ATOM 5324 N N . LEU A 1 664 ? 20.096 -2.911 -28.220 1.00 93.56 664 LEU A N 1
ATOM 5325 C CA . LEU A 1 664 ? 21.270 -2.071 -28.491 1.00 93.56 664 LEU A CA 1
ATOM 5326 C C . LEU A 1 664 ? 22.354 -2.812 -29.291 1.00 93.56 664 LEU A C 1
ATOM 5328 O O . LEU A 1 664 ? 23.075 -2.199 -30.078 1.00 93.56 664 LEU A O 1
ATOM 5332 N N . ASP A 1 665 ? 22.536 -4.112 -29.063 1.00 90.75 665 ASP A N 1
ATOM 5333 C CA . ASP A 1 665 ? 23.490 -4.938 -29.807 1.00 90.75 665 ASP A CA 1
ATOM 5334 C C . ASP A 1 665 ? 23.010 -5.278 -31.219 1.00 90.75 665 ASP A C 1
ATOM 5336 O O . ASP A 1 665 ? 23.832 -5.285 -32.132 1.00 90.75 665 ASP A O 1
ATOM 5340 N N . ARG A 1 666 ? 21.704 -5.475 -31.415 1.00 90.56 666 ARG A N 1
ATOM 5341 C CA . ARG A 1 666 ? 21.091 -5.721 -32.725 1.00 90.56 666 ARG A CA 1
ATOM 5342 C C . ARG A 1 666 ? 21.184 -4.507 -33.641 1.00 90.56 666 ARG A C 1
ATOM 5344 O O . ARG A 1 666 ? 21.664 -4.632 -34.761 1.00 90.56 666 ARG A O 1
ATOM 5351 N N . GLU A 1 667 ? 20.813 -3.333 -33.138 1.00 89.31 667 GLU A N 1
ATOM 5352 C CA . GLU A 1 667 ? 20.855 -2.088 -33.916 1.00 89.31 667 GLU A CA 1
ATOM 5353 C C . GLU A 1 667 ? 22.292 -1.515 -34.003 1.00 89.31 667 GLU A C 1
ATOM 5355 O O . GLU A 1 667 ? 22.534 -0.463 -34.583 1.00 89.31 667 GLU A O 1
ATOM 5360 N N . ALA A 1 668 ? 23.305 -2.194 -33.446 1.00 84.44 668 ALA A N 1
ATOM 5361 C CA . ALA A 1 668 ? 24.683 -1.694 -33.406 1.00 84.44 668 ALA A CA 1
ATOM 5362 C C . ALA A 1 668 ? 25.334 -1.508 -34.784 1.00 84.44 668 ALA A C 1
ATOM 5364 O O . ALA A 1 668 ? 26.348 -0.818 -34.881 1.00 84.44 668 ALA A O 1
ATOM 5365 N N . SER A 1 669 ? 24.785 -2.132 -35.825 1.00 84.50 669 SER A N 1
ATOM 5366 C CA . SER A 1 669 ? 25.259 -2.052 -37.212 1.00 84.50 669 SER A CA 1
ATOM 5367 C C . SER A 1 669 ? 24.449 -1.080 -38.078 1.00 84.50 669 SER A C 1
ATOM 5369 O O . SER A 1 669 ? 24.595 -1.101 -39.295 1.00 84.50 669 SER A O 1
ATOM 5371 N N . GLU A 1 670 ? 23.623 -0.229 -37.465 1.00 84.88 670 GLU A N 1
ATOM 5372 C CA . GLU A 1 670 ? 22.867 0.827 -38.144 1.00 84.88 670 GLU A CA 1
ATOM 5373 C C . GLU A 1 670 ? 23.720 1.756 -39.018 1.00 84.88 670 GLU A C 1
ATOM 5375 O O . GLU A 1 670 ? 24.871 2.059 -38.696 1.00 84.88 670 GLU A O 1
ATOM 5380 N N . VAL A 1 671 ? 23.142 2.225 -40.124 1.00 82.44 671 VAL A N 1
ATOM 5381 C CA . VAL A 1 671 ? 23.869 3.017 -41.133 1.00 82.44 671 VAL A CA 1
ATOM 5382 C C . VAL A 1 671 ? 23.870 4.508 -40.787 1.00 82.44 671 VAL A C 1
ATOM 5384 O O . VAL A 1 671 ? 24.853 5.202 -41.055 1.00 82.44 671 VAL A O 1
ATOM 5387 N N . ASP A 1 672 ? 22.799 5.010 -40.163 1.00 90.94 672 ASP A N 1
ATOM 5388 C CA . ASP A 1 672 ? 22.687 6.429 -39.823 1.00 90.94 672 ASP A CA 1
ATOM 5389 C C . ASP A 1 672 ? 23.673 6.838 -38.715 1.00 90.94 672 ASP A C 1
ATOM 5391 O O . ASP A 1 672 ? 23.733 6.249 -37.633 1.00 90.94 672 ASP A O 1
ATOM 5395 N N . ASN A 1 673 ? 24.440 7.899 -38.976 1.00 90.94 673 ASN A N 1
ATOM 5396 C CA . ASN A 1 673 ? 25.497 8.373 -38.082 1.00 90.94 673 ASN A CA 1
ATOM 5397 C C . ASN A 1 673 ? 24.962 8.862 -36.725 1.00 90.94 673 ASN A C 1
ATOM 5399 O O . ASN A 1 673 ? 25.636 8.718 -35.703 1.00 90.94 673 ASN A O 1
ATOM 5403 N N . ASP A 1 674 ? 23.770 9.454 -36.686 1.00 92.00 674 ASP A N 1
ATOM 5404 C CA . ASP A 1 674 ? 23.205 9.993 -35.450 1.00 92.00 674 ASP A CA 1
ATOM 5405 C C . ASP A 1 674 ? 22.594 8.886 -34.592 1.00 92.00 674 ASP A C 1
ATOM 5407 O O . ASP A 1 674 ? 22.836 8.854 -33.383 1.00 92.00 674 ASP A O 1
ATOM 5411 N N . VAL A 1 675 ? 21.928 7.907 -35.212 1.00 93.31 675 VAL A N 1
ATOM 5412 C CA . VAL A 1 675 ? 21.482 6.672 -34.542 1.00 93.31 675 VAL A CA 1
ATOM 5413 C C . VAL A 1 675 ? 22.676 5.898 -33.990 1.00 93.31 675 VAL A C 1
ATOM 5415 O O . VAL A 1 675 ? 22.666 5.478 -32.833 1.00 93.31 675 VAL A O 1
ATOM 5418 N N . GLN A 1 676 ? 23.762 5.783 -34.755 1.00 93.56 676 GLN A N 1
ATOM 5419 C CA . GLN A 1 676 ? 24.999 5.157 -34.287 1.00 93.56 676 GLN A CA 1
ATOM 5420 C C . GLN A 1 676 ? 25.575 5.849 -33.048 1.00 93.56 676 GLN A C 1
ATOM 5422 O O . GLN A 1 676 ? 25.968 5.184 -32.081 1.00 93.56 676 GLN A O 1
ATOM 5427 N N . LYS A 1 677 ? 25.599 7.188 -33.026 1.00 93.88 677 LYS A N 1
ATOM 5428 C CA . LYS A 1 677 ? 26.013 7.953 -31.838 1.00 93.88 677 LYS A CA 1
ATOM 5429 C C . LYS A 1 677 ? 25.054 7.743 -30.666 1.00 93.88 677 LYS A C 1
ATOM 5431 O O . LYS A 1 677 ? 25.539 7.537 -29.551 1.00 93.88 677 LYS A O 1
ATOM 5436 N N . MET A 1 678 ? 23.740 7.733 -30.909 1.00 94.94 678 MET A N 1
ATOM 5437 C CA . MET A 1 678 ? 22.712 7.432 -29.906 1.00 94.94 678 MET A CA 1
ATOM 5438 C C . MET A 1 678 ? 22.960 6.068 -29.258 1.00 94.94 678 MET A C 1
ATOM 5440 O O . MET A 1 678 ? 23.108 5.991 -28.037 1.00 94.94 678 MET A O 1
ATOM 5444 N N . ILE A 1 679 ? 23.117 5.010 -30.057 1.00 95.38 679 ILE A N 1
ATOM 5445 C CA . ILE A 1 679 ? 23.382 3.651 -29.570 1.00 95.38 679 ILE A CA 1
ATOM 5446 C C . ILE A 1 679 ? 24.694 3.603 -28.783 1.00 95.38 679 ILE A C 1
ATOM 5448 O O . ILE A 1 679 ? 24.743 3.016 -27.700 1.00 95.38 679 ILE A O 1
ATOM 5452 N N . LYS A 1 680 ? 25.763 4.258 -29.257 1.00 94.38 680 LYS A N 1
ATOM 5453 C CA . LYS A 1 680 ? 27.036 4.351 -28.517 1.00 94.38 680 LYS A CA 1
ATOM 5454 C C . LYS A 1 680 ? 26.870 5.052 -27.166 1.00 94.38 680 LYS A C 1
ATOM 5456 O O . LYS A 1 680 ? 27.429 4.581 -26.172 1.00 94.38 680 LYS A O 1
ATOM 5461 N N . GLY A 1 681 ? 26.114 6.150 -27.121 1.00 94.38 681 GLY A N 1
ATOM 5462 C CA . GLY A 1 681 ? 25.783 6.889 -25.900 1.00 94.38 681 GLY A CA 1
ATOM 5463 C C . GLY A 1 681 ? 25.022 6.017 -24.903 1.00 94.38 681 GLY A C 1
ATOM 5464 O O . GLY A 1 681 ? 25.483 5.817 -23.773 1.00 94.38 681 GLY A O 1
ATOM 5465 N N . MET A 1 682 ? 23.937 5.390 -25.364 1.00 95.94 682 MET A N 1
ATOM 5466 C CA . MET A 1 682 ? 23.125 4.455 -24.581 1.00 95.94 682 MET A CA 1
ATOM 5467 C C . MET A 1 682 ? 23.962 3.279 -24.060 1.00 95.94 682 MET A C 1
ATOM 5469 O O . MET A 1 682 ? 23.962 3.018 -22.858 1.00 95.94 682 MET A O 1
ATOM 5473 N N . LYS A 1 683 ? 24.768 2.620 -24.908 1.00 94.69 683 LYS A N 1
ATOM 5474 C CA . LYS A 1 683 ? 25.659 1.511 -24.509 1.00 94.69 683 LYS A CA 1
ATOM 5475 C C . LYS A 1 683 ? 26.698 1.926 -23.480 1.00 94.69 683 LYS A C 1
ATOM 5477 O O . LYS A 1 683 ? 26.976 1.180 -22.540 1.00 94.69 683 LYS A O 1
ATOM 5482 N N . ARG A 1 684 ? 27.306 3.104 -23.636 1.00 94.50 684 ARG A N 1
ATOM 5483 C CA . ARG A 1 684 ? 28.271 3.636 -22.665 1.00 94.50 684 ARG A CA 1
ATOM 5484 C C . ARG A 1 684 ? 27.615 3.790 -21.296 1.00 94.50 684 ARG A C 1
ATOM 5486 O O . ARG A 1 684 ? 28.199 3.380 -20.290 1.00 94.50 684 ARG A O 1
ATOM 5493 N N . LYS A 1 685 ? 26.405 4.352 -21.261 1.00 93.31 685 LYS A N 1
ATOM 5494 C CA . LYS A 1 685 ? 25.650 4.555 -20.026 1.00 93.31 685 LYS A CA 1
ATOM 5495 C C . LYS A 1 685 ? 25.181 3.229 -19.418 1.00 93.31 685 LYS A C 1
ATOM 5497 O O . LYS A 1 685 ? 25.412 3.001 -18.233 1.00 93.31 685 LYS A O 1
ATOM 5502 N N . PHE A 1 686 ? 24.659 2.320 -20.238 1.00 94.38 686 PHE A N 1
ATOM 5503 C CA . PHE A 1 686 ? 24.307 0.951 -19.859 1.00 94.38 686 PHE A CA 1
ATOM 5504 C C . PHE A 1 686 ? 25.486 0.237 -19.187 1.00 94.38 686 PHE A C 1
ATOM 5506 O O . PHE A 1 686 ? 25.381 -0.222 -18.054 1.00 94.38 686 PHE A O 1
ATOM 5513 N N . ASN A 1 687 ? 26.653 0.214 -19.840 1.00 92.69 687 ASN A N 1
ATOM 5514 C CA . ASN A 1 687 ? 27.841 -0.479 -19.338 1.00 92.69 687 ASN A CA 1
ATOM 5515 C C . ASN A 1 687 ? 28.347 0.098 -18.009 1.00 92.69 687 ASN A C 1
ATOM 5517 O O . ASN A 1 687 ? 28.886 -0.644 -17.185 1.00 92.69 687 ASN A O 1
ATOM 5521 N N . LYS A 1 688 ? 28.187 1.411 -17.790 1.00 91.56 688 LYS A N 1
ATOM 5522 C CA . LYS A 1 688 ? 28.511 2.057 -16.511 1.00 91.56 688 LYS A CA 1
ATOM 5523 C C . LYS A 1 688 ? 27.666 1.467 -15.378 1.00 91.56 688 LYS A C 1
ATOM 5525 O O . LYS A 1 688 ? 28.228 1.117 -14.343 1.00 91.56 688 LYS A O 1
ATOM 5530 N N . TYR A 1 689 ? 26.354 1.347 -15.572 1.00 89.12 689 TYR A N 1
ATOM 5531 C CA . TYR A 1 689 ? 25.433 0.874 -14.534 1.00 89.12 689 TYR A CA 1
ATOM 5532 C C . TYR A 1 689 ? 25.437 -0.644 -14.378 1.00 89.12 689 TYR A C 1
ATOM 5534 O O . TYR A 1 689 ? 25.462 -1.133 -13.253 1.00 89.12 689 TYR A O 1
ATOM 5542 N N . TRP A 1 690 ? 25.565 -1.387 -15.478 1.00 90.81 690 TRP A N 1
ATOM 5543 C CA . TRP A 1 690 ? 25.765 -2.834 -15.445 1.00 90.81 690 TRP A CA 1
ATOM 5544 C C . TRP A 1 690 ? 26.931 -3.224 -14.529 1.00 90.81 690 TRP A C 1
ATOM 5546 O O . TRP A 1 690 ? 26.781 -4.051 -13.636 1.00 90.81 690 TRP A O 1
ATOM 5556 N N . LYS A 1 691 ? 28.090 -2.567 -14.671 1.00 88.75 691 LYS A N 1
ATOM 5557 C CA . LYS A 1 691 ? 29.267 -2.842 -13.830 1.00 88.75 691 LYS A CA 1
ATOM 5558 C C . LYS A 1 691 ? 29.041 -2.566 -12.340 1.00 88.75 691 LYS A C 1
ATOM 5560 O O . LYS A 1 691 ? 29.702 -3.213 -11.529 1.00 88.75 691 LYS A O 1
ATOM 5565 N N . LYS A 1 692 ? 28.157 -1.621 -11.994 1.00 86.19 692 LYS A N 1
ATOM 5566 C CA . LYS A 1 692 ? 27.816 -1.286 -10.603 1.00 86.19 692 LYS A CA 1
ATOM 5567 C C . LYS A 1 692 ? 26.845 -2.302 -9.989 1.00 86.19 692 LYS A C 1
ATOM 5569 O O . LYS A 1 692 ? 27.046 -2.671 -8.840 1.00 86.19 692 LYS A O 1
ATOM 5574 N N . SER A 1 693 ? 25.856 -2.775 -10.751 1.00 87.56 693 SER A N 1
ATOM 5575 C CA . SER A 1 693 ? 24.700 -3.487 -10.182 1.00 87.56 693 SER A CA 1
ATOM 5576 C C . SER A 1 693 ? 24.578 -4.964 -10.569 1.00 87.56 693 SER A C 1
ATOM 5578 O O . SER A 1 693 ? 23.767 -5.662 -9.981 1.00 87.56 693 SER A O 1
ATOM 5580 N N . TYR A 1 694 ? 25.353 -5.495 -11.527 1.00 90.50 694 TYR A N 1
ATOM 5581 C CA . TYR A 1 694 ? 25.064 -6.834 -12.079 1.00 90.50 694 TYR A CA 1
ATOM 5582 C C . TYR A 1 694 ? 25.007 -7.965 -11.036 1.00 90.50 694 TYR A C 1
ATOM 5584 O O . TYR A 1 694 ? 24.277 -8.922 -11.254 1.00 90.50 694 TYR A O 1
ATOM 5592 N N . ILE A 1 695 ? 25.731 -7.871 -9.912 1.00 91.06 695 ILE A N 1
ATOM 5593 C CA . ILE A 1 695 ? 25.648 -8.880 -8.842 1.00 91.06 695 ILE A CA 1
ATOM 5594 C C . ILE A 1 695 ? 24.254 -8.865 -8.205 1.00 91.06 695 ILE A C 1
ATOM 5596 O O . ILE A 1 695 ? 23.628 -9.919 -8.141 1.00 91.06 695 ILE A O 1
ATOM 5600 N N . SER A 1 696 ? 23.738 -7.693 -7.810 1.00 91.12 696 SER A N 1
ATOM 5601 C CA . SER A 1 696 ? 22.391 -7.585 -7.232 1.00 91.12 696 SER A CA 1
ATOM 5602 C C . SER A 1 696 ? 21.289 -7.929 -8.235 1.00 91.12 696 SER A C 1
ATOM 5604 O O . SER A 1 696 ? 20.238 -8.397 -7.824 1.00 91.12 696 SER A O 1
ATOM 5606 N N . LEU A 1 697 ? 21.545 -7.797 -9.544 1.00 93.06 697 LEU A N 1
ATOM 5607 C CA . LEU A 1 697 ? 20.632 -8.269 -10.596 1.00 93.06 697 LEU A CA 1
ATOM 5608 C C . LEU A 1 697 ? 20.656 -9.789 -10.790 1.00 93.06 697 LEU A C 1
ATOM 5610 O O . LEU A 1 697 ? 19.666 -10.368 -11.217 1.00 93.06 697 LEU A O 1
ATOM 5614 N N . CYS A 1 698 ? 21.793 -10.438 -10.538 1.00 95.19 698 CYS A N 1
ATOM 5615 C CA . CYS A 1 698 ? 21.952 -11.869 -10.790 1.00 95.19 698 CYS A CA 1
ATOM 5616 C C . CYS A 1 698 ? 21.403 -12.734 -9.651 1.00 95.19 698 CYS A C 1
ATOM 5618 O O . CYS A 1 698 ? 20.859 -13.796 -9.931 1.00 95.19 698 CYS A O 1
ATOM 5620 N N . ILE A 1 699 ? 21.537 -12.313 -8.387 1.00 95.31 699 ILE A N 1
ATOM 5621 C CA . ILE A 1 699 ? 21.076 -13.114 -7.236 1.00 95.31 699 ILE A CA 1
ATOM 5622 C C . ILE A 1 699 ? 19.569 -13.448 -7.320 1.00 95.31 699 ILE A C 1
ATOM 5624 O O . ILE A 1 699 ? 19.248 -14.633 -7.229 1.00 95.31 699 ILE A O 1
ATOM 5628 N N . PRO A 1 700 ? 18.653 -12.493 -7.597 1.00 95.94 700 PRO A N 1
ATOM 5629 C CA . PRO A 1 700 ? 17.230 -12.796 -7.779 1.00 95.94 700 PRO A CA 1
ATOM 5630 C C . PRO A 1 700 ? 16.947 -13.824 -8.884 1.00 95.94 700 PRO A C 1
ATOM 5632 O O . PRO A 1 700 ? 16.044 -14.637 -8.744 1.00 95.94 700 PRO A O 1
ATOM 5635 N N . ILE A 1 701 ? 17.736 -13.826 -9.966 1.00 96.25 701 ILE A N 1
ATOM 5636 C CA . ILE A 1 701 ? 17.594 -14.791 -11.070 1.00 96.25 701 ILE A CA 1
ATOM 5637 C C . ILE A 1 701 ? 17.985 -16.200 -10.644 1.00 96.25 701 ILE A C 1
ATOM 5639 O O . ILE A 1 701 ? 17.354 -17.168 -11.062 1.00 96.25 701 ILE A O 1
ATOM 5643 N N . VAL A 1 702 ? 19.010 -16.332 -9.799 1.00 96.38 702 VAL A N 1
ATOM 5644 C CA . VAL A 1 702 ? 19.368 -17.643 -9.252 1.00 96.38 702 VAL A CA 1
ATOM 5645 C C . VAL A 1 702 ? 18.242 -18.175 -8.364 1.00 96.38 702 VAL A C 1
ATOM 5647 O O . VAL A 1 702 ? 17.954 -19.367 -8.406 1.00 96.38 702 VAL A O 1
ATOM 5650 N N . LEU A 1 703 ? 17.573 -17.300 -7.614 1.00 96.69 703 LEU A N 1
ATOM 5651 C CA . LEU A 1 703 ? 16.441 -17.641 -6.747 1.00 96.69 703 LEU A CA 1
ATOM 5652 C C . LEU A 1 703 ? 15.114 -17.808 -7.512 1.00 96.69 703 LEU A C 1
ATOM 5654 O O . LEU A 1 703 ? 14.107 -18.164 -6.910 1.00 96.69 703 LEU A O 1
ATOM 5658 N N . ASP A 1 704 ? 15.088 -17.581 -8.828 1.00 95.94 704 ASP A N 1
ATOM 5659 C CA . ASP A 1 704 ? 13.937 -17.923 -9.659 1.00 95.94 704 ASP A CA 1
ATOM 5660 C C . ASP A 1 704 ? 14.076 -19.379 -10.144 1.00 95.94 704 ASP A C 1
ATOM 5662 O O . ASP A 1 704 ? 14.982 -19.688 -10.934 1.00 95.94 704 ASP A O 1
ATOM 5666 N N . PRO A 1 705 ? 13.191 -20.296 -9.710 1.00 95.06 705 PRO A N 1
ATOM 5667 C CA . PRO A 1 705 ? 13.300 -21.723 -10.010 1.00 95.06 705 PRO A CA 1
ATOM 5668 C C . PRO A 1 705 ? 13.151 -22.048 -11.504 1.00 95.06 705 PRO A C 1
ATOM 5670 O O . PRO A 1 705 ? 13.510 -23.151 -11.919 1.00 95.06 705 PRO A O 1
ATOM 5673 N N . ARG A 1 706 ? 12.651 -21.113 -12.327 1.00 94.19 706 ARG A N 1
ATOM 5674 C CA . ARG A 1 706 ? 12.558 -21.257 -13.792 1.00 94.19 706 ARG A CA 1
ATOM 5675 C C . ARG A 1 706 ? 13.899 -21.064 -14.495 1.00 94.19 706 ARG A C 1
ATOM 5677 O O . ARG A 1 706 ? 14.083 -21.539 -15.613 1.00 94.19 706 ARG A O 1
ATOM 5684 N N . PHE A 1 707 ? 14.830 -20.351 -13.862 1.00 93.31 707 PHE A N 1
ATOM 5685 C CA . PHE A 1 707 ? 16.080 -19.916 -14.487 1.00 93.31 707 PHE A CA 1
ATOM 5686 C C . PHE A 1 707 ? 17.305 -20.479 -13.772 1.00 93.31 707 PHE A C 1
ATOM 5688 O O . PHE A 1 707 ? 18.152 -21.120 -14.406 1.00 93.31 707 PHE A O 1
ATOM 5695 N N . LYS A 1 708 ? 17.383 -20.267 -12.453 1.00 92.56 708 LYS A N 1
ATOM 5696 C CA . LYS A 1 708 ? 18.509 -20.658 -11.600 1.00 92.56 708 LYS A CA 1
ATOM 5697 C C . LYS A 1 708 ? 19.860 -20.155 -12.135 1.00 92.56 708 LYS A C 1
ATOM 5699 O O . LYS A 1 708 ? 19.955 -19.270 -12.988 1.00 92.56 708 LYS A O 1
ATOM 5704 N N . TYR A 1 709 ? 20.952 -20.713 -11.615 1.00 92.75 709 TYR A N 1
ATOM 5705 C CA . TYR A 1 709 ? 22.308 -20.344 -12.024 1.00 92.75 709 TYR A CA 1
ATOM 5706 C C . TYR A 1 709 ? 22.607 -20.681 -13.496 1.00 92.75 709 TYR A C 1
ATOM 5708 O O . TYR A 1 709 ? 23.262 -19.891 -14.178 1.00 92.75 709 TYR A O 1
ATOM 5716 N N . MET A 1 710 ? 22.064 -21.787 -14.022 1.00 91.38 710 MET A N 1
ATOM 5717 C CA . MET A 1 710 ? 22.307 -22.218 -15.409 1.00 91.38 710 MET A CA 1
ATOM 5718 C C . MET A 1 710 ? 21.883 -21.170 -16.448 1.00 91.38 710 MET A C 1
ATOM 5720 O O . MET A 1 710 ? 22.541 -21.002 -17.477 1.00 91.38 710 MET A O 1
ATOM 5724 N N . PHE A 1 711 ? 20.804 -20.423 -16.193 1.00 93.62 711 PHE A N 1
ATOM 5725 C CA . PHE A 1 711 ? 20.386 -19.348 -17.092 1.00 93.62 711 PHE A CA 1
ATOM 5726 C C . PHE A 1 711 ? 21.434 -18.231 -17.187 1.00 93.62 711 PHE A C 1
ATOM 5728 O O . PHE A 1 711 ? 21.683 -17.702 -18.275 1.00 93.62 711 PHE A O 1
ATOM 5735 N N . LEU A 1 712 ? 22.080 -17.886 -16.068 1.00 93.81 712 LEU A N 1
ATOM 5736 C CA . LEU A 1 712 ? 23.158 -16.899 -16.062 1.00 93.81 712 LEU A CA 1
ATOM 5737 C C . LEU A 1 712 ? 24.367 -17.406 -16.841 1.00 93.81 712 LEU A C 1
ATOM 5739 O O . LEU A 1 712 ? 24.929 -16.641 -17.623 1.00 93.81 712 LEU A O 1
ATOM 5743 N N . GLU A 1 713 ? 24.739 -18.679 -16.687 1.00 92.81 713 GLU A N 1
ATOM 5744 C CA . GLU A 1 713 ? 25.822 -19.285 -17.469 1.00 92.81 713 GLU A CA 1
ATOM 5745 C C . GLU A 1 713 ? 25.543 -19.181 -18.968 1.00 92.81 713 GLU A C 1
ATOM 5747 O O . GLU A 1 713 ? 26.370 -18.656 -19.716 1.00 92.81 713 GLU A O 1
ATOM 5752 N N . PHE A 1 714 ? 24.338 -19.572 -19.391 1.00 93.12 714 PHE A N 1
ATOM 5753 C CA . PHE A 1 714 ? 23.892 -19.465 -20.776 1.00 93.12 714 PHE A CA 1
ATOM 5754 C C . PHE A 1 714 ? 23.983 -18.023 -21.308 1.00 93.12 714 PHE A C 1
ATOM 5756 O O . PHE A 1 714 ? 24.596 -17.774 -22.351 1.00 93.12 714 PHE A O 1
ATOM 5763 N N . ARG A 1 715 ? 23.423 -17.043 -20.584 1.00 93.19 715 ARG A N 1
ATOM 5764 C CA . ARG A 1 715 ? 23.392 -15.636 -21.023 1.00 93.19 715 ARG A CA 1
ATOM 5765 C C . ARG A 1 715 ? 24.762 -14.970 -21.008 1.00 93.19 715 ARG A C 1
ATOM 5767 O O . ARG A 1 715 ? 25.098 -14.239 -21.942 1.00 93.19 715 ARG A O 1
ATOM 5774 N N . PHE A 1 716 ? 25.569 -15.215 -19.981 1.00 92.19 716 PHE A N 1
ATOM 5775 C CA . PHE A 1 716 ? 26.903 -14.629 -19.889 1.00 92.19 716 PHE A CA 1
ATOM 5776 C C . PHE A 1 716 ? 27.837 -15.233 -20.932 1.00 92.19 716 PHE A C 1
ATOM 5778 O O . PHE A 1 716 ? 28.601 -14.484 -21.541 1.00 92.19 716 PHE A O 1
ATOM 5785 N N . GLN A 1 717 ? 27.745 -16.539 -21.191 1.00 91.38 717 GLN A N 1
ATOM 5786 C CA . GLN A 1 717 ? 28.523 -17.183 -22.245 1.00 91.38 717 GLN A CA 1
ATOM 5787 C C . GLN A 1 717 ? 28.162 -16.618 -23.623 1.00 91.38 717 GLN A C 1
ATOM 5789 O O . GLN A 1 717 ? 29.060 -16.283 -24.394 1.00 91.38 717 GLN A O 1
ATOM 5794 N N . GLN A 1 718 ? 26.866 -16.425 -23.899 1.00 88.50 718 GLN A N 1
ATOM 5795 C CA . GLN A 1 718 ? 26.389 -15.807 -25.139 1.00 88.50 718 GLN A CA 1
ATOM 5796 C C . GLN A 1 718 ? 26.918 -14.373 -25.324 1.00 88.50 718 GLN A C 1
ATOM 5798 O O . GLN A 1 718 ? 27.302 -14.001 -26.429 1.00 88.50 718 GLN A O 1
ATOM 5803 N N . ALA A 1 719 ? 26.940 -13.560 -24.264 1.00 85.19 719 ALA A N 1
ATOM 5804 C CA . ALA A 1 719 ? 27.279 -12.139 -24.370 1.00 85.19 719 ALA A CA 1
ATOM 5805 C C . ALA A 1 719 ? 28.775 -11.815 -24.236 1.00 85.19 719 ALA A C 1
ATOM 5807 O O . ALA A 1 719 ? 29.233 -10.818 -24.793 1.00 85.19 719 ALA A O 1
ATOM 5808 N N . PHE A 1 720 ? 29.525 -12.596 -23.454 1.00 85.31 720 PHE A N 1
ATOM 5809 C CA . PHE A 1 720 ? 30.904 -12.273 -23.068 1.00 85.31 720 PHE A CA 1
ATOM 5810 C C . PHE A 1 720 ? 31.922 -13.359 -23.445 1.00 85.31 720 PHE A C 1
ATOM 5812 O O . PHE A 1 720 ? 33.123 -13.140 -23.267 1.00 85.31 720 PHE A O 1
ATOM 5819 N N . GLY A 1 721 ? 31.481 -14.517 -23.952 1.00 88.94 721 GLY A N 1
ATOM 5820 C CA . GLY A 1 721 ? 32.357 -15.627 -24.330 1.00 88.94 721 GLY A CA 1
ATOM 5821 C C . GLY A 1 721 ? 33.323 -16.007 -23.204 1.00 88.94 721 GLY A C 1
ATOM 5822 O O . GLY A 1 721 ? 32.933 -16.118 -22.045 1.00 88.94 721 GLY A O 1
ATOM 5823 N N . ALA A 1 722 ? 34.618 -16.119 -23.511 1.00 83.25 722 ALA A N 1
ATOM 5824 C CA . ALA A 1 722 ? 35.652 -16.479 -22.532 1.00 83.25 722 ALA A CA 1
ATOM 5825 C C . ALA A 1 722 ? 35.738 -15.536 -21.307 1.00 83.25 722 ALA A C 1
ATOM 5827 O O . ALA A 1 722 ? 36.214 -15.942 -20.245 1.00 83.25 722 ALA A O 1
ATOM 5828 N N . ALA A 1 723 ? 35.260 -14.288 -21.410 1.00 84.75 723 ALA A N 1
ATOM 5829 C CA . ALA A 1 723 ? 35.243 -13.345 -20.290 1.00 84.75 723 ALA A CA 1
ATOM 5830 C C . ALA A 1 723 ? 34.098 -13.603 -19.284 1.00 84.75 723 ALA A C 1
ATOM 5832 O O . ALA A 1 723 ? 34.139 -13.070 -18.170 1.00 84.75 723 ALA A O 1
ATOM 5833 N N . ALA A 1 724 ? 33.112 -14.442 -19.632 1.00 89.50 724 ALA A N 1
ATOM 5834 C CA . ALA A 1 724 ? 31.958 -14.779 -18.796 1.00 89.50 724 ALA A CA 1
ATOM 5835 C C . ALA A 1 724 ? 32.362 -15.366 -17.436 1.00 89.50 724 ALA A C 1
ATOM 5837 O O . ALA A 1 724 ? 31.852 -14.945 -16.394 1.00 89.50 724 ALA A O 1
ATOM 5838 N N . GLY A 1 725 ? 33.341 -16.278 -17.434 1.00 89.31 725 GLY A N 1
ATOM 5839 C CA . GLY A 1 725 ? 33.728 -17.037 -16.244 1.00 89.31 725 GLY A CA 1
ATOM 5840 C C . GLY A 1 725 ? 34.181 -16.167 -15.067 1.00 89.31 725 GLY A C 1
ATOM 5841 O O . GLY A 1 725 ? 33.911 -16.500 -13.916 1.00 89.31 725 GLY A O 1
ATOM 5842 N N . LYS A 1 726 ? 34.825 -15.015 -15.317 1.00 89.50 726 LYS A N 1
ATOM 5843 C CA . LYS A 1 726 ? 35.242 -14.103 -14.234 1.00 89.50 726 LYS A CA 1
ATOM 5844 C C . LYS A 1 726 ? 34.041 -13.471 -13.530 1.00 89.50 726 LYS A C 1
ATOM 5846 O O . LYS A 1 726 ? 34.064 -13.338 -12.309 1.00 89.50 726 LYS A O 1
ATOM 5851 N N . SER A 1 727 ? 33.026 -13.065 -14.287 1.00 89.88 727 SER A N 1
ATOM 5852 C CA . SER A 1 727 ? 31.821 -12.440 -13.737 1.00 89.88 727 SER A CA 1
ATOM 5853 C C . SER A 1 727 ? 30.940 -13.468 -13.029 1.00 89.88 727 SER A C 1
ATOM 5855 O O . SER A 1 727 ? 30.502 -13.209 -11.912 1.00 89.88 727 SER A O 1
ATOM 5857 N N . LEU A 1 728 ? 30.769 -14.656 -13.618 1.00 93.00 728 LEU A N 1
ATOM 5858 C CA . LEU A 1 728 ? 29.996 -15.756 -13.032 1.00 93.00 728 LEU A CA 1
ATOM 5859 C C . LEU A 1 728 ? 30.574 -16.215 -11.686 1.00 93.00 728 LEU A C 1
ATOM 5861 O O . LEU A 1 728 ? 29.842 -16.294 -10.705 1.00 93.00 728 LEU A O 1
ATOM 5865 N N . ARG A 1 729 ? 31.904 -16.366 -11.576 1.00 92.88 729 ARG A N 1
ATOM 5866 C CA . ARG A 1 729 ? 32.561 -16.683 -10.291 1.00 92.88 729 ARG A CA 1
ATOM 5867 C C . ARG A 1 729 ? 32.285 -15.654 -9.195 1.00 92.88 729 ARG A C 1
ATOM 5869 O O . ARG A 1 729 ? 32.216 -16.018 -8.027 1.00 92.88 729 ARG A O 1
ATOM 5876 N N . ARG A 1 730 ? 32.136 -14.369 -9.543 1.00 92.12 730 ARG A N 1
ATOM 5877 C CA . ARG A 1 730 ? 31.801 -13.321 -8.562 1.00 92.12 730 ARG A CA 1
ATOM 5878 C C . ARG A 1 730 ? 30.364 -13.453 -8.064 1.00 92.12 730 ARG A C 1
ATOM 5880 O O . ARG A 1 730 ? 30.143 -13.252 -6.876 1.00 92.12 730 ARG A O 1
ATOM 5887 N N . VAL A 1 731 ? 29.427 -13.806 -8.946 1.00 93.50 731 VAL A N 1
ATOM 5888 C CA . VAL A 1 731 ? 28.030 -14.087 -8.574 1.00 93.50 731 VAL A CA 1
ATOM 5889 C C . VAL A 1 731 ? 27.962 -15.331 -7.692 1.00 93.50 731 VAL A C 1
ATOM 5891 O O . VAL A 1 731 ? 27.382 -15.273 -6.615 1.00 93.50 731 VAL A O 1
ATOM 5894 N N . GLN A 1 732 ? 28.622 -16.421 -8.095 1.00 93.19 732 GLN A N 1
ATOM 5895 C CA . GLN A 1 732 ? 28.648 -17.664 -7.324 1.00 93.19 732 GLN A CA 1
ATOM 5896 C C . GLN A 1 732 ? 29.266 -17.466 -5.935 1.00 93.19 732 GLN A C 1
ATOM 5898 O O . GLN A 1 732 ? 28.733 -17.965 -4.950 1.00 93.19 732 GLN A O 1
ATOM 5903 N N . LYS A 1 733 ? 30.365 -16.704 -5.843 1.00 93.50 733 LYS A N 1
ATOM 5904 C CA . LYS A 1 733 ? 30.983 -16.353 -4.561 1.00 93.50 733 LYS A CA 1
ATOM 5905 C C . LYS A 1 733 ? 30.025 -15.557 -3.670 1.00 93.50 733 LYS A C 1
ATOM 5907 O O . LYS A 1 733 ? 29.879 -15.907 -2.511 1.00 93.50 733 LYS A O 1
ATOM 5912 N N . ALA A 1 734 ? 29.360 -14.534 -4.210 1.00 93.50 734 ALA A N 1
ATOM 5913 C CA . ALA A 1 734 ? 28.399 -13.737 -3.446 1.00 93.50 734 ALA A CA 1
ATOM 5914 C C . ALA A 1 734 ? 27.203 -14.572 -2.956 1.00 93.50 734 ALA A C 1
ATOM 5916 O O . ALA A 1 734 ? 26.762 -14.387 -1.831 1.00 93.50 734 ALA A O 1
ATOM 5917 N N . LEU A 1 735 ? 26.707 -15.503 -3.777 1.00 94.38 735 LEU A N 1
ATOM 5918 C CA . LEU A 1 735 ? 25.617 -16.403 -3.399 1.00 94.38 735 LEU A CA 1
ATOM 5919 C C . LEU A 1 735 ? 26.017 -17.356 -2.265 1.00 94.38 735 LEU A C 1
ATOM 5921 O O . LEU A 1 735 ? 25.244 -17.524 -1.332 1.00 94.38 735 LEU A O 1
ATOM 5925 N N . ARG A 1 736 ? 27.213 -17.957 -2.338 1.00 93.25 736 ARG A N 1
ATOM 5926 C CA . ARG A 1 736 ? 27.722 -18.845 -1.280 1.00 93.25 736 ARG A CA 1
ATOM 5927 C C . ARG A 1 736 ? 27.945 -18.088 0.027 1.00 93.25 736 ARG A C 1
ATOM 5929 O O . ARG A 1 736 ? 27.412 -18.502 1.041 1.00 93.25 736 ARG A O 1
ATOM 5936 N N . GLU A 1 737 ? 28.622 -16.936 -0.024 1.00 93.56 737 GLU A N 1
ATOM 5937 C CA . GLU A 1 737 ? 28.820 -16.083 1.160 1.00 93.56 737 GLU A CA 1
ATOM 5938 C C . GLU A 1 737 ? 27.477 -15.693 1.814 1.00 93.56 737 GLU A C 1
ATOM 5940 O O . GLU A 1 737 ? 27.382 -15.653 3.035 1.00 93.56 737 GLU A O 1
ATOM 5945 N N . LEU A 1 738 ? 26.434 -15.434 1.012 1.00 93.44 738 LEU A N 1
ATOM 5946 C CA . LEU A 1 738 ? 25.102 -15.083 1.514 1.00 93.44 738 LEU A CA 1
ATOM 5947 C C . LEU A 1 738 ? 24.404 -16.289 2.147 1.00 93.44 738 LEU A C 1
ATOM 5949 O O . LEU A 1 738 ? 23.773 -16.156 3.189 1.00 93.44 738 LEU A O 1
ATOM 5953 N N . PHE A 1 739 ? 24.518 -17.457 1.515 1.00 94.25 739 PHE A N 1
ATOM 5954 C CA . PHE A 1 739 ? 23.970 -18.704 2.036 1.00 94.25 739 PHE A CA 1
ATOM 5955 C C . PHE A 1 739 ? 24.602 -19.078 3.379 1.00 94.25 739 PHE A C 1
ATOM 5957 O O . PHE A 1 739 ? 23.876 -19.348 4.333 1.00 94.25 739 PHE A O 1
ATOM 5964 N N . ASP A 1 740 ? 25.931 -19.024 3.468 1.00 91.88 740 ASP A N 1
ATOM 5965 C CA . ASP A 1 740 ? 26.675 -19.370 4.680 1.00 91.88 740 ASP A CA 1
ATOM 5966 C C . ASP A 1 740 ? 26.273 -18.459 5.858 1.00 91.88 740 ASP A C 1
ATOM 5968 O O . ASP A 1 740 ? 26.053 -18.942 6.967 1.00 91.88 740 ASP A O 1
ATOM 5972 N N . GLU A 1 741 ? 26.094 -17.155 5.606 1.00 90.62 741 GLU A N 1
ATOM 5973 C CA . GLU A 1 741 ? 25.677 -16.171 6.616 1.00 90.62 741 GLU A CA 1
ATOM 5974 C C . GLU A 1 741 ? 24.248 -16.408 7.141 1.00 90.62 741 GLU A C 1
ATOM 5976 O O . GLU A 1 741 ? 23.986 -16.239 8.332 1.00 90.62 741 GLU A O 1
ATOM 5981 N N . TYR A 1 742 ? 23.309 -16.813 6.280 1.00 91.31 742 TYR A N 1
ATOM 5982 C CA . TYR A 1 742 ? 21.938 -17.130 6.706 1.00 91.31 742 TYR A CA 1
ATOM 5983 C C . TYR A 1 742 ? 21.850 -18.502 7.380 1.00 91.31 742 TYR A C 1
ATOM 5985 O O . TYR A 1 742 ? 21.071 -18.679 8.318 1.00 91.31 742 TYR A O 1
ATOM 5993 N N . SER A 1 743 ? 22.653 -19.467 6.926 1.00 90.25 743 SER A N 1
ATOM 5994 C CA . SER A 1 743 ? 22.711 -20.804 7.512 1.00 90.25 743 SER A CA 1
ATOM 5995 C C . SER A 1 743 ? 23.264 -20.764 8.938 1.00 90.25 743 SER A C 1
ATOM 5997 O O . SER A 1 743 ? 22.700 -21.415 9.816 1.00 90.25 743 SER A O 1
ATOM 5999 N N . SER A 1 744 ? 24.291 -19.949 9.214 1.00 86.19 744 SER A N 1
ATOM 6000 C CA . SER A 1 744 ? 24.816 -19.802 10.578 1.00 86.19 744 SER A CA 1
ATOM 6001 C C . SER A 1 744 ? 23.783 -19.208 11.539 1.00 86.19 744 SER A C 1
ATOM 6003 O O . SER A 1 744 ? 23.640 -19.693 12.655 1.00 86.19 744 SER A O 1
ATOM 6005 N N . GLN A 1 745 ? 22.998 -18.222 11.088 1.00 80.75 745 GLN A N 1
ATOM 6006 C CA . GLN A 1 745 ? 21.938 -17.612 11.902 1.00 80.75 745 GLN A CA 1
ATOM 6007 C C . GLN A 1 745 ? 20.825 -18.605 12.270 1.00 80.75 745 GLN A C 1
ATOM 6009 O O . GLN A 1 745 ? 20.236 -18.492 13.340 1.00 80.75 745 GLN A O 1
ATOM 6014 N N . LEU A 1 746 ? 20.517 -19.569 11.394 1.00 75.00 746 LEU A N 1
ATOM 6015 C CA . LEU A 1 746 ? 19.541 -20.625 11.688 1.00 75.00 746 LEU A CA 1
ATOM 6016 C C . LEU A 1 746 ? 20.049 -21.590 12.765 1.00 75.00 746 LEU A C 1
ATOM 6018 O O . LEU A 1 746 ? 19.283 -21.965 13.652 1.00 75.00 746 LEU A O 1
ATOM 6022 N N . ASN A 1 747 ? 21.330 -21.954 12.708 1.00 68.19 747 ASN A N 1
ATOM 6023 C CA . ASN A 1 747 ? 21.938 -22.863 13.679 1.00 68.19 747 ASN A CA 1
ATOM 6024 C C . ASN A 1 747 ? 22.030 -22.220 15.075 1.00 68.19 747 ASN A C 1
ATOM 6026 O O . ASN A 1 747 ? 21.670 -22.859 16.061 1.00 68.19 747 ASN A O 1
ATOM 6030 N N . ASP A 1 748 ? 22.392 -20.934 15.158 1.00 60.03 748 ASP A N 1
ATOM 6031 C CA . ASP A 1 748 ? 22.451 -20.194 16.429 1.00 60.03 748 ASP A CA 1
ATOM 6032 C C . ASP A 1 748 ? 21.071 -20.103 17.121 1.00 60.03 748 ASP A C 1
ATOM 6034 O O . ASP A 1 748 ? 20.975 -20.187 18.350 1.00 60.03 748 ASP A O 1
ATOM 6038 N N . CYS A 1 749 ? 19.985 -19.968 16.345 1.00 51.06 749 CYS A N 1
ATOM 6039 C CA . CYS A 1 749 ? 18.611 -19.967 16.861 1.00 51.06 749 CYS A CA 1
ATOM 6040 C C . CYS A 1 749 ? 18.158 -21.341 17.384 1.00 51.06 749 CYS A C 1
ATOM 6042 O O . CYS A 1 749 ? 17.366 -21.391 18.326 1.00 51.06 749 CYS A O 1
ATOM 6044 N N . ALA A 1 750 ? 18.654 -22.441 16.807 1.00 51.19 750 ALA A N 1
ATOM 6045 C CA . ALA A 1 750 ? 18.347 -23.795 17.266 1.00 51.19 750 ALA A CA 1
ATOM 6046 C C . ALA A 1 750 ? 19.038 -24.124 18.605 1.00 51.19 750 ALA A C 1
ATOM 6048 O O . ALA A 1 750 ? 18.433 -24.762 19.463 1.00 51.19 750 ALA A O 1
ATOM 6049 N N . GLU A 1 751 ? 20.258 -23.625 18.834 1.00 44.12 751 GLU A N 1
ATOM 6050 C CA . GLU A 1 751 ? 21.001 -23.857 20.085 1.00 44.12 751 GLU A CA 1
ATOM 6051 C C . GLU A 1 751 ? 20.461 -23.050 21.284 1.00 44.12 751 GLU A C 1
ATOM 6053 O O . GLU A 1 751 ? 20.535 -23.507 22.423 1.00 44.12 751 GLU A O 1
ATOM 6058 N N . HIS A 1 752 ? 19.852 -21.878 21.056 1.00 44.16 752 HIS A N 1
ATOM 6059 C CA . HIS A 1 752 ? 19.272 -21.048 22.128 1.00 44.16 752 HIS A CA 1
ATOM 6060 C C . HIS A 1 752 ? 17.817 -21.420 22.488 1.00 44.16 752 HIS A C 1
ATOM 6062 O O . HIS A 1 752 ? 17.279 -20.909 23.472 1.00 44.16 752 HIS A O 1
ATOM 6068 N N . GLY A 1 753 ? 17.182 -22.312 21.714 1.00 41.62 753 GLY A N 1
ATOM 6069 C CA . GLY A 1 753 ? 15.786 -22.741 21.874 1.00 41.62 753 GLY A CA 1
ATOM 6070 C C . GLY A 1 753 ? 15.567 -24.050 22.642 1.00 41.62 753 GLY A C 1
ATOM 6071 O O . GLY A 1 753 ? 14.424 -24.373 22.960 1.00 41.62 753 GLY A O 1
ATOM 6072 N N . SER A 1 754 ? 16.617 -24.803 22.984 1.00 34.94 754 SER A N 1
ATOM 6073 C CA . SER A 1 754 ? 16.469 -26.047 23.748 1.00 34.94 754 SER A CA 1
ATOM 6074 C C . SER A 1 754 ? 17.758 -26.461 24.461 1.00 34.94 754 SER A C 1
ATOM 6076 O O . SER A 1 754 ? 18.580 -27.183 23.908 1.00 34.94 754 SER A O 1
ATOM 6078 N N . ASN A 1 755 ? 17.856 -26.146 25.755 1.00 34.34 755 ASN A N 1
ATOM 6079 C CA . ASN A 1 755 ? 18.520 -27.041 26.712 1.00 34.34 755 ASN A CA 1
ATOM 6080 C C . ASN A 1 755 ? 17.577 -28.222 27.019 1.00 34.34 755 ASN A C 1
ATOM 6082 O O . ASN A 1 755 ? 17.115 -28.408 28.145 1.00 34.34 755 ASN A O 1
ATOM 6086 N N . GLN A 1 756 ? 17.260 -28.998 25.986 1.00 35.44 756 GLN A N 1
ATOM 6087 C CA . GLN A 1 756 ? 16.902 -30.399 26.128 1.00 35.44 756 GLN A CA 1
ATOM 6088 C C . GLN A 1 756 ? 17.882 -31.171 25.264 1.00 35.44 756 GLN A C 1
ATOM 6090 O O . GLN A 1 756 ? 17.832 -31.144 24.039 1.00 35.44 756 GLN A O 1
ATOM 6095 N N . ASP A 1 757 ? 18.809 -31.790 25.976 1.00 35.53 757 ASP A N 1
ATOM 6096 C CA . ASP A 1 757 ? 19.668 -32.871 25.545 1.00 35.53 757 ASP A CA 1
ATOM 6097 C C . ASP A 1 757 ? 18.818 -33.913 24.792 1.00 35.53 757 ASP A C 1
ATOM 6099 O O . ASP A 1 757 ? 18.150 -34.749 25.395 1.00 35.53 757 ASP A O 1
ATOM 6103 N N . MET A 1 758 ? 18.770 -33.810 23.463 1.00 33.03 758 MET A N 1
ATOM 6104 C CA . MET A 1 758 ? 18.346 -34.902 22.595 1.00 33.03 758 MET A CA 1
ATOM 6105 C C . MET A 1 758 ? 19.615 -35.606 22.133 1.00 33.03 758 MET A C 1
ATOM 6107 O O . MET A 1 758 ? 20.004 -35.545 20.967 1.00 33.03 758 MET A O 1
ATOM 6111 N N . SER A 1 759 ? 20.256 -36.318 23.060 1.00 39.69 759 SER A N 1
ATOM 6112 C CA . SER A 1 759 ? 20.873 -37.576 22.673 1.00 39.69 759 SER A CA 1
ATOM 6113 C C . SER A 1 759 ? 19.768 -38.400 22.014 1.00 39.69 759 SER A C 1
ATOM 6115 O O . SER A 1 759 ? 18.818 -38.813 22.680 1.00 39.69 759 SER A O 1
ATOM 6117 N N . MET A 1 760 ? 19.840 -38.571 20.695 1.00 42.22 760 MET A N 1
ATOM 6118 C CA . MET A 1 760 ? 19.029 -39.571 20.019 1.00 42.22 760 MET A CA 1
ATOM 6119 C C . MET A 1 760 ? 19.451 -40.947 20.538 1.00 42.22 760 MET A C 1
ATOM 6121 O O . MET A 1 760 ? 20.357 -41.568 19.990 1.00 42.22 760 MET A O 1
ATOM 6125 N N . ASP A 1 761 ? 18.783 -41.423 21.585 1.00 49.06 761 ASP A N 1
ATOM 6126 C CA . ASP A 1 761 ? 18.508 -42.850 21.723 1.00 49.06 761 ASP A CA 1
ATOM 6127 C C . ASP A 1 761 ? 17.487 -43.194 20.625 1.00 49.06 761 ASP A C 1
ATOM 6129 O O . ASP A 1 761 ? 16.276 -43.250 20.846 1.00 49.06 761 ASP A O 1
ATOM 6133 N N . ASP A 1 762 ? 17.977 -43.321 19.390 1.00 54.44 762 ASP A N 1
ATOM 6134 C CA . ASP A 1 762 ? 17.206 -43.844 18.264 1.00 54.44 762 ASP A CA 1
ATOM 6135 C C . ASP A 1 762 ? 17.172 -45.372 18.383 1.00 54.44 762 ASP A C 1
ATOM 6137 O O . ASP A 1 762 ? 17.943 -46.086 17.752 1.00 54.44 762 ASP A O 1
ATOM 6141 N N . ASP A 1 763 ? 16.298 -45.867 19.260 1.00 58.38 763 ASP A N 1
ATOM 6142 C CA . ASP A 1 763 ? 15.938 -47.291 19.378 1.00 58.38 763 ASP A CA 1
ATOM 6143 C C . ASP A 1 763 ? 14.635 -47.587 18.593 1.00 58.38 763 ASP A C 1
ATOM 6145 O O . ASP A 1 763 ? 13.891 -48.535 18.866 1.00 58.38 763 ASP A O 1
ATOM 6149 N N . GLY A 1 764 ? 14.308 -46.730 17.617 1.00 70.56 764 GLY A N 1
ATOM 6150 C CA . GLY A 1 764 ? 13.164 -46.891 16.730 1.00 70.56 764 GLY A CA 1
ATOM 6151 C C . GLY A 1 764 ? 13.398 -47.969 15.659 1.00 70.56 764 GLY A C 1
ATOM 6152 O O . GLY A 1 764 ? 14.532 -48.225 15.259 1.00 70.56 764 GLY A O 1
ATOM 6153 N N . PRO A 1 765 ? 12.333 -48.574 15.096 1.00 72.50 765 PRO A N 1
ATOM 6154 C CA . PRO A 1 765 ? 12.427 -49.651 14.097 1.00 72.50 765 PRO A CA 1
ATOM 6155 C C . PRO A 1 765 ? 13.054 -49.247 12.747 1.00 72.50 765 PRO A C 1
ATOM 6157 O O . PRO A 1 765 ? 13.093 -50.069 11.837 1.00 72.50 765 PRO A O 1
ATOM 6160 N N . PHE A 1 766 ? 13.500 -47.997 12.604 1.00 76.62 766 PHE A N 1
ATOM 6161 C CA . PHE A 1 766 ? 14.153 -47.454 11.411 1.00 76.62 766 PHE A CA 1
ATOM 6162 C C . PHE A 1 766 ? 15.511 -46.802 11.723 1.00 76.62 766 PHE A C 1
ATOM 6164 O O . PHE A 1 766 ? 16.066 -46.119 10.862 1.00 76.62 766 PHE A O 1
ATOM 6171 N N . ALA A 1 767 ? 16.052 -46.983 12.932 1.00 75.31 767 ALA A N 1
ATOM 6172 C CA . ALA A 1 767 ? 17.349 -46.427 13.313 1.00 75.31 767 ALA A CA 1
ATOM 6173 C C . ALA A 1 767 ? 18.487 -46.948 12.420 1.00 75.31 767 ALA A C 1
ATOM 6175 O O . ALA A 1 767 ? 19.384 -46.209 12.011 1.00 75.31 767 ALA A O 1
ATOM 6176 N N . ASP A 1 768 ? 18.389 -48.218 12.021 1.00 76.06 768 ASP A N 1
ATOM 6177 C CA . ASP A 1 768 ? 19.265 -48.861 11.044 1.00 76.06 768 ASP A CA 1
ATOM 6178 C C . ASP A 1 768 ? 19.179 -48.202 9.654 1.00 76.06 768 ASP A C 1
ATOM 6180 O O . ASP A 1 768 ? 20.199 -48.012 8.987 1.00 76.06 768 ASP A O 1
ATOM 6184 N N . TRP A 1 769 ? 17.984 -47.786 9.231 1.00 77.56 769 TRP A N 1
ATOM 6185 C CA . TRP A 1 769 ? 17.752 -47.041 7.995 1.00 77.56 769 TRP A CA 1
ATOM 6186 C C . TRP A 1 769 ? 18.312 -45.613 8.058 1.00 77.56 769 TRP A C 1
ATOM 6188 O O . TRP A 1 769 ? 18.984 -45.182 7.118 1.00 77.56 769 TRP A O 1
ATOM 6198 N N . CYS A 1 770 ? 18.118 -44.893 9.167 1.00 73.38 770 CYS A N 1
ATOM 6199 C CA . CYS A 1 770 ? 18.720 -43.573 9.398 1.00 73.38 770 CYS A CA 1
ATOM 6200 C C . CYS A 1 770 ? 20.257 -43.646 9.366 1.00 73.38 770 CYS A C 1
ATOM 6202 O O . CYS A 1 770 ? 20.918 -42.844 8.695 1.00 73.38 770 CYS A O 1
ATOM 6204 N N . GLN A 1 771 ? 20.833 -44.663 10.012 1.00 73.56 771 GLN A N 1
ATOM 6205 C CA . GLN A 1 771 ? 22.272 -44.908 10.011 1.00 73.56 771 GLN A CA 1
ATOM 6206 C C . GLN A 1 771 ? 22.790 -45.285 8.612 1.00 73.56 771 GLN A C 1
ATOM 6208 O O . GLN A 1 771 ? 23.821 -44.761 8.177 1.00 73.56 771 GLN A O 1
ATOM 6213 N N . TYR A 1 772 ? 22.055 -46.114 7.863 1.00 79.12 772 TYR A N 1
ATOM 6214 C CA . TYR A 1 772 ? 22.365 -46.444 6.469 1.00 79.12 772 TYR A CA 1
ATOM 6215 C C . TYR A 1 772 ? 22.373 -45.198 5.573 1.00 79.12 772 TYR A C 1
ATOM 6217 O O . TYR A 1 772 ? 23.316 -45.012 4.802 1.00 79.12 772 TYR A O 1
ATOM 6225 N N . LEU A 1 773 ? 21.367 -44.324 5.691 1.00 74.56 773 LEU A N 1
ATOM 6226 C CA . LEU A 1 773 ? 21.282 -43.085 4.912 1.00 74.56 773 LEU A CA 1
ATOM 6227 C C . LEU A 1 773 ? 22.444 -42.136 5.219 1.00 74.56 773 LEU A C 1
ATOM 6229 O O . LEU A 1 773 ? 23.073 -41.641 4.287 1.00 74.56 773 LEU A O 1
ATOM 6233 N N . SER A 1 774 ? 22.774 -41.935 6.499 1.00 67.12 774 SER A N 1
ATOM 6234 C CA . SER A 1 774 ? 23.887 -41.062 6.908 1.00 67.12 774 SER A CA 1
ATOM 6235 C C . SER A 1 774 ? 25.262 -41.547 6.424 1.00 67.12 774 SER A C 1
ATOM 6237 O O . SER A 1 774 ? 26.156 -40.734 6.203 1.00 67.12 774 SER A O 1
ATOM 6239 N N . SER A 1 775 ? 25.426 -42.861 6.230 1.00 71.12 775 SER A N 1
ATOM 6240 C CA . SER A 1 775 ? 26.699 -43.474 5.829 1.00 71.12 775 SER A CA 1
ATOM 6241 C C . SER A 1 775 ? 26.851 -43.644 4.313 1.00 71.12 775 SER A C 1
ATOM 6243 O O . SER A 1 775 ? 27.976 -43.663 3.817 1.00 71.12 775 SER A O 1
ATOM 6245 N N . ASN A 1 776 ? 25.743 -43.790 3.574 1.00 68.44 776 ASN A N 1
ATOM 6246 C CA . ASN A 1 776 ? 25.763 -44.213 2.166 1.00 68.44 776 ASN A CA 1
ATOM 6247 C C . ASN A 1 776 ? 25.165 -43.201 1.177 1.00 68.44 776 ASN A C 1
ATOM 6249 O O . ASN A 1 776 ? 25.256 -43.426 -0.031 1.00 68.44 776 ASN A O 1
ATOM 6253 N N . VAL A 1 777 ? 24.556 -42.106 1.644 1.00 68.38 777 VAL A N 1
ATOM 6254 C CA . VAL A 1 777 ? 24.011 -41.052 0.776 1.00 68.38 777 VAL A CA 1
ATOM 6255 C C . VAL A 1 777 ? 24.843 -39.785 0.933 1.00 68.38 777 VAL A C 1
ATOM 6257 O O . VAL A 1 777 ? 24.968 -39.241 2.026 1.00 68.38 777 VAL A O 1
ATOM 6260 N N . GLU A 1 778 ? 25.410 -39.301 -0.171 1.00 64.75 778 GLU A N 1
ATOM 6261 C CA . GLU A 1 778 ? 26.114 -38.018 -0.200 1.00 64.75 778 GLU A CA 1
ATOM 6262 C C . GLU A 1 778 ? 25.115 -36.884 0.084 1.00 64.75 778 GLU A C 1
ATOM 6264 O O . GLU A 1 778 ? 24.187 -36.634 -0.692 1.00 64.75 778 GLU A O 1
ATOM 6269 N N . VAL A 1 779 ? 25.272 -36.219 1.231 1.00 67.75 779 VAL A N 1
ATOM 6270 C CA . VAL A 1 779 ? 24.388 -35.130 1.657 1.00 67.75 779 VAL A CA 1
ATOM 6271 C C . VAL A 1 779 ? 24.831 -33.844 0.963 1.00 67.75 779 VAL A C 1
ATOM 6273 O O . VAL A 1 779 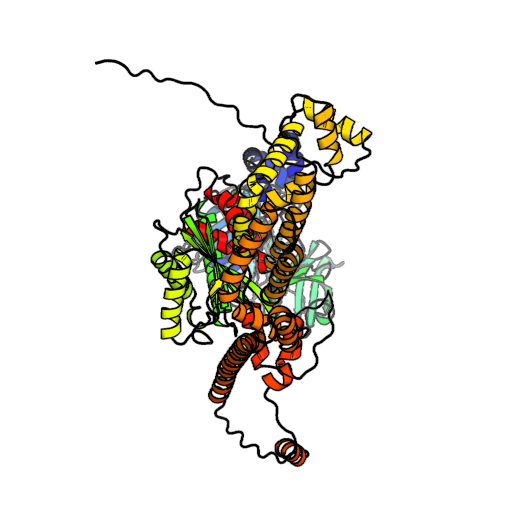? 25.732 -33.149 1.431 1.00 67.75 779 VAL A O 1
ATOM 6276 N N . LEU A 1 780 ? 24.207 -33.528 -0.175 1.00 75.44 780 LEU A N 1
ATOM 6277 C CA . LEU A 1 780 ? 24.357 -32.215 -0.805 1.00 75.44 780 LEU A CA 1
ATOM 6278 C C . LEU A 1 780 ? 23.879 -31.121 0.152 1.00 75.44 780 LEU A C 1
ATOM 6280 O O . LEU A 1 780 ? 22.850 -31.273 0.818 1.00 75.44 780 LEU A O 1
ATOM 6284 N N . THR A 1 781 ? 24.576 -29.984 0.163 1.00 83.94 781 THR A N 1
ATOM 6285 C CA . THR A 1 781 ? 24.062 -28.792 0.848 1.00 83.94 781 THR A CA 1
ATOM 6286 C C . THR A 1 781 ? 22.736 -28.352 0.221 1.00 83.94 781 THR A C 1
ATOM 6288 O O . THR A 1 781 ? 22.480 -28.595 -0.962 1.00 83.94 781 THR A O 1
ATOM 6291 N N . GLU A 1 782 ? 21.886 -27.667 0.991 1.00 92.31 782 GLU A N 1
ATOM 6292 C CA . GLU A 1 782 ? 20.612 -27.120 0.498 1.00 92.31 782 GLU A CA 1
ATOM 6293 C C . GLU A 1 782 ? 20.802 -26.312 -0.802 1.00 92.31 782 GLU A C 1
ATOM 6295 O O . GLU A 1 782 ? 20.068 -26.499 -1.777 1.00 92.31 782 GLU A O 1
ATOM 6300 N N . LEU A 1 783 ? 21.845 -25.472 -0.842 1.00 92.31 783 LEU A N 1
ATOM 6301 C CA . LEU A 1 783 ? 22.225 -24.689 -2.014 1.00 92.31 783 LEU A CA 1
ATOM 6302 C C . LEU A 1 783 ? 22.598 -25.573 -3.212 1.00 92.31 783 LEU A C 1
ATOM 6304 O O . LEU A 1 783 ? 22.131 -25.331 -4.323 1.00 92.31 783 LEU A O 1
ATOM 6308 N N . GLU A 1 784 ? 23.432 -26.593 -3.017 1.00 90.50 784 GLU A N 1
ATOM 6309 C CA . GLU A 1 784 ? 23.861 -27.485 -4.101 1.00 90.50 784 GLU A CA 1
ATOM 6310 C C . GLU A 1 784 ? 22.712 -28.323 -4.643 1.00 90.50 784 GLU A C 1
ATOM 6312 O O . GLU A 1 784 ? 22.600 -28.486 -5.859 1.00 90.50 784 GLU A O 1
ATOM 6317 N N . ARG A 1 785 ? 21.816 -28.785 -3.770 1.00 90.62 785 ARG A N 1
ATOM 6318 C CA . ARG A 1 785 ? 20.585 -29.463 -4.171 1.00 90.62 785 ARG A CA 1
ATOM 6319 C C . ARG A 1 785 ? 19.732 -28.548 -5.047 1.00 90.62 785 ARG A C 1
ATOM 6321 O O . ARG A 1 785 ? 19.437 -28.901 -6.186 1.00 90.62 785 ARG A O 1
ATOM 6328 N N . TYR A 1 786 ? 19.421 -27.340 -4.571 1.00 94.19 786 TYR A N 1
ATOM 6329 C CA . TYR A 1 786 ? 18.613 -26.378 -5.323 1.00 94.19 786 TYR A CA 1
ATOM 6330 C C . TYR A 1 786 ? 19.222 -26.031 -6.690 1.00 94.19 786 TYR A C 1
ATOM 6332 O O . TYR A 1 786 ? 18.497 -25.951 -7.684 1.00 94.19 786 TYR A O 1
ATOM 6340 N N . LEU A 1 787 ? 20.543 -25.837 -6.762 1.00 91.38 787 LEU A N 1
ATOM 6341 C CA . LEU A 1 787 ? 21.238 -25.506 -8.008 1.00 91.38 787 LEU A CA 1
ATOM 6342 C C . LEU A 1 787 ? 21.313 -26.679 -8.997 1.00 91.38 787 LEU A C 1
ATOM 6344 O O . LEU A 1 787 ? 21.385 -26.437 -10.201 1.00 91.38 787 LEU A O 1
ATOM 6348 N N . THR A 1 788 ? 21.296 -27.918 -8.500 1.00 87.75 788 THR A N 1
ATOM 6349 C CA . THR A 1 788 ? 21.356 -29.146 -9.312 1.00 87.75 788 THR A CA 1
ATOM 6350 C C . THR A 1 788 ? 19.974 -29.568 -9.815 1.00 87.75 788 THR A C 1
ATOM 6352 O O . THR A 1 788 ? 19.847 -30.138 -10.901 1.00 87.75 788 THR A O 1
ATOM 6355 N N . ASP A 1 789 ? 18.923 -29.262 -9.053 1.00 86.44 789 ASP A N 1
ATOM 6356 C CA . ASP A 1 789 ? 17.543 -29.538 -9.438 1.00 86.44 789 ASP A CA 1
ATOM 6357 C C . ASP A 1 789 ? 17.182 -28.838 -10.755 1.00 86.44 789 ASP A C 1
ATOM 6359 O O . ASP A 1 789 ? 17.464 -27.651 -10.959 1.00 86.44 789 ASP A O 1
ATOM 6363 N N . ARG A 1 790 ? 16.494 -29.560 -11.647 1.00 86.69 790 ARG A N 1
ATOM 6364 C CA . ARG A 1 790 ? 16.120 -29.039 -12.969 1.00 86.69 790 ARG A CA 1
ATOM 6365 C C . ARG A 1 790 ? 15.267 -27.766 -12.848 1.00 86.69 790 ARG A C 1
ATOM 6367 O O . ARG A 1 790 ? 14.401 -27.711 -11.971 1.00 86.69 790 ARG A O 1
ATOM 6374 N N . PRO A 1 791 ? 15.470 -26.758 -13.721 1.00 90.31 791 PRO A N 1
ATOM 6375 C CA . PRO A 1 791 ? 14.570 -25.617 -13.781 1.00 90.31 791 PRO A CA 1
ATOM 6376 C C . PRO A 1 791 ? 13.153 -26.055 -14.142 1.00 90.31 791 PRO A C 1
ATOM 6378 O O . PRO A 1 791 ? 12.963 -26.974 -14.945 1.00 90.31 791 PRO A O 1
ATOM 6381 N N . ILE A 1 792 ? 12.164 -25.388 -13.559 1.00 91.62 792 ILE A N 1
ATOM 6382 C CA . ILE A 1 792 ? 10.756 -25.636 -13.879 1.00 91.62 792 ILE A CA 1
ATOM 6383 C C . ILE A 1 792 ? 10.377 -24.977 -15.217 1.00 91.62 792 ILE A C 1
ATOM 6385 O O . ILE A 1 792 ? 11.072 -24.084 -15.707 1.00 91.62 792 ILE A O 1
ATOM 6389 N N . HIS A 1 793 ? 9.265 -25.407 -15.814 1.00 85.81 793 HIS A N 1
ATOM 6390 C CA . HIS A 1 793 ? 8.785 -24.847 -17.079 1.00 85.81 793 HIS A CA 1
ATOM 6391 C C . HIS A 1 793 ? 8.368 -23.374 -16.947 1.00 85.81 793 HIS A C 1
ATOM 6393 O O . HIS A 1 793 ? 7.831 -22.949 -15.925 1.00 85.81 793 HIS A O 1
ATOM 6399 N N . LEU A 1 794 ? 8.594 -22.604 -18.016 1.00 87.38 794 LEU A N 1
ATOM 6400 C CA . LEU A 1 794 ? 8.097 -21.236 -18.125 1.00 87.38 794 LEU A CA 1
ATOM 6401 C C . LEU A 1 794 ? 6.568 -21.262 -18.255 1.00 87.38 794 LEU A C 1
ATOM 6403 O O . LEU A 1 794 ? 6.036 -21.963 -19.113 1.00 87.38 794 LEU A O 1
ATOM 6407 N N . SER A 1 795 ? 5.894 -20.496 -17.402 1.00 86.62 795 SER A N 1
ATOM 6408 C CA . SER A 1 795 ? 4.454 -20.239 -17.437 1.00 86.62 795 SER A CA 1
ATOM 6409 C C . SER A 1 795 ? 4.222 -18.756 -17.163 1.00 86.62 795 SER A C 1
ATOM 6411 O O . SER A 1 795 ? 4.926 -18.180 -16.323 1.00 86.62 795 SER A O 1
ATOM 6413 N N . ASP A 1 796 ? 3.255 -18.162 -17.862 1.00 78.88 796 ASP A N 1
ATOM 6414 C CA . ASP A 1 796 ? 2.876 -16.756 -17.694 1.00 78.88 796 ASP A CA 1
ATOM 6415 C C . ASP A 1 796 ? 2.160 -16.521 -16.351 1.00 78.88 796 ASP A C 1
ATOM 6417 O O . ASP A 1 796 ? 2.325 -15.465 -15.746 1.00 78.88 796 ASP A O 1
ATOM 6421 N N . ASP A 1 797 ? 1.486 -17.547 -15.817 1.00 84.62 797 ASP A N 1
ATOM 6422 C CA . ASP A 1 797 ? 0.765 -17.509 -14.532 1.00 84.62 797 ASP A CA 1
ATOM 6423 C C . ASP A 1 797 ? 1.641 -17.917 -13.326 1.00 84.62 797 ASP A C 1
ATOM 6425 O O . ASP A 1 797 ? 1.139 -18.249 -12.251 1.00 84.62 797 ASP A O 1
ATOM 6429 N N . PHE A 1 798 ? 2.966 -17.979 -13.492 1.00 90.88 798 PHE A N 1
ATOM 6430 C CA . PHE A 1 798 ? 3.862 -18.436 -12.428 1.00 90.88 798 PHE A CA 1
ATOM 6431 C C . PHE A 1 798 ? 4.041 -17.390 -11.315 1.00 90.88 798 PHE A C 1
ATOM 6433 O O . PHE A 1 798 ? 4.642 -16.336 -11.534 1.00 90.88 798 PHE A O 1
ATOM 6440 N N . ASP A 1 799 ? 3.627 -17.743 -10.096 1.00 92.00 799 ASP A N 1
ATOM 6441 C CA . ASP A 1 799 ? 3.866 -16.960 -8.881 1.00 92.00 799 ASP A CA 1
ATOM 6442 C C . ASP A 1 799 ? 5.106 -17.466 -8.121 1.00 92.00 799 ASP A C 1
ATOM 6444 O O . ASP A 1 799 ? 5.111 -18.541 -7.509 1.00 92.00 799 ASP A O 1
ATOM 6448 N N . ILE A 1 800 ? 6.169 -16.656 -8.147 1.00 94.75 800 ILE A N 1
ATOM 6449 C CA . ILE A 1 800 ? 7.439 -16.949 -7.476 1.00 94.75 800 ILE A CA 1
ATOM 6450 C C . ILE A 1 800 ? 7.316 -16.973 -5.945 1.00 94.75 800 ILE A C 1
ATOM 6452 O O . ILE A 1 800 ? 8.003 -17.769 -5.304 1.00 94.75 800 ILE A O 1
ATOM 6456 N N . LEU A 1 801 ? 6.455 -16.142 -5.348 1.00 95.31 801 LEU A N 1
ATOM 6457 C CA . LEU A 1 801 ? 6.287 -16.089 -3.894 1.00 95.31 801 LEU A CA 1
ATOM 6458 C C . LEU A 1 801 ? 5.540 -17.323 -3.402 1.00 95.31 801 LEU A C 1
ATOM 6460 O O . LEU A 1 801 ? 5.974 -17.968 -2.447 1.00 95.31 801 LEU A O 1
ATOM 6464 N N . ASN A 1 802 ? 4.480 -17.715 -4.112 1.00 94.56 802 ASN A N 1
ATOM 6465 C CA . ASN A 1 802 ? 3.763 -18.951 -3.819 1.00 94.56 802 ASN A CA 1
ATOM 6466 C C . ASN A 1 802 ? 4.672 -20.184 -3.972 1.00 94.56 802 ASN A C 1
ATOM 6468 O O . ASN A 1 802 ? 4.642 -21.084 -3.134 1.00 94.56 802 ASN A O 1
ATOM 6472 N N . TRP A 1 803 ? 5.547 -20.214 -4.986 1.00 95.25 803 TRP A N 1
ATOM 6473 C CA . TRP A 1 803 ? 6.522 -21.300 -5.126 1.00 95.25 803 TRP A CA 1
ATOM 6474 C C . TRP A 1 803 ? 7.447 -21.394 -3.907 1.00 95.25 803 TRP A C 1
ATOM 6476 O O . TRP A 1 803 ? 7.568 -22.461 -3.307 1.00 95.25 803 TRP A O 1
ATOM 6486 N N . TRP A 1 804 ? 8.053 -20.282 -3.482 1.00 96.00 804 TRP A N 1
ATOM 6487 C CA . TRP A 1 804 ? 8.918 -20.288 -2.300 1.00 96.00 804 TRP A CA 1
ATOM 6488 C C . TRP A 1 804 ? 8.164 -20.603 -1.004 1.00 96.00 804 TRP A C 1
ATOM 6490 O O . TRP A 1 804 ? 8.735 -21.236 -0.120 1.00 96.00 804 TRP A O 1
ATOM 6500 N N . THR A 1 805 ? 6.878 -20.254 -0.915 1.00 94.50 805 THR A N 1
ATOM 6501 C CA . THR A 1 805 ? 6.003 -20.661 0.197 1.00 94.50 805 THR A CA 1
ATOM 6502 C C . THR A 1 805 ? 5.947 -22.182 0.310 1.00 94.50 805 THR A C 1
ATOM 6504 O O . THR A 1 805 ? 6.271 -22.742 1.358 1.00 94.50 805 THR A O 1
ATOM 6507 N N . VAL A 1 806 ? 5.603 -22.852 -0.795 1.00 94.44 806 VAL A N 1
ATOM 6508 C CA . VAL A 1 806 ? 5.428 -24.311 -0.867 1.00 94.44 806 VAL A CA 1
ATOM 6509 C C . VAL A 1 806 ? 6.744 -25.058 -0.635 1.00 94.44 806 VAL A C 1
ATOM 6511 O O . VAL A 1 806 ? 6.755 -26.094 0.026 1.00 94.44 806 VAL A O 1
ATOM 6514 N N . TYR A 1 807 ? 7.859 -24.538 -1.153 1.00 93.44 807 TYR A N 1
ATOM 6515 C CA . TYR A 1 807 ? 9.169 -25.191 -1.070 1.00 93.44 807 TYR A CA 1
ATOM 6516 C C . TYR A 1 807 ? 10.029 -24.733 0.117 1.00 93.44 807 TYR A C 1
ATOM 6518 O O . TYR A 1 807 ? 11.135 -25.247 0.292 1.00 93.44 807 TYR A O 1
ATOM 6526 N N . SER A 1 808 ? 9.528 -23.835 0.970 1.00 92.38 808 SER A N 1
ATOM 6527 C CA . SER A 1 808 ? 10.244 -23.385 2.170 1.00 92.38 808 SER A CA 1
ATOM 6528 C C . SER A 1 808 ? 10.657 -24.509 3.135 1.00 92.38 808 SER A C 1
ATOM 6530 O O . SER A 1 808 ? 11.763 -24.413 3.663 1.00 92.38 808 SER A O 1
ATOM 6532 N N . PRO A 1 809 ? 9.903 -25.618 3.316 1.00 89.94 809 PRO A N 1
ATOM 6533 C CA . PRO A 1 809 ? 10.373 -26.733 4.145 1.00 89.94 809 PRO A CA 1
ATOM 6534 C C . PRO A 1 809 ? 11.513 -27.534 3.498 1.00 89.94 809 PRO A C 1
ATOM 6536 O O . PRO A 1 809 ? 12.257 -28.220 4.191 1.00 89.94 809 PRO A O 1
ATOM 6539 N N . VAL A 1 810 ? 11.640 -27.478 2.166 1.00 90.12 810 VAL A N 1
ATOM 6540 C CA . VAL A 1 810 ? 12.690 -28.181 1.408 1.00 90.12 810 VAL A CA 1
ATOM 6541 C C . VAL A 1 810 ? 13.972 -27.352 1.352 1.00 90.12 810 VAL A C 1
ATOM 6543 O O . VAL A 1 810 ? 15.064 -27.915 1.413 1.00 90.12 810 VAL A O 1
ATOM 6546 N N . TYR A 1 811 ? 13.833 -26.029 1.239 1.00 93.56 811 TYR A N 1
ATOM 6547 C CA . TYR A 1 811 ? 14.941 -25.081 1.163 1.00 93.56 811 TYR A CA 1
ATOM 6548 C C . TYR A 1 811 ? 14.766 -23.940 2.188 1.00 93.56 811 TYR A C 1
ATOM 6550 O O . TYR A 1 811 ? 14.445 -22.810 1.805 1.00 93.56 811 TYR A O 1
ATOM 6558 N N . PRO A 1 812 ? 14.922 -24.213 3.496 1.00 92.69 812 PRO A N 1
ATOM 6559 C CA . PRO A 1 812 ? 14.626 -23.239 4.548 1.00 92.69 812 PRO A CA 1
ATOM 6560 C C . PRO A 1 812 ? 15.545 -22.010 4.518 1.00 92.69 812 PRO A C 1
ATOM 6562 O O . PRO A 1 812 ? 15.069 -20.882 4.668 1.00 92.69 812 PRO A O 1
ATOM 6565 N N . THR A 1 813 ? 16.847 -22.187 4.279 1.00 94.25 813 THR A N 1
ATOM 6566 C CA . THR A 1 813 ? 17.811 -21.075 4.242 1.00 94.25 813 THR A CA 1
ATOM 6567 C C . THR A 1 813 ? 17.595 -20.214 3.000 1.00 94.25 813 THR A C 1
ATOM 6569 O O . THR A 1 813 ? 17.514 -18.988 3.084 1.00 94.25 813 THR A O 1
ATOM 6572 N N . LEU A 1 814 ? 17.449 -20.846 1.834 1.00 96.12 814 LEU A N 1
ATOM 6573 C CA . LEU A 1 814 ? 17.198 -20.168 0.568 1.00 96.12 814 LEU A CA 1
ATOM 6574 C C . LEU A 1 814 ? 15.841 -19.481 0.550 1.00 96.12 814 LEU A C 1
ATOM 6576 O O . LEU A 1 814 ? 15.740 -18.417 -0.049 1.00 96.12 814 LEU A O 1
ATOM 6580 N N . ALA A 1 815 ? 14.823 -20.027 1.217 1.00 95.69 815 ALA A N 1
ATOM 6581 C CA . ALA A 1 815 ? 13.531 -19.367 1.342 1.00 95.69 815 ALA A CA 1
ATOM 6582 C C . ALA A 1 815 ? 13.644 -18.046 2.119 1.00 95.69 815 ALA A C 1
ATOM 6584 O O . ALA A 1 815 ? 13.076 -17.045 1.684 1.00 95.69 815 ALA A O 1
ATOM 6585 N N . ARG A 1 816 ? 14.430 -17.991 3.206 1.00 95.00 816 ARG A N 1
ATOM 6586 C CA . ARG A 1 816 ? 14.711 -16.727 3.920 1.00 95.00 816 ARG A CA 1
ATOM 6587 C C . ARG A 1 816 ? 15.456 -15.734 3.027 1.00 95.00 816 ARG A C 1
ATOM 6589 O O . ARG A 1 816 ? 15.051 -14.581 2.916 1.00 95.00 816 ARG A O 1
ATOM 6596 N N . ILE A 1 817 ? 16.474 -16.199 2.301 1.00 95.94 817 ILE A N 1
ATOM 6597 C CA . ILE A 1 817 ? 17.210 -15.362 1.341 1.00 95.94 817 ILE A CA 1
ATOM 6598 C C . ILE A 1 817 ? 16.283 -14.850 0.229 1.00 95.94 817 ILE A C 1
ATOM 6600 O O . ILE A 1 817 ? 16.337 -13.675 -0.127 1.00 95.94 817 ILE A O 1
ATOM 6604 N N . ALA A 1 818 ? 15.424 -15.707 -0.323 1.00 96.81 818 ALA A N 1
ATOM 6605 C CA . ALA A 1 818 ? 14.460 -15.350 -1.357 1.00 96.81 818 ALA A CA 1
ATOM 6606 C C . ALA A 1 818 ? 13.455 -14.320 -0.851 1.00 96.81 818 ALA A C 1
ATOM 6608 O O . ALA A 1 818 ? 13.195 -13.349 -1.556 1.00 96.81 818 ALA A O 1
ATOM 6609 N N . ARG A 1 819 ? 12.955 -14.471 0.379 1.00 95.44 819 ARG A N 1
ATOM 6610 C CA . ARG A 1 819 ? 12.068 -13.499 1.026 1.00 95.44 819 ARG A CA 1
ATOM 6611 C C . ARG A 1 819 ? 12.705 -12.107 1.090 1.00 95.44 819 ARG A C 1
ATOM 6613 O O . ARG A 1 819 ? 12.067 -11.126 0.721 1.00 95.44 819 ARG A O 1
ATOM 6620 N N . ASP A 1 820 ? 13.978 -12.023 1.456 1.00 95.81 820 ASP A N 1
ATOM 6621 C CA . ASP A 1 820 ? 14.658 -10.736 1.630 1.00 95.81 820 ASP A CA 1
ATOM 6622 C C . ASP A 1 820 ? 15.126 -10.121 0.298 1.00 95.81 820 ASP A C 1
ATOM 6624 O O . ASP A 1 820 ? 15.035 -8.909 0.091 1.00 95.81 820 ASP A O 1
ATOM 6628 N N . VAL A 1 821 ? 15.567 -10.952 -0.653 1.00 96.38 821 VAL A N 1
ATOM 6629 C CA . VAL A 1 821 ? 16.024 -10.524 -1.988 1.00 96.38 821 VAL A CA 1
ATOM 6630 C C . VAL A 1 821 ? 14.857 -10.142 -2.907 1.00 96.38 821 VAL A C 1
ATOM 6632 O O . VAL A 1 821 ? 14.958 -9.179 -3.675 1.00 96.38 821 VAL A O 1
ATOM 6635 N N . LEU A 1 822 ? 13.747 -10.885 -2.869 1.00 96.00 822 LEU A N 1
ATOM 6636 C CA . LEU A 1 822 ? 12.572 -10.619 -3.709 1.00 96.00 822 LEU A CA 1
ATOM 6637 C C . LEU A 1 822 ? 11.766 -9.412 -3.216 1.00 96.00 822 LEU A C 1
ATOM 6639 O O . LEU A 1 822 ? 11.094 -8.769 -4.020 1.00 96.00 822 LEU A O 1
ATOM 6643 N N . ALA A 1 823 ? 11.899 -9.054 -1.936 1.00 95.00 823 ALA A N 1
ATOM 6644 C CA . ALA A 1 823 ? 11.323 -7.834 -1.380 1.00 95.00 823 ALA A CA 1
ATOM 6645 C C . ALA A 1 823 ? 11.999 -6.546 -1.885 1.00 95.00 823 ALA A C 1
ATOM 6647 O O . ALA A 1 823 ? 11.427 -5.468 -1.735 1.00 95.00 823 ALA A O 1
ATOM 6648 N N . VAL A 1 824 ? 13.202 -6.621 -2.474 1.00 94.50 824 VAL A N 1
ATOM 6649 C CA . VAL A 1 824 ? 13.910 -5.444 -3.000 1.00 94.50 824 VAL A CA 1
ATOM 6650 C C . VAL A 1 824 ? 13.173 -4.893 -4.228 1.00 94.50 824 VAL A C 1
ATOM 6652 O O . VAL A 1 824 ? 13.137 -5.553 -5.270 1.00 94.50 824 VAL A O 1
ATOM 6655 N N . PRO A 1 825 ? 12.645 -3.661 -4.187 1.00 93.00 825 PRO A N 1
ATOM 6656 C CA . PRO A 1 825 ? 12.016 -3.065 -5.356 1.00 93.00 825 PRO A CA 1
ATOM 6657 C C . PRO A 1 825 ? 13.071 -2.604 -6.368 1.00 93.00 825 PRO A C 1
ATOM 6659 O O . PRO A 1 825 ? 14.087 -1.996 -6.009 1.00 93.00 825 PRO A O 1
ATOM 6662 N N . ALA A 1 826 ? 12.806 -2.829 -7.655 1.00 92.19 826 ALA A N 1
ATOM 6663 C CA . ALA A 1 826 ? 13.666 -2.359 -8.739 1.00 92.19 826 ALA A CA 1
ATOM 6664 C C . ALA A 1 826 ? 13.583 -0.833 -8.947 1.00 92.19 826 ALA A C 1
ATOM 6666 O O . ALA A 1 826 ? 14.531 -0.226 -9.446 1.00 92.19 826 ALA A O 1
ATOM 6667 N N . SER A 1 827 ? 12.473 -0.191 -8.571 1.00 89.31 827 SER A N 1
ATOM 6668 C CA . SER A 1 827 ? 12.194 1.224 -8.843 1.00 89.31 827 SER A CA 1
ATOM 6669 C C . SER A 1 827 ? 11.625 1.964 -7.626 1.00 89.31 827 SER A C 1
ATOM 6671 O O . SER A 1 827 ? 10.999 1.368 -6.755 1.00 89.31 827 SER A O 1
ATOM 6673 N N . THR A 1 828 ? 11.820 3.285 -7.596 1.00 85.25 828 THR A N 1
ATOM 6674 C CA . THR A 1 828 ? 11.204 4.212 -6.633 1.00 85.25 828 THR A CA 1
ATOM 6675 C C . THR A 1 828 ? 9.865 4.786 -7.121 1.00 85.25 828 THR A C 1
ATOM 6677 O O . THR A 1 828 ? 9.237 5.542 -6.398 1.00 85.25 828 THR A O 1
ATOM 6680 N N . VAL A 1 829 ? 9.371 4.435 -8.316 1.00 63.56 829 VAL A N 1
ATOM 6681 C CA . VAL A 1 829 ? 8.157 5.048 -8.916 1.00 63.56 829 VAL A CA 1
ATOM 6682 C C . VAL A 1 829 ? 6.905 4.890 -8.043 1.00 63.56 829 VAL A C 1
ATOM 6684 O O . VAL A 1 829 ? 6.018 5.738 -8.048 1.00 63.56 829 VAL A O 1
ATOM 6687 N N . ALA A 1 830 ? 6.851 3.860 -7.200 1.00 57.09 830 ALA A N 1
ATOM 6688 C CA . ALA A 1 830 ? 5.750 3.675 -6.265 1.00 57.09 830 ALA A CA 1
ATOM 6689 C C . ALA A 1 830 ? 5.658 4.788 -5.185 1.00 57.09 830 ALA A C 1
ATOM 6691 O O . ALA A 1 830 ? 4.628 4.878 -4.519 1.00 57.09 830 ALA A O 1
ATOM 6692 N N . SER A 1 831 ? 6.697 5.613 -4.984 1.00 55.12 831 SER A N 1
ATOM 6693 C CA . SER A 1 831 ? 6.643 6.848 -4.179 1.00 55.12 831 SER A CA 1
ATOM 6694 C C . SER A 1 831 ? 6.350 8.112 -5.003 1.00 55.12 831 SER A C 1
ATOM 6696 O O . SER A 1 831 ? 5.940 9.116 -4.431 1.00 55.12 831 SER A O 1
ATOM 6698 N N . GLU A 1 832 ? 6.459 8.082 -6.336 1.00 58.72 832 GLU A N 1
ATOM 6699 C CA . GLU A 1 832 ? 6.111 9.227 -7.203 1.00 58.72 832 GLU A CA 1
ATOM 6700 C C . GLU A 1 832 ? 4.600 9.517 -7.203 1.00 58.72 832 GLU A C 1
ATOM 6702 O O . GLU A 1 832 ? 4.175 10.674 -7.217 1.00 58.72 832 GLU A O 1
ATOM 6707 N N . THR A 1 833 ? 3.764 8.481 -7.087 1.00 60.88 833 THR A N 1
ATOM 6708 C CA . THR A 1 833 ? 2.307 8.631 -6.910 1.00 60.88 833 THR A CA 1
ATOM 6709 C C . THR A 1 833 ? 1.945 9.316 -5.589 1.00 60.88 833 THR A C 1
ATOM 6711 O O . THR A 1 833 ? 0.972 10.075 -5.529 1.00 60.88 833 THR A O 1
ATOM 6714 N N . VAL A 1 834 ? 2.754 9.102 -4.544 1.00 64.00 834 VAL A N 1
ATOM 6715 C CA . VAL A 1 834 ? 2.615 9.767 -3.241 1.00 64.00 834 VAL A CA 1
ATOM 6716 C C . VAL A 1 834 ? 2.895 11.253 -3.393 1.00 64.00 834 VAL A C 1
ATOM 6718 O O . VAL A 1 834 ? 2.137 12.056 -2.860 1.00 64.00 834 VAL A O 1
ATOM 6721 N N . PHE A 1 835 ? 3.914 11.632 -4.173 1.00 64.12 835 PHE A N 1
ATOM 6722 C CA . PHE A 1 835 ? 4.184 13.039 -4.450 1.00 64.12 835 PHE A CA 1
ATOM 6723 C C . PHE A 1 835 ? 3.048 13.688 -5.221 1.00 64.12 835 PHE A C 1
ATOM 6725 O O . PHE A 1 835 ? 2.582 14.703 -4.745 1.00 64.12 835 PHE A O 1
ATOM 6732 N N . ASN A 1 836 ? 2.506 13.095 -6.290 1.00 59.72 836 ASN A N 1
ATOM 6733 C CA . ASN A 1 836 ? 1.347 13.666 -7.007 1.00 59.72 836 ASN A CA 1
ATOM 6734 C C . ASN A 1 836 ? 0.119 13.873 -6.100 1.00 59.72 836 ASN A C 1
ATOM 6736 O O . ASN A 1 836 ? -0.632 14.838 -6.248 1.00 59.72 836 ASN A O 1
ATOM 6740 N N . THR A 1 837 ? -0.083 12.965 -5.146 1.00 56.25 837 THR A N 1
ATOM 6741 C CA . THR A 1 837 ? -1.141 13.080 -4.135 1.00 56.25 837 THR A CA 1
ATOM 6742 C C . THR A 1 837 ? -0.801 14.171 -3.110 1.00 56.25 837 THR A C 1
ATOM 6744 O O . THR A 1 837 ? -1.656 14.984 -2.766 1.00 56.25 837 THR A O 1
ATOM 6747 N N . GLY A 1 838 ? 0.461 14.248 -2.682 1.00 49.53 838 GLY A N 1
ATOM 6748 C CA . GLY A 1 838 ? 1.008 15.285 -1.810 1.00 49.53 838 GLY A CA 1
ATOM 6749 C C . GLY A 1 838 ? 1.067 16.669 -2.461 1.00 49.53 838 GLY A C 1
ATOM 6750 O O . GLY A 1 838 ? 0.885 17.662 -1.769 1.00 49.53 838 GLY A O 1
ATOM 6751 N N . GLU A 1 839 ? 1.213 16.774 -3.785 1.00 52.47 839 GLU A N 1
ATOM 6752 C CA . GLU A 1 839 ? 1.191 18.047 -4.509 1.00 52.47 839 GLU A CA 1
ATOM 6753 C C . GLU A 1 839 ? -0.190 18.695 -4.419 1.00 52.47 839 GLU A C 1
ATOM 6755 O O . GLU A 1 839 ? -0.283 19.915 -4.381 1.00 52.47 839 GLU A O 1
ATOM 6760 N N . ARG A 1 840 ? -1.268 17.910 -4.290 1.00 53.25 840 ARG A N 1
ATOM 6761 C CA . ARG A 1 840 ? -2.607 18.447 -3.992 1.00 53.25 840 ARG A CA 1
ATOM 6762 C C . ARG A 1 840 ? -2.709 18.999 -2.564 1.00 53.25 840 ARG A C 1
ATOM 6764 O O . ARG A 1 840 ? -3.408 19.981 -2.348 1.00 53.25 840 ARG A O 1
ATOM 6771 N N . VAL A 1 841 ? -1.967 18.425 -1.612 1.00 51.47 841 VAL A N 1
ATOM 6772 C CA . VAL A 1 841 ? -1.877 18.907 -0.216 1.00 51.47 841 VAL A CA 1
ATOM 6773 C C . VAL A 1 841 ? -1.015 20.162 -0.103 1.00 51.47 841 VAL A C 1
ATOM 6775 O O . VAL A 1 841 ? -1.315 21.049 0.695 1.00 51.47 841 VAL A O 1
ATOM 6778 N N . ILE A 1 842 ? 0.075 20.221 -0.871 1.00 55.59 842 ILE A N 1
ATOM 6779 C CA . ILE A 1 842 ? 1.161 21.202 -0.730 1.00 55.59 842 ILE A CA 1
ATOM 6780 C C . ILE A 1 842 ? 1.030 22.356 -1.746 1.00 55.59 842 ILE A C 1
ATOM 6782 O O . ILE A 1 842 ? 1.423 23.484 -1.449 1.00 55.59 842 ILE A O 1
ATOM 6786 N N . GLY A 1 843 ? 0.500 22.090 -2.943 1.00 44.94 843 GLY A N 1
ATOM 6787 C CA . GLY A 1 843 ? 0.610 22.947 -4.130 1.00 44.94 843 GLY A CA 1
ATOM 6788 C C . GLY A 1 843 ? -0.496 23.986 -4.327 1.00 44.94 843 GLY A C 1
ATOM 6789 O O . GLY A 1 843 ? -0.225 25.042 -4.902 1.00 44.94 843 GLY A O 1
ATOM 6790 N N . ASP A 1 844 ? -1.707 23.765 -3.812 1.00 44.12 844 ASP A N 1
ATOM 6791 C CA . ASP A 1 844 ? -2.775 24.763 -3.902 1.00 44.12 844 ASP A CA 1
ATOM 6792 C C . ASP A 1 844 ? -2.719 25.696 -2.688 1.00 44.12 844 ASP A C 1
ATOM 6794 O O . ASP A 1 844 ? -2.973 25.314 -1.548 1.00 44.12 844 ASP A O 1
ATOM 6798 N N . SER A 1 845 ? -2.338 26.949 -2.945 1.00 44.06 845 SER A N 1
ATOM 6799 C CA . SER A 1 845 ? -2.211 28.046 -1.980 1.00 44.06 845 SER A CA 1
ATOM 6800 C C . SER A 1 845 ? -3.172 27.944 -0.777 1.00 44.06 845 SER A C 1
ATOM 6802 O O . SER A 1 845 ? -4.360 28.214 -0.950 1.00 44.06 845 SER A O 1
ATOM 6804 N N . HIS A 1 846 ? -2.614 27.646 0.417 1.00 45.88 846 HIS A N 1
ATOM 6805 C CA . HIS A 1 846 ? -3.160 27.809 1.789 1.00 45.88 846 HIS A CA 1
ATOM 6806 C C . HIS A 1 846 ? -3.306 26.576 2.724 1.00 45.88 846 HIS A C 1
ATOM 6808 O O . HIS A 1 846 ? -4.045 26.682 3.702 1.00 45.88 846 HIS A O 1
ATOM 6814 N N . SER A 1 847 ? -2.557 25.475 2.596 1.00 50.25 847 SER A N 1
ATOM 6815 C CA . SER A 1 847 ? -2.456 24.517 3.721 1.00 50.25 847 SER A CA 1
ATOM 6816 C C . SER A 1 847 ? -1.431 25.001 4.773 1.00 50.25 847 SER A C 1
ATOM 6818 O O . SER A 1 847 ? -0.230 25.069 4.543 1.00 50.25 847 SER A O 1
ATOM 6820 N N . ARG A 1 848 ? -1.908 25.404 5.962 1.00 56.69 848 ARG A N 1
ATOM 6821 C CA . ARG A 1 848 ? -1.091 25.782 7.145 1.00 56.69 848 ARG A CA 1
ATOM 6822 C C . ARG A 1 848 ? -0.624 24.562 7.963 1.00 56.69 848 ARG A C 1
ATOM 6824 O O . ARG A 1 848 ? -0.388 24.687 9.163 1.00 56.69 848 ARG A O 1
ATOM 6831 N N . LEU A 1 849 ? -0.576 23.378 7.358 1.00 65.12 849 LEU A N 1
ATOM 6832 C CA . LEU A 1 849 ? -0.296 22.139 8.082 1.00 65.12 849 LEU A CA 1
ATOM 6833 C C . LEU A 1 849 ? 1.200 22.043 8.407 1.00 65.12 849 LEU A C 1
ATOM 6835 O O . LEU A 1 849 ? 2.041 22.397 7.580 1.00 65.12 849 LEU A O 1
ATOM 6839 N N . SER A 1 850 ? 1.529 21.589 9.619 1.00 74.56 850 SER A N 1
ATOM 6840 C CA . SER A 1 850 ? 2.917 21.289 9.979 1.00 74.56 850 SER A CA 1
ATOM 6841 C C . SER A 1 850 ? 3.431 20.108 9.153 1.00 74.56 850 SER A C 1
ATOM 6843 O O . SER A 1 850 ? 2.649 19.265 8.711 1.00 74.56 850 SER A O 1
ATOM 6845 N N . THR A 1 851 ? 4.749 20.015 8.978 1.00 77.12 851 THR A N 1
ATOM 6846 C CA . THR A 1 851 ? 5.398 18.875 8.309 1.00 77.12 851 THR A CA 1
ATOM 6847 C C . THR A 1 851 ? 5.027 17.546 8.964 1.00 77.12 851 THR A C 1
ATOM 6849 O O . THR A 1 851 ? 4.763 16.579 8.261 1.00 77.12 851 THR A O 1
ATOM 6852 N N . GLU A 1 852 ? 4.916 17.529 10.294 1.00 81.06 852 GLU A N 1
ATOM 6853 C CA . GLU A 1 852 ? 4.455 16.372 11.071 1.00 81.06 852 GLU A CA 1
ATOM 6854 C C . GLU A 1 852 ? 3.020 15.982 10.707 1.00 81.06 852 GLU A C 1
ATOM 6856 O O . GLU A 1 852 ? 2.741 14.813 10.481 1.00 81.06 852 GLU A O 1
ATOM 6861 N N . THR A 1 853 ? 2.115 16.955 10.553 1.00 79.94 853 THR A N 1
ATOM 6862 C CA . THR A 1 853 ? 0.729 16.660 10.157 1.00 79.94 853 THR A CA 1
ATOM 6863 C C . THR A 1 853 ? 0.668 16.077 8.745 1.00 79.94 853 THR A C 1
ATOM 6865 O O . THR A 1 853 ? -0.092 15.147 8.490 1.00 79.94 853 THR A O 1
ATOM 6868 N N . VAL A 1 854 ? 1.465 16.610 7.815 1.00 80.06 854 VAL A N 1
ATOM 6869 C CA . VAL A 1 854 ? 1.534 16.093 6.439 1.00 80.06 854 VAL A CA 1
ATOM 6870 C C . VAL A 1 854 ? 2.079 14.663 6.427 1.00 80.06 854 VAL A C 1
ATOM 6872 O O . VAL A 1 854 ? 1.506 13.807 5.753 1.00 80.06 854 VAL A O 1
ATOM 6875 N N . GLU A 1 855 ? 3.129 14.390 7.208 1.00 86.31 855 GLU A N 1
ATOM 6876 C CA . GLU A 1 855 ? 3.672 13.042 7.403 1.00 86.31 855 GLU A CA 1
ATOM 6877 C C . GLU A 1 855 ? 2.598 12.087 7.927 1.00 86.31 855 GLU A C 1
ATOM 6879 O O . GLU A 1 855 ? 2.335 11.063 7.294 1.00 86.31 855 GLU A O 1
ATOM 6884 N N . SER A 1 856 ? 1.932 12.446 9.030 1.00 85.94 856 SER A N 1
ATOM 6885 C CA . SER A 1 856 ? 0.911 11.609 9.658 1.00 85.94 856 SER A CA 1
ATOM 6886 C C . SER A 1 856 ? -0.209 11.247 8.691 1.00 85.94 856 SER A C 1
ATOM 6888 O O . SER A 1 856 ? -0.597 10.086 8.596 1.00 85.94 856 SER A O 1
ATOM 6890 N N . LEU A 1 857 ? -0.698 12.221 7.922 1.00 80.19 857 LEU A N 1
ATOM 6891 C CA . LEU A 1 857 ? -1.797 12.010 6.986 1.00 80.19 857 LEU A CA 1
ATOM 6892 C C . LEU A 1 857 ? -1.402 11.142 5.778 1.00 80.19 857 LEU A C 1
ATOM 6894 O O . LEU A 1 857 ? -2.188 10.291 5.357 1.00 80.19 857 LEU A O 1
ATOM 6898 N N . ILE A 1 858 ? -0.198 11.329 5.222 1.00 82.62 858 ILE A N 1
ATOM 6899 C CA . ILE A 1 858 ? 0.304 10.527 4.092 1.00 82.62 858 ILE A CA 1
ATOM 6900 C C . ILE A 1 858 ? 0.565 9.082 4.521 1.00 82.62 858 ILE A C 1
ATOM 6902 O O . ILE A 1 858 ? 0.164 8.148 3.822 1.00 82.62 858 ILE A O 1
ATOM 6906 N N . CYS A 1 859 ? 1.207 8.895 5.673 1.00 87.00 859 CYS A N 1
ATOM 6907 C CA . CYS A 1 859 ? 1.479 7.578 6.233 1.00 87.00 859 CYS A CA 1
ATOM 6908 C C . CYS A 1 859 ? 0.179 6.842 6.573 1.00 87.00 859 CYS A C 1
ATOM 6910 O O . CYS A 1 859 ? -0.016 5.722 6.105 1.00 87.00 859 CYS A O 1
ATOM 6912 N N . LEU A 1 860 ? -0.744 7.491 7.296 1.00 83.56 860 LEU A N 1
ATOM 6913 C CA . LEU A 1 860 ? -2.026 6.894 7.672 1.00 83.56 860 LEU A CA 1
ATOM 6914 C C . LEU A 1 860 ? -2.801 6.421 6.438 1.00 83.56 860 LEU A C 1
ATOM 6916 O O . LEU A 1 860 ? -3.222 5.269 6.392 1.00 83.56 860 LEU A O 1
ATOM 6920 N N . ARG A 1 861 ? -2.906 7.258 5.396 1.00 79.62 861 ARG A N 1
ATOM 6921 C CA . ARG A 1 861 ? -3.541 6.870 4.128 1.00 79.62 861 ARG A CA 1
ATOM 6922 C C . ARG A 1 861 ? -2.921 5.601 3.542 1.00 79.62 861 ARG A C 1
ATOM 6924 O O . ARG A 1 861 ? -3.647 4.668 3.213 1.00 79.62 861 ARG A O 1
ATOM 6931 N N . ASN A 1 862 ? -1.593 5.560 3.429 1.00 85.88 862 ASN A N 1
ATOM 6932 C CA . ASN A 1 862 ? -0.898 4.399 2.878 1.00 85.88 862 ASN A CA 1
ATOM 6933 C C . ASN A 1 862 ? -1.133 3.126 3.709 1.00 85.88 862 ASN A C 1
ATOM 6935 O O . ASN A 1 862 ? -1.259 2.042 3.144 1.00 85.88 862 ASN A O 1
ATOM 6939 N N . TRP A 1 863 ? -1.207 3.236 5.034 1.00 85.75 863 TRP A N 1
ATOM 6940 C CA . TRP A 1 863 ? -1.424 2.077 5.899 1.00 85.75 863 TRP A CA 1
ATOM 6941 C C . TRP A 1 863 ? -2.863 1.554 5.821 1.00 85.75 863 TRP A C 1
ATOM 6943 O O . TRP A 1 863 ? -3.062 0.340 5.863 1.00 85.75 863 TRP A O 1
ATOM 6953 N N . CYS A 1 864 ? -3.844 2.444 5.636 1.00 71.62 864 CYS A N 1
ATOM 6954 C CA . CYS A 1 864 ? -5.260 2.097 5.500 1.00 71.62 864 CYS A CA 1
ATOM 6955 C C . CYS A 1 864 ? -5.621 1.446 4.154 1.00 71.62 864 CYS A C 1
ATOM 6957 O O . CYS A 1 864 ? -6.507 0.595 4.117 1.00 71.62 864 CYS A O 1
ATOM 6959 N N . GLU A 1 865 ? -4.986 1.850 3.048 1.00 67.12 865 GLU A N 1
ATOM 6960 C CA . GLU A 1 865 ? -5.309 1.333 1.704 1.00 67.12 865 GLU A CA 1
ATOM 6961 C C . GLU A 1 865 ? -4.966 -0.164 1.547 1.00 67.12 865 GLU A C 1
ATOM 6963 O O . GLU A 1 865 ? -5.672 -0.895 0.854 1.00 67.12 865 GLU A O 1
ATOM 6968 N N . ASP A 1 866 ? -3.931 -0.638 2.242 1.00 56.22 866 ASP A N 1
ATOM 6969 C CA . ASP A 1 866 ? -3.414 -2.010 2.140 1.00 56.22 866 ASP A CA 1
ATOM 6970 C C . ASP A 1 866 ? -4.051 -3.010 3.118 1.00 56.22 866 ASP A C 1
ATOM 6972 O O . ASP A 1 866 ? -3.966 -4.219 2.900 1.00 56.22 866 ASP A O 1
ATOM 6976 N N . SER A 1 867 ? -4.616 -2.554 4.241 1.00 50.69 867 SER A N 1
ATOM 6977 C CA . SER A 1 867 ? -4.990 -3.459 5.337 1.00 50.69 867 SER A CA 1
ATOM 6978 C C . SER A 1 867 ? -6.219 -4.314 5.036 1.00 50.69 867 SER A C 1
ATOM 6980 O O . SER A 1 867 ? -6.478 -5.251 5.784 1.00 50.69 867 SER A O 1
ATOM 6982 N N . GLY A 1 868 ? -6.978 -4.038 3.964 1.00 44.59 868 GLY A N 1
ATOM 6983 C CA . GLY A 1 868 ? -8.141 -4.829 3.519 1.00 44.59 868 GLY A CA 1
ATOM 6984 C C . GLY A 1 868 ? -9.285 -4.971 4.540 1.00 44.59 868 GLY A C 1
ATOM 6985 O O . GLY A 1 868 ? -10.367 -5.434 4.191 1.00 44.59 868 GLY A O 1
ATOM 6986 N N . TYR A 1 869 ? -9.062 -4.560 5.786 1.00 33.72 869 TYR A N 1
ATOM 6987 C CA . TYR A 1 869 ? -9.894 -4.790 6.948 1.00 33.72 869 TYR A CA 1
ATOM 6988 C C . TYR A 1 869 ? -9.403 -3.869 8.072 1.00 33.72 869 TYR A C 1
ATOM 6990 O O . TYR A 1 869 ? -8.548 -4.237 8.863 1.00 33.72 869 TYR A O 1
ATOM 6998 N N . GLN A 1 870 ? -9.917 -2.644 8.134 1.00 36.47 870 GLN A N 1
ATOM 6999 C CA . GLN A 1 870 ? -10.314 -2.014 9.392 1.00 36.47 870 GLN A CA 1
ATOM 7000 C C . GLN A 1 870 ? -11.152 -0.777 9.075 1.00 36.47 870 GLN A C 1
ATOM 7002 O O . GLN A 1 870 ? -10.802 -0.009 8.174 1.00 36.47 870 GLN A O 1
ATOM 7007 N N . PRO A 1 871 ? -12.261 -0.551 9.780 1.00 36.94 871 PRO A N 1
ATOM 7008 C CA . PRO A 1 871 ? -13.269 0.272 9.154 1.00 36.94 871 PRO A CA 1
ATOM 7009 C C . PRO A 1 871 ? -13.510 1.650 9.764 1.00 36.94 871 PRO A C 1
ATOM 7011 O O . PRO A 1 871 ? -13.919 2.567 9.051 1.00 36.94 871 PRO A O 1
ATOM 7014 N N . SER A 1 872 ? -13.137 1.817 11.031 1.00 36.69 872 SER A N 1
ATOM 7015 C CA . SER A 1 872 ? -12.935 3.117 11.675 1.00 36.69 872 SER A CA 1
ATOM 7016 C C . SER A 1 872 ? -11.929 3.988 10.899 1.00 36.69 872 SER A C 1
ATOM 7018 O O . SER A 1 872 ? -12.018 5.214 10.895 1.00 36.69 872 SER A O 1
ATOM 7020 N N . MET A 1 873 ? -11.017 3.352 10.153 1.00 40.16 873 MET A N 1
ATOM 7021 C CA . MET A 1 873 ? -9.975 3.988 9.343 1.00 40.16 873 MET A CA 1
ATOM 7022 C C . MET A 1 873 ? -10.440 4.525 7.986 1.00 40.16 873 MET A C 1
ATOM 7024 O O . MET A 1 873 ? -9.802 5.442 7.467 1.00 40.16 873 MET A O 1
ATOM 7028 N N . ARG A 1 874 ? -11.546 4.022 7.412 1.00 39.62 874 ARG A N 1
ATOM 7029 C CA . ARG A 1 874 ? -12.084 4.556 6.143 1.00 39.62 874 ARG A CA 1
ATOM 7030 C C . ARG A 1 874 ? -12.634 5.967 6.290 1.00 39.62 874 ARG A C 1
ATOM 7032 O O . ARG A 1 874 ? -12.500 6.764 5.374 1.00 39.62 874 ARG A O 1
ATOM 7039 N N . LEU A 1 875 ? -13.168 6.307 7.462 1.00 41.28 875 LEU A N 1
ATOM 7040 C CA . LEU A 1 875 ? -13.498 7.691 7.790 1.00 41.28 875 LEU A CA 1
ATOM 7041 C C . LEU A 1 875 ? -12.227 8.543 7.841 1.00 41.28 875 LEU A C 1
ATOM 7043 O O . LEU A 1 875 ? -12.215 9.604 7.241 1.00 41.28 875 LEU A O 1
ATOM 7047 N N . ALA A 1 876 ? -11.138 8.084 8.465 1.00 40.94 876 ALA A N 1
ATOM 7048 C CA . ALA A 1 876 ? -9.874 8.827 8.490 1.00 40.94 876 ALA A CA 1
ATOM 7049 C C . ALA A 1 876 ? -9.240 8.999 7.094 1.00 40.94 876 ALA A C 1
ATOM 7051 O O . ALA A 1 876 ? -8.605 10.019 6.844 1.00 40.94 876 ALA A O 1
ATOM 7052 N N . THR A 1 877 ? -9.447 8.054 6.169 1.00 42.50 877 THR A N 1
ATOM 7053 C CA . THR A 1 877 ? -9.030 8.179 4.758 1.00 42.50 877 THR A CA 1
ATOM 7054 C C . THR A 1 877 ? -9.969 9.064 3.938 1.00 42.50 877 THR A C 1
ATOM 7056 O O . THR A 1 877 ? -9.485 9.908 3.197 1.00 42.50 877 THR A O 1
ATOM 7059 N N . ASP A 1 878 ? -11.287 8.985 4.138 1.00 46.56 878 ASP A N 1
ATOM 7060 C CA . ASP A 1 878 ? -12.250 9.937 3.565 1.00 46.56 878 ASP A CA 1
ATOM 7061 C C . ASP A 1 878 ? -11.982 11.364 4.104 1.00 46.56 878 ASP A C 1
ATOM 7063 O O . ASP A 1 878 ? -12.067 12.342 3.366 1.00 46.56 878 ASP A O 1
ATOM 7067 N N . PHE A 1 879 ? -11.611 11.514 5.383 1.00 48.19 879 PHE A N 1
ATOM 7068 C CA . PHE A 1 879 ? -11.272 12.792 6.025 1.00 48.19 879 PHE A CA 1
ATOM 7069 C C . PHE A 1 879 ? -9.876 13.299 5.661 1.00 48.19 879 PHE A C 1
ATOM 7071 O O . PHE A 1 879 ? -9.693 14.513 5.539 1.00 48.19 879 PHE A O 1
ATOM 7078 N N . SER A 1 880 ? -8.909 12.408 5.432 1.00 43.28 880 SER A N 1
ATOM 7079 C CA . SER A 1 880 ? -7.644 12.786 4.815 1.00 43.28 880 SER A CA 1
ATOM 7080 C C . SER A 1 880 ? -7.920 13.256 3.389 1.00 43.28 880 SER A C 1
ATOM 7082 O O . SER A 1 880 ? -7.589 14.388 3.080 1.00 43.28 880 SER A O 1
ATOM 7084 N N . ASP A 1 881 ? -8.693 12.545 2.571 1.00 44.47 881 ASP A N 1
ATOM 7085 C CA . ASP A 1 881 ? -9.112 13.026 1.248 1.00 44.47 881 ASP A CA 1
ATOM 7086 C C . ASP A 1 881 ? -9.843 14.391 1.305 1.00 44.47 881 ASP A C 1
ATOM 7088 O O . ASP A 1 881 ? -9.652 15.240 0.427 1.00 44.47 881 ASP A O 1
ATOM 7092 N N . LEU A 1 882 ? -10.590 14.676 2.380 1.00 46.16 882 LEU A N 1
ATOM 7093 C CA . LEU A 1 882 ? -11.203 15.986 2.650 1.00 46.16 882 LEU A CA 1
ATOM 7094 C C . LEU A 1 882 ? -10.192 17.088 3.032 1.00 46.16 882 LEU A C 1
ATOM 7096 O O . LEU A 1 882 ? -10.360 18.234 2.605 1.00 46.16 882 LEU A O 1
ATOM 7100 N N . LEU A 1 883 ? -9.136 16.768 3.788 1.00 44.59 883 LEU A N 1
ATOM 7101 C CA . LEU A 1 883 ? -7.996 17.660 4.065 1.00 44.59 883 LEU A CA 1
ATOM 7102 C C . LEU A 1 883 ? -7.120 17.873 2.812 1.00 44.59 883 LEU A C 1
ATOM 7104 O O . LEU A 1 883 ? -6.650 18.985 2.572 1.00 44.59 883 LEU A O 1
ATOM 7108 N N . PHE A 1 884 ? -6.955 16.839 1.981 1.00 40.56 884 PHE A N 1
ATOM 7109 C CA . PHE A 1 884 ? -6.161 16.830 0.745 1.00 40.56 884 PHE A CA 1
ATOM 7110 C C . PHE A 1 884 ? -6.824 17.611 -0.402 1.00 40.56 884 PHE A C 1
ATOM 7112 O O . PHE A 1 884 ? -6.135 18.041 -1.323 1.00 40.56 884 PHE A O 1
ATOM 7119 N N . CYS A 1 885 ? -8.143 17.836 -0.362 1.00 38.34 885 CYS A N 1
ATOM 7120 C CA . CYS A 1 885 ? -8.857 18.637 -1.364 1.00 38.34 885 CYS A CA 1
ATOM 7121 C C . CYS A 1 885 ? -8.736 20.160 -1.165 1.00 38.34 885 CYS A C 1
ATOM 7123 O O . CYS A 1 885 ? -9.380 20.910 -1.903 1.00 38.34 885 CYS A O 1
ATOM 7125 N N . GLY A 1 886 ? -7.990 20.644 -0.162 1.00 35.84 886 GLY A N 1
ATOM 7126 C CA . GLY A 1 886 ? -7.778 22.082 0.063 1.00 35.84 886 GLY A CA 1
ATOM 7127 C C . GLY A 1 886 ? -9.067 22.892 0.289 1.00 35.84 886 GLY A C 1
ATOM 7128 O O . GLY A 1 886 ? -9.091 24.104 0.077 1.00 35.84 886 GLY A O 1
ATOM 7129 N N . ARG A 1 887 ? -10.173 22.240 0.682 1.00 39.50 887 ARG A N 1
ATOM 7130 C CA . ARG A 1 887 ? -11.503 22.859 0.844 1.00 39.50 887 ARG A CA 1
ATOM 7131 C C . ARG A 1 887 ? -11.937 22.978 2.310 1.00 39.50 887 ARG A C 1
ATOM 7133 O O . ARG A 1 887 ? -13.108 22.751 2.618 1.00 39.50 887 ARG A O 1
ATOM 7140 N N . PHE A 1 888 ? -11.023 23.423 3.176 1.00 36.50 888 PHE A N 1
ATOM 7141 C CA . PHE A 1 888 ? -11.338 23.962 4.506 1.00 36.50 888 PHE A CA 1
ATOM 7142 C C . PHE A 1 888 ? -10.856 25.401 4.655 1.00 36.50 888 PHE A C 1
ATOM 7144 O O . PHE A 1 888 ? -9.637 25.638 4.525 1.00 36.50 888 PHE A O 1
#

InterPro domains:
  IPR001810 F-box domain [PF12937] (25-61)
  IPR008906 HAT, C-terminal dimerisation domain [PF05699] (782-863)
  IPR012337 Ribonuclease H-like superfamily [SSF53098] (412-865)
  IPR025525 hAT-like transposase, RNase-H fold [PF14372] (651-742)
  IPR036047 F-box-like domain superfamily [SSF81383] (25-101)
  IPR052035 Zinc finger BED domain-containing [PTHR46481] (397-864)
  IPR056594 F-box protein AT5G49610-like, beta-propeller domain [PF23635] (116-380)

Sequence (888 aa):
MAHRRRRRRRRCSSPAGPSRALEDDDLLADILLRLPPLPSTLPRVASVCRSWRRLVSDPGFLGRFRARHRRPPLLGAFTDSWGYPVFCSTMDPPDDIPYRRFPLWQNEGDSWELLGVRHGRVLIFNYTRRQFLVWDPATGDRRCVAAPPEFDGKEKSVCSGAVLCAAGEQGHAQHSECHSGPFQLVLIGFAKNERRAFACVYSSQTREWGNLSSTTLRYFDDCVASGSTLIGDSVYWLLDEIQSGILAFHLGTHSLDRFGIPEDMDTNCRARNYQIILAEGGALGIAALKSLVSFDMWERKVGDDGVASWVPWKTVKLEEMTGLSRDVRGHMIIDGYDEEDNVIFLWTDAGCFMVELESMKFRNLGEWSFTTNTNSAYHPYRSLYTSKGFPTDNQMVWNDCIEAFEEQKLKLQEVLETADCKISLTADMNETMGYMCVTCHFINADWKLQKKIIKFLVIEAPDNGVVIFNAILRSIQEWNIEQKIFGITIRNCAANETMVDMLKQNLVLKKVLPLEGKLLHNQCASHVINLIVSDGLKFVDSTVHKIRESVKYIESLKSHEIFEKIIVQEGISHEEWPYLGMPTNWNSTYWLLEMALPFKKAFDSLALQDANYTHAPSFEEWEKLGVVCRLLEVCYEATKVISCSSCPTSNLYFHEIWKIKLTLDREASEVDNDVQKMIKGMKRKFNKYWKKSYISLCIPIVLDPRFKYMFLEFRFQQAFGAAAGKSLRRVQKALRELFDEYSSQLNDCAEHGSNQDMSMDDDGPFADWCQYLSSNVEVLTELERYLTDRPIHLSDDFDILNWWTVYSPVYPTLARIARDVLAVPASTVASETVFNTGERVIGDSHSRLSTETVESLICLRNWCEDSGYQPSMRLATDFSDLLFCGRF

Organism: NCBI:txid240449

pLDDT: mean 79.57, std 16.51, range [24.91, 96.81]